Protein AF-0000000069400403 (afdb_homodimer)

pLDDT: mean 88.59, std 11.85, range [41.53, 98.44]

Secondary structure (DSSP, 8-state):
-TTHHHHHHH-SSEEE-TTSTTHHHHT--S---T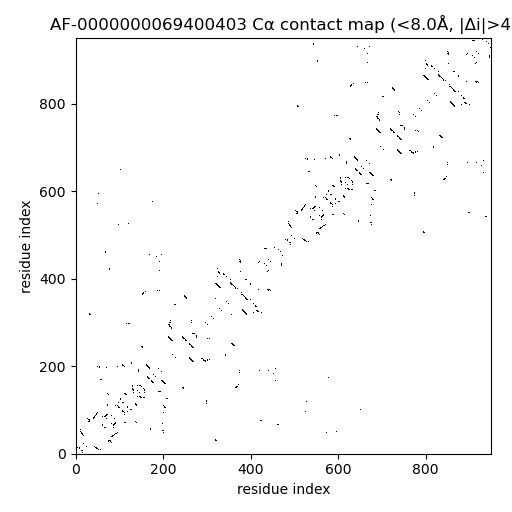TSSS----SEEEE-SSHHHHHHHHHHHHHHT--EEEESS--STT-TT--SSSEEEETTTT---EEEETTTTEEEEETT-BHHHHHHHHGGGTEE----SSTT-BTHHHHT----TTHHHH--GGGGEEEEEEE-TTS-EEEEETTSS-HHHHHHHHHHGGGT-EEEEEEEE-EE-TT-EEEEEEEE--TT-HHHHHHHHHHHHTGGG-TTEEEEEEEEEETTTEEEEEEEEEE--SS-HHHHHHHHHHHHTT--SEE--EE--HHHHHHHHHHHHHHHHTTS---EEEEEEEEE-TTTSSHHHHHHHHIIIIITS-TTTTTT-EEEEEE--GGGGG--SS-S-SS-SEEEEEEEE-SSGGGHHHHHHHHHHHHHHHGGGSB----TTS--HHHHTT--HHHHHHHTTSHHHHHHHHHHHHHH-TT-----SHHHHHHH---/-TTHHHHHHH-SSEEE-TTSTTHHHHT--S---TTSSS----SEEEE-SSHHHHHHHHHHHHHHT--EEEESS--STT-TT--SSSEEEETTTT---EEEETTTTEEEEETT-BHHHHHHHHGGGTEE----SSTT-BTHHHHT----TTHHHH--GGGGEEEEEEE-TTS-EEEEETTSS-HHHHHHHHHHGGGT-EEEEEEEE-EE-TT-EEEEEEEE--TT-HHHHHHHHHHHHTGGG-TTEEEEEEEEEETTTEEEEEEEEEE--SS-HHHHHHHHHHHHTT--SEE--EE--HHHHHHHHHHHHHHHHTTS---EEEEEEEEE-TTTSSHHHHHHHHIIIIITS-TTTTTT-EEEEEE--GGGGG--SS-S-SS-SEEEEEEEE-SSGGGHHHHHHHHHHHHHHHGGGSB----TTS--HHHHTT--HHHHHHHTTSHHHHHHHHHHHHHH-TT-----SHHHHHHH---

Structure (mmCIF, N/CA/C/O backbone):
data_AF-0000000069400403-model_v1
#
loop_
_entity.id
_entity.type
_entity.pdbx_description
1 polymer 'FAD-binding PCMH-type domain-containing protein'
#
loop_
_atom_site.group_PDB
_atom_site.id
_atom_site.type_symbol
_atom_site.label_atom_id
_atom_site.label_alt_id
_atom_site.label_comp_id
_atom_site.label_asym_id
_atom_site.label_entity_id
_atom_site.label_seq_id
_atom_site.pdbx_PDB_ins_code
_atom_site.Cartn_x
_atom_site.Cartn_y
_atom_site.Cartn_z
_atom_site.occupancy
_atom_site.B_iso_or_equiv
_atom_site.auth_seq_id
_atom_site.auth_comp_id
_atom_site.auth_asym_id
_atom_site.auth_atom_id
_atom_site.pdbx_PDB_model_num
ATOM 1 N N . MET A 1 1 ? -17.094 -11.352 22.359 1 79.62 1 MET A N 1
ATOM 2 C CA . MET A 1 1 ? -18.062 -10.688 21.5 1 79.62 1 MET A CA 1
ATOM 3 C C . MET A 1 1 ? -18.5 -11.609 20.359 1 79.62 1 MET A C 1
ATOM 5 O O . MET A 1 1 ? -17.672 -12.266 19.734 1 79.62 1 MET A O 1
ATOM 9 N N . ASP A 1 2 ? -19.75 -11.703 20.078 1 86.88 2 ASP A N 1
ATOM 10 C CA . ASP A 1 2 ? -20.312 -12.594 19.078 1 86.88 2 ASP A CA 1
ATOM 11 C C . ASP A 1 2 ? -19.891 -12.188 17.672 1 86.88 2 ASP A C 1
ATOM 13 O O . ASP A 1 2 ? -19.891 -11 17.344 1 86.88 2 ASP A O 1
ATOM 17 N N . GLY A 1 3 ? -19.406 -13.102 16.875 1 92.81 3 GLY A N 1
ATOM 18 C CA . GLY A 1 3 ? -19.141 -12.852 15.477 1 92.81 3 GLY A CA 1
ATOM 19 C C . GLY A 1 3 ? -17.688 -12.445 15.219 1 92.81 3 GLY A C 1
ATOM 20 O O . GLY A 1 3 ? -17.297 -12.273 14.062 1 92.81 3 GLY A O 1
ATOM 21 N N . ILE A 1 4 ? -16.875 -12.297 16.234 1 93.94 4 ILE A N 1
ATOM 22 C CA . ILE A 1 4 ? -15.516 -11.812 16.078 1 93.94 4 ILE A CA 1
ATOM 23 C C . ILE A 1 4 ? -14.688 -12.812 15.281 1 93.94 4 ILE A C 1
ATOM 25 O O . ILE A 1 4 ? -13.844 -12.43 14.469 1 93.94 4 ILE A O 1
ATOM 29 N N . GLU A 1 5 ? -14.906 -14.047 15.469 1 92.69 5 GLU A N 1
ATOM 30 C CA . GLU A 1 5 ? -14.164 -15.078 14.75 1 92.69 5 GLU A CA 1
ATOM 31 C C . GLU A 1 5 ? -14.508 -15.062 13.258 1 92.69 5 GLU A C 1
ATOM 33 O O . GLU A 1 5 ? -13.625 -15.242 12.414 1 92.69 5 GLU A O 1
ATOM 38 N N . GLU A 1 6 ? -15.758 -14.859 13.008 1 91.88 6 GLU A N 1
ATOM 39 C CA . GLU A 1 6 ? -16.172 -14.719 11.617 1 91.88 6 GLU A CA 1
ATOM 40 C C . GLU A 1 6 ? -15.5 -13.516 10.961 1 91.88 6 GLU A C 1
ATOM 42 O O . GLU A 1 6 ? -15.055 -13.594 9.812 1 91.88 6 GLU A O 1
ATOM 47 N N . LEU A 1 7 ? -15.445 -12.414 11.711 1 94.38 7 LEU A N 1
ATOM 48 C CA . LEU A 1 7 ? -14.773 -11.219 11.203 1 94.38 7 LEU A CA 1
ATOM 49 C C . LEU A 1 7 ? -13.297 -11.492 10.953 1 94.38 7 LEU A C 1
ATOM 51 O O . LEU A 1 7 ? -12.758 -11.117 9.914 1 94.38 7 LEU A O 1
ATOM 55 N N . ARG A 1 8 ? -12.68 -12.203 11.875 1 93.56 8 ARG A N 1
ATOM 56 C CA . ARG A 1 8 ? -11.266 -12.562 11.742 1 93.56 8 ARG A CA 1
ATOM 57 C C . ARG A 1 8 ? -11.023 -13.375 10.477 1 93.56 8 ARG A C 1
ATOM 59 O O . ARG A 1 8 ? -10.023 -13.18 9.789 1 93.56 8 ARG A O 1
ATOM 66 N N . ASN A 1 9 ? -11.922 -14.234 10.188 1 86.62 9 ASN A N 1
ATOM 67 C CA . ASN A 1 9 ? -11.773 -15.133 9.047 1 86.62 9 ASN A CA 1
ATOM 68 C C . ASN A 1 9 ? -12.008 -14.406 7.727 1 86.62 9 ASN A C 1
ATOM 70 O O . ASN A 1 9 ? -11.531 -14.844 6.68 1 86.62 9 ASN A O 1
ATOM 74 N N . GLU A 1 10 ? -12.703 -13.344 7.812 1 88.56 10 GLU A N 1
ATOM 75 C CA . GLU A 1 10 ? -13.031 -12.578 6.613 1 88.56 10 GLU A CA 1
ATOM 76 C C . GLU A 1 10 ? -11.906 -11.602 6.258 1 88.56 10 GLU A C 1
ATOM 78 O O . GLU A 1 10 ? -11.766 -11.219 5.098 1 88.56 10 GLU A O 1
ATOM 83 N N . LEU A 1 11 ? -11.062 -11.258 7.223 1 93.19 11 LEU A N 1
ATOM 84 C CA . LEU A 1 11 ? -10.07 -10.211 7.047 1 93.19 11 LEU A CA 1
ATOM 85 C C . LEU A 1 11 ? -8.734 -10.797 6.609 1 93.19 11 LEU A C 1
ATOM 87 O O . LEU A 1 11 ? -8.367 -11.898 7.027 1 93.19 11 LEU A O 1
ATOM 91 N N . LEU A 1 12 ? -8.094 -10.102 5.73 1 91.25 12 LEU A N 1
ATOM 92 C CA . LEU A 1 12 ? -6.672 -10.367 5.516 1 91.25 12 LEU A CA 1
ATOM 93 C C . LEU A 1 12 ? -5.832 -9.766 6.637 1 91.25 12 LEU A C 1
ATOM 95 O O . LEU A 1 12 ? -4.766 -10.281 6.969 1 91.25 12 LEU A O 1
ATOM 99 N N . GLY A 1 13 ? -6.355 -8.641 7.203 1 94.56 13 GLY A N 1
ATOM 100 C CA . GLY A 1 13 ? -5.684 -7.992 8.32 1 94.56 13 GLY A CA 1
ATOM 101 C C . GLY A 1 13 ? -6.008 -8.625 9.656 1 94.56 13 GLY A C 1
ATOM 102 O O . GLY A 1 13 ? -6.281 -9.82 9.742 1 94.56 13 GLY A O 1
ATOM 103 N N . GLU A 1 14 ? -5.895 -7.82 10.742 1 95.69 14 GLU A N 1
ATOM 104 C CA . GLU A 1 14 ? -5.984 -8.352 12.102 1 95.69 14 GLU A CA 1
ATOM 105 C C . GLU A 1 14 ? -7.156 -7.738 12.859 1 95.69 14 GLU A C 1
ATOM 107 O O . GLU A 1 14 ? -7.605 -6.637 12.531 1 95.69 14 GLU A O 1
ATOM 112 N N . VAL A 1 15 ? -7.672 -8.508 13.797 1 97.06 15 VAL A N 1
ATOM 113 C CA . VAL A 1 15 ? -8.617 -8.039 14.805 1 97.06 15 VAL A CA 1
ATOM 114 C C . VAL A 1 15 ? -7.969 -8.102 16.188 1 97.06 15 VAL A C 1
ATOM 116 O O . VAL A 1 15 ? -7.48 -9.156 16.609 1 97.06 15 VAL A O 1
ATOM 119 N N . LEU A 1 16 ? -7.922 -7.004 16.859 1 96.75 16 LEU A N 1
ATOM 120 C CA . LEU A 1 16 ? -7.348 -6.941 18.188 1 96.75 16 LEU A CA 1
ATOM 121 C C . LEU A 1 16 ? -8.43 -6.703 19.234 1 96.75 16 LEU A C 1
ATOM 123 O O . LEU A 1 16 ? -9.383 -5.949 19 1 96.75 16 LEU A O 1
ATOM 127 N N . THR A 1 17 ? -8.352 -7.312 20.281 1 95.94 17 THR A N 1
ATOM 128 C CA . THR A 1 17 ? -9.102 -7.059 21.5 1 95.94 17 THR A CA 1
ATOM 129 C C . THR A 1 17 ? -8.172 -6.648 22.641 1 95.94 17 THR A C 1
ATOM 131 O O . THR A 1 17 ? -6.953 -6.617 22.469 1 95.94 17 THR A O 1
ATOM 134 N N . ALA A 1 18 ? -8.742 -6.328 23.75 1 93.06 18 ALA A N 1
ATOM 135 C CA . ALA A 1 18 ? -7.957 -5.863 24.891 1 93.06 18 ALA A CA 1
ATOM 136 C C . ALA A 1 18 ? -6.91 -6.898 25.281 1 93.06 18 ALA A C 1
ATOM 138 O O . ALA A 1 18 ? -5.848 -6.547 25.797 1 93.06 18 ALA A O 1
ATOM 139 N N . ASP A 1 19 ? -7.09 -8.156 24.938 1 93.75 19 ASP A N 1
ATOM 140 C CA . ASP A 1 19 ? -6.18 -9.234 25.312 1 93.75 19 ASP A CA 1
ATOM 141 C C . ASP A 1 19 ? -5.133 -9.477 24.234 1 93.75 19 ASP A C 1
ATOM 143 O O . ASP A 1 19 ? -4.172 -10.219 24.438 1 93.75 19 ASP A O 1
ATOM 147 N N . SER A 1 20 ? -5.34 -8.898 23.047 1 93.94 20 SER A N 1
ATOM 148 C CA . SER A 1 20 ? -4.414 -9.102 21.938 1 93.94 20 SER A CA 1
ATOM 149 C C . SER A 1 20 ? -3.104 -8.359 22.172 1 93.94 20 SER A C 1
ATOM 151 O O . SER A 1 20 ? -3.104 -7.219 22.641 1 93.94 20 SER A O 1
ATOM 153 N N . PRO A 1 21 ? -1.999 -9.07 21.812 1 90.56 21 PRO A N 1
ATOM 154 C CA . PRO A 1 21 ? -0.75 -8.305 21.766 1 90.56 21 PRO A CA 1
ATOM 155 C C . PRO A 1 21 ? -0.812 -7.129 20.797 1 90.56 21 PRO A C 1
ATOM 157 O O . PRO A 1 21 ? -1.409 -7.242 19.719 1 90.56 21 PRO A O 1
ATOM 160 N N . GLY A 1 22 ? -0.45 -5.984 21.172 1 90.44 22 GLY A N 1
ATOM 161 C CA . GLY A 1 22 ? -0.397 -4.824 20.297 1 90.44 22 GLY A CA 1
ATOM 162 C C . GLY A 1 22 ? -1.596 -3.906 20.453 1 90.44 22 GLY A C 1
ATOM 163 O O . GLY A 1 22 ? -1.632 -2.822 19.875 1 90.44 22 GLY A O 1
ATOM 164 N N . PHE A 1 23 ? -2.635 -4.383 21.234 1 92.81 23 PHE A N 1
ATOM 165 C CA . PHE A 1 23 ? -3.848 -3.592 21.391 1 92.81 23 PHE A CA 1
ATOM 166 C C . PHE A 1 23 ? -3.52 -2.199 21.922 1 92.81 23 PHE A C 1
ATOM 168 O O . PHE A 1 23 ? -3.973 -1.197 21.375 1 92.81 23 PHE A O 1
ATOM 175 N N . SER A 1 24 ? -2.66 -2.115 22.906 1 87 24 SER A N 1
ATOM 176 C CA . SER A 1 24 ? -2.316 -0.832 23.516 1 87 24 SER A CA 1
ATOM 177 C C . SER A 1 24 ? -1.565 0.058 22.531 1 87 24 SER A C 1
ATOM 179 O O . SER A 1 24 ? -1.783 1.271 22.484 1 87 24 SER A O 1
ATOM 181 N N . ASP A 1 25 ? -0.745 -0.529 21.688 1 86.62 25 ASP A N 1
ATOM 182 C CA . ASP A 1 25 ? 0.009 0.226 20.703 1 86.62 25 ASP A CA 1
ATOM 183 C C . ASP A 1 25 ? -0.918 0.815 19.641 1 86.62 25 ASP A C 1
ATOM 185 O O . ASP A 1 25 ? -0.68 1.918 19.141 1 86.62 25 ASP A O 1
ATOM 189 N N . ALA A 1 26 ? -1.913 0.072 19.344 1 88.81 26 ALA A N 1
ATOM 190 C CA . ALA A 1 26 ? -2.865 0.516 18.328 1 88.81 26 ALA A CA 1
ATOM 191 C C . ALA A 1 26 ? -3.627 1.753 18.797 1 88.81 26 ALA A C 1
ATOM 193 O O . ALA A 1 26 ? -4.129 2.523 17.969 1 88.81 26 ALA A O 1
ATOM 194 N N . LEU A 1 27 ? -3.664 1.989 20.109 1 84.88 27 LEU A N 1
ATOM 195 C CA . LEU A 1 27 ? -4.438 3.096 20.672 1 84.88 27 LEU A CA 1
ATOM 196 C C . LEU A 1 27 ? -3.588 4.355 20.766 1 84.88 27 LEU A C 1
ATOM 198 O O . LEU A 1 27 ? -4.102 5.434 21.078 1 84.88 27 LEU A O 1
ATOM 202 N N . SER A 1 28 ? -2.318 4.254 20.438 1 75.62 28 SER A N 1
ATOM 203 C CA . SER A 1 28 ? -1.417 5.395 20.562 1 75.62 28 SER A CA 1
ATOM 204 C C . SER A 1 28 ? -1.771 6.492 19.562 1 75.62 28 SER A C 1
ATOM 206 O O . SER A 1 28 ? -1.989 6.223 18.391 1 75.62 28 SER A O 1
ATOM 208 N N . VAL A 1 29 ? -1.95 7.68 20.109 1 67.25 29 VAL A N 1
ATOM 209 C CA . VAL A 1 29 ? -2.227 8.859 19.297 1 67.25 29 VAL A CA 1
ATOM 210 C C . VAL A 1 29 ? -1.315 10.008 19.719 1 67.25 29 VAL A C 1
ATOM 212 O O . VAL A 1 29 ? -0.67 9.938 20.766 1 67.25 29 VAL A O 1
ATOM 215 N N . TRP A 1 30 ? -1.062 10.898 18.797 1 63.69 30 TRP A N 1
ATOM 216 C CA . TRP A 1 30 ? -0.184 12.047 19.016 1 63.69 30 TRP A CA 1
ATOM 217 C C . TRP A 1 30 ? -0.642 12.859 20.219 1 63.69 30 TRP A C 1
ATOM 219 O O . TRP A 1 30 ? 0.174 13.25 21.047 1 63.69 30 TRP A O 1
ATOM 229 N N . ALA A 1 31 ? -1.991 13.203 20.281 1 56.47 31 ALA A N 1
ATOM 230 C CA . ALA A 1 31 ? -2.449 14.148 21.297 1 56.47 31 ALA A CA 1
ATOM 231 C C . ALA A 1 31 ? -3.336 13.453 22.328 1 56.47 31 ALA A C 1
ATOM 233 O O . ALA A 1 31 ? -4.406 12.945 22 1 56.47 31 ALA A O 1
ATOM 234 N N . VAL A 1 32 ? -2.67 12.602 23.328 1 51.81 32 VAL A N 1
ATOM 235 C CA . VAL A 1 32 ? -3.609 12.078 24.328 1 51.81 32 VAL A CA 1
ATOM 236 C C . VAL A 1 32 ? -3.562 12.938 25.578 1 51.81 32 VAL A C 1
ATOM 238 O O . VAL A 1 32 ? -2.5 13.109 26.188 1 51.81 32 VAL A O 1
ATOM 241 N N . SER A 1 33 ? -4.609 13.758 25.641 1 48.62 33 SER A N 1
ATOM 242 C CA . SER A 1 33 ? -4.746 14.336 26.984 1 48.62 33 SER A CA 1
ATOM 243 C C . SER A 1 33 ? -4.828 13.25 28.047 1 48.62 33 SER A C 1
ATOM 245 O O . SER A 1 33 ? -5.648 12.336 27.953 1 48.62 33 SER A O 1
ATOM 247 N N . ALA A 1 34 ? -3.727 12.867 28.594 1 44.34 34 ALA A N 1
ATOM 248 C CA . ALA A 1 34 ? -3.779 11.969 29.734 1 44.34 34 ALA A CA 1
ATOM 249 C C . ALA A 1 34 ? -4.926 12.344 30.672 1 44.34 34 ALA A C 1
ATOM 251 O O . ALA A 1 34 ? -5.281 11.57 31.562 1 44.34 34 ALA A O 1
ATOM 252 N N . TYR A 1 35 ? -5.254 13.609 30.625 1 45.03 35 TYR A N 1
ATOM 253 C CA . TYR A 1 35 ? -6.109 14.141 31.688 1 45.03 35 TYR A CA 1
ATOM 254 C C . TYR A 1 35 ? -7.555 13.695 31.484 1 45.03 35 TYR A C 1
ATOM 256 O O . TYR A 1 35 ? -8.414 13.945 32.344 1 45.03 35 TYR A O 1
ATOM 264 N N . HIS A 1 36 ? -7.711 13.219 30.141 1 50.19 36 HIS A N 1
ATOM 265 C CA . HIS A 1 36 ? -9.125 12.867 30.172 1 50.19 36 HIS A CA 1
ATOM 266 C C . HIS A 1 36 ? -9.352 11.57 30.953 1 50.19 36 HIS A C 1
ATOM 268 O O . HIS A 1 36 ? -8.68 10.57 30.703 1 50.19 36 HIS A O 1
ATOM 274 N N . ASP A 1 37 ? -9.516 11.867 32.344 1 53.94 37 ASP A N 1
ATOM 275 C CA . ASP A 1 37 ? -9.836 10.812 33.281 1 53.94 37 ASP A CA 1
ATOM 276 C C . ASP A 1 37 ? -10.195 9.508 32.594 1 53.94 37 ASP A C 1
ATOM 278 O O . ASP A 1 37 ? -9.859 8.43 33.062 1 53.94 37 ASP A O 1
ATOM 282 N N . ALA A 1 38 ? -11.086 9.578 31.578 1 59.06 38 ALA A N 1
ATOM 283 C CA . ALA A 1 38 ? -11.5 8.336 30.938 1 59.06 38 ALA A CA 1
ATOM 284 C C . ALA A 1 38 ? -11.125 8.328 29.469 1 59.06 38 ALA A C 1
ATOM 286 O O . ALA A 1 38 ? -11.695 9.086 28.672 1 59.06 38 ALA A O 1
ATOM 287 N N . VAL A 1 39 ? -9.93 7.812 29.141 1 69.25 39 VAL A N 1
ATOM 288 C CA . VAL A 1 39 ? -9.547 7.625 27.75 1 69.25 39 VAL A CA 1
ATOM 289 C C . VAL A 1 39 ? -10.422 6.551 27.109 1 69.25 39 VAL A C 1
ATOM 291 O O . VAL A 1 39 ? -10.523 5.438 27.625 1 69.25 39 VAL A O 1
ATOM 294 N N . PRO A 1 40 ? -11.219 7.062 26.125 1 79.62 40 PRO A N 1
ATOM 295 C CA . PRO A 1 40 ? -12.031 6.055 25.453 1 79.62 40 PRO A CA 1
ATOM 296 C C . PRO A 1 40 ? -11.211 4.859 24.969 1 79.62 40 PRO A C 1
ATOM 298 O O . PRO A 1 40 ? -10.094 5.035 24.469 1 79.62 40 PRO A O 1
ATOM 301 N N . VAL A 1 41 ? -11.758 3.748 25.297 1 87.12 41 VAL A N 1
ATOM 302 C CA . VAL A 1 41 ? -11.117 2.512 24.859 1 87.12 41 VAL A CA 1
ATOM 303 C C . VAL A 1 41 ? -12.07 1.727 23.969 1 87.12 41 VAL A C 1
ATOM 305 O O . VAL A 1 41 ? -13.195 1.417 24.359 1 87.12 41 VAL A O 1
ATOM 308 N N . PRO A 1 42 ? -11.641 1.438 22.734 1 92.75 42 PRO A N 1
ATOM 309 C CA . PRO A 1 42 ? -12.508 0.63 21.875 1 92.75 42 PRO A CA 1
ATOM 310 C C . PRO A 1 42 ? -12.617 -0.819 22.344 1 92.75 42 PRO A C 1
ATOM 312 O O . PRO A 1 42 ? -11.719 -1.326 23.016 1 92.75 42 PRO A O 1
ATOM 315 N N . ALA A 1 43 ? -13.734 -1.441 22.031 1 94.88 43 ALA A N 1
ATOM 316 C CA . ALA A 1 43 ? -13.898 -2.869 22.281 1 94.88 43 ALA A CA 1
ATOM 317 C C . ALA A 1 43 ? -13.078 -3.703 21.312 1 94.88 43 ALA A C 1
ATOM 319 O O . ALA A 1 43 ? -12.602 -4.785 21.656 1 94.88 43 ALA A O 1
ATOM 320 N N . LEU A 1 44 ? -13.023 -3.199 20.062 1 95.56 44 LEU A N 1
ATOM 321 C CA . LEU A 1 44 ? -12.336 -3.895 18.984 1 95.56 44 LEU A CA 1
ATOM 322 C C . LEU A 1 44 ? -11.516 -2.92 18.141 1 95.56 44 LEU A C 1
ATOM 324 O O . LEU A 1 44 ? -11.953 -1.804 17.875 1 95.56 44 LEU A O 1
ATOM 328 N N . VAL A 1 45 ? -10.336 -3.377 17.781 1 96.88 45 VAL A N 1
ATOM 329 C CA . VAL A 1 45 ? -9.539 -2.674 16.781 1 96.88 45 VAL A CA 1
ATOM 330 C C . VAL A 1 45 ? -9.344 -3.564 15.555 1 96.88 45 VAL A C 1
ATOM 332 O O . VAL A 1 45 ? -8.93 -4.719 15.68 1 96.88 45 VAL A O 1
ATOM 335 N N . VAL A 1 46 ? -9.766 -3.115 14.43 1 97.75 46 VAL A N 1
ATOM 336 C CA . VAL A 1 46 ? -9.469 -3.793 13.172 1 97.75 46 VAL A CA 1
ATOM 337 C C . VAL A 1 46 ? -8.312 -3.086 12.461 1 97.75 46 VAL A C 1
ATOM 339 O O . VAL A 1 46 ? -8.344 -1.866 12.281 1 97.75 46 VAL A O 1
ATOM 342 N N . GLN A 1 47 ? -7.289 -3.779 12.133 1 97.5 47 GLN A N 1
ATOM 343 C CA . GLN A 1 47 ? -6.18 -3.293 11.328 1 97.5 47 GLN A CA 1
ATOM 344 C C . GLN A 1 47 ? -6.223 -3.883 9.922 1 97.5 47 GLN A C 1
ATOM 346 O O . GLN A 1 47 ? -5.621 -4.926 9.656 1 97.5 47 GLN A O 1
ATOM 351 N N . PRO A 1 48 ? -6.934 -3.15 9.047 1 97.81 48 PRO A N 1
ATOM 352 C CA . PRO A 1 48 ? -7.191 -3.67 7.703 1 97.81 48 PRO A CA 1
ATOM 353 C C . PRO A 1 48 ? -5.949 -3.648 6.812 1 97.81 48 PRO A C 1
ATOM 355 O O . PRO A 1 48 ? -5.078 -2.791 6.984 1 97.81 48 PRO A O 1
ATOM 358 N N . ARG A 1 49 ? -5.918 -4.508 5.824 1 96.06 49 ARG A N 1
ATOM 359 C CA . ARG A 1 49 ? -4.859 -4.535 4.816 1 96.06 49 ARG A CA 1
ATOM 360 C C . ARG A 1 49 ? -5.309 -3.84 3.535 1 96.06 49 ARG A C 1
ATOM 362 O O . ARG A 1 49 ? -4.484 -3.514 2.68 1 96.06 49 ARG A O 1
ATOM 369 N N . GLY A 1 50 ? -6.578 -3.645 3.445 1 96.69 50 GLY A N 1
ATOM 370 C CA . GLY A 1 50 ? -7.113 -3.018 2.246 1 96.69 50 GLY A CA 1
ATOM 371 C C . GLY A 1 50 ? -8.578 -2.646 2.369 1 96.69 50 GLY A C 1
ATOM 372 O O . GLY A 1 50 ? -9.141 -2.682 3.463 1 96.69 50 GLY A O 1
ATOM 373 N N . THR A 1 51 ? -9.133 -2.232 1.208 1 97.94 51 THR A N 1
ATOM 374 C CA . THR A 1 51 ? -10.508 -1.755 1.152 1 97.94 51 THR A CA 1
ATOM 375 C C . THR A 1 51 ? -11.484 -2.867 1.532 1 97.94 51 THR A C 1
ATOM 377 O O . THR A 1 51 ? -12.461 -2.629 2.246 1 97.94 51 THR A O 1
ATOM 380 N N . SER A 1 52 ? -11.219 -4.066 1.092 1 96.19 52 SER A N 1
ATOM 381 C CA . SER A 1 52 ? -12.094 -5.191 1.392 1 96.19 52 SER A CA 1
ATOM 382 C C . SER A 1 52 ? -12.203 -5.422 2.895 1 96.19 52 SER A C 1
ATOM 384 O O . SER A 1 52 ? -13.289 -5.691 3.408 1 96.19 52 SER A O 1
ATOM 386 N N . ASP A 1 53 ? -11.086 -5.371 3.584 1 97.88 53 ASP A N 1
ATOM 387 C CA . ASP A 1 53 ? -11.094 -5.512 5.039 1 97.88 53 ASP A CA 1
ATOM 388 C C . ASP A 1 53 ? -11.914 -4.398 5.691 1 97.88 53 ASP A C 1
ATOM 390 O O . ASP A 1 53 ? -12.633 -4.641 6.664 1 97.88 53 ASP A O 1
ATOM 394 N N . VAL A 1 54 ? -11.773 -3.17 5.18 1 98.44 54 VAL A N 1
ATOM 395 C CA . VAL A 1 54 ? -12.508 -2.031 5.73 1 98.44 54 VAL A CA 1
ATOM 396 C C . VAL A 1 54 ? -14.008 -2.246 5.559 1 98.44 54 VAL A C 1
ATOM 398 O O . VAL A 1 54 ? -14.789 -1.962 6.469 1 98.44 54 VAL A O 1
ATOM 401 N N . ILE A 1 55 ? -14.383 -2.75 4.395 1 98.06 55 ILE A N 1
ATOM 402 C CA . ILE A 1 55 ? -15.789 -3.062 4.148 1 98.06 55 ILE A CA 1
ATOM 403 C C . ILE A 1 55 ? -16.297 -4.027 5.215 1 98.06 55 ILE A C 1
ATOM 405 O O . ILE A 1 55 ? -17.344 -3.791 5.82 1 98.06 55 ILE A O 1
ATOM 409 N N . ALA A 1 56 ? -15.539 -5.074 5.469 1 97.25 56 ALA A N 1
ATOM 410 C CA . ALA A 1 56 ? -15.938 -6.07 6.457 1 97.25 56 ALA A CA 1
ATOM 411 C C . ALA A 1 56 ? -16.094 -5.441 7.84 1 97.25 56 ALA A C 1
ATOM 413 O O . ALA A 1 56 ? -17.047 -5.742 8.562 1 97.25 56 ALA A O 1
ATOM 414 N N . ALA A 1 57 ? -15.203 -4.578 8.211 1 97.88 57 ALA A N 1
ATOM 415 C CA . ALA A 1 57 ? -15.227 -3.916 9.508 1 97.88 57 ALA A CA 1
ATOM 416 C C . ALA A 1 57 ? -16.453 -3.018 9.641 1 97.88 57 ALA A C 1
ATOM 418 O O . ALA A 1 57 ? -17.141 -3.031 10.664 1 97.88 57 ALA A O 1
ATOM 419 N N . VAL A 1 58 ? -16.719 -2.227 8.609 1 98 58 VAL A N 1
ATOM 420 C CA . VAL A 1 58 ? -17.859 -1.317 8.625 1 98 58 VAL A CA 1
ATOM 421 C C . VAL A 1 58 ? -19.156 -2.117 8.727 1 98 58 VAL A C 1
ATOM 423 O O . VAL A 1 58 ? -20.031 -1.796 9.539 1 98 58 VAL A O 1
ATOM 426 N N . LYS A 1 59 ? -19.266 -3.184 7.945 1 97.56 59 LYS A N 1
ATOM 427 C CA . LYS A 1 59 ? -20.469 -4.016 7.973 1 97.56 59 LYS A CA 1
ATOM 428 C C . LYS A 1 59 ? -20.656 -4.664 9.344 1 97.56 59 LYS A C 1
ATOM 430 O O . LYS A 1 59 ? -21.781 -4.73 9.852 1 97.56 59 LYS A O 1
ATOM 435 N N . PHE A 1 60 ? -19.609 -5.156 9.938 1 97.31 60 PHE A N 1
ATOM 436 C CA . PHE A 1 60 ? -19.672 -5.77 11.258 1 97.31 60 PHE A CA 1
ATOM 437 C C . PHE A 1 60 ? -20.141 -4.762 12.297 1 97.31 60 PHE A C 1
ATOM 439 O O . PHE A 1 60 ? -21.031 -5.062 13.094 1 97.31 60 PHE A O 1
ATOM 446 N N . ALA A 1 61 ? -19.516 -3.535 12.305 1 96.56 61 ALA A N 1
ATOM 447 C CA . ALA A 1 61 ? -19.891 -2.496 13.266 1 96.56 61 ALA A CA 1
ATOM 448 C C . ALA A 1 61 ? -21.359 -2.113 13.133 1 96.56 61 ALA A C 1
ATOM 450 O O . ALA A 1 61 ? -22.062 -1.989 14.133 1 96.56 61 ALA A O 1
ATOM 451 N N . THR A 1 62 ? -21.812 -1.95 11.922 1 95.88 62 THR A N 1
ATOM 452 C CA . THR A 1 62 ? -23.188 -1.568 11.664 1 95.88 62 THR A CA 1
ATOM 453 C C . THR A 1 62 ? -24.141 -2.676 12.094 1 95.88 62 THR A C 1
ATOM 455 O O . THR A 1 62 ? -25.156 -2.41 12.75 1 95.88 62 THR A O 1
ATOM 458 N N . ALA A 1 63 ? -23.797 -3.891 11.75 1 95.31 63 ALA A N 1
ATOM 459 C CA . ALA A 1 63 ? -24.641 -5.027 12.102 1 95.31 63 ALA A CA 1
ATOM 460 C C . ALA A 1 63 ? -24.75 -5.195 13.609 1 95.31 63 ALA A C 1
ATOM 462 O O . ALA A 1 63 ? -25.797 -5.598 14.125 1 95.31 63 ALA A O 1
ATOM 463 N N . LYS A 1 64 ? -23.719 -4.867 14.336 1 95.5 64 LYS A N 1
ATOM 464 C CA . LYS A 1 64 ? -23.672 -5.074 15.781 1 95.5 64 LYS A CA 1
ATOM 465 C C . LYS A 1 64 ? -24.047 -3.803 16.531 1 95.5 64 LYS A C 1
ATOM 467 O O . LYS A 1 64 ? -24.094 -3.793 17.766 1 95.5 64 LYS A O 1
ATOM 472 N N . GLY A 1 65 ? -24.266 -2.688 15.797 1 94.12 65 GLY A N 1
ATOM 473 C CA . GLY A 1 65 ? -24.609 -1.421 16.422 1 94.12 65 GLY A CA 1
ATOM 474 C C . GLY A 1 65 ? -23.469 -0.795 17.188 1 94.12 65 GLY A C 1
ATOM 475 O O . GLY A 1 65 ? -23.672 -0.163 18.219 1 94.12 65 GLY A O 1
ATOM 476 N N . LEU A 1 66 ? -22.25 -1.057 16.75 1 94.81 66 LEU A N 1
ATOM 477 C CA . LEU A 1 66 ? -21.078 -0.48 17.391 1 94.81 66 LEU A CA 1
ATOM 478 C C . LEU A 1 66 ? -20.766 0.9 16.828 1 94.81 66 LEU A C 1
ATOM 480 O O . LEU A 1 66 ? -20.891 1.119 15.625 1 94.81 66 LEU A O 1
ATOM 484 N N . SER A 1 67 ? -20.359 1.815 17.734 1 93.81 67 SER A N 1
ATOM 485 C CA . SER A 1 67 ? -19.781 3.066 17.25 1 93.81 67 SER A CA 1
ATOM 486 C C . SER A 1 67 ? -18.469 2.822 16.5 1 93.81 67 SER A C 1
ATOM 488 O O . SER A 1 67 ? -17.734 1.897 16.828 1 93.81 67 SER A O 1
ATOM 490 N N . LEU A 1 68 ? -18.266 3.656 15.531 1 94.81 68 LEU A N 1
ATOM 491 C CA . LEU A 1 68 ? -17.125 3.434 14.648 1 94.81 68 LEU A CA 1
ATOM 492 C C . LEU A 1 68 ? -16.203 4.645 14.633 1 94.81 68 LEU A C 1
ATOM 494 O O . LEU A 1 68 ? -16.672 5.785 14.578 1 94.81 68 LEU A O 1
ATOM 498 N N . SER A 1 69 ? -14.891 4.406 14.742 1 92.56 69 SER A N 1
ATOM 499 C CA . SER A 1 69 ? -13.875 5.438 14.539 1 92.56 69 SER A CA 1
ATOM 500 C C . SER A 1 69 ? -12.805 4.973 13.562 1 92.56 69 SER A C 1
ATOM 502 O O . SER A 1 69 ? -12.633 3.77 13.336 1 92.56 69 SER A O 1
ATOM 504 N N . VAL A 1 70 ? -12.188 5.891 12.922 1 94.06 70 VAL A N 1
ATOM 505 C CA . VAL A 1 70 ? -11.141 5.621 11.945 1 94.06 70 VAL A CA 1
ATOM 506 C C . VAL A 1 70 ? -9.852 6.34 12.336 1 94.06 70 VAL A C 1
ATOM 508 O O . VAL A 1 70 ? -9.875 7.535 12.641 1 94.06 70 VAL A O 1
ATOM 511 N N . LYS A 1 71 ? -8.789 5.586 12.359 1 91.62 71 LYS A N 1
ATOM 512 C CA . LYS A 1 71 ? -7.488 6.156 12.688 1 91.62 71 LYS A CA 1
ATOM 513 C C . LYS A 1 71 ? -6.527 6.035 11.508 1 91.62 71 LYS A C 1
ATOM 515 O O . LYS A 1 71 ? -6.328 4.945 10.969 1 91.62 71 LYS A O 1
ATOM 520 N N . GLY A 1 72 ? -6.035 7.07 11.062 1 89.62 72 GLY A N 1
ATOM 521 C CA . GLY A 1 72 ? -4.848 7.121 10.219 1 89.62 72 GLY A CA 1
ATOM 522 C C . GLY A 1 72 ? -3.578 7.414 11 1 89.62 72 GLY A C 1
ATOM 523 O O . GLY A 1 72 ? -3.119 6.578 11.781 1 89.62 72 GLY A O 1
ATOM 524 N N . GLY A 1 73 ? -3.135 8.656 11.047 1 81.44 73 GLY A N 1
ATOM 525 C CA . GLY A 1 73 ? -1.949 9.047 11.797 1 81.44 73 GLY A CA 1
ATOM 526 C C . GLY A 1 73 ? -2.227 9.297 13.273 1 81.44 73 GLY A C 1
ATOM 527 O O . GLY A 1 73 ? -1.303 9.344 14.086 1 81.44 73 GLY A O 1
ATOM 528 N N . GLY A 1 74 ? -3.527 9.445 13.586 1 78.69 74 GLY A N 1
ATOM 529 C CA . GLY A 1 74 ? -3.885 9.711 14.969 1 78.69 74 GLY A CA 1
ATOM 530 C C . GLY A 1 74 ? -3.436 11.078 15.445 1 78.69 74 GLY A C 1
ATOM 531 O O . GLY A 1 74 ? -3.15 11.266 16.625 1 78.69 74 GLY A O 1
ATOM 532 N N . HIS A 1 75 ? -3.387 11.953 14.555 1 75.31 75 HIS A N 1
ATOM 533 C CA . HIS A 1 75 ? -2.836 13.273 14.844 1 75.31 75 HIS A CA 1
ATOM 534 C C . HIS A 1 75 ? -3.943 14.297 15.055 1 75.31 75 HIS A C 1
ATOM 536 O O . HIS A 1 75 ? -3.676 15.438 15.453 1 75.31 75 HIS A O 1
ATOM 542 N N . GLY A 1 76 ? -5.16 13.859 14.977 1 71.75 76 GLY A N 1
ATOM 543 C CA . GLY A 1 76 ? -6.262 14.805 15.039 1 71.75 76 GLY A CA 1
ATOM 544 C C . GLY A 1 76 ? -6.469 15.383 16.422 1 71.75 76 GLY A C 1
ATOM 545 O O . GLY A 1 76 ? -6.312 14.688 17.422 1 71.75 76 GLY A O 1
ATOM 546 N N . ALA A 1 77 ? -6.809 16.641 16.375 1 64.06 77 ALA A N 1
ATOM 547 C CA . ALA A 1 77 ? -7.117 17.312 17.625 1 64.06 77 ALA A CA 1
ATOM 548 C C . ALA A 1 77 ? -8.297 16.641 18.328 1 64.06 77 ALA A C 1
ATOM 550 O O . ALA A 1 77 ? -9.32 16.359 17.703 1 64.06 77 ALA A O 1
ATOM 551 N N . GLY A 1 78 ? -8.125 16.297 19.562 1 62.56 78 GLY A N 1
ATOM 552 C CA . GLY A 1 78 ? -9.172 15.664 20.344 1 62.56 78 GLY A CA 1
ATOM 553 C C . GLY A 1 78 ? -9.281 14.172 20.078 1 62.56 78 GLY A C 1
ATOM 554 O O . GLY A 1 78 ? -10.156 13.5 20.641 1 62.56 78 GLY A O 1
ATOM 555 N N . ASN A 1 79 ? -8.57 13.711 19.172 1 61.81 79 ASN A N 1
ATOM 556 C CA . ASN A 1 79 ? -8.391 12.297 18.859 1 61.81 79 ASN A CA 1
ATOM 557 C C . ASN A 1 79 ? -9.711 11.648 18.438 1 61.81 79 ASN A C 1
ATOM 559 O O . ASN A 1 79 ? -10.148 10.672 19.062 1 61.81 79 ASN A O 1
ATOM 563 N N . PRO A 1 80 ? -10.266 12.156 17.375 1 62.91 80 PRO A N 1
ATOM 564 C CA . PRO A 1 80 ? -11.523 11.578 16.906 1 62.91 80 PRO A CA 1
ATOM 565 C C . PRO A 1 80 ? -11.406 10.094 16.562 1 62.91 80 PRO A C 1
ATOM 567 O O . PRO A 1 80 ? -12.422 9.422 16.375 1 62.91 80 PRO A O 1
ATOM 570 N N . SER A 1 81 ? -10.203 9.672 16.641 1 69.88 81 SER A N 1
ATOM 571 C CA . SER A 1 81 ? -9.984 8.273 16.281 1 69.88 81 SER A CA 1
ATOM 572 C C . SER A 1 81 ? -10.312 7.344 17.438 1 69.88 81 SER A C 1
ATOM 574 O O . SER A 1 81 ? -10.367 6.121 17.266 1 69.88 81 SER A O 1
ATOM 576 N N . ARG A 1 82 ? -10.633 7.891 18.5 1 75.81 82 ARG A N 1
ATOM 577 C CA . ARG A 1 82 ? -10.922 7.047 19.656 1 75.81 82 ARG A CA 1
ATOM 578 C C . ARG A 1 82 ? -12.43 6.867 19.844 1 75.81 82 ARG A C 1
ATOM 580 O O . ARG A 1 82 ? -13.203 7.785 19.578 1 75.81 82 ARG A O 1
ATOM 587 N N . VAL A 1 83 ? -12.805 5.715 20.156 1 83.31 83 VAL A N 1
ATOM 588 C CA . VAL A 1 83 ? -14.195 5.375 20.422 1 83.31 83 VAL A CA 1
ATOM 589 C C . VAL A 1 83 ? -14.281 4.492 21.672 1 83.31 83 VAL A C 1
ATOM 591 O O . VAL A 1 83 ? -13.398 3.662 21.906 1 83.31 83 VAL A O 1
ATOM 594 N N . ASP A 1 84 ? -15.273 4.781 22.484 1 87.62 84 ASP A N 1
ATOM 595 C CA . ASP A 1 84 ? -15.453 3.994 23.703 1 87.62 84 ASP A CA 1
ATOM 596 C C . ASP A 1 84 ? -16.391 2.814 23.469 1 87.62 84 ASP A C 1
ATOM 598 O O . ASP A 1 84 ? -17.562 3.006 23.109 1 87.62 84 ASP A O 1
ATOM 602 N N . GLY A 1 85 ? -15.852 1.705 23.641 1 92.44 85 GLY A N 1
ATOM 603 C CA . GLY A 1 85 ? -16.641 0.494 23.547 1 92.44 85 GLY A CA 1
ATOM 604 C C . GLY A 1 85 ? -17.016 0.148 22.109 1 92.44 85 GLY A C 1
ATOM 605 O O . GLY A 1 85 ? -17.766 -0.809 21.875 1 92.44 85 GLY A O 1
ATOM 606 N N . GLY A 1 86 ? -16.562 0.873 21.188 1 95.25 86 GLY A N 1
ATOM 607 C CA . GLY A 1 86 ? -16.891 0.658 19.781 1 95.25 86 GLY A CA 1
ATOM 608 C C . GLY A 1 86 ? -15.789 -0.042 19.016 1 95.25 86 GLY A C 1
ATOM 609 O O . GLY A 1 86 ? -15.047 -0.847 19.578 1 95.25 86 GLY A O 1
ATOM 610 N N . LEU A 1 87 ? -15.844 0.075 17.688 1 96.38 87 LEU A N 1
ATOM 611 C CA . LEU A 1 87 ? -14.844 -0.496 16.781 1 96.38 87 LEU A CA 1
ATOM 612 C C . LEU A 1 87 ? -13.977 0.597 16.172 1 96.38 87 LEU A C 1
ATOM 614 O O . LEU A 1 87 ? -14.492 1.561 15.602 1 96.38 87 LEU A O 1
ATOM 618 N N . MET A 1 88 ? -12.688 0.451 16.359 1 95.94 88 MET A N 1
ATOM 619 C CA . MET A 1 88 ? -11.742 1.356 15.727 1 95.94 88 MET A CA 1
ATOM 620 C C . MET A 1 88 ? -11.102 0.703 14.5 1 95.94 88 MET A C 1
ATOM 622 O O . MET A 1 88 ? -10.539 -0.388 14.602 1 95.94 88 MET A O 1
ATOM 626 N N . ILE A 1 89 ? -11.258 1.29 13.391 1 97.12 89 ILE A N 1
ATOM 627 C CA . ILE A 1 89 ? -10.492 0.901 12.211 1 97.12 89 ILE A CA 1
ATOM 628 C C . ILE A 1 89 ? -9.148 1.622 12.211 1 97.12 89 ILE A C 1
ATOM 630 O O . ILE A 1 89 ? -9.086 2.838 12.008 1 97.12 89 ILE A O 1
ATOM 634 N N . ASP A 1 90 ? -8.102 0.907 12.492 1 96.31 90 ASP A N 1
ATOM 635 C CA . ASP A 1 90 ? -6.742 1.443 12.516 1 96.31 90 ASP A CA 1
ATOM 636 C C . ASP A 1 90 ? -6.016 1.156 11.203 1 96.31 90 ASP A C 1
ATOM 638 O O . ASP A 1 90 ? -5.402 0.099 11.047 1 96.31 90 ASP A O 1
ATOM 642 N N . MET A 1 91 ? -5.988 2.123 10.305 1 96.31 91 MET A N 1
ATOM 643 C CA . MET A 1 91 ? -5.383 1.937 8.992 1 96.31 91 MET A CA 1
ATOM 644 C C . MET A 1 91 ? -3.881 2.197 9.039 1 96.31 91 MET A C 1
ATOM 646 O O . MET A 1 91 ? -3.178 1.975 8.047 1 96.31 91 MET A O 1
ATOM 650 N N . SER A 1 92 ? -3.367 2.57 10.164 1 92.12 92 SER A N 1
ATOM 651 C CA . SER A 1 92 ? -1.985 3.027 10.258 1 92.12 92 SER A CA 1
ATOM 652 C C . SER A 1 92 ? -1.01 1.857 10.195 1 92.12 92 SER A C 1
ATOM 654 O O . SER A 1 92 ? 0.165 2.039 9.867 1 92.12 92 SER A O 1
ATOM 656 N N . ARG A 1 93 ? -1.516 0.677 10.484 1 92.38 93 ARG A N 1
ATOM 657 C CA . ARG A 1 93 ? -0.612 -0.46 10.625 1 92.38 93 ARG A CA 1
ATOM 658 C C . ARG A 1 93 ? -0.169 -0.982 9.266 1 92.38 93 ARG A C 1
ATOM 660 O O . ARG A 1 93 ? 1.017 -1.241 9.047 1 92.38 93 ARG A O 1
ATOM 667 N N . HIS A 1 94 ? -1.155 -1.121 8.328 1 94.44 94 HIS A N 1
ATOM 668 C CA . HIS A 1 94 ? -0.831 -1.859 7.113 1 94.44 94 HIS A CA 1
ATOM 669 C C . HIS A 1 94 ? -1.062 -1.005 5.871 1 94.44 94 HIS A C 1
ATOM 671 O O . HIS A 1 94 ? -0.553 -1.319 4.793 1 94.44 94 HIS A O 1
ATOM 677 N N . MET A 1 95 ? -1.795 0.028 5.969 1 96.5 95 MET A N 1
ATOM 678 C CA . MET A 1 95 ? -2.232 0.781 4.797 1 96.5 95 MET A CA 1
ATOM 679 C C . MET A 1 95 ? -1.458 2.088 4.668 1 96.5 95 MET A C 1
ATOM 681 O O . MET A 1 95 ? -2.029 3.17 4.809 1 96.5 95 MET A O 1
ATOM 685 N N . HIS A 1 96 ? -0.226 2.021 4.27 1 95.62 96 HIS A N 1
ATOM 686 C CA . HIS A 1 96 ? 0.6 3.223 4.215 1 95.62 96 HIS A CA 1
ATOM 687 C C . HIS A 1 96 ? 1.349 3.32 2.891 1 95.62 96 HIS A C 1
ATOM 689 O O . HIS A 1 96 ? 2.348 4.035 2.789 1 95.62 96 HIS A O 1
ATOM 695 N N . SER A 1 97 ? 0.956 2.67 1.877 1 96.88 97 SER A N 1
ATOM 696 C CA . SER A 1 97 ? 1.655 2.596 0.599 1 96.88 97 SER A CA 1
ATOM 697 C C . SER A 1 97 ? 1.487 3.885 -0.199 1 96.88 97 SER A C 1
ATOM 699 O O . SER A 1 97 ? 0.435 4.523 -0.139 1 96.88 97 SER A O 1
ATOM 701 N N . VAL A 1 98 ? 2.557 4.23 -0.959 1 97.31 98 VAL A N 1
ATOM 702 C CA . VAL A 1 98 ? 2.549 5.375 -1.864 1 97.31 98 VAL A CA 1
ATOM 703 C C . VAL A 1 98 ? 3.105 4.965 -3.225 1 97.31 98 VAL A C 1
ATOM 705 O O . VAL A 1 98 ? 4.199 4.398 -3.311 1 97.31 98 VAL A O 1
ATOM 708 N N . PHE A 1 99 ? 2.336 5.207 -4.262 1 96.12 99 PHE A N 1
ATOM 709 C CA . PHE A 1 99 ? 2.797 5.043 -5.633 1 96.12 99 PHE A CA 1
ATOM 710 C C . PHE A 1 99 ? 2.863 6.391 -6.348 1 96.12 99 PHE A C 1
ATOM 712 O O . PHE A 1 99 ? 1.857 7.094 -6.445 1 96.12 99 PHE A O 1
ATOM 719 N N . VAL A 1 100 ? 4.047 6.703 -6.891 1 96.44 100 VAL A N 1
ATOM 720 C CA . VAL A 1 100 ? 4.227 7.969 -7.594 1 96.44 100 VAL A CA 1
ATOM 721 C C . VAL A 1 100 ? 4.367 7.715 -9.094 1 96.44 100 VAL A C 1
ATOM 723 O O . VAL A 1 100 ? 5.172 6.883 -9.516 1 96.44 100 VAL A O 1
ATOM 726 N N . ASP A 1 101 ? 3.545 8.305 -9.922 1 94.12 101 ASP A N 1
ATOM 727 C CA . ASP A 1 101 ? 3.734 8.461 -11.359 1 94.12 101 ASP A CA 1
ATOM 728 C C . ASP A 1 101 ? 4.379 9.812 -11.68 1 94.12 101 ASP A C 1
ATOM 730 O O . ASP A 1 101 ? 3.701 10.844 -11.688 1 94.12 101 ASP A O 1
ATOM 734 N N . PRO A 1 102 ? 5.68 9.781 -11.906 1 93.88 102 PRO A N 1
ATOM 735 C CA . PRO A 1 102 ? 6.363 11.07 -12.07 1 93.88 102 PRO A CA 1
ATOM 736 C C . PRO A 1 102 ? 5.961 11.789 -13.352 1 93.88 102 PRO A C 1
ATOM 738 O O . PRO A 1 102 ? 6.07 13.016 -13.438 1 93.88 102 PRO A O 1
ATOM 741 N N . GLU A 1 103 ? 5.551 11.039 -14.383 1 92.44 103 GLU A N 1
ATOM 742 C CA . GLU A 1 103 ? 5.129 11.664 -15.633 1 92.44 103 GLU A CA 1
ATOM 743 C C . GLU A 1 103 ? 3.799 12.391 -15.469 1 92.44 103 GLU A C 1
ATOM 745 O O . GLU A 1 103 ? 3.664 13.547 -15.875 1 92.44 103 GLU A O 1
ATOM 750 N N . ALA A 1 104 ? 2.844 11.719 -14.844 1 94.31 104 ALA A N 1
ATOM 751 C CA . ALA A 1 104 ? 1.541 12.336 -14.602 1 94.31 104 ALA A CA 1
ATOM 752 C C . ALA A 1 104 ? 1.595 13.273 -13.398 1 94.31 104 ALA A C 1
ATOM 754 O O . ALA A 1 104 ? 0.668 14.055 -13.172 1 94.31 104 ALA A O 1
ATOM 755 N N . LYS A 1 105 ? 2.705 13.219 -12.586 1 97.19 105 LYS A N 1
ATOM 756 C CA . LYS A 1 105 ? 2.887 13.953 -11.336 1 97.19 105 LYS A CA 1
ATOM 757 C C . LYS A 1 105 ? 1.716 13.727 -10.383 1 97.19 105 LYS A C 1
ATOM 759 O O . LYS A 1 105 ? 1.118 14.68 -9.891 1 97.19 105 LYS A O 1
ATOM 764 N N . THR A 1 106 ? 1.441 12.5 -10.188 1 97.44 106 THR A N 1
ATOM 765 C CA . THR A 1 106 ? 0.407 12.086 -9.242 1 97.44 106 THR A CA 1
ATOM 766 C C . THR A 1 106 ? 0.937 11.008 -8.297 1 97.44 106 THR A C 1
ATOM 768 O O . THR A 1 106 ? 1.964 10.383 -8.57 1 97.44 106 THR A O 1
ATOM 771 N N . ALA A 1 107 ? 0.319 10.883 -7.211 1 97.69 107 ALA A N 1
ATOM 772 C CA . ALA A 1 107 ? 0.613 9.812 -6.258 1 97.69 107 ALA A CA 1
ATOM 773 C C . ALA A 1 107 ? -0.666 9.117 -5.801 1 97.69 107 ALA A C 1
ATOM 775 O O . ALA A 1 107 ? -1.66 9.781 -5.484 1 97.69 107 ALA A O 1
ATOM 776 N N . VAL A 1 108 ? -0.697 7.816 -5.871 1 97.56 108 VAL A N 1
ATOM 777 C CA . VAL A 1 108 ? -1.729 7.02 -5.211 1 97.56 108 VAL A CA 1
ATOM 778 C C . VAL A 1 108 ? -1.275 6.656 -3.801 1 97.56 108 VAL A C 1
ATOM 780 O O . VAL A 1 108 ? -0.178 6.121 -3.613 1 97.56 108 VAL A O 1
ATOM 783 N N . VAL A 1 109 ? -2.158 6.957 -2.811 1 97.44 109 VAL A N 1
ATOM 784 C CA . VAL A 1 109 ? -1.764 6.828 -1.411 1 97.44 109 VAL A CA 1
ATOM 785 C C . VAL A 1 109 ? -2.836 6.059 -0.643 1 97.44 109 VAL A C 1
ATOM 787 O O . VAL A 1 109 ? -4.031 6.223 -0.898 1 97.44 109 VAL A O 1
ATOM 790 N N . ASP A 1 110 ? -2.352 5.164 0.27 1 98.06 110 ASP A N 1
ATOM 791 C CA . ASP A 1 110 ? -3.271 4.492 1.184 1 98.06 110 ASP A CA 1
ATOM 792 C C . ASP A 1 110 ? -3.859 5.477 2.193 1 98.06 110 ASP A C 1
ATOM 794 O O . ASP A 1 110 ? -3.23 6.48 2.527 1 98.06 110 ASP A O 1
ATOM 798 N N . GLY A 1 111 ? -5.031 5.141 2.717 1 97.06 111 GLY A N 1
ATOM 799 C CA . GLY A 1 111 ? -5.719 6 3.668 1 97.06 111 GLY A CA 1
ATOM 800 C C . GLY A 1 111 ? -4.977 6.145 4.984 1 97.06 111 GLY A C 1
ATOM 801 O O . GLY A 1 111 ? -5.188 7.113 5.719 1 97.06 111 GLY A O 1
ATOM 802 N N . GLY A 1 112 ? -4.105 5.254 5.344 1 96.19 112 GLY A N 1
ATOM 803 C CA . GLY A 1 112 ? -3.361 5.301 6.59 1 96.19 112 GLY A CA 1
ATOM 804 C C . GLY A 1 112 ? -1.98 5.91 6.438 1 96.19 112 GLY A C 1
ATOM 805 O O . GLY A 1 112 ? -1.21 5.961 7.398 1 96.19 112 GLY A O 1
ATOM 806 N N . ALA A 1 113 ? -1.661 6.371 5.258 1 96.06 113 ALA A N 1
ATOM 807 C CA . ALA A 1 113 ? -0.342 6.941 5 1 96.06 113 ALA A CA 1
ATOM 808 C C . ALA A 1 113 ? -0.145 8.242 5.77 1 96.06 113 ALA A C 1
ATOM 810 O O . ALA A 1 113 ? -1.105 8.977 6.02 1 96.06 113 ALA A O 1
ATOM 811 N N . LEU A 1 114 ? 1.06 8.477 6.117 1 92.94 114 LEU A N 1
ATOM 812 C CA . LEU A 1 114 ? 1.477 9.734 6.734 1 92.94 114 LEU A CA 1
ATOM 813 C C . LEU A 1 114 ? 2.139 10.648 5.715 1 92.94 114 LEU A C 1
ATOM 815 O O . LEU A 1 114 ? 2.52 10.211 4.629 1 92.94 114 LEU A O 1
ATOM 819 N N . ALA A 1 115 ? 2.26 11.867 6.102 1 92.56 115 ALA A N 1
ATOM 820 C CA . ALA A 1 115 ? 2.93 12.828 5.227 1 92.56 115 ALA A CA 1
ATOM 821 C C . ALA A 1 115 ? 4.34 12.359 4.875 1 92.56 115 ALA A C 1
ATOM 823 O O . ALA A 1 115 ? 4.781 12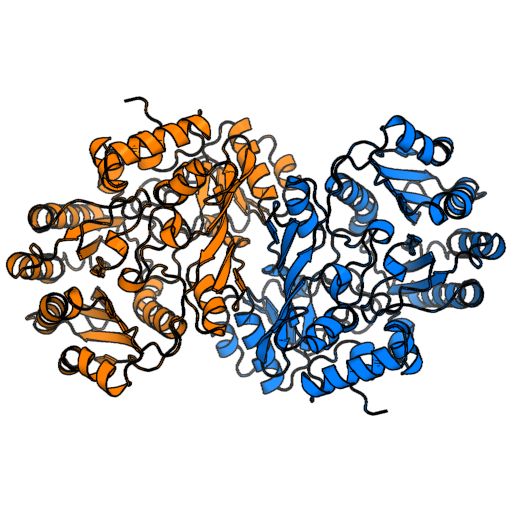.5 3.734 1 92.56 115 ALA A O 1
ATOM 824 N N . ILE A 1 116 ? 5.02 11.75 5.793 1 91.56 116 ILE A N 1
ATOM 825 C CA . ILE A 1 116 ? 6.398 11.328 5.574 1 91.56 116 ILE A CA 1
ATOM 826 C C . ILE A 1 116 ? 6.438 10.219 4.527 1 91.56 116 ILE A C 1
ATOM 828 O O . ILE A 1 116 ? 7.402 10.109 3.764 1 91.56 116 ILE A O 1
ATOM 832 N N . ASP A 1 117 ? 5.434 9.352 4.52 1 94.19 117 ASP A N 1
ATOM 833 C CA . ASP A 1 117 ? 5.367 8.312 3.49 1 94.19 117 ASP A CA 1
ATOM 834 C C . ASP A 1 117 ? 5.328 8.93 2.094 1 94.19 117 ASP A C 1
ATOM 836 O O . ASP A 1 117 ? 6.027 8.477 1.187 1 94.19 117 ASP A O 1
ATOM 840 N N . ILE A 1 118 ? 4.531 9.953 1.944 1 95.88 118 ILE A N 1
ATOM 841 C CA . ILE A 1 118 ? 4.34 10.609 0.656 1 95.88 118 ILE A CA 1
ATOM 842 C C . ILE A 1 118 ? 5.59 11.406 0.291 1 95.88 118 ILE A C 1
ATOM 844 O O . ILE A 1 118 ? 6.082 11.32 -0.837 1 95.88 118 ILE A O 1
ATOM 848 N N . ASP A 1 119 ? 6.137 12.125 1.251 1 93.44 119 ASP A N 1
ATOM 849 C CA . ASP A 1 119 ? 7.328 12.93 1.007 1 93.44 119 ASP A CA 1
ATOM 850 C C . ASP A 1 119 ? 8.508 12.055 0.603 1 93.44 119 ASP A C 1
ATOM 852 O O . ASP A 1 119 ? 9.273 12.414 -0.296 1 93.44 119 ASP A O 1
ATOM 856 N N . SER A 1 120 ? 8.695 10.953 1.259 1 93.38 120 SER A N 1
ATOM 857 C CA . SER A 1 120 ? 9.82 10.062 0.987 1 93.38 120 SER A CA 1
ATOM 858 C C . SER A 1 120 ? 9.781 9.547 -0.448 1 93.38 120 SER A C 1
ATOM 860 O O . SER A 1 120 ? 10.82 9.43 -1.1 1 93.38 120 SER A O 1
ATOM 862 N N . GLU A 1 121 ? 8.602 9.219 -0.934 1 95.56 121 GLU A N 1
ATOM 863 C CA . GLU A 1 121 ? 8.469 8.648 -2.273 1 95.56 121 GLU A CA 1
ATOM 864 C C . GLU A 1 121 ? 8.492 9.742 -3.338 1 95.56 121 GLU A C 1
ATOM 866 O O . GLU A 1 121 ? 9.117 9.586 -4.387 1 95.56 121 GLU A O 1
ATOM 871 N N . SER A 1 122 ? 7.793 10.852 -3.117 1 95.06 122 SER A N 1
ATOM 872 C CA . SER A 1 122 ? 7.695 11.914 -4.113 1 95.06 122 SER A CA 1
ATOM 873 C C . SER A 1 122 ? 9.031 12.633 -4.285 1 95.06 122 SER A C 1
ATOM 875 O O . SER A 1 122 ? 9.352 13.094 -5.383 1 95.06 122 SER A O 1
ATOM 877 N N . SER A 1 123 ? 9.812 12.695 -3.227 1 91.56 123 SER A N 1
ATOM 878 C CA . SER A 1 123 ? 11.094 13.398 -3.279 1 91.56 123 SER A CA 1
ATOM 879 C C . SER A 1 123 ? 12.062 12.711 -4.242 1 91.56 123 SER A C 1
ATOM 881 O O . SER A 1 123 ? 12.953 13.359 -4.793 1 91.56 123 SER A O 1
ATOM 883 N N . LEU A 1 124 ? 11.914 11.422 -4.426 1 90.75 124 LEU A N 1
ATOM 884 C CA . LEU A 1 124 ? 12.758 10.68 -5.348 1 90.75 124 LEU A CA 1
ATOM 885 C C . LEU A 1 124 ? 12.664 11.25 -6.758 1 90.75 124 LEU A C 1
ATOM 887 O O . LEU A 1 124 ? 13.539 11.008 -7.594 1 90.75 124 LEU A O 1
ATOM 891 N N . HIS A 1 125 ? 11.594 12 -7.012 1 91.5 125 HIS A N 1
ATOM 892 C CA . HIS A 1 125 ? 11.328 12.516 -8.352 1 91.5 125 HIS A CA 1
ATOM 893 C C . HIS A 1 125 ? 11.258 14.039 -8.359 1 91.5 125 HIS A C 1
ATOM 895 O O . HIS A 1 125 ? 10.773 14.633 -9.32 1 91.5 125 HIS A O 1
ATOM 901 N N . GLY A 1 126 ? 11.664 14.711 -7.25 1 90.88 126 GLY A N 1
ATOM 902 C CA . GLY A 1 126 ? 11.617 16.156 -7.152 1 90.88 126 GLY A CA 1
ATOM 903 C C . GLY A 1 126 ? 10.203 16.703 -7.062 1 90.88 126 GLY A C 1
ATOM 904 O O . GLY A 1 126 ? 9.938 17.828 -7.496 1 90.88 126 GLY A O 1
ATOM 905 N N . LEU A 1 127 ? 9.281 15.906 -6.582 1 94.56 127 LEU A N 1
ATOM 906 C CA . LEU A 1 127 ? 7.875 16.281 -6.469 1 94.56 127 LEU A CA 1
ATOM 907 C C . LEU A 1 127 ? 7.449 16.344 -5.004 1 94.56 127 LEU A C 1
ATOM 909 O O . LEU A 1 127 ? 8.125 15.805 -4.129 1 94.56 127 LEU A O 1
ATOM 913 N N . ALA A 1 128 ? 6.352 17.078 -4.742 1 94.31 128 ALA A N 1
ATOM 914 C CA . ALA A 1 128 ? 5.781 17.156 -3.4 1 94.31 128 ALA A CA 1
ATOM 915 C C . ALA A 1 128 ? 4.273 17.406 -3.461 1 94.31 128 ALA A C 1
ATOM 917 O O . ALA A 1 128 ? 3.768 17.953 -4.441 1 94.31 128 ALA A O 1
ATOM 918 N N . ALA A 1 129 ? 3.592 16.922 -2.48 1 94.56 129 ALA A N 1
ATOM 919 C CA . ALA A 1 129 ? 2.215 17.328 -2.209 1 94.56 129 ALA A CA 1
ATOM 920 C C . ALA A 1 129 ? 2.156 18.359 -1.086 1 94.56 129 ALA A C 1
ATOM 922 O O . ALA A 1 129 ? 3.002 18.359 -0.187 1 94.56 129 ALA A O 1
ATOM 923 N N . PRO A 1 130 ? 1.188 19.297 -1.171 1 93.62 130 PRO A N 1
ATOM 924 C CA . PRO A 1 130 ? 1.045 20.266 -0.074 1 93.62 130 PRO A CA 1
ATOM 925 C C . PRO A 1 130 ? 0.445 19.641 1.184 1 93.62 130 PRO A C 1
ATOM 927 O O . PRO A 1 130 ? -0.739 19.828 1.469 1 93.62 130 PRO A O 1
ATOM 930 N N . LEU A 1 131 ? 1.25 19.016 1.938 1 92.44 131 LEU A N 1
ATOM 931 C CA . LEU A 1 131 ? 0.81 18.344 3.158 1 92.44 131 LEU A CA 1
ATOM 932 C C . LEU A 1 131 ? 1.278 19.109 4.395 1 92.44 131 LEU A C 1
ATOM 934 O O . LEU A 1 131 ? 1.853 20.203 4.277 1 92.44 131 LEU A O 1
ATOM 938 N N . GLY A 1 132 ? 0.99 18.625 5.504 1 84.62 132 GLY A N 1
ATOM 939 C CA . GLY A 1 132 ? 1.233 19.328 6.758 1 84.62 132 GLY A CA 1
ATOM 940 C C . GLY A 1 132 ? 2.709 19.469 7.086 1 84.62 132 GLY A C 1
ATOM 941 O O . GLY A 1 132 ? 3.551 18.812 6.477 1 84.62 132 GLY A O 1
ATOM 942 N N . VAL A 1 133 ? 2.961 20.344 7.984 1 78.69 133 VAL A N 1
ATOM 943 C CA . VAL A 1 133 ? 4.32 20.656 8.414 1 78.69 133 VAL A CA 1
ATOM 944 C C . VAL A 1 133 ? 4.859 19.531 9.281 1 78.69 133 VAL A C 1
ATOM 946 O O . VAL A 1 133 ? 6.074 19.344 9.391 1 78.69 133 VAL A O 1
ATOM 949 N N . CYS A 1 134 ? 3.977 18.875 9.938 1 79.94 134 CYS A N 1
ATOM 950 C CA . CYS A 1 134 ? 4.387 17.703 10.695 1 79.94 134 CYS A CA 1
ATOM 951 C C . CYS A 1 134 ? 4.367 16.453 9.828 1 79.94 134 CYS A C 1
ATOM 953 O O . CYS A 1 134 ? 3.338 16.109 9.242 1 79.94 134 CYS A O 1
ATOM 955 N N . CYS A 1 135 ? 5.434 15.703 9.836 1 81.94 135 CYS A N 1
ATOM 956 C CA . CYS A 1 135 ? 5.602 14.609 8.891 1 81.94 135 CYS A CA 1
ATOM 957 C C . CYS A 1 135 ? 4.781 13.391 9.312 1 81.94 135 CYS A C 1
ATOM 959 O O . CYS A 1 135 ? 4.613 12.453 8.531 1 81.94 135 CYS A O 1
ATOM 961 N N . VAL A 1 136 ? 4.172 13.398 10.508 1 82.62 136 VAL A N 1
ATOM 962 C CA . VAL A 1 136 ? 3.441 12.227 10.977 1 82.62 136 VAL A CA 1
ATOM 963 C C . VAL A 1 136 ? 1.939 12.469 10.852 1 82.62 136 VAL A C 1
ATOM 965 O O . VAL A 1 136 ? 1.134 11.656 11.305 1 82.62 136 VAL A O 1
ATOM 968 N N . VAL A 1 137 ? 1.59 13.57 10.312 1 88 137 VAL A N 1
ATOM 969 C CA . VAL A 1 137 ? 0.174 13.828 10.07 1 88 137 VAL A CA 1
ATOM 970 C C . VAL A 1 137 ? -0.349 12.867 9.008 1 88 137 VAL A C 1
ATOM 972 O O . VAL A 1 137 ? 0.347 12.57 8.031 1 88 137 VAL A O 1
ATOM 975 N N . GLY A 1 138 ? -1.573 12.406 9.203 1 91.06 138 GLY A N 1
ATOM 976 C CA . GLY A 1 138 ? -2.186 11.469 8.273 1 91.06 138 GLY A CA 1
ATOM 977 C C . GLY A 1 138 ? -3.057 12.156 7.234 1 91.06 138 GLY A C 1
ATOM 978 O O . GLY A 1 138 ? -3.025 13.375 7.094 1 91.06 138 GLY A O 1
ATOM 979 N N . MET A 1 139 ? -3.793 11.352 6.52 1 93.75 139 MET A N 1
ATOM 980 C CA . MET A 1 139 ? -4.555 11.82 5.367 1 93.75 139 MET A CA 1
ATOM 981 C C . MET A 1 139 ? -5.82 12.547 5.812 1 93.75 139 MET A C 1
ATOM 983 O O . MET A 1 139 ? -6.461 13.227 5.012 1 93.75 139 MET A O 1
ATOM 987 N N . GLY A 1 140 ? -6.176 12.406 7.094 1 91.94 140 GLY A N 1
ATOM 988 C CA . GLY A 1 140 ? -7.254 13.234 7.605 1 91.94 140 GLY A CA 1
ATOM 989 C C . GLY A 1 140 ? -7.043 14.719 7.352 1 91.94 140 GLY A C 1
ATOM 990 O O . GLY A 1 140 ? -8.008 15.469 7.188 1 91.94 140 GLY A O 1
ATOM 991 N N . LEU A 1 141 ? -5.82 15.094 7.25 1 92.06 141 LEU A N 1
ATOM 992 C CA . LEU A 1 141 ? -5.465 16.469 6.953 1 92.06 141 LEU A CA 1
ATOM 993 C C . LEU A 1 141 ? -6.082 16.922 5.633 1 92.06 141 LEU A C 1
ATOM 995 O O . LEU A 1 141 ? -6.664 18.016 5.551 1 92.06 141 LEU A O 1
ATOM 999 N N . ALA A 1 142 ? -5.973 16.078 4.621 1 94.94 142 ALA A N 1
ATOM 1000 C CA . ALA A 1 142 ? -6.434 16.438 3.283 1 94.94 142 ALA A CA 1
ATOM 1001 C C . ALA A 1 142 ? -7.953 16.328 3.184 1 94.94 142 ALA A C 1
ATOM 1003 O O . ALA A 1 142 ? -8.57 16.984 2.344 1 94.94 142 ALA A O 1
ATOM 1004 N N . LEU A 1 143 ? -8.547 15.531 4.066 1 94.69 143 LEU A N 1
ATOM 1005 C CA . LEU A 1 143 ? -9.984 15.266 3.973 1 94.69 143 LEU A CA 1
ATOM 1006 C C . LEU A 1 143 ? -10.789 16.391 4.609 1 94.69 143 LEU A C 1
ATOM 1008 O O . LEU A 1 143 ? -12.016 16.422 4.488 1 94.69 143 LEU A O 1
ATOM 1012 N N . ASN A 1 144 ? -10.148 17.297 5.281 1 91.56 144 ASN A N 1
ATOM 1013 C CA . ASN A 1 144 ? -10.797 18.422 5.93 1 91.56 144 ASN A CA 1
ATOM 1014 C C . ASN A 1 144 ? -10.078 19.734 5.609 1 91.56 144 ASN A C 1
ATOM 1016 O O . ASN A 1 144 ? -10.055 20.656 6.43 1 91.56 144 ASN A O 1
ATOM 1020 N N . GLY A 1 145 ? -9.492 19.812 4.406 1 93.12 145 GLY A N 1
ATOM 1021 C CA . GLY A 1 145 ? -8.703 20.953 3.98 1 93.12 145 GLY A CA 1
ATOM 1022 C C . GLY A 1 145 ? -7.211 20.688 3.982 1 93.12 145 GLY A C 1
ATOM 1023 O O . GLY A 1 145 ? -6.707 19.938 3.133 1 93.12 145 GLY A O 1
ATOM 1024 N N . GLY A 1 146 ? -6.594 21.234 4.961 1 92.25 146 GLY A N 1
ATOM 1025 C CA . GLY A 1 146 ? -5.176 20.953 5.145 1 92.25 146 GLY A CA 1
ATOM 1026 C C . GLY A 1 146 ? -4.293 22.125 4.75 1 92.25 146 GLY A C 1
ATOM 1027 O O . GLY A 1 146 ? -4.273 22.531 3.59 1 92.25 146 GLY A O 1
ATOM 1028 N N . LEU A 1 147 ? -3.559 22.609 5.656 1 91.81 147 LEU A N 1
ATOM 1029 C CA . LEU A 1 147 ? -2.598 23.688 5.449 1 91.81 147 LEU A CA 1
ATOM 1030 C C . LEU A 1 147 ? -1.181 23.141 5.328 1 91.81 147 LEU A C 1
ATOM 1032 O O . LEU A 1 147 ? -0.81 22.203 6.043 1 91.81 147 LEU A O 1
ATOM 1036 N N . SER A 1 148 ? -0.465 23.703 4.426 1 92.19 148 SER A N 1
ATOM 1037 C CA . SER A 1 148 ? 0.913 23.344 4.121 1 92.19 148 SER A CA 1
ATOM 1038 C C . SER A 1 148 ? 1.785 24.562 3.91 1 92.19 148 SER A C 1
ATOM 1040 O O . SER A 1 148 ? 1.276 25.656 3.623 1 92.19 148 SER A O 1
ATOM 1042 N N . LEU A 1 149 ? 3.078 24.375 4.059 1 93.25 149 LEU A N 1
ATOM 1043 C CA . LEU A 1 149 ? 3.986 25.453 3.66 1 93.25 149 LEU A CA 1
ATOM 1044 C C . LEU A 1 149 ? 3.906 25.688 2.156 1 93.25 149 LEU A C 1
ATOM 1046 O O . LEU A 1 149 ? 4.348 26.734 1.671 1 93.25 149 LEU A O 1
ATOM 1050 N N . LEU A 1 150 ? 3.387 24.766 1.461 1 92.88 150 LEU A N 1
ATOM 1051 C CA . LEU A 1 150 ? 3.279 24.859 0.009 1 92.88 150 LEU A CA 1
ATOM 1052 C C . LEU A 1 150 ? 1.911 25.391 -0.403 1 92.88 150 LEU A C 1
ATOM 1054 O O . LEU A 1 150 ? 1.66 25.625 -1.589 1 92.88 150 LEU A O 1
ATOM 1058 N N . SER A 1 151 ? 1.067 25.688 0.528 1 94.5 151 SER A N 1
ATOM 1059 C CA . SER A 1 151 ? -0.337 25.969 0.239 1 94.5 151 SER A CA 1
ATOM 1060 C C . SER A 1 151 ? -0.504 27.297 -0.488 1 94.5 151 SER A C 1
ATOM 1062 O O . SER A 1 151 ? -1.419 27.453 -1.3 1 94.5 151 SER A O 1
ATOM 1064 N N . ARG A 1 152 ? 0.319 28.266 -0.153 1 94.44 152 ARG A N 1
ATOM 1065 C CA . ARG A 1 152 ? 0.169 29.562 -0.811 1 94.44 152 ARG A CA 1
ATOM 1066 C C . ARG A 1 152 ? 0.408 29.438 -2.312 1 94.44 152 ARG A C 1
ATOM 1068 O O . ARG A 1 152 ? -0.206 30.156 -3.104 1 94.44 152 ARG A O 1
ATOM 1075 N N . ALA A 1 153 ? 1.256 28.531 -2.674 1 92.5 153 ALA A N 1
ATOM 1076 C CA . ALA A 1 153 ? 1.599 28.344 -4.082 1 92.5 153 ALA A CA 1
ATOM 1077 C C . ALA A 1 153 ? 0.636 27.375 -4.75 1 92.5 153 ALA A C 1
ATOM 1079 O O . ALA A 1 153 ? 0.303 27.531 -5.93 1 92.5 153 ALA A O 1
ATOM 1080 N N . TYR A 1 154 ? 0.18 26.359 -3.994 1 94.62 154 TYR A N 1
ATOM 1081 C CA . TYR A 1 154 ? -0.464 25.266 -4.691 1 94.62 154 TYR A CA 1
ATOM 1082 C C . TYR A 1 154 ? -1.854 24.984 -4.125 1 94.62 154 TYR A C 1
ATOM 1084 O O . TYR A 1 154 ? -2.574 24.125 -4.617 1 94.62 154 TYR A O 1
ATOM 1092 N N . GLY A 1 155 ? -2.256 25.75 -3.098 1 95.12 155 GLY A N 1
ATOM 1093 C CA . GLY A 1 155 ? -3.557 25.547 -2.48 1 95.12 155 GLY A CA 1
ATOM 1094 C C . GLY A 1 155 ? -3.523 24.578 -1.323 1 95.12 155 GLY A C 1
ATOM 1095 O O . GLY A 1 155 ? -2.461 24.047 -0.976 1 95.12 155 GLY A O 1
ATOM 1096 N N . PRO A 1 156 ? -4.703 24.422 -0.666 1 96.06 156 PRO A N 1
ATOM 1097 C CA . PRO A 1 156 ? -4.766 23.469 0.445 1 96.06 156 PRO A CA 1
ATOM 1098 C C . PRO A 1 156 ? -4.609 22.016 -0.01 1 96.06 156 PRO A C 1
ATOM 1100 O O . PRO A 1 156 ? -4.75 21.719 -1.199 1 96.06 156 PRO A O 1
ATOM 1103 N N . ALA A 1 157 ? -4.301 21.172 0.911 1 96.38 157 ALA A N 1
ATOM 1104 C CA . ALA A 1 157 ? -4.074 19.75 0.62 1 96.38 157 ALA A CA 1
ATOM 1105 C C . ALA A 1 157 ? -5.27 19.141 -0.101 1 96.38 157 ALA A C 1
ATOM 1107 O O . ALA A 1 157 ? -5.105 18.344 -1.025 1 96.38 157 ALA A O 1
ATOM 1108 N N . CYS A 1 158 ? -6.449 19.516 0.24 1 97.25 158 CYS A N 1
ATOM 1109 C CA . CYS A 1 158 ? -7.664 18.922 -0.296 1 97.25 158 CYS A CA 1
ATOM 1110 C C . CYS A 1 158 ? -7.816 19.219 -1.781 1 97.25 158 CYS A C 1
ATOM 1112 O O . CYS A 1 158 ? -8.469 18.484 -2.51 1 97.25 158 CYS A O 1
ATOM 1114 N N . ASP A 1 159 ? -7.25 20.328 -2.232 1 97.19 159 ASP A N 1
ATOM 1115 C CA . ASP A 1 159 ? -7.336 20.672 -3.646 1 97.19 159 ASP A CA 1
ATOM 1116 C C . ASP A 1 159 ? -6.559 19.688 -4.508 1 97.19 159 ASP A C 1
ATOM 1118 O O . ASP A 1 159 ? -6.801 19.578 -5.711 1 97.19 159 ASP A O 1
ATOM 1122 N N . GLY A 1 160 ? -5.684 18.984 -3.879 1 97 160 GLY A N 1
ATOM 1123 C CA . GLY A 1 160 ? -4.867 18.016 -4.605 1 97 160 GLY A CA 1
ATOM 1124 C C . GLY A 1 160 ? -5.543 16.672 -4.793 1 97 160 GLY A C 1
ATOM 1125 O O . GLY A 1 160 ? -5.051 15.82 -5.535 1 97 160 GLY A O 1
ATOM 1126 N N . ILE A 1 161 ? -6.688 16.453 -4.16 1 97.69 161 ILE A N 1
ATOM 1127 C CA . ILE A 1 161 ? -7.371 15.172 -4.254 1 97.69 161 ILE A CA 1
ATOM 1128 C C . ILE A 1 161 ? -8.008 15.023 -5.633 1 97.69 161 ILE A C 1
ATOM 1130 O O . ILE A 1 161 ? -8.953 15.75 -5.969 1 97.69 161 ILE A O 1
ATOM 1134 N N . LEU A 1 162 ? -7.516 14.094 -6.391 1 97.38 162 LEU A N 1
ATOM 1135 C CA . LEU A 1 162 ? -8.039 13.836 -7.727 1 97.38 162 LEU A CA 1
ATOM 1136 C C . LEU A 1 162 ? -9.078 12.719 -7.703 1 97.38 162 LEU A C 1
ATOM 1138 O O . LEU A 1 162 ? -10.078 12.781 -8.422 1 97.38 162 LEU A O 1
ATOM 1142 N N . GLU A 1 163 ? -8.805 11.641 -7 1 96.94 163 GLU A N 1
ATOM 1143 C CA . GLU A 1 163 ? -9.641 10.453 -6.855 1 96.94 163 GLU A CA 1
ATOM 1144 C C . GLU A 1 163 ? -9.602 9.922 -5.426 1 96.94 163 GLU A C 1
ATOM 1146 O O . GLU A 1 163 ? -8.664 10.203 -4.676 1 96.94 163 GLU A O 1
ATOM 1151 N N . ALA A 1 164 ? -10.664 9.203 -5.07 1 97.31 164 ALA A N 1
ATOM 1152 C CA . ALA A 1 164 ? -10.672 8.523 -3.779 1 97.31 164 ALA A CA 1
ATOM 1153 C C . ALA A 1 164 ? -11.5 7.242 -3.842 1 97.31 164 ALA A C 1
ATOM 1155 O O . ALA A 1 164 ? -12.438 7.141 -4.637 1 97.31 164 ALA A O 1
ATOM 1156 N N . THR A 1 165 ? -11.07 6.242 -3.139 1 97.38 165 THR A N 1
ATOM 1157 C CA . THR A 1 165 ? -11.906 5.094 -2.809 1 97.38 165 THR A CA 1
ATOM 1158 C C . THR A 1 165 ? -12.484 5.238 -1.405 1 97.38 165 THR A C 1
ATOM 1160 O O . THR A 1 165 ? -11.75 5.395 -0.432 1 97.38 165 THR A O 1
ATOM 1163 N N . VAL A 1 166 ? -13.828 5.168 -1.322 1 97.81 166 VAL A N 1
ATOM 1164 C CA . VAL A 1 166 ? -14.516 5.434 -0.064 1 97.81 166 VAL A CA 1
ATOM 1165 C C . VAL A 1 166 ? -15.438 4.262 0.28 1 97.81 166 VAL A C 1
ATOM 1167 O O . VAL A 1 166 ? -16.203 3.801 -0.565 1 97.81 166 VAL A O 1
ATOM 1170 N N . VAL A 1 167 ? -15.289 3.729 1.475 1 98.31 167 VAL A N 1
ATOM 1171 C CA . VAL A 1 167 ? -16.266 2.773 1.995 1 98.31 167 VAL A CA 1
ATOM 1172 C C . VAL A 1 167 ? -17.375 3.518 2.73 1 98.31 167 VAL A C 1
ATOM 1174 O O . VAL A 1 167 ? -17.109 4.207 3.719 1 98.31 167 VAL A O 1
ATOM 1177 N N . LEU A 1 168 ? -18.562 3.379 2.271 1 97.62 168 LEU A N 1
ATOM 1178 C CA . LEU A 1 168 ? -19.719 4.094 2.805 1 97.62 168 LEU A CA 1
ATOM 1179 C C . LEU A 1 168 ? -20.344 3.324 3.961 1 97.62 168 LEU A C 1
ATOM 1181 O O . LEU A 1 168 ? -19.922 2.213 4.277 1 97.62 168 LEU A O 1
ATOM 1185 N N . ALA A 1 169 ? -21.359 3.924 4.578 1 96.75 169 ALA A N 1
ATOM 1186 C CA . ALA A 1 169 ? -21.984 3.391 5.789 1 96.75 169 ALA A CA 1
ATOM 1187 C C . ALA A 1 169 ? -22.656 2.049 5.516 1 96.75 169 ALA A C 1
ATOM 1189 O O . ALA A 1 169 ? -22.766 1.206 6.41 1 96.75 169 ALA A O 1
ATOM 1190 N N . ASP A 1 170 ? -23.094 1.801 4.316 1 95.81 170 ASP A N 1
ATOM 1191 C CA . ASP A 1 170 ? -23.766 0.556 3.98 1 95.81 170 ASP A CA 1
ATOM 1192 C C . ASP A 1 170 ? -22.781 -0.526 3.572 1 95.81 170 ASP A C 1
ATOM 1194 O O . ASP A 1 170 ? -23.172 -1.625 3.178 1 95.81 170 ASP A O 1
ATOM 1198 N N . GLY A 1 171 ? -21.516 -0.163 3.602 1 95.5 171 GLY A N 1
ATOM 1199 C CA . GLY A 1 171 ? -20.469 -1.131 3.283 1 95.5 171 GLY A CA 1
ATOM 1200 C C . GLY A 1 171 ? -20.109 -1.149 1.811 1 95.5 171 GLY A C 1
ATOM 1201 O O . GLY A 1 171 ? -19.281 -1.957 1.383 1 95.5 171 GLY A O 1
ATOM 1202 N N . THR A 1 172 ? -20.688 -0.317 1.065 1 95.25 172 THR A N 1
ATOM 1203 C CA . THR A 1 172 ? -20.312 -0.231 -0.344 1 95.25 172 THR A CA 1
ATOM 1204 C C . THR A 1 172 ? -19.031 0.579 -0.523 1 95.25 172 THR A C 1
ATOM 1206 O O . THR A 1 172 ? -18.859 1.61 0.126 1 95.25 172 THR A O 1
ATOM 1209 N N . ALA A 1 173 ? -18.156 0.05 -1.384 1 96.12 173 ALA A N 1
ATOM 1210 C CA . ALA A 1 173 ? -16.969 0.816 -1.788 1 96.12 173 ALA A CA 1
ATOM 1211 C C . ALA A 1 173 ? -17.234 1.562 -3.096 1 96.12 173 ALA A C 1
ATOM 1213 O O . ALA A 1 173 ? -17.641 0.961 -4.09 1 96.12 173 ALA A O 1
ATOM 1214 N N . VAL A 1 174 ? -16.984 2.852 -3.096 1 95.62 174 VAL A N 1
ATOM 1215 C CA . VAL A 1 174 ? -17.188 3.645 -4.305 1 95.62 174 VAL A CA 1
ATOM 1216 C C . VAL A 1 174 ? -15.875 4.336 -4.695 1 95.62 174 VAL A C 1
ATOM 1218 O O . VAL A 1 174 ? -15.055 4.664 -3.836 1 95.62 174 VAL A O 1
ATOM 1221 N N . HIS A 1 175 ? -15.672 4.422 -5.938 1 94.94 175 HIS A N 1
ATOM 1222 C CA . HIS A 1 175 ? -14.609 5.219 -6.531 1 94.94 175 HIS A CA 1
ATOM 1223 C C . HIS A 1 175 ? -15.125 6.574 -7 1 94.94 175 HIS A C 1
ATOM 1225 O O . HIS A 1 175 ? -16.031 6.641 -7.832 1 94.94 175 HIS A O 1
ATOM 1231 N N . VAL A 1 176 ? -14.57 7.695 -6.48 1 96.12 176 VAL A N 1
ATOM 1232 C CA . VAL A 1 176 ? -15.141 9.008 -6.785 1 96.12 176 VAL A CA 1
ATOM 1233 C C . VAL A 1 176 ? -14.086 9.883 -7.461 1 96.12 176 VAL A C 1
ATOM 1235 O O . VAL A 1 176 ? -12.898 9.82 -7.113 1 96.12 176 VAL A O 1
ATOM 1238 N N . THR A 1 177 ? -14.445 10.633 -8.398 1 96.19 177 THR A N 1
ATOM 1239 C CA . THR A 1 177 ? -13.68 11.648 -9.109 1 96.19 177 THR A CA 1
ATOM 1240 C C . THR A 1 177 ? -14.539 12.883 -9.359 1 96.19 177 THR A C 1
ATOM 1242 O O . THR A 1 177 ? -15.75 12.859 -9.148 1 96.19 177 THR A O 1
ATOM 1245 N N . LYS A 1 178 ? -13.852 13.93 -9.773 1 96.12 178 LYS A N 1
ATOM 1246 C CA . LYS A 1 178 ? -14.555 15.18 -10.07 1 96.12 178 LYS A CA 1
ATOM 1247 C C . LYS A 1 178 ? -15.625 14.969 -11.133 1 96.12 178 LYS A C 1
ATOM 1249 O O . LYS A 1 178 ? -16.703 15.562 -11.055 1 96.12 178 LYS A O 1
ATOM 1254 N N . ASP A 1 179 ? -15.367 14.133 -12.086 1 94.56 179 ASP A N 1
ATOM 1255 C CA . ASP A 1 179 ? -16.266 13.961 -13.227 1 94.56 179 ASP A CA 1
ATOM 1256 C C . ASP A 1 179 ? -16.875 12.562 -13.227 1 94.56 179 ASP A C 1
ATOM 1258 O O . ASP A 1 179 ? -17.406 12.109 -14.25 1 94.56 179 ASP A O 1
ATOM 1262 N N . GLY A 1 180 ? -16.812 11.938 -12.133 1 92.75 180 GLY A N 1
ATOM 1263 C CA . GLY A 1 180 ? -17.312 10.578 -12.023 1 92.75 180 GLY A CA 1
ATOM 1264 C C . GLY A 1 180 ? -18.797 10.523 -11.703 1 92.75 180 GLY A C 1
ATOM 1265 O O . GLY A 1 180 ? -19.516 11.5 -11.883 1 92.75 180 GLY A O 1
ATOM 1266 N N . PRO A 1 181 ? -19.266 9.328 -11.25 1 90.69 181 PRO A N 1
ATOM 1267 C CA . PRO A 1 181 ? -20.703 9.102 -11.039 1 90.69 181 PRO A CA 1
ATOM 1268 C C . PRO A 1 181 ? -21.25 9.883 -9.852 1 90.69 181 PRO A C 1
ATOM 1270 O O . PRO A 1 181 ? -22.469 10.109 -9.758 1 90.69 181 PRO A O 1
ATOM 1273 N N . ASP A 1 182 ? -20.469 10.312 -8.945 1 95.88 182 ASP A N 1
ATOM 1274 C CA . ASP A 1 182 ? -20.922 11.039 -7.762 1 95.88 182 ASP A CA 1
ATOM 1275 C C . ASP A 1 182 ? -20 12.227 -7.469 1 95.88 182 ASP A C 1
ATOM 1277 O O . ASP A 1 182 ? -19.328 12.258 -6.438 1 95.88 182 ASP A O 1
ATOM 1281 N N . PRO A 1 183 ? -20.094 13.242 -8.281 1 96.38 183 PRO A N 1
ATOM 1282 C CA . PRO A 1 183 ? -19.234 14.414 -8.102 1 96.38 183 PRO A CA 1
ATOM 1283 C C . PRO A 1 183 ? -19.5 15.141 -6.785 1 96.38 183 PRO A C 1
ATOM 1285 O O . PRO A 1 183 ? -18.609 15.797 -6.246 1 96.38 183 PRO A O 1
ATOM 1288 N N . GLU A 1 184 ? -20.734 15.008 -6.211 1 97.44 184 GLU A N 1
ATOM 1289 C CA . GLU A 1 184 ? -21.062 15.648 -4.938 1 97.44 184 GLU A CA 1
ATOM 1290 C C . GLU A 1 184 ? -20.266 15.023 -3.791 1 97.44 184 GLU A C 1
ATOM 1292 O O . GLU A 1 184 ? -19.797 15.734 -2.9 1 97.44 184 GLU A O 1
ATOM 1297 N N . LEU A 1 185 ? -20.141 13.742 -3.82 1 97.94 185 LEU A N 1
ATOM 1298 C CA . LEU A 1 185 ? -19.359 13.078 -2.789 1 97.94 185 LEU A CA 1
ATOM 1299 C C . LEU A 1 185 ? -17.875 13.438 -2.916 1 97.94 185 LEU A C 1
ATOM 1301 O O . LEU A 1 185 ? -17.203 13.656 -1.909 1 97.94 185 LEU A O 1
ATOM 1305 N N . TRP A 1 186 ? -17.406 13.516 -4.152 1 97.81 186 TRP A N 1
ATOM 1306 C CA . TRP A 1 186 ? -16.016 13.93 -4.367 1 97.81 186 TRP A CA 1
ATOM 1307 C C . TRP A 1 186 ? -15.773 15.32 -3.791 1 97.81 186 TRP A C 1
ATOM 1309 O O . TRP A 1 186 ? -14.789 15.547 -3.084 1 97.81 186 TRP A O 1
ATOM 1319 N N . TRP A 1 187 ? -16.688 16.219 -4.09 1 98.06 187 TRP A N 1
ATOM 1320 C CA . TRP A 1 187 ? -16.594 17.578 -3.562 1 98.06 187 TRP A CA 1
ATOM 1321 C C . TRP A 1 187 ? -16.609 17.578 -2.037 1 98.06 187 TRP A C 1
ATOM 1323 O O . TRP A 1 187 ? -15.773 18.219 -1.4 1 98.06 187 TRP A O 1
ATOM 1333 N N . ALA A 1 188 ? -17.469 16.828 -1.441 1 97.94 188 ALA A N 1
ATOM 1334 C CA . ALA A 1 188 ? -17.672 16.828 0.005 1 97.94 188 ALA A CA 1
ATOM 1335 C C . ALA A 1 188 ? -16.453 16.234 0.724 1 97.94 188 ALA A C 1
ATOM 1337 O O . ALA A 1 188 ? -16.125 16.656 1.831 1 97.94 188 ALA A O 1
ATOM 1338 N N . LEU A 1 189 ? -15.766 15.281 0.119 1 96.94 189 LEU A N 1
ATOM 1339 C CA . LEU A 1 189 ? -14.617 14.625 0.73 1 96.94 189 LEU A CA 1
ATOM 1340 C C . LEU A 1 189 ? -13.477 15.617 0.945 1 96.94 189 LEU A C 1
ATOM 1342 O O . LEU A 1 189 ? -12.609 15.398 1.796 1 96.94 189 LEU A O 1
ATOM 1346 N N . ARG A 1 190 ? -13.461 16.656 0.215 1 96 190 ARG A N 1
ATOM 1347 C CA . ARG A 1 190 ? -12.375 17.625 0.231 1 96 190 ARG A CA 1
ATOM 1348 C C . ARG A 1 190 ? -12.547 18.625 1.374 1 96 190 ARG A C 1
ATOM 1350 O O . ARG A 1 190 ? -11.672 19.453 1.613 1 96 190 ARG A O 1
ATOM 1357 N N . GLY A 1 191 ? -13.625 18.547 2.135 1 91.25 191 GLY A N 1
ATOM 1358 C CA . GLY A 1 191 ? -13.844 19.438 3.27 1 91.25 191 GLY A CA 1
ATOM 1359 C C . GLY A 1 191 ? -14.422 18.719 4.477 1 91.25 191 GLY A C 1
ATOM 1360 O O . GLY A 1 191 ? -14.258 19.172 5.609 1 91.25 191 GLY A O 1
ATOM 1361 N N . ALA A 1 192 ? -15.078 17.625 4.246 1 91.12 192 ALA A N 1
ATOM 1362 C CA . ALA A 1 192 ? -15.758 16.891 5.316 1 91.12 192 ALA A CA 1
ATOM 1363 C C . ALA A 1 192 ? -15.547 15.391 5.164 1 91.12 192 ALA A C 1
ATOM 1365 O O . ALA A 1 192 ? -16.422 14.602 5.531 1 91.12 192 ALA A O 1
ATOM 1366 N N . GLY A 1 193 ? -14.5 14.984 4.637 1 91.38 193 GLY A N 1
ATOM 1367 C CA . GLY A 1 193 ? -14.289 13.602 4.258 1 91.38 193 GLY A CA 1
ATOM 1368 C C . GLY A 1 193 ? -14.336 12.648 5.438 1 91.38 193 GLY A C 1
ATOM 1369 O O . GLY A 1 193 ? -14.859 11.531 5.32 1 91.38 193 GLY A O 1
ATOM 1370 N N . SER A 1 194 ? -13.883 13.047 6.578 1 88.69 194 SER A N 1
ATOM 1371 C CA . SER A 1 194 ? -13.812 12.18 7.746 1 88.69 194 SER A CA 1
ATOM 1372 C C . SER A 1 194 ? -15.195 11.906 8.32 1 88.69 194 SER A C 1
ATOM 1374 O O . SER A 1 194 ? -15.367 11.023 9.156 1 88.69 194 SER A O 1
ATOM 1376 N N . SER A 1 195 ? -16.188 12.617 7.859 1 92.44 195 SER A N 1
ATOM 1377 C CA . SER A 1 195 ? -17.547 12.484 8.375 1 92.44 195 SER A CA 1
ATOM 1378 C C . SER A 1 195 ? -18.422 11.664 7.434 1 92.44 195 SER A C 1
ATOM 1380 O O . SER A 1 195 ? -19.594 11.422 7.719 1 92.44 195 SER A O 1
ATOM 1382 N N . LEU A 1 196 ? -17.859 11.172 6.34 1 95.56 196 LEU A N 1
ATOM 1383 C CA . LEU A 1 196 ? -18.734 10.68 5.285 1 95.56 196 LEU A CA 1
ATOM 1384 C C . LEU A 1 196 ? -18.453 9.219 4.969 1 95.56 196 LEU A C 1
ATOM 1386 O O . LEU A 1 196 ? -19.266 8.539 4.336 1 95.56 196 LEU A O 1
ATOM 1390 N N . GLY A 1 197 ? -17.359 8.727 5.391 1 96.44 197 GLY A N 1
ATOM 1391 C CA . GLY A 1 197 ? -16.938 7.359 5.113 1 96.44 197 GLY A CA 1
ATOM 1392 C C . GLY A 1 197 ? -15.484 7.098 5.48 1 96.44 197 GLY A C 1
ATOM 1393 O O . GLY A 1 197 ? -14.82 7.957 6.062 1 96.44 197 GLY A O 1
ATOM 1394 N N . VAL A 1 198 ? -15.078 5.883 5.227 1 97.75 198 VAL A N 1
ATOM 1395 C CA . VAL A 1 198 ? -13.672 5.535 5.391 1 97.75 198 VAL A CA 1
ATOM 1396 C C . VAL A 1 198 ? -12.953 5.637 4.047 1 97.75 198 VAL A C 1
ATOM 1398 O O . VAL A 1 198 ? -13.211 4.844 3.137 1 97.75 198 VAL A O 1
ATOM 1401 N N . VAL A 1 199 ? -12.109 6.633 3.895 1 97.94 199 VAL A N 1
ATOM 1402 C CA . VAL A 1 199 ? -11.32 6.781 2.674 1 97.94 199 VAL A CA 1
ATOM 1403 C C . VAL A 1 199 ? -10.102 5.867 2.73 1 97.94 199 VAL A C 1
ATOM 1405 O O . VAL A 1 199 ? -9.172 6.102 3.512 1 97.94 199 VAL A O 1
ATOM 1408 N N . THR A 1 200 ? -10.055 4.871 1.835 1 98.12 200 THR A N 1
ATOM 1409 C CA . THR A 1 200 ? -9.008 3.852 1.906 1 98.12 200 THR A CA 1
ATOM 1410 C C . THR A 1 200 ? -7.871 4.176 0.94 1 98.12 200 THR A C 1
ATOM 1412 O O . THR A 1 200 ? -6.746 3.703 1.118 1 98.12 200 THR A O 1
ATOM 1415 N N . LYS A 1 201 ? -8.219 4.867 -0.113 1 97.94 201 LYS A N 1
ATOM 1416 C CA . LYS A 1 201 ? -7.234 5.273 -1.111 1 97.94 201 LYS A CA 1
ATOM 1417 C C . LYS A 1 201 ? -7.477 6.711 -1.565 1 97.94 201 LYS A C 1
ATOM 1419 O O . LYS A 1 201 ? -8.625 7.152 -1.67 1 97.94 201 LYS A O 1
ATOM 1424 N N . LEU A 1 202 ? -6.406 7.426 -1.853 1 97.31 202 LEU A N 1
ATOM 1425 C CA . LEU A 1 202 ? -6.438 8.758 -2.457 1 97.31 202 LEU A CA 1
ATOM 1426 C C . LEU A 1 202 ? -5.438 8.859 -3.602 1 97.31 202 LEU A C 1
ATOM 1428 O O . LEU A 1 202 ? -4.348 8.281 -3.533 1 97.31 202 LEU A O 1
ATOM 1432 N N . LYS A 1 203 ? -5.812 9.539 -4.656 1 97.06 203 LYS A N 1
ATOM 1433 C CA . LYS A 1 203 ? -4.859 10 -5.664 1 97.06 203 LYS A CA 1
ATOM 1434 C C . LYS A 1 203 ? -4.66 11.508 -5.578 1 97.06 203 LYS A C 1
ATOM 1436 O O . LYS A 1 203 ? -5.625 12.273 -5.656 1 97.06 203 LYS A O 1
ATOM 1441 N N . PHE A 1 204 ? -3.375 11.906 -5.422 1 96.94 204 PHE A N 1
ATOM 1442 C CA . PHE A 1 204 ? -3.033 13.312 -5.254 1 96.94 204 PHE A CA 1
ATOM 1443 C C . PHE A 1 204 ? -2.316 13.852 -6.488 1 96.94 204 PHE A C 1
ATOM 1445 O O . PHE A 1 204 ? -1.513 13.148 -7.098 1 96.94 204 PHE A O 1
ATOM 1452 N N . GLN A 1 205 ? -2.559 15.133 -6.758 1 97.94 205 GLN A N 1
ATOM 1453 C CA . GLN A 1 205 ? -1.693 15.891 -7.652 1 97.94 205 GLN A CA 1
ATOM 1454 C C . GLN A 1 205 ? -0.406 16.312 -6.945 1 97.94 205 GLN A C 1
ATOM 1456 O O . GLN A 1 205 ? -0.443 16.844 -5.832 1 97.94 205 GLN A O 1
ATOM 1461 N N . LEU A 1 206 ? 0.702 15.992 -7.574 1 97.69 206 LEU A N 1
ATOM 1462 C CA . LEU A 1 206 ? 2.004 16.422 -7.082 1 97.69 206 LEU A CA 1
ATOM 1463 C C . LEU A 1 206 ? 2.502 17.641 -7.855 1 97.69 206 LEU A C 1
ATOM 1465 O O . LEU A 1 206 ? 2.033 17.906 -8.961 1 97.69 206 LEU A O 1
ATOM 1469 N N . HIS A 1 207 ? 3.439 18.328 -7.254 1 96 207 HIS A N 1
ATOM 1470 C CA . HIS A 1 207 ? 3.996 19.547 -7.848 1 96 207 HIS A CA 1
ATOM 1471 C C . HIS A 1 207 ? 5.52 19.516 -7.844 1 96 207 HIS A C 1
ATOM 1473 O O . HIS A 1 207 ? 6.129 18.922 -6.953 1 96 207 HIS A O 1
ATOM 1479 N N . ASP A 1 208 ? 6.066 20.203 -8.852 1 93.38 208 ASP A N 1
ATOM 1480 C CA . ASP A 1 208 ? 7.52 20.297 -8.945 1 93.38 208 ASP A CA 1
ATOM 1481 C C . ASP A 1 208 ? 8.078 21.156 -7.812 1 93.38 208 ASP A C 1
ATOM 1483 O O . ASP A 1 208 ? 7.66 22.312 -7.633 1 93.38 208 ASP A O 1
ATOM 1487 N N . VAL A 1 209 ? 9 20.578 -7.074 1 90.12 209 VAL A N 1
ATOM 1488 C CA . VAL A 1 209 ? 9.703 21.359 -6.059 1 90.12 209 VAL A CA 1
ATOM 1489 C C . VAL A 1 209 ? 11.211 21.203 -6.23 1 90.12 209 VAL A C 1
ATOM 1491 O O . VAL A 1 209 ? 11.969 21.312 -5.262 1 90.12 209 VAL A O 1
ATOM 1494 N N . LYS A 1 210 ? 11.5 20.797 -7.477 1 81.38 210 LYS A N 1
ATOM 1495 C CA . LYS A 1 210 ? 12.93 20.688 -7.77 1 81.38 210 LYS A CA 1
ATOM 1496 C C . LYS A 1 210 ? 13.633 22.031 -7.609 1 81.38 210 LYS A C 1
ATOM 1498 O O . LYS A 1 210 ? 13.102 23.062 -8.016 1 81.38 210 LYS A O 1
ATOM 1503 N N . GLY A 1 211 ? 14.727 22.188 -6.945 1 77 211 GLY A N 1
ATOM 1504 C CA . GLY A 1 211 ? 15.5 23.406 -6.805 1 77 211 GLY A CA 1
ATOM 1505 C C . GLY A 1 211 ? 14.984 24.312 -5.703 1 77 211 GLY A C 1
ATOM 1506 O O . GLY A 1 211 ? 15.336 25.5 -5.648 1 77 211 GLY A O 1
ATOM 1507 N N . ALA A 1 212 ? 14.008 23.812 -5.043 1 78.81 212 ALA A N 1
ATOM 1508 C CA . ALA A 1 212 ? 13.516 24.656 -3.951 1 78.81 212 ALA A CA 1
ATOM 1509 C C . ALA A 1 212 ? 14.633 24.969 -2.965 1 78.81 212 ALA A C 1
ATOM 1511 O O . ALA A 1 212 ? 15.547 24.172 -2.766 1 78.81 212 ALA A O 1
ATOM 1512 N N . TYR A 1 213 ? 14.641 26.25 -2.543 1 91.19 213 TYR A N 1
ATOM 1513 C CA . TYR A 1 213 ? 15.508 26.734 -1.472 1 91.19 213 TYR A CA 1
ATOM 1514 C C . TYR A 1 213 ? 14.812 26.625 -0.119 1 91.19 213 TYR A C 1
ATOM 1516 O O . TYR A 1 213 ? 13.961 27.453 0.215 1 91.19 213 TYR A O 1
ATOM 1524 N N . THR A 1 214 ? 15.125 25.547 0.657 1 92.56 214 THR A N 1
ATOM 1525 C CA . THR A 1 214 ? 14.32 25.203 1.821 1 92.56 214 THR A CA 1
ATOM 1526 C C . THR A 1 214 ? 15.203 24.75 2.979 1 92.56 214 THR A C 1
ATOM 1528 O O . THR A 1 214 ? 16.391 24.438 2.781 1 92.56 214 THR A O 1
ATOM 1531 N N . GLY A 1 215 ? 14.641 24.828 4.184 1 92.5 215 GLY A N 1
ATOM 1532 C CA . GLY A 1 215 ? 15.344 24.438 5.391 1 92.5 215 GLY A CA 1
ATOM 1533 C C . GLY A 1 215 ? 14.711 24.969 6.66 1 92.5 215 GLY A C 1
ATOM 1534 O O . GLY A 1 215 ? 13.547 25.359 6.656 1 92.5 215 GLY A O 1
ATOM 1535 N N . THR A 1 216 ? 15.547 24.859 7.762 1 92.44 216 THR A N 1
ATOM 1536 C CA . THR A 1 216 ? 15.07 25.266 9.086 1 92.44 216 THR A CA 1
ATOM 1537 C C . THR A 1 216 ? 16.016 26.297 9.703 1 92.44 216 THR A C 1
ATOM 1539 O O . THR A 1 216 ? 17.234 26.203 9.562 1 92.44 216 THR A O 1
ATOM 1542 N N . PHE A 1 217 ? 15.414 27.312 10.336 1 93.25 217 PHE A N 1
ATOM 1543 C CA . PHE A 1 217 ? 16.125 28.234 11.219 1 93.25 217 PHE A CA 1
ATOM 1544 C C . PHE A 1 217 ? 15.773 27.969 12.672 1 93.25 217 PHE A C 1
ATOM 1546 O O . PHE A 1 217 ? 14.617 27.672 12.992 1 93.25 217 PHE A O 1
ATOM 1553 N N . VAL A 1 218 ? 16.75 28.078 13.523 1 93.12 218 VAL A N 1
ATOM 1554 C CA . VAL A 1 218 ? 16.516 28.047 14.969 1 93.12 218 VAL A CA 1
ATOM 1555 C C . VAL A 1 218 ? 17.188 29.234 15.633 1 93.12 218 VAL A C 1
ATOM 1557 O O . VAL A 1 218 ? 18.375 29.484 15.406 1 93.12 218 VAL A O 1
ATOM 1560 N N . TRP A 1 219 ? 16.438 30 16.406 1 95.5 219 TRP A N 1
ATOM 1561 C CA . TRP A 1 219 ? 16.969 31.109 17.203 1 95.5 219 TRP A CA 1
ATOM 1562 C C . TRP A 1 219 ? 16.688 30.875 18.688 1 95.5 219 TRP A C 1
ATOM 1564 O O . TRP A 1 219 ? 15.75 30.172 19.047 1 95.5 219 TRP A O 1
ATOM 1574 N N . LYS A 1 220 ? 17.547 31.484 19.422 1 94.62 220 LYS A N 1
ATOM 1575 C CA . LYS A 1 220 ? 17.156 31.688 20.812 1 94.62 220 LYS A CA 1
ATOM 1576 C C . LYS A 1 220 ? 16.156 32.844 20.953 1 94.62 220 LYS A C 1
ATOM 1578 O O . LYS A 1 220 ? 16.312 33.875 20.281 1 94.62 220 LYS A O 1
ATOM 1583 N N . ASP A 1 221 ? 15.125 32.656 21.688 1 95.81 221 ASP A N 1
ATOM 1584 C CA . ASP A 1 221 ? 14.219 33.75 22.016 1 95.81 221 ASP A CA 1
ATOM 1585 C C . ASP A 1 221 ? 14.75 34.594 23.188 1 95.81 221 ASP A C 1
ATOM 1587 O O . ASP A 1 221 ? 14.57 34.219 24.344 1 95.81 221 ASP A O 1
ATOM 1591 N N . ASP A 1 222 ? 15.281 35.75 22.938 1 91.88 222 ASP A N 1
ATOM 1592 C CA . ASP A 1 222 ? 15.898 36.594 23.953 1 91.88 222 ASP A CA 1
ATOM 1593 C C . ASP A 1 222 ? 14.844 37.188 24.891 1 91.88 222 ASP A C 1
ATOM 1595 O O . ASP A 1 222 ? 13.664 37.25 24.531 1 91.88 222 ASP A O 1
ATOM 1599 N N . PRO A 1 223 ? 15.18 37.625 26.125 1 90.44 223 PRO A N 1
ATOM 1600 C CA . PRO A 1 223 ? 14.227 38.156 27.094 1 90.44 223 PRO A CA 1
ATOM 1601 C C . PRO A 1 223 ? 13.422 39.344 26.547 1 90.44 223 PRO A C 1
ATOM 1603 O O . PRO A 1 223 ? 12.258 39.531 26.922 1 90.44 223 PRO A O 1
ATOM 1606 N N . GLY A 1 224 ? 13.914 40.125 25.688 1 94.38 224 GLY A N 1
ATOM 1607 C CA . GLY A 1 224 ? 13.195 41.219 25.062 1 94.38 224 GLY A CA 1
ATOM 1608 C C . GLY A 1 224 ? 12.445 40.844 23.812 1 94.38 224 GLY A C 1
ATOM 1609 O O . GLY A 1 224 ? 11.695 41.625 23.25 1 94.38 224 GLY A O 1
ATOM 1610 N N . HIS A 1 225 ? 12.484 39.656 23.438 1 97.62 225 HIS A N 1
ATOM 1611 C CA . HIS A 1 225 ? 11.797 39.031 22.297 1 97.62 225 HIS A CA 1
ATOM 1612 C C . HIS A 1 225 ? 12.062 39.812 21.016 1 97.62 225 HIS A C 1
ATOM 1614 O O . HIS A 1 225 ? 11.164 40 20.188 1 97.62 225 HIS A O 1
ATOM 1620 N N . ALA A 1 226 ? 13.25 40.312 20.891 1 96.75 226 ALA A N 1
ATOM 1621 C CA . ALA A 1 226 ? 13.602 41.125 19.719 1 96.75 226 ALA A CA 1
ATOM 1622 C C . ALA A 1 226 ? 13.578 40.281 18.453 1 96.75 226 ALA A C 1
ATOM 1624 O O . ALA A 1 226 ? 13.062 40.688 17.422 1 96.75 226 ALA A O 1
ATOM 1625 N N . SER A 1 227 ? 14.164 39.094 18.547 1 97.06 227 SER A N 1
ATOM 1626 C CA . SER A 1 227 ? 14.172 38.219 17.391 1 97.06 227 SER A CA 1
ATOM 1627 C C . SER A 1 227 ? 12.758 37.781 17 1 97.06 227 SER A C 1
ATOM 1629 O O . SER A 1 227 ? 12.398 37.781 15.828 1 97.06 227 SER A O 1
ATOM 1631 N N . TYR A 1 228 ? 11.969 37.438 18.016 1 97.81 228 TYR A N 1
ATOM 1632 C CA . TYR A 1 228 ? 10.594 37.031 17.781 1 97.81 228 TYR A CA 1
ATOM 1633 C C . TYR A 1 228 ? 9.805 38.125 17.062 1 97.81 228 TYR A C 1
ATOM 1635 O O . TYR A 1 228 ? 9.141 37.844 16.062 1 97.81 228 TYR A O 1
ATOM 1643 N N . ARG A 1 229 ? 9.945 39.344 17.531 1 97.94 229 ARG A N 1
ATOM 1644 C CA . ARG A 1 229 ? 9.281 40.5 16.953 1 97.94 229 ARG A CA 1
ATOM 1645 C C . ARG A 1 229 ? 9.758 40.75 15.516 1 97.94 229 ARG A C 1
ATOM 1647 O O . ARG A 1 229 ? 8.945 41.031 14.633 1 97.94 229 ARG A O 1
ATOM 1654 N N . ALA A 1 230 ? 11.039 40.625 15.336 1 97.75 230 ALA A N 1
ATOM 1655 C CA . ALA A 1 230 ? 11.617 40.875 14.016 1 97.75 230 ALA A CA 1
ATOM 1656 C C . ALA A 1 230 ? 11.094 39.844 13 1 97.75 230 ALA A C 1
ATOM 1658 O O . ALA A 1 230 ? 10.828 40.188 11.844 1 97.75 230 ALA A O 1
ATOM 1659 N N . ILE A 1 231 ? 11.023 38.656 13.414 1 98.12 231 ILE A N 1
ATOM 1660 C CA . ILE A 1 231 ? 10.531 37.594 12.539 1 98.12 231 ILE A CA 1
ATOM 1661 C C . ILE A 1 231 ? 9.078 37.875 12.156 1 98.12 231 ILE A C 1
ATOM 1663 O O . ILE A 1 231 ? 8.719 37.781 10.977 1 98.12 231 ILE A O 1
ATOM 1667 N N . LEU A 1 232 ? 8.219 38.219 13.109 1 97.88 232 LEU A N 1
ATOM 1668 C CA . LEU A 1 232 ? 6.812 38.5 12.836 1 97.88 232 LEU A CA 1
ATOM 1669 C C . LEU A 1 232 ? 6.656 39.719 11.953 1 97.88 232 LEU A C 1
ATOM 1671 O O . LEU A 1 232 ? 5.781 39.75 11.086 1 97.88 232 LEU A O 1
ATOM 1675 N N . HIS A 1 233 ? 7.516 40.688 12.164 1 97.56 233 HIS A N 1
ATOM 1676 C CA . HIS A 1 233 ? 7.508 41.844 11.281 1 97.56 233 HIS A CA 1
ATOM 1677 C C . HIS A 1 233 ? 7.934 41.5 9.867 1 97.56 233 HIS A C 1
ATOM 1679 O O . HIS A 1 233 ? 7.398 42.031 8.891 1 97.56 233 HIS A O 1
ATOM 1685 N N . TRP A 1 234 ? 8.906 40.656 9.812 1 97 234 TRP A N 1
ATOM 1686 C CA . TRP A 1 234 ? 9.344 40.188 8.5 1 97 234 TRP A CA 1
ATOM 1687 C C . TRP A 1 234 ? 8.211 39.469 7.766 1 97 234 TRP A C 1
ATOM 1689 O O . TRP A 1 234 ? 8.039 39.625 6.559 1 97 234 TRP A O 1
ATOM 1699 N N . ILE A 1 235 ? 7.441 38.656 8.484 1 96.88 235 ILE A N 1
ATOM 1700 C CA . ILE A 1 235 ? 6.285 37.969 7.902 1 96.88 235 ILE A CA 1
ATOM 1701 C C . ILE A 1 235 ? 5.316 39.031 7.34 1 96.88 235 ILE A C 1
ATOM 1703 O O . ILE A 1 235 ? 4.895 38.938 6.188 1 96.88 235 ILE A O 1
ATOM 1707 N N . ARG A 1 236 ? 4.992 40 8.125 1 95.56 236 ARG A N 1
ATOM 1708 C CA . ARG A 1 236 ? 4.027 41.031 7.758 1 95.56 236 ARG A CA 1
ATOM 1709 C C . ARG A 1 236 ? 4.512 41.812 6.551 1 95.56 236 ARG A C 1
ATOM 1711 O O . ARG A 1 236 ? 3.752 42.062 5.609 1 95.56 236 ARG A O 1
ATOM 1718 N N . ASP A 1 237 ? 5.75 42.156 6.598 1 93.81 237 ASP A N 1
ATOM 1719 C CA . ASP A 1 237 ? 6.238 43.188 5.68 1 93.81 237 ASP A CA 1
ATOM 1720 C C . ASP A 1 237 ? 6.781 42.562 4.395 1 93.81 237 ASP A C 1
ATOM 1722 O O . ASP A 1 237 ? 6.812 43.219 3.352 1 93.81 237 ASP A O 1
ATOM 1726 N N . VAL A 1 238 ? 7.207 41.344 4.465 1 90.62 238 VAL A N 1
ATOM 1727 C CA . VAL A 1 238 ? 7.871 40.75 3.318 1 90.62 238 VAL A CA 1
ATOM 1728 C C . VAL A 1 238 ? 7.066 39.531 2.832 1 90.62 238 VAL A C 1
ATOM 1730 O O . VAL A 1 238 ? 6.629 39.5 1.681 1 90.62 238 VAL A O 1
ATOM 1733 N N . VAL A 1 239 ? 6.742 38.688 3.656 1 92.31 239 VAL A N 1
ATOM 1734 C CA . VAL A 1 239 ? 6.254 37.344 3.275 1 92.31 239 VAL A CA 1
ATOM 1735 C C . VAL A 1 239 ? 4.824 37.469 2.758 1 92.31 239 VAL A C 1
ATOM 1737 O O . VAL A 1 239 ? 4.457 36.781 1.783 1 92.31 239 VAL A O 1
ATOM 1740 N N . LEU A 1 240 ? 3.984 38.25 3.463 1 92.38 240 LEU A N 1
ATOM 1741 C CA . LEU A 1 240 ? 2.572 38.312 3.107 1 92.38 240 LEU A CA 1
ATOM 1742 C C . LEU A 1 240 ? 2.4 38.812 1.674 1 92.38 240 LEU A C 1
ATOM 1744 O O . LEU A 1 240 ? 1.385 38.531 1.034 1 92.38 240 LEU A O 1
ATOM 1748 N N . ASN A 1 241 ? 3.412 39.438 1.122 1 89 241 ASN A N 1
ATOM 1749 C CA . ASN A 1 241 ? 3.303 40 -0.217 1 89 241 ASN A CA 1
ATOM 1750 C C . ASN A 1 241 ? 3.998 39.125 -1.257 1 89 241 ASN A C 1
ATOM 1752 O O . ASN A 1 241 ? 4.09 39.5 -2.428 1 89 241 ASN A O 1
ATOM 1756 N N . ASP A 1 242 ? 4.477 37.969 -0.928 1 91.19 242 ASP A N 1
ATOM 1757 C CA . ASP A 1 242 ? 5.219 37.094 -1.822 1 91.19 242 ASP A CA 1
ATOM 1758 C C . ASP A 1 242 ? 4.738 35.625 -1.694 1 91.19 242 ASP A C 1
ATOM 1760 O O . ASP A 1 242 ? 5.215 34.906 -0.837 1 91.19 242 ASP A O 1
ATOM 1764 N N . THR A 1 243 ? 3.953 35.188 -2.582 1 87.81 243 THR A N 1
ATOM 1765 C CA . THR A 1 243 ? 3.301 33.875 -2.49 1 87.81 243 THR A CA 1
ATOM 1766 C C . THR A 1 243 ? 4.297 32.75 -2.762 1 87.81 243 THR A C 1
ATOM 1768 O O . THR A 1 243 ? 3.965 31.578 -2.619 1 87.81 243 THR A O 1
ATOM 1771 N N . ARG A 1 244 ? 5.578 33.094 -3.244 1 87.88 244 ARG A N 1
ATOM 1772 C CA . ARG A 1 244 ? 6.621 32.125 -3.494 1 87.88 244 ARG A CA 1
ATOM 1773 C C . ARG A 1 244 ? 7.195 31.578 -2.184 1 87.88 244 ARG A C 1
ATOM 1775 O O . ARG A 1 244 ? 7.867 30.547 -2.17 1 87.88 244 ARG A O 1
ATOM 1782 N N . ILE A 1 245 ? 6.836 32.219 -1.052 1 92.5 245 ILE A N 1
ATOM 1783 C CA . ILE A 1 245 ? 7.473 31.906 0.219 1 92.5 245 ILE A CA 1
ATOM 1784 C C . ILE A 1 245 ? 6.496 31.125 1.101 1 92.5 245 ILE A C 1
ATOM 1786 O O . ILE A 1 245 ? 5.391 31.594 1.372 1 92.5 245 ILE A O 1
ATOM 1790 N N . GLY A 1 246 ? 6.867 29.922 1.452 1 93.56 246 GLY A N 1
ATOM 1791 C CA . GLY A 1 246 ? 6.277 29.234 2.582 1 93.56 246 GLY A CA 1
ATOM 1792 C C . GLY A 1 246 ? 7.094 29.359 3.855 1 93.56 246 GLY A C 1
ATOM 1793 O O . GLY A 1 246 ? 8.328 29.297 3.82 1 93.56 246 GLY A O 1
ATOM 1794 N N . PHE A 1 247 ? 6.352 29.594 4.945 1 93.56 247 PHE A N 1
ATOM 1795 C CA . PHE A 1 247 ? 7.078 29.875 6.176 1 93.56 247 PHE A CA 1
ATOM 1796 C C . PHE A 1 247 ? 6.207 29.594 7.395 1 93.56 247 PHE A C 1
ATOM 1798 O O . PHE A 1 247 ? 4.992 29.781 7.359 1 93.56 247 PHE A O 1
ATOM 1805 N N . ASN A 1 248 ? 6.812 29.047 8.43 1 93.62 248 ASN A N 1
ATOM 1806 C CA . ASN A 1 248 ? 6.199 28.969 9.75 1 93.62 248 ASN A CA 1
ATOM 1807 C C . ASN A 1 248 ? 7.176 29.375 10.852 1 93.62 248 ASN A C 1
ATOM 1809 O O . ASN A 1 248 ? 8.383 29.453 10.609 1 93.62 248 ASN A O 1
ATOM 1813 N N . CYS A 1 249 ? 6.684 29.766 11.93 1 94.56 249 CYS A N 1
ATOM 1814 C CA . CYS A 1 249 ? 7.496 30.078 13.102 1 94.56 249 CYS A CA 1
ATOM 1815 C C . CYS A 1 249 ? 6.859 29.516 14.367 1 94.56 249 CYS A C 1
ATOM 1817 O O . CYS A 1 249 ? 5.723 29.859 14.695 1 94.56 249 CYS A O 1
ATOM 1819 N N . SER A 1 250 ? 7.59 28.703 15.031 1 92.62 250 SER A N 1
ATOM 1820 C CA . SER A 1 250 ? 7.129 28.094 16.281 1 92.62 250 SER A CA 1
ATOM 1821 C C . SER A 1 250 ? 7.965 28.562 17.469 1 92.62 250 SER A C 1
ATOM 1823 O O . SER A 1 250 ? 9.172 28.75 17.328 1 92.62 250 SER A O 1
ATOM 1825 N N . ARG A 1 251 ? 7.312 28.781 18.547 1 93.75 251 ARG A N 1
ATOM 1826 C CA . ARG A 1 251 ? 8 29 19.812 1 93.75 251 ARG A CA 1
ATOM 1827 C C . ARG A 1 251 ? 7.836 27.797 20.734 1 93.75 251 ARG A C 1
ATOM 1829 O O . ARG A 1 251 ? 6.719 27.312 20.938 1 93.75 251 ARG A O 1
ATOM 1836 N N . ILE A 1 252 ? 8.945 27.375 21.281 1 89.31 252 ILE A N 1
ATOM 1837 C CA . ILE A 1 252 ? 8.938 26.219 22.172 1 89.31 252 ILE A CA 1
ATOM 1838 C C . ILE A 1 252 ? 9.867 26.484 23.359 1 89.31 252 ILE A C 1
ATOM 1840 O O . ILE A 1 252 ? 10.727 27.359 23.297 1 89.31 252 ILE A O 1
ATOM 1844 N N . MET A 1 253 ? 9.562 25.781 24.422 1 88.5 253 MET A N 1
ATOM 1845 C CA . MET A 1 253 ? 10.477 25.766 25.547 1 88.5 253 MET A CA 1
ATOM 1846 C C . MET A 1 253 ? 11.391 24.547 25.5 1 88.5 253 MET A C 1
ATOM 1848 O O . MET A 1 253 ? 10.938 23.422 25.719 1 88.5 253 MET A O 1
ATOM 1852 N N . HIS A 1 254 ? 12.633 24.797 25.188 1 83.31 254 HIS A N 1
ATOM 1853 C CA . HIS A 1 254 ? 13.602 23.703 25.234 1 83.31 254 HIS A CA 1
ATOM 1854 C C . HIS A 1 254 ? 14.07 23.453 26.672 1 83.31 254 HIS A C 1
ATOM 1856 O O . HIS A 1 254 ? 14.367 24.391 27.406 1 83.31 254 HIS A O 1
ATOM 1862 N N . PRO A 1 255 ? 14.203 22.297 27.031 1 79.12 255 PRO A N 1
ATOM 1863 C CA . PRO A 1 255 ? 14.539 22 28.422 1 79.12 255 PRO A CA 1
ATOM 1864 C C . PRO A 1 255 ? 15.914 22.531 28.812 1 79.12 255 PRO A C 1
ATOM 1866 O O . PRO A 1 255 ? 16.094 23 29.938 1 79.12 255 PRO A O 1
ATOM 1869 N N . ASP A 1 256 ? 16.828 22.453 27.938 1 83.06 256 ASP A N 1
ATOM 1870 C CA . ASP A 1 256 ? 18.188 22.812 28.281 1 83.06 256 ASP A CA 1
ATOM 1871 C C . ASP A 1 256 ? 18.516 24.234 27.812 1 83.06 256 ASP A C 1
ATOM 1873 O O . ASP A 1 256 ? 19.281 24.953 28.469 1 83.06 256 ASP A O 1
ATOM 1877 N N . LEU A 1 257 ? 17.859 24.641 26.75 1 85.88 257 LEU A N 1
ATOM 1878 C CA . LEU A 1 257 ? 18.297 25.875 26.109 1 85.88 257 LEU A CA 1
ATOM 1879 C C . LEU A 1 257 ? 17.312 27 26.391 1 85.88 257 LEU A C 1
ATOM 1881 O O . LEU A 1 257 ? 17.594 28.172 26.109 1 85.88 257 LEU A O 1
ATOM 1885 N N . GLY A 1 258 ? 16.203 26.625 27.016 1 88.94 258 GLY A N 1
ATOM 1886 C CA . GLY A 1 258 ? 15.195 27.641 27.266 1 88.94 258 GLY A CA 1
ATOM 1887 C C . GLY A 1 258 ? 14.328 27.922 26.062 1 88.94 258 GLY A C 1
ATOM 1888 O O . GLY A 1 258 ? 14.102 27.031 25.234 1 88.94 258 GLY A O 1
ATOM 1889 N N . PRO A 1 259 ? 13.742 29.172 25.984 1 93.56 259 PRO A N 1
ATOM 1890 C CA . PRO A 1 259 ? 12.828 29.484 24.891 1 93.56 259 PRO A CA 1
ATOM 1891 C C . PRO A 1 259 ? 13.539 29.562 23.531 1 93.56 259 PRO A C 1
ATOM 1893 O O . PRO A 1 259 ? 14.57 30.234 23.422 1 93.56 259 PRO A O 1
ATOM 1896 N N . MET A 1 260 ? 12.977 28.875 22.578 1 93.25 260 MET A N 1
ATOM 1897 C CA . MET A 1 260 ? 13.523 28.828 21.219 1 93.25 260 MET A CA 1
ATOM 1898 C C . MET A 1 260 ? 12.461 29.203 20.188 1 93.25 260 MET A C 1
ATOM 1900 O O . MET A 1 260 ? 11.266 29.047 20.438 1 93.25 260 MET A O 1
ATOM 1904 N N . LEU A 1 261 ? 12.93 29.734 19.125 1 94.62 261 LEU A N 1
ATOM 1905 C CA . LEU A 1 261 ? 12.133 29.969 17.922 1 94.62 261 LEU A CA 1
ATOM 1906 C C . LEU A 1 261 ? 12.594 29.047 16.781 1 94.62 261 LEU A C 1
ATOM 1908 O O . LEU A 1 261 ? 13.773 29.031 16.453 1 94.62 261 LEU A O 1
ATOM 1912 N N . VAL A 1 262 ? 11.703 28.25 16.281 1 92.25 262 VAL A N 1
ATOM 1913 C CA . VAL A 1 262 ? 12.016 27.312 15.211 1 92.25 262 VAL A CA 1
ATOM 1914 C C . VAL A 1 262 ? 11.156 27.609 13.984 1 92.25 262 VAL A C 1
ATOM 1916 O O . VAL A 1 262 ? 9.93 27.734 14.086 1 92.25 262 VAL A O 1
ATOM 1919 N N . SER A 1 263 ? 11.805 27.719 12.859 1 93.5 263 SER A N 1
ATOM 1920 C CA . SER A 1 263 ? 11.055 28.016 11.641 1 93.5 263 SER A CA 1
ATOM 1921 C C . SER A 1 263 ? 11.445 27.062 10.508 1 93.5 263 SER A C 1
ATOM 1923 O O . SER A 1 263 ? 12.578 26.578 10.469 1 93.5 263 SER A O 1
ATOM 1925 N N . MET A 1 264 ? 10.484 26.781 9.734 1 93.19 264 MET A N 1
ATOM 1926 C CA . MET A 1 264 ? 10.695 26.156 8.438 1 93.19 264 MET A CA 1
ATOM 1927 C C . MET A 1 264 ? 10.398 27.125 7.305 1 93.19 264 MET A C 1
ATOM 1929 O O . MET A 1 264 ? 9.438 27.906 7.379 1 93.19 264 MET A O 1
ATOM 1933 N N . VAL A 1 265 ? 11.25 27.047 6.27 1 93.5 265 VAL A N 1
ATOM 1934 C CA . VAL A 1 265 ? 11.039 27.953 5.145 1 93.5 265 VAL A CA 1
ATOM 1935 C C . VAL A 1 265 ? 11.211 27.203 3.832 1 93.5 265 VAL A C 1
ATOM 1937 O O . VAL A 1 265 ? 12.008 26.266 3.746 1 93.5 265 VAL A O 1
ATOM 1940 N N . ILE A 1 266 ? 10.43 27.562 2.873 1 92.94 266 ILE A N 1
ATOM 1941 C CA . ILE A 1 266 ? 10.625 27.109 1.496 1 92.94 266 ILE A CA 1
ATOM 1942 C C . ILE A 1 266 ? 10.391 28.281 0.54 1 92.94 266 ILE A C 1
ATOM 1944 O O . ILE A 1 266 ? 9.43 29.047 0.698 1 92.94 266 ILE A O 1
ATOM 1948 N N . VAL A 1 267 ? 11.312 28.469 -0.332 1 94.06 267 VAL A N 1
ATOM 1949 C CA . VAL A 1 267 ? 11.195 29.469 -1.4 1 94.06 267 VAL A CA 1
ATOM 1950 C C . VAL A 1 267 ? 11.078 28.75 -2.748 1 94.06 267 VAL A C 1
ATOM 1952 O O . VAL A 1 267 ? 12.023 28.094 -3.195 1 94.06 267 VAL A O 1
ATOM 1955 N N . LEU A 1 268 ? 9.883 28.891 -3.33 1 91.19 268 LEU A N 1
ATOM 1956 C CA . LEU A 1 268 ? 9.617 28.312 -4.641 1 91.19 268 LEU A CA 1
ATOM 1957 C C . LEU A 1 268 ? 9.836 29.328 -5.746 1 91.19 268 LEU A C 1
ATOM 1959 O O . LEU A 1 268 ? 8.945 30.125 -6.047 1 91.19 268 LEU A O 1
ATOM 1963 N N . SER A 1 269 ? 11.016 29.312 -6.375 1 87.62 269 SER A N 1
ATOM 1964 C CA . SER A 1 269 ? 11.344 30.297 -7.414 1 87.62 269 SER A CA 1
ATOM 1965 C C . SER A 1 269 ? 12.414 29.75 -8.359 1 87.62 269 SER A C 1
ATOM 1967 O O . SER A 1 269 ? 13.266 28.953 -7.945 1 87.62 269 SER A O 1
ATOM 1969 N N . ASP A 1 270 ? 12.281 30.188 -9.586 1 86.56 270 ASP A N 1
ATOM 1970 C CA . ASP A 1 270 ? 13.289 29.812 -10.57 1 86.56 270 ASP A CA 1
ATOM 1971 C C . ASP A 1 270 ? 14.477 30.781 -10.531 1 86.56 270 ASP A C 1
ATOM 1973 O O . ASP A 1 270 ? 15.438 30.625 -11.273 1 86.56 270 ASP A O 1
ATOM 1977 N N . GLU A 1 271 ? 14.398 31.688 -9.68 1 88.62 271 GLU A N 1
ATOM 1978 C CA . GLU A 1 271 ? 15.5 32.625 -9.555 1 88.62 271 GLU A CA 1
ATOM 1979 C C . GLU A 1 271 ? 16.766 31.969 -9.039 1 88.62 271 GLU A C 1
ATOM 1981 O O . GLU A 1 271 ? 16.703 30.906 -8.414 1 88.62 271 GLU A O 1
ATOM 1986 N N . PRO A 1 272 ? 17.891 32.656 -9.289 1 92.12 272 PRO A N 1
ATOM 1987 C CA . PRO A 1 272 ? 19.156 32.094 -8.805 1 92.12 272 PRO A CA 1
ATOM 1988 C C . PRO A 1 272 ? 19.203 32 -7.277 1 92.12 272 PRO A C 1
ATOM 1990 O O . PRO A 1 272 ? 18.516 32.75 -6.59 1 92.12 272 PRO A O 1
ATOM 1993 N N . ASP A 1 273 ? 20.062 31.203 -6.793 1 91.81 273 ASP A N 1
ATOM 1994 C CA . ASP A 1 273 ? 20.219 30.953 -5.363 1 91.81 273 ASP A CA 1
ATOM 1995 C C . ASP A 1 273 ? 20.531 32.25 -4.609 1 91.81 273 ASP A C 1
ATOM 1997 O O . ASP A 1 273 ? 20.078 32.438 -3.48 1 91.81 273 ASP A O 1
ATOM 2001 N N . GLU A 1 274 ? 21.25 33.062 -5.223 1 93.56 274 GLU A N 1
ATOM 2002 C CA . GLU A 1 274 ? 21.641 34.312 -4.574 1 93.56 274 GLU A CA 1
ATOM 2003 C C . GLU A 1 274 ? 20.422 35.188 -4.27 1 93.56 274 GLU A C 1
ATOM 2005 O O . GLU A 1 274 ? 20.359 35.812 -3.211 1 93.56 274 GLU A O 1
ATOM 2010 N N . ALA A 1 275 ? 19.562 35.219 -5.215 1 93.06 275 ALA A N 1
ATOM 2011 C CA . ALA A 1 275 ? 18.328 36 -5.02 1 93.06 275 ALA A CA 1
ATOM 2012 C C . ALA A 1 275 ? 17.469 35.406 -3.908 1 93.06 275 ALA A C 1
ATOM 2014 O O . ALA A 1 275 ? 16.891 36.156 -3.102 1 93.06 275 ALA A O 1
ATOM 2015 N N . LYS A 1 276 ? 17.328 34.125 -3.867 1 93.31 276 LYS A N 1
ATOM 2016 C CA . LYS A 1 276 ? 16.562 33.438 -2.824 1 93.31 276 LYS A CA 1
ATOM 2017 C C . LYS A 1 276 ? 17.203 33.656 -1.453 1 93.31 276 LYS A C 1
ATOM 2019 O O . LYS A 1 276 ? 16.516 33.875 -0.462 1 93.31 276 LYS A O 1
ATOM 2024 N N . ALA A 1 277 ? 18.547 33.625 -1.464 1 94.19 277 ALA A N 1
ATOM 2025 C CA . ALA A 1 277 ? 19.281 33.875 -0.225 1 94.19 277 ALA A CA 1
ATOM 2026 C C . ALA A 1 277 ? 19.047 35.281 0.286 1 94.19 277 ALA A C 1
ATOM 2028 O O . ALA A 1 277 ? 18.938 35.5 1.494 1 94.19 277 ALA A O 1
ATOM 2029 N N . ALA A 1 278 ? 19 36.219 -0.583 1 94.25 278 ALA A N 1
ATOM 2030 C CA . ALA A 1 278 ? 18.812 37.594 -0.219 1 94.25 278 ALA A CA 1
ATOM 2031 C C . ALA A 1 278 ? 17.438 37.812 0.439 1 94.25 278 ALA A C 1
ATOM 2033 O O . ALA A 1 278 ? 17.297 38.656 1.339 1 94.25 278 ALA A O 1
ATOM 2034 N N . LEU A 1 279 ? 16.484 37.094 0.004 1 92.62 279 LEU A N 1
ATOM 2035 C CA . LEU A 1 279 ? 15.141 37.188 0.567 1 92.62 279 LEU A CA 1
ATOM 2036 C C . LEU A 1 279 ? 15.141 36.75 2.033 1 92.62 279 LEU A C 1
ATOM 2038 O O . LEU A 1 279 ? 14.32 37.219 2.818 1 92.62 279 LEU A O 1
ATOM 2042 N N . LEU A 1 280 ? 16.094 35.906 2.398 1 95.56 280 LEU A N 1
ATOM 2043 C CA . LEU A 1 280 ? 16.094 35.312 3.734 1 95.56 280 LEU A CA 1
ATOM 2044 C C . LEU A 1 280 ? 17.172 35.938 4.609 1 95.56 280 LEU A C 1
ATOM 2046 O O . LEU A 1 280 ? 17.281 35.625 5.797 1 95.56 280 LEU A O 1
ATOM 2050 N N . GLN A 1 281 ? 17.891 36.906 4.035 1 96.69 281 GLN A N 1
ATOM 2051 C CA . GLN A 1 281 ? 19.016 37.5 4.742 1 96.69 281 GLN A CA 1
ATOM 2052 C C . GLN A 1 281 ? 18.562 38.156 6.035 1 96.69 281 GLN A C 1
ATOM 2054 O O . GLN A 1 281 ? 19.25 38.094 7.051 1 96.69 281 GLN A O 1
ATOM 2059 N N . PRO A 1 282 ? 17.469 38.875 6.031 1 96.88 282 PRO A N 1
ATOM 2060 C CA . PRO A 1 282 ? 17.016 39.469 7.277 1 96.88 282 PRO A CA 1
ATOM 2061 C C . PRO A 1 282 ? 16.875 38.469 8.414 1 96.88 282 PRO A C 1
ATOM 2063 O O . PRO A 1 282 ? 17.094 38.812 9.578 1 96.88 282 PRO A O 1
ATOM 2066 N N . LEU A 1 283 ? 16.438 37.25 8.125 1 97.38 283 LEU A N 1
ATOM 2067 C CA . LEU A 1 283 ? 16.312 36.219 9.133 1 97.38 283 LEU A CA 1
ATOM 2068 C C . LEU A 1 283 ? 17.688 35.75 9.594 1 97.38 283 LEU A C 1
ATOM 2070 O O . LEU A 1 283 ? 17.875 35.438 10.773 1 97.38 283 LEU A O 1
ATOM 2074 N N . ARG A 1 284 ? 18.594 35.688 8.648 1 97.62 284 ARG A N 1
ATOM 2075 C CA . ARG A 1 284 ? 19.969 35.281 8.984 1 97.62 284 ARG A CA 1
ATOM 2076 C C . ARG A 1 284 ? 20.641 36.344 9.859 1 97.62 284 ARG A C 1
ATOM 2078 O O . ARG A 1 284 ? 21.453 36 10.727 1 97.62 284 ARG A O 1
ATOM 2085 N N . ASP A 1 285 ? 20.344 37.531 9.641 1 97.56 285 ASP A N 1
ATOM 2086 C CA . ASP A 1 285 ? 20.922 38.625 10.391 1 97.56 285 ASP A CA 1
ATOM 2087 C C . ASP A 1 285 ? 20.531 38.562 11.867 1 97.56 285 ASP A C 1
ATOM 2089 O O . ASP A 1 285 ? 21.156 39.219 12.711 1 97.56 285 ASP A O 1
ATOM 2093 N N . LEU A 1 286 ? 19.516 37.812 12.141 1 97.31 286 LEU A N 1
ATOM 2094 C CA . LEU A 1 286 ? 19.062 37.656 13.523 1 97.31 286 LEU A CA 1
ATOM 2095 C C . LEU A 1 286 ? 19.938 36.688 14.289 1 97.31 286 LEU A C 1
ATOM 2097 O O . LEU A 1 286 ? 19.766 36.5 15.5 1 97.31 286 LEU A O 1
ATOM 2101 N N . GLY A 1 287 ? 20.844 36 13.641 1 96.44 287 GLY A N 1
ATOM 2102 C CA . GLY A 1 287 ? 21.828 35.125 14.273 1 96.44 287 GLY A CA 1
ATOM 2103 C C . GLY A 1 287 ? 21.266 33.812 14.711 1 96.44 287 GLY A C 1
ATOM 2104 O O . GLY A 1 287 ? 21.328 33.438 15.891 1 96.44 287 GLY A O 1
ATOM 2105 N N . PRO A 1 288 ? 20.688 33.094 13.812 1 96.69 288 PRO A N 1
ATOM 2106 C CA . PRO A 1 288 ? 20.219 31.766 14.188 1 96.69 288 PRO A CA 1
ATOM 2107 C C . PRO A 1 288 ? 21.344 30.844 14.656 1 96.69 288 PRO A C 1
ATOM 2109 O O . PRO A 1 288 ? 22.453 30.906 14.125 1 96.69 288 PRO A O 1
ATOM 2112 N N . ILE A 1 289 ? 21.062 30.031 15.617 1 94.25 289 ILE A N 1
ATOM 2113 C CA . ILE A 1 289 ? 22.047 29.078 16.109 1 94.25 289 ILE A CA 1
ATOM 2114 C C . ILE A 1 289 ? 22.094 27.859 15.195 1 94.25 289 ILE A C 1
ATOM 2116 O O . ILE A 1 289 ? 23.031 27.062 15.258 1 94.25 289 ILE A O 1
ATOM 2120 N N . GLN A 1 290 ? 21.094 27.672 14.422 1 92.06 290 GLN A N 1
ATOM 2121 C CA . GLN A 1 290 ? 21.047 26.656 13.367 1 92.06 290 GLN A CA 1
ATOM 2122 C C . GLN A 1 290 ? 20.469 27.25 12.078 1 92.06 290 GLN A C 1
ATOM 2124 O O . GLN A 1 290 ? 19.469 27.984 12.117 1 92.06 290 GLN A O 1
ATOM 2129 N N . ASP A 1 291 ? 21.078 27 10.992 1 94.31 291 ASP A N 1
ATOM 2130 C CA . ASP A 1 291 ? 20.656 27.406 9.656 1 94.31 291 ASP A CA 1
ATOM 2131 C C . ASP A 1 291 ? 20.938 26.312 8.633 1 94.31 291 ASP A C 1
ATOM 2133 O O . ASP A 1 291 ? 22.094 26.125 8.227 1 94.31 291 ASP A O 1
ATOM 2137 N N . THR A 1 292 ? 19.875 25.609 8.266 1 92 292 THR A N 1
ATOM 2138 C CA . THR A 1 292 ? 20.047 24.562 7.273 1 92 292 THR A CA 1
ATOM 2139 C C . THR A 1 292 ? 19.422 24.969 5.938 1 92 292 THR A C 1
ATOM 2141 O O . THR A 1 292 ? 19.281 24.141 5.035 1 92 292 THR A O 1
ATOM 2144 N N . VAL A 1 293 ? 19.047 26.203 5.809 1 94.19 293 VAL A N 1
ATOM 2145 C CA . VAL A 1 293 ? 18.297 26.672 4.641 1 94.19 293 VAL A CA 1
ATOM 2146 C C . VAL A 1 293 ? 19.25 26.797 3.449 1 94.19 293 VAL A C 1
ATOM 2148 O O . VAL A 1 293 ? 20.312 27.438 3.551 1 94.19 293 VAL A O 1
ATOM 2151 N N . GLY A 1 294 ? 18.922 26.156 2.4 1 93.75 294 GLY A N 1
ATOM 2152 C CA . GLY A 1 294 ? 19.656 26.156 1.146 1 93.75 294 GLY A CA 1
ATOM 2153 C C . GLY A 1 294 ? 19.047 25.25 0.094 1 93.75 294 GLY A C 1
ATOM 2154 O O . GLY A 1 294 ? 17.828 25.062 0.063 1 93.75 294 GLY A O 1
ATOM 2155 N N . ASN A 1 295 ? 19.938 24.891 -0.818 1 89.62 295 ASN A N 1
ATOM 2156 C CA . ASN A 1 295 ? 19.5 23.891 -1.78 1 89.62 295 ASN A CA 1
ATOM 2157 C C . ASN A 1 295 ? 19.359 22.516 -1.132 1 89.62 295 ASN A C 1
ATOM 2159 O O . ASN A 1 295 ? 20.359 21.891 -0.774 1 89.62 295 ASN A O 1
ATOM 2163 N N . SER A 1 296 ? 18.156 22.219 -0.81 1 85.81 296 SER A N 1
ATOM 2164 C CA . SER A 1 296 ? 17.844 20.938 -0.173 1 85.81 296 SER A CA 1
ATOM 2165 C C . SER A 1 296 ? 16.531 20.359 -0.704 1 85.81 296 SER A C 1
ATOM 2167 O O . SER A 1 296 ? 15.844 21 -1.498 1 85.81 296 SER A O 1
ATOM 2169 N N . THR A 1 297 ? 16.297 19.094 -0.29 1 81.94 297 THR A N 1
ATOM 2170 C CA . THR A 1 297 ? 15.016 18.5 -0.664 1 81.94 297 THR A CA 1
ATOM 2171 C C . THR A 1 297 ? 13.961 18.781 0.401 1 81.94 297 THR A C 1
ATOM 2173 O O . THR A 1 297 ? 14.289 18.984 1.57 1 81.94 297 THR A O 1
ATOM 2176 N N . TRP A 1 298 ? 12.742 18.781 -0.035 1 81.12 298 TRP A N 1
ATOM 2177 C CA . TRP A 1 298 ? 11.625 18.984 0.884 1 81.12 298 TRP A CA 1
ATOM 2178 C C . TRP A 1 298 ? 11.633 17.906 1.978 1 81.12 298 TRP A C 1
ATOM 2180 O O . TRP A 1 298 ? 11.383 18.219 3.146 1 81.12 298 TRP A O 1
ATOM 2190 N N . LEU A 1 299 ? 12.016 16.734 1.634 1 81.88 299 LEU A N 1
ATOM 2191 C CA . LEU A 1 299 ? 12.094 15.641 2.598 1 81.88 299 LEU A CA 1
ATOM 2192 C C . LEU A 1 299 ? 13.125 15.938 3.676 1 81.88 299 LEU A C 1
ATOM 2194 O O . LEU A 1 299 ? 12.867 15.734 4.863 1 81.88 299 LEU A O 1
ATOM 2198 N N . GLN A 1 300 ? 14.258 16.422 3.271 1 80.88 300 GLN A N 1
ATOM 2199 C CA . GLN A 1 300 ? 15.312 16.734 4.23 1 80.88 300 GLN A CA 1
ATOM 2200 C C . GLN A 1 300 ? 14.859 17.828 5.207 1 80.88 300 GLN A C 1
ATOM 2202 O O . GLN A 1 300 ? 15.172 17.766 6.398 1 80.88 300 GLN A O 1
ATOM 2207 N N . THR A 1 301 ? 14.203 18.781 4.668 1 81.94 301 THR A N 1
ATOM 2208 C CA . THR A 1 301 ? 13.688 19.859 5.504 1 81.94 301 THR A CA 1
ATOM 2209 C C . THR A 1 301 ? 12.68 19.328 6.52 1 81.94 301 THR A C 1
ATOM 2211 O O . THR A 1 301 ? 12.727 19.672 7.699 1 81.94 301 THR A O 1
ATOM 2214 N N . GLN A 1 302 ? 11.812 18.422 6.09 1 80.25 302 GLN A N 1
ATOM 2215 C CA . GLN A 1 302 ? 10.812 17.844 6.973 1 80.25 302 GLN A CA 1
ATOM 2216 C C . GLN A 1 302 ? 11.469 17 8.07 1 80.25 302 GLN A C 1
ATOM 2218 O O . GLN A 1 302 ? 11.078 17.078 9.234 1 80.25 302 GLN A O 1
ATOM 2223 N N . MET A 1 303 ? 12.438 16.281 7.684 1 77.31 303 MET A N 1
ATOM 2224 C CA . MET A 1 303 ? 13.125 15.414 8.633 1 77.31 303 MET A CA 1
ATOM 2225 C C . MET A 1 303 ? 13.891 16.234 9.672 1 77.31 303 MET A C 1
ATOM 2227 O O . MET A 1 303 ? 13.922 15.875 10.844 1 77.31 303 MET A O 1
ATOM 2231 N N . THR A 1 304 ? 14.516 17.25 9.219 1 74.62 304 THR A N 1
ATOM 2232 C CA . THR A 1 304 ? 15.25 18.125 10.133 1 74.62 304 THR A CA 1
ATOM 2233 C C . THR A 1 304 ? 14.297 18.812 11.109 1 74.62 304 THR A C 1
ATOM 2235 O O . THR A 1 304 ? 14.594 18.922 12.297 1 74.62 304 THR A O 1
ATOM 2238 N N . HIS A 1 305 ? 13.18 19.156 10.562 1 73.38 305 HIS A N 1
ATOM 2239 C CA . HIS A 1 305 ? 12.18 19.797 11.398 1 73.38 305 HIS A CA 1
ATOM 2240 C C . HIS A 1 305 ? 11.633 18.844 12.445 1 73.38 305 HIS A C 1
ATOM 2242 O O . HIS A 1 305 ? 11.453 19.219 13.609 1 73.38 305 HIS A O 1
ATOM 2248 N N . MET A 1 306 ? 11.43 17.625 11.992 1 70.56 306 MET A N 1
ATOM 2249 C CA . MET A 1 306 ? 10.898 16.625 12.906 1 70.56 306 MET A CA 1
ATOM 2250 C C . MET A 1 306 ? 11.875 16.359 14.047 1 70.56 306 MET A C 1
ATOM 2252 O O . MET A 1 306 ? 11.469 16.219 15.203 1 70.56 306 MET A O 1
ATOM 2256 N N . ALA A 1 307 ? 13.086 16.25 13.68 1 66.19 307 ALA A N 1
ATOM 2257 C CA . ALA A 1 307 ? 14.102 16.047 14.703 1 66.19 307 ALA A CA 1
ATOM 2258 C C . ALA A 1 307 ? 14.109 17.203 15.711 1 66.19 307 ALA A C 1
ATOM 2260 O O . ALA A 1 307 ? 14.297 16.984 16.906 1 66.19 307 ALA A O 1
ATOM 2261 N N . GLY A 1 308 ? 13.898 18.328 15.164 1 61.66 308 GLY A N 1
ATOM 2262 C CA . GLY A 1 308 ? 13.852 19.5 16.031 1 61.66 308 GLY A CA 1
ATOM 2263 C C . GLY A 1 308 ? 12.656 19.5 16.969 1 61.66 308 GLY A C 1
ATOM 2264 O O . GLY A 1 308 ? 12.781 19.812 18.141 1 61.66 308 GLY A O 1
ATOM 2265 N N . VAL A 1 309 ? 11.539 18.969 16.328 1 58.94 309 VAL A N 1
ATOM 2266 C CA . VAL A 1 309 ? 10.305 18.984 17.109 1 58.94 309 VAL A CA 1
ATOM 2267 C C . VAL A 1 309 ? 10.25 17.75 18.016 1 58.94 309 VAL A C 1
ATOM 2269 O O . VAL A 1 309 ? 9.859 17.844 19.188 1 58.94 309 VAL A O 1
ATOM 2272 N N . THR A 1 310 ? 10.531 16.531 17.438 1 55.84 310 THR A N 1
ATOM 2273 C CA . THR A 1 310 ? 10.445 15.281 18.188 1 55.84 310 THR A CA 1
ATOM 2274 C C . THR A 1 310 ? 11.539 15.211 19.234 1 55.84 310 THR A C 1
ATOM 2276 O O . THR A 1 310 ? 11.383 14.547 20.266 1 55.84 310 THR A O 1
ATOM 2279 N N . GLY A 1 311 ? 12.727 15.602 18.812 1 51.81 311 GLY A N 1
ATOM 2280 C CA . GLY A 1 311 ? 13.672 15.664 19.906 1 51.81 311 GLY A CA 1
ATOM 2281 C C . GLY A 1 311 ? 13.078 16.25 21.172 1 51.81 311 GLY A C 1
ATOM 2282 O O . GLY A 1 311 ? 13.453 15.859 22.281 1 51.81 311 GLY A O 1
ATOM 2283 N N . VAL A 1 312 ? 12.125 16.984 20.891 1 45.91 312 VAL A N 1
ATOM 2284 C CA . VAL A 1 312 ? 11.398 17.562 22.016 1 45.91 312 VAL A CA 1
ATOM 2285 C C . VAL A 1 312 ? 10.367 16.578 22.547 1 45.91 312 VAL A C 1
ATOM 2287 O O . VAL A 1 312 ? 10.172 16.438 23.75 1 45.91 312 VAL A O 1
ATOM 2290 N N . THR A 1 313 ? 9.711 15.883 21.547 1 46.62 313 THR A N 1
ATOM 2291 C CA . THR A 1 313 ? 8.594 15.023 21.922 1 46.62 313 THR A CA 1
ATOM 2292 C C . THR A 1 313 ? 9.094 13.734 22.562 1 46.62 313 THR A C 1
ATOM 2294 O O . THR A 1 313 ? 8.383 13.117 23.375 1 46.62 313 THR A O 1
ATOM 2297 N N . LYS A 1 314 ? 10.039 13.117 21.844 1 49.09 314 LYS A N 1
ATOM 2298 C CA . LYS A 1 314 ? 10.547 11.93 22.531 1 49.09 314 LYS A CA 1
ATOM 2299 C C . LYS A 1 314 ? 10.859 12.234 24 1 49.09 314 LYS A C 1
ATOM 2301 O O . LYS A 1 314 ? 10.773 11.344 24.844 1 49.09 314 LYS A O 1
ATOM 2306 N N . ALA A 1 315 ? 11.336 13.297 24.109 1 41.53 315 ALA A N 1
ATOM 2307 C CA . ALA A 1 315 ? 11.656 13.703 25.484 1 41.53 315 ALA A CA 1
ATOM 2308 C C . ALA A 1 315 ? 10.383 14.031 26.266 1 41.53 315 ALA A C 1
ATOM 2310 O O . ALA A 1 315 ? 10.375 13.961 27.5 1 41.53 315 ALA A O 1
ATOM 2311 N N . PHE A 1 316 ? 9.312 14.453 25.5 1 41.62 316 PHE A N 1
ATOM 2312 C CA . PHE A 1 316 ? 8.141 14.875 26.266 1 41.62 316 PHE A CA 1
ATOM 2313 C C . PHE A 1 316 ? 6.879 14.211 25.734 1 41.62 316 PHE A C 1
ATOM 2315 O O . PHE A 1 316 ? 6.492 14.43 24.578 1 41.62 316 PHE A O 1
ATOM 2322 N N . PRO A 1 317 ? 6.672 12.984 26.25 1 46.44 317 PRO A N 1
ATOM 2323 C CA . PRO A 1 317 ? 5.316 12.555 25.906 1 46.44 317 PRO A CA 1
ATOM 2324 C C . PRO A 1 317 ? 4.328 13.719 25.844 1 46.44 317 PRO A C 1
ATOM 2326 O O . PRO A 1 317 ? 4.027 14.328 26.875 1 46.44 317 PRO A O 1
ATOM 2329 N N . VAL A 1 318 ? 4.512 14.57 24.812 1 47.28 318 VAL A N 1
ATOM 2330 C CA . VAL A 1 318 ? 3.754 15.805 24.672 1 47.28 318 VAL A CA 1
ATOM 2331 C C . VAL A 1 318 ? 2.258 15.508 24.734 1 47.28 318 VAL A C 1
ATOM 2333 O O . VAL A 1 318 ? 1.751 14.664 23.984 1 47.28 318 VAL A O 1
ATOM 2336 N N . HIS A 1 319 ? 1.722 15.656 25.875 1 50.66 319 HIS A N 1
ATOM 2337 C CA . HIS A 1 319 ? 0.273 15.664 26.031 1 50.66 319 HIS A CA 1
ATOM 2338 C C . HIS A 1 319 ? -0.325 17 25.594 1 50.66 319 HIS A C 1
ATOM 2340 O O . HIS A 1 319 ? -0.319 17.969 26.359 1 50.66 319 HIS A O 1
ATOM 2346 N N . TYR A 1 320 ? -0.352 17.141 24.141 1 55.25 320 TYR A N 1
ATOM 2347 C CA . TYR A 1 320 ? -1.013 18.375 23.734 1 55.25 320 TYR A CA 1
ATOM 2348 C C . TYR A 1 320 ? -2.514 18.297 23.984 1 55.25 320 TYR A C 1
ATOM 2350 O O . TYR A 1 320 ? -3.197 17.422 23.422 1 55.25 320 TYR A O 1
ATOM 2358 N N . GLU A 1 321 ? -3.002 19.125 25.031 1 59.47 321 GLU A N 1
ATOM 2359 C CA . GLU A 1 321 ? -4.344 18.938 25.578 1 59.47 321 GLU A CA 1
ATOM 2360 C C . GLU A 1 321 ? -5.359 19.828 24.875 1 59.47 321 GLU A C 1
ATOM 2362 O O . GLU A 1 321 ? -6.426 19.359 24.469 1 59.47 321 GLU A O 1
ATOM 2367 N N . VAL A 1 322 ? -4.922 21.094 24.641 1 64.06 322 VAL A N 1
ATOM 2368 C CA . VAL A 1 322 ? -5.961 22 24.172 1 64.06 322 VAL A CA 1
ATOM 2369 C C . VAL A 1 322 ? -5.402 22.906 23.078 1 64.06 322 VAL A C 1
ATOM 2371 O O . VAL A 1 322 ? -4.703 23.875 23.359 1 64.06 322 VAL A O 1
ATOM 2374 N N . PRO A 1 323 ? -5.707 22.547 21.781 1 72.56 323 PRO A N 1
ATOM 2375 C CA . PRO A 1 323 ? -5.336 23.5 20.734 1 72.56 323 PRO A CA 1
ATOM 2376 C C . PRO A 1 323 ? -6.238 24.734 20.719 1 72.56 323 PRO A C 1
ATOM 2378 O O . PRO A 1 323 ? -7.461 24.609 20.844 1 72.56 323 PRO A O 1
ATOM 2381 N N . VAL A 1 324 ? -5.582 25.938 20.812 1 76.88 324 VAL A N 1
ATOM 2382 C CA . VAL A 1 324 ? -6.234 27.219 20.641 1 76.88 324 VAL A CA 1
ATOM 2383 C C . VAL A 1 324 ? -5.648 27.938 19.422 1 76.88 324 VAL A C 1
ATOM 2385 O O . VAL A 1 324 ? -4.438 27.891 19.188 1 76.88 324 VAL A O 1
ATOM 2388 N N . GLY A 1 325 ? -6.566 28.5 18.594 1 85.19 325 GLY A N 1
ATOM 2389 C CA . GLY A 1 325 ? -6.027 29.188 17.438 1 85.19 325 GLY A CA 1
ATOM 2390 C C . GLY A 1 325 ? -7.066 29.984 16.672 1 85.19 325 GLY A C 1
ATOM 2391 O O . GLY A 1 325 ? -8.203 30.125 17.141 1 85.19 325 GLY A O 1
ATOM 2392 N N . GLY A 1 326 ? -6.609 30.578 15.586 1 86.06 326 GLY A N 1
ATOM 2393 C CA . GLY A 1 326 ? -7.457 31.406 14.734 1 86.06 326 GLY A CA 1
ATOM 2394 C C . GLY A 1 326 ? -6.754 31.906 13.492 1 86.06 326 GLY A C 1
ATOM 2395 O O . GLY A 1 326 ? -5.547 31.688 13.328 1 86.06 326 GLY A O 1
ATOM 2396 N N . HIS A 1 327 ? -7.594 32.5 12.633 1 90.56 327 HIS A N 1
ATOM 2397 C CA . HIS A 1 327 ? -7.09 33.094 11.406 1 90.56 327 HIS A CA 1
ATOM 2398 C C . HIS A 1 327 ? -7.035 34.625 11.531 1 90.56 327 HIS A C 1
ATOM 2400 O O . HIS A 1 327 ? -7.867 35.219 12.219 1 90.56 327 HIS A O 1
ATOM 2406 N N . VAL A 1 328 ? -6.035 35.156 10.906 1 92.44 328 VAL A N 1
ATOM 2407 C CA . VAL A 1 328 ? -5.844 36.594 10.938 1 92.44 328 VAL A CA 1
ATOM 2408 C C . VAL A 1 328 ? -5.688 37.125 9.516 1 92.44 328 VAL A C 1
ATOM 2410 O O . VAL A 1 328 ? -5.02 36.5 8.68 1 92.44 328 VAL A O 1
ATOM 2413 N N . THR A 1 329 ? -6.395 38.281 9.203 1 91.75 329 THR A N 1
ATOM 2414 C CA . THR A 1 329 ? -6.223 38.906 7.906 1 91.75 329 THR A CA 1
ATOM 2415 C C . THR A 1 329 ? -4.938 39.75 7.879 1 91.75 329 THR A C 1
ATOM 2417 O O . THR A 1 329 ? -4.305 39.938 8.914 1 91.75 329 THR A O 1
ATOM 2420 N N . ALA A 1 330 ? -4.613 40.156 6.68 1 91.62 330 ALA A N 1
ATOM 2421 C CA . ALA A 1 330 ? -3.426 40.969 6.535 1 91.62 330 ALA A CA 1
ATOM 2422 C C . ALA A 1 330 ? -3.557 42.281 7.348 1 91.62 330 ALA A C 1
ATOM 2424 O O . ALA A 1 330 ? -2.584 42.75 7.941 1 91.62 330 ALA A O 1
ATOM 2425 N N . GLU A 1 331 ? -4.734 42.812 7.398 1 92.06 331 GLU A N 1
ATOM 2426 C CA . GLU A 1 331 ? -4.988 44.031 8.133 1 92.06 331 GLU A CA 1
ATOM 2427 C C . GLU A 1 331 ? -4.922 43.812 9.641 1 92.06 331 GLU A C 1
ATOM 2429 O O . GLU A 1 331 ? -4.449 44.656 10.383 1 92.06 331 GLU A O 1
ATOM 2434 N N . GLN A 1 332 ? -5.348 42.688 10 1 93.12 332 GLN A N 1
ATOM 2435 C CA . GLN A 1 332 ? -5.402 42.375 11.43 1 93.12 332 GLN A CA 1
ATOM 2436 C C . GLN A 1 332 ? -4.02 42.031 11.969 1 93.12 332 GLN A C 1
ATOM 2438 O O . GLN A 1 332 ? -3.77 42.156 13.172 1 93.12 332 GLN A O 1
ATOM 2443 N N . PHE A 1 333 ? -3.154 41.594 11.07 1 94.94 333 PHE A N 1
ATOM 2444 C CA . PHE A 1 333 ? -1.799 41.25 11.484 1 94.94 333 PHE A CA 1
ATOM 2445 C C . PHE A 1 333 ? -0.94 42.5 11.609 1 94.94 333 PHE A C 1
ATOM 2447 O O . PHE A 1 333 ? 0.042 42.656 10.883 1 94.94 333 PHE A O 1
ATOM 2454 N N . ASN A 1 334 ? -1.305 43.344 12.547 1 95.94 334 ASN A N 1
ATOM 2455 C CA . ASN A 1 334 ? -0.659 44.625 12.805 1 95.94 334 ASN A CA 1
ATOM 2456 C C . ASN A 1 334 ? 0.128 44.594 14.117 1 95.94 334 ASN A C 1
ATOM 2458 O O . ASN A 1 334 ? 0.291 43.531 14.727 1 95.94 334 ASN A O 1
ATOM 2462 N N . ASP A 1 335 ? 0.615 45.75 14.539 1 96.69 335 ASP A N 1
ATOM 2463 C CA . ASP A 1 335 ? 1.47 45.812 15.727 1 96.69 335 ASP A CA 1
ATOM 2464 C C . ASP A 1 335 ? 0.722 45.344 16.969 1 96.69 335 ASP A C 1
ATOM 2466 O O . ASP A 1 335 ? 1.304 44.719 17.859 1 96.69 335 ASP A O 1
ATOM 2470 N N . GLU A 1 336 ? -0.543 45.719 16.984 1 96.62 336 GLU A N 1
ATOM 2471 C CA . GLU A 1 336 ? -1.34 45.344 18.141 1 96.62 336 GLU A CA 1
ATOM 2472 C C . GLU A 1 336 ? -1.423 43.812 18.281 1 96.62 336 GLU A C 1
ATOM 2474 O O . GLU A 1 336 ? -1.21 43.281 19.359 1 96.62 336 GLU A O 1
ATOM 2479 N N . PHE A 1 337 ? -1.76 43.125 17.234 1 96.56 337 PHE A N 1
ATOM 2480 C CA . PHE A 1 337 ? -1.832 41.688 17.25 1 96.56 337 PHE A CA 1
ATOM 2481 C C . PHE A 1 337 ? -0.471 41.062 17.578 1 96.56 337 PHE A C 1
ATOM 2483 O O . PHE A 1 337 ? -0.371 40.188 18.422 1 96.56 337 PHE A O 1
ATOM 2490 N N . ILE A 1 338 ? 0.589 41.531 16.922 1 97.31 338 ILE A N 1
ATOM 2491 C CA . ILE A 1 338 ? 1.929 40.969 17.062 1 97.31 338 ILE A CA 1
ATOM 2492 C C . ILE A 1 338 ? 2.375 41.094 18.516 1 97.31 338 ILE A C 1
ATOM 2494 O O . ILE A 1 338 ? 2.85 40.094 19.094 1 97.31 338 ILE A O 1
ATOM 2498 N N . GLU A 1 339 ? 2.188 42.219 19.109 1 97.44 339 GLU A N 1
ATOM 2499 C CA . GLU A 1 339 ? 2.602 42.406 20.5 1 97.44 339 GLU A CA 1
ATOM 2500 C C . GLU A 1 339 ? 1.777 41.531 21.438 1 97.44 339 GLU A C 1
ATOM 2502 O O . GLU A 1 339 ? 2.312 40.969 22.391 1 97.44 339 GLU A O 1
ATOM 2507 N N . ALA A 1 340 ? 0.484 41.531 21.188 1 97.12 340 ALA A N 1
ATOM 2508 C CA . ALA A 1 340 ? -0.373 40.656 22 1 97.12 340 ALA A CA 1
ATOM 2509 C C . ALA A 1 340 ? 0.036 39.219 21.875 1 97.12 340 ALA A C 1
ATOM 2511 O O . ALA A 1 340 ? 0.045 38.469 22.859 1 97.12 340 ALA A O 1
ATOM 2512 N N . TYR A 1 341 ? 0.29 38.781 20.656 1 96.81 341 TYR A N 1
ATOM 2513 C CA . TYR A 1 341 ? 0.68 37.406 20.406 1 96.81 341 TYR A CA 1
ATOM 2514 C C . TYR A 1 341 ? 1.974 37.062 21.141 1 96.81 341 TYR A C 1
ATOM 2516 O O . TYR A 1 341 ? 2.068 36 21.781 1 96.81 341 TYR A O 1
ATOM 2524 N N . ILE A 1 342 ? 2.992 37.906 21.016 1 97.81 342 ILE A N 1
ATOM 2525 C CA . ILE A 1 342 ? 4.266 37.688 21.688 1 97.81 342 ILE A CA 1
ATOM 2526 C C . ILE A 1 342 ? 4.043 37.625 23.203 1 97.81 342 ILE A C 1
ATOM 2528 O O . ILE A 1 342 ? 4.539 36.719 23.875 1 97.81 342 ILE A O 1
ATOM 2532 N N . ARG A 1 343 ? 3.307 38.531 23.688 1 97.44 343 ARG A N 1
ATOM 2533 C CA . ARG A 1 343 ? 3.039 38.594 25.125 1 97.44 343 ARG A CA 1
ATOM 2534 C C . ARG A 1 343 ? 2.369 37.312 25.609 1 97.44 343 ARG A C 1
ATOM 2536 O O . ARG A 1 343 ? 2.824 36.688 26.562 1 97.44 343 ARG A O 1
ATOM 2543 N N . CYS A 1 344 ? 1.28 36.906 24.984 1 96.38 344 CYS A N 1
ATOM 2544 C CA . CYS A 1 344 ? 0.471 35.781 25.391 1 96.38 344 CYS A CA 1
ATOM 2545 C C . CYS A 1 344 ? 1.262 34.469 25.281 1 96.38 344 CYS A C 1
ATOM 2547 O O . CYS A 1 344 ? 1.103 33.594 26.109 1 96.38 344 CYS A O 1
ATOM 2549 N N . THR A 1 345 ? 2.125 34.344 24.266 1 96.56 345 THR A N 1
ATOM 2550 C CA . THR A 1 345 ? 2.785 33.062 24 1 96.56 345 THR A CA 1
ATOM 2551 C C . THR A 1 345 ? 4.152 33 24.688 1 96.56 345 THR A C 1
ATOM 2553 O O . THR A 1 345 ? 4.832 31.984 24.641 1 96.56 345 THR A O 1
ATOM 2556 N N . SER A 1 346 ? 4.578 34.125 25.25 1 96.62 346 SER A N 1
ATOM 2557 C CA . SER A 1 346 ? 5.879 34.156 25.922 1 96.62 346 SER A CA 1
ATOM 2558 C C . SER A 1 346 ? 5.746 34.625 27.375 1 96.62 346 SER A C 1
ATOM 2560 O O . SER A 1 346 ? 5.57 33.781 28.266 1 96.62 346 SER A O 1
ATOM 2562 N N . ASP A 1 347 ? 5.457 35.844 27.578 1 95.94 347 ASP A N 1
ATOM 2563 C CA . ASP A 1 347 ? 5.465 36.438 28.922 1 95.94 347 ASP A CA 1
ATOM 2564 C C . ASP A 1 347 ? 4.363 35.844 29.797 1 95.94 347 ASP A C 1
ATOM 2566 O O . ASP A 1 347 ? 4.52 35.719 31.016 1 95.94 347 ASP A O 1
ATOM 2570 N N . GLU A 1 348 ? 3.322 35.469 29.234 1 96.69 348 GLU A N 1
ATOM 2571 C CA . GLU A 1 348 ? 2.168 35.031 30 1 96.69 348 GLU A CA 1
ATOM 2572 C C . GLU A 1 348 ? 2.045 33.5 29.984 1 96.69 348 GLU A C 1
ATOM 2574 O O . GLU A 1 348 ? 1.076 32.938 30.5 1 96.69 348 GLU A O 1
ATOM 2579 N N . LEU A 1 349 ? 2.9 32.844 29.312 1 95.81 349 LEU A N 1
ATOM 2580 C CA . LEU A 1 349 ? 2.965 31.375 29.391 1 95.81 349 LEU A CA 1
ATOM 2581 C C . LEU A 1 349 ? 3.23 30.922 30.812 1 95.81 349 LEU A C 1
ATOM 2583 O O . LEU A 1 349 ? 4.258 31.266 31.406 1 95.81 349 LEU A O 1
ATOM 2587 N N . PRO A 1 350 ? 2.297 30.109 31.328 1 95 350 PRO A N 1
ATOM 2588 C CA . PRO A 1 350 ? 2.52 29.656 32.719 1 95 350 PRO A CA 1
ATOM 2589 C C . PRO A 1 350 ? 3.654 28.641 32.812 1 95 350 PRO A C 1
ATOM 2591 O O . PRO A 1 350 ? 3.516 27.5 32.375 1 95 350 PRO A O 1
ATOM 2594 N N . LEU A 1 351 ? 4.656 29.078 33.438 1 92.25 351 LEU A N 1
ATOM 2595 C CA . LEU A 1 351 ? 5.797 28.188 33.656 1 92.25 351 LEU A CA 1
ATOM 2596 C C . LEU A 1 351 ? 5.973 27.891 35.125 1 92.25 351 LEU A C 1
ATOM 2598 O O . LEU A 1 351 ? 5.699 28.734 35.969 1 92.25 351 LEU A O 1
ATOM 2602 N N . PRO A 1 352 ? 6.324 26.672 35.438 1 90.56 352 PRO A N 1
ATOM 2603 C CA . PRO A 1 352 ? 6.75 25.594 34.562 1 90.56 352 PRO A CA 1
ATOM 2604 C C . PRO A 1 352 ? 5.594 24.688 34.125 1 90.56 352 PRO A C 1
ATOM 2606 O O . PRO A 1 352 ? 5.785 23.766 33.344 1 90.56 352 PRO A O 1
ATOM 2609 N N . GLN A 1 353 ? 4.395 24.938 34.594 1 88.88 353 GLN A N 1
ATOM 2610 C CA . GLN A 1 353 ? 3.273 24.016 34.469 1 88.88 353 GLN A CA 1
ATOM 2611 C C . GLN A 1 353 ? 2.975 23.734 33 1 88.88 353 GLN A C 1
ATOM 2613 O O . GLN A 1 353 ? 2.646 22.609 32.625 1 88.88 353 GLN A O 1
ATOM 2618 N N . CYS A 1 354 ? 3.1 24.734 32.125 1 90.06 354 CYS A N 1
ATOM 2619 C CA . CYS A 1 354 ? 2.725 24.609 30.719 1 90.06 354 CYS A CA 1
ATOM 2620 C C . CYS A 1 354 ? 3.949 24.688 29.812 1 90.06 354 CYS A C 1
ATOM 2622 O O . CYS A 1 354 ? 3.877 25.25 28.719 1 90.06 354 CYS A O 1
ATOM 2624 N N . ALA A 1 355 ? 5.066 24.141 30.281 1 87.44 355 ALA A N 1
ATOM 2625 C CA . ALA A 1 355 ? 6.336 24.25 29.562 1 87.44 355 ALA A CA 1
ATOM 2626 C C . ALA A 1 355 ? 6.305 23.469 28.266 1 87.44 355 ALA A C 1
ATOM 2628 O O . ALA A 1 355 ? 7.133 23.688 27.375 1 87.44 355 ALA A O 1
ATOM 2629 N N . LEU A 1 356 ? 5.355 22.625 28.047 1 82.38 356 LEU A N 1
ATOM 2630 C CA . LEU A 1 356 ? 5.277 21.797 26.844 1 82.38 356 LEU A CA 1
ATOM 2631 C C . LEU A 1 356 ? 4.469 22.5 25.75 1 82.38 356 LEU A C 1
ATOM 2633 O O . LEU A 1 356 ? 4.27 21.938 24.672 1 82.38 356 LEU A O 1
ATOM 2637 N N . THR A 1 357 ? 4.066 23.656 26.031 1 86.88 357 THR A N 1
ATOM 2638 C CA . THR A 1 357 ? 3.248 24.406 25.094 1 86.88 357 THR A CA 1
ATOM 2639 C C . THR A 1 357 ? 4.031 24.719 23.828 1 86.88 357 THR A C 1
ATOM 2641 O O . THR A 1 357 ? 5.211 25.078 23.875 1 86.88 357 THR A O 1
ATOM 2644 N N . LEU A 1 358 ? 3.348 24.5 22.672 1 87.88 358 LEU A N 1
ATOM 2645 C CA . LEU A 1 358 ? 3.852 24.859 21.359 1 87.88 358 LEU A CA 1
ATOM 2646 C C . LEU A 1 358 ? 2.965 25.922 20.719 1 87.88 358 LEU A C 1
ATOM 2648 O O . LEU A 1 358 ? 1.753 25.734 20.594 1 87.88 358 LEU A O 1
ATOM 2652 N N . SER A 1 359 ? 3.578 27.047 20.406 1 91.12 359 SER A N 1
ATOM 2653 C CA . SER A 1 359 ? 2.852 28.094 19.688 1 91.12 359 SER A CA 1
ATOM 2654 C C . SER A 1 359 ? 3.447 28.328 18.297 1 91.12 359 SER A C 1
ATOM 2656 O O . SER A 1 359 ? 4.664 28.438 18.156 1 91.12 359 SER A O 1
ATOM 2658 N N . PHE A 1 360 ? 2.588 28.344 17.281 1 91.12 360 PHE A N 1
ATOM 2659 C CA . PHE A 1 360 ? 3.174 28.578 15.969 1 91.12 360 PHE A CA 1
ATOM 2660 C C . PHE A 1 360 ? 2.236 29.391 15.094 1 91.12 360 PHE A C 1
ATOM 2662 O O . PHE A 1 360 ? 1.029 29.438 15.344 1 91.12 360 PHE A O 1
ATOM 2669 N N . ILE A 1 361 ? 2.842 30.109 14.195 1 93.31 361 ILE A N 1
ATOM 2670 C CA . ILE A 1 361 ? 2.168 30.859 13.141 1 93.31 361 ILE A CA 1
ATOM 2671 C C . ILE A 1 361 ? 2.502 30.25 11.781 1 93.31 361 ILE A C 1
ATOM 2673 O O . ILE A 1 361 ? 3.645 29.859 11.531 1 93.31 361 ILE A O 1
ATOM 2677 N N . GLU A 1 362 ? 1.492 30.078 11 1 92.31 362 GLU A N 1
ATOM 2678 C CA . GLU A 1 362 ? 1.639 29.578 9.641 1 92.31 362 GLU A CA 1
ATOM 2679 C C . GLU A 1 362 ? 1.006 30.531 8.633 1 92.31 362 GLU A C 1
ATOM 2681 O O . GLU A 1 362 ? 0.065 31.266 8.961 1 92.31 362 GLU A O 1
ATOM 2686 N N . LEU A 1 363 ? 1.526 30.469 7.492 1 94 363 LEU A N 1
ATOM 2687 C CA . LEU A 1 363 ? 1.049 31.359 6.438 1 94 363 LEU A CA 1
ATOM 2688 C C . LEU A 1 363 ? -0.132 30.734 5.695 1 94 363 LEU A C 1
ATOM 2690 O O . LEU A 1 363 ? -0.175 29.516 5.496 1 94 363 LEU A O 1
ATOM 2694 N N . MET A 1 364 ? -1.016 31.531 5.379 1 93 364 MET A N 1
ATOM 2695 C CA . MET A 1 364 ? -2.152 31.219 4.516 1 93 364 MET A CA 1
ATOM 2696 C C . MET A 1 364 ? -2.197 32.156 3.316 1 93 364 MET A C 1
ATOM 2698 O O . MET A 1 364 ? -1.163 32.688 2.885 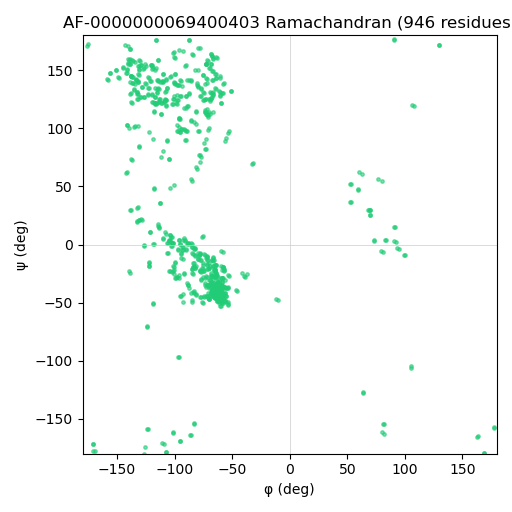1 93 364 MET A O 1
ATOM 2702 N N . GLY A 1 365 ? -3.303 32.312 2.691 1 92 365 GLY A N 1
ATOM 2703 C CA . GLY A 1 365 ? -3.439 33.156 1.536 1 92 365 GLY A CA 1
ATOM 2704 C C . GLY A 1 365 ? -2.957 32.531 0.246 1 92 365 GLY A C 1
ATOM 2705 O O . GLY A 1 365 ? -2.951 31.312 0.117 1 92 365 GLY A O 1
ATOM 2706 N N . GLY A 1 366 ? -2.693 33.438 -0.812 1 93.44 366 GLY A N 1
ATOM 2707 C CA . GLY A 1 366 ? -2.289 32.906 -2.107 1 93.44 366 GLY A CA 1
ATOM 2708 C C . GLY A 1 366 ? -3.355 32.062 -2.764 1 93.44 366 GLY A C 1
ATOM 2709 O O . GLY A 1 366 ? -4.516 32.469 -2.857 1 93.44 366 GLY A O 1
ATOM 2710 N N . LYS A 1 367 ? -2.969 30.906 -3.137 1 94.69 367 LYS A N 1
ATOM 2711 C CA . LYS A 1 367 ? -3.863 30.031 -3.887 1 94.69 367 LYS A CA 1
ATOM 2712 C C . LYS A 1 367 ? -4.965 29.484 -2.988 1 94.69 367 LYS A C 1
ATOM 2714 O O . LYS A 1 367 ? -5.977 28.969 -3.48 1 94.69 367 LYS A O 1
ATOM 2719 N N . LEU A 1 368 ? -4.816 29.531 -1.698 1 93.62 368 LEU A N 1
ATOM 2720 C CA . LEU A 1 368 ? -5.855 29.094 -0.778 1 93.62 368 LEU A CA 1
ATOM 2721 C C . LEU A 1 368 ? -7.145 29.875 -0.994 1 93.62 368 LEU A C 1
ATOM 2723 O O . LEU A 1 368 ? -8.242 29.344 -0.797 1 93.62 368 LEU A O 1
ATOM 2727 N N . LYS A 1 369 ? -7.02 31.062 -1.438 1 93.12 369 LYS A N 1
ATOM 2728 C CA . LYS A 1 369 ? -8.164 31.953 -1.59 1 93.12 369 LYS A CA 1
ATOM 2729 C C . LYS A 1 369 ? -9.062 31.516 -2.74 1 93.12 369 LYS A C 1
ATOM 2731 O O . LYS A 1 369 ? -10.219 31.938 -2.834 1 93.12 369 LYS A O 1
ATOM 2736 N N . HIS A 1 370 ? -8.547 30.641 -3.535 1 94.94 370 HIS A N 1
ATOM 2737 C CA . HIS A 1 370 ? -9.258 30.281 -4.758 1 94.94 370 HIS A CA 1
ATOM 2738 C C . HIS A 1 370 ? -9.812 28.859 -4.676 1 94.94 370 HIS A C 1
ATOM 2740 O O . HIS A 1 370 ? -10.398 28.359 -5.641 1 94.94 370 HIS A O 1
ATOM 2746 N N . THR A 1 371 ? -9.672 28.219 -3.52 1 95.25 371 THR A N 1
ATOM 2747 C CA . THR A 1 371 ? -10.148 26.844 -3.389 1 95.25 371 THR A CA 1
ATOM 2748 C C . THR A 1 371 ? -11.664 26.781 -3.566 1 95.25 371 THR A C 1
ATOM 2750 O O . THR A 1 371 ? -12.383 27.703 -3.152 1 95.25 371 THR A O 1
ATOM 2753 N N . GLN A 1 372 ? -12.094 25.719 -4.203 1 94.94 372 GLN A N 1
ATOM 2754 C CA . GLN A 1 372 ? -13.523 25.5 -4.375 1 94.94 372 GLN A CA 1
ATOM 2755 C C . GLN A 1 372 ? -14.031 24.406 -3.426 1 94.94 372 GLN A C 1
ATOM 2757 O O . GLN A 1 372 ? -15.188 24 -3.506 1 94.94 372 GLN A O 1
ATOM 2762 N N . ALA A 1 373 ? -13.164 23.906 -2.594 1 96.38 373 ALA A N 1
ATOM 2763 C CA . ALA A 1 373 ? -13.547 22.922 -1.578 1 96.38 373 ALA A CA 1
ATOM 2764 C C . ALA A 1 373 ? -14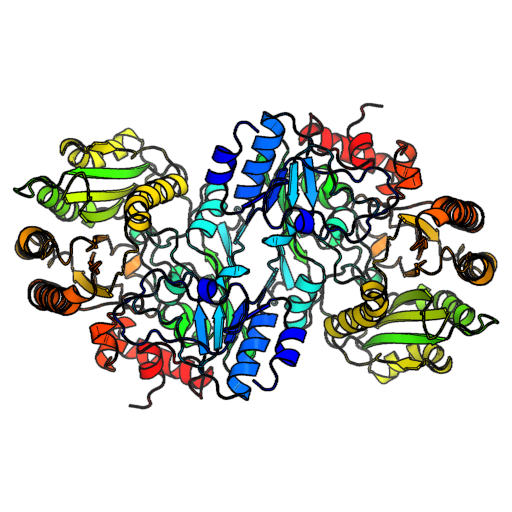.352 23.594 -0.463 1 96.38 373 ALA A C 1
ATOM 2766 O O . ALA A 1 373 ? -14.328 24.812 -0.311 1 96.38 373 ALA A O 1
ATOM 2767 N N . PRO A 1 374 ? -15.18 22.812 0.234 1 96.31 374 PRO A N 1
ATOM 2768 C CA . PRO A 1 374 ? -15.938 23.359 1.363 1 96.31 374 PRO A CA 1
ATOM 2769 C C . PRO A 1 374 ? -15.094 23.484 2.629 1 96.31 374 PRO A C 1
ATOM 2771 O O . PRO A 1 374 ? -15.266 22.719 3.578 1 96.31 374 PRO A O 1
ATOM 2774 N N . VAL A 1 375 ? -14.25 24.516 2.68 1 94 375 VAL A N 1
ATOM 2775 C CA . VAL A 1 375 ? -13.344 24.734 3.805 1 94 375 VAL A CA 1
ATOM 2776 C C . VAL A 1 375 ? -13.32 26.219 4.156 1 94 375 VAL A C 1
ATOM 2778 O O . VAL A 1 375 ? -13.438 27.078 3.277 1 94 375 VAL A O 1
ATOM 2781 N N . GLY A 1 376 ? -13.195 26.484 5.391 1 90.19 376 GLY A N 1
ATOM 2782 C CA . GLY A 1 376 ? -13.094 27.859 5.875 1 90.19 376 GLY A CA 1
ATOM 2783 C C . GLY A 1 376 ? -11.672 28.391 5.852 1 90.19 376 GLY A C 1
ATOM 2784 O O . GLY A 1 376 ? -11.18 28.906 6.855 1 90.19 376 GLY A O 1
ATOM 2785 N N . LEU A 1 377 ? -10.961 28.391 4.676 1 89.94 377 LEU A N 1
ATOM 2786 C CA . LEU A 1 377 ? -9.547 28.734 4.602 1 89.94 377 LEU A CA 1
ATOM 2787 C C . LEU A 1 377 ? -9.336 29.953 3.725 1 89.94 377 LEU A C 1
ATOM 2789 O O . LEU A 1 377 ? -8.211 30.453 3.605 1 89.94 377 LEU A O 1
ATOM 2793 N N . LYS A 1 378 ? -10.312 30.594 3.145 1 88.94 378 LYS A N 1
ATOM 2794 C CA . LYS A 1 378 ? -10.164 31.578 2.066 1 88.94 378 LYS A CA 1
ATOM 2795 C C . LYS A 1 378 ? -9.883 32.969 2.617 1 88.94 378 LYS A C 1
ATOM 2797 O O . LYS A 1 378 ? -9.234 33.781 1.954 1 88.94 378 LYS A O 1
ATOM 2802 N N . GLU A 1 379 ? -10.266 33.219 3.766 1 85.75 379 GLU A N 1
ATOM 2803 C CA . GLU A 1 379 ? -10.281 34.594 4.211 1 85.75 379 GLU A CA 1
ATOM 2804 C C . GLU A 1 379 ? -9.008 34.938 4.984 1 85.75 379 GLU A C 1
ATOM 2806 O O . GLU A 1 379 ? -8.578 36.094 5.004 1 85.75 379 GLU A O 1
ATOM 2811 N N . GLY A 1 380 ? -8.398 34.062 5.613 1 89.5 380 GLY A N 1
ATOM 2812 C CA . GLY A 1 380 ? -7.23 34.312 6.441 1 89.5 380 GLY A CA 1
ATOM 2813 C C . GLY A 1 380 ? -5.941 34.438 5.648 1 89.5 380 GLY A C 1
ATOM 2814 O O . GLY A 1 380 ? -5.82 33.812 4.574 1 89.5 380 GLY A O 1
ATOM 2815 N N . GLU A 1 381 ? -4.992 35.281 6.223 1 93 381 GLU A N 1
ATOM 2816 C CA . GLU A 1 381 ? -3.643 35.344 5.668 1 93 381 GLU A CA 1
ATOM 2817 C C . GLU A 1 381 ? -2.652 34.594 6.547 1 93 381 GLU A C 1
ATOM 2819 O O . GLU A 1 381 ? -1.568 34.219 6.094 1 93 381 GLU A O 1
ATOM 2824 N N . LEU A 1 382 ? -3 34.438 7.805 1 93.56 382 LEU A N 1
ATOM 2825 C CA . LEU A 1 382 ? -2.193 33.688 8.766 1 93.56 382 LEU A CA 1
ATOM 2826 C C . LEU A 1 382 ? -3.078 32.875 9.703 1 93.56 382 LEU A C 1
ATOM 2828 O O . LEU A 1 382 ? -4.223 33.25 9.969 1 93.56 382 LEU A O 1
ATOM 2832 N N . GLN A 1 383 ? -2.506 31.766 10.148 1 91.88 383 GLN A N 1
ATOM 2833 C CA . GLN A 1 383 ? -3.078 30.984 11.234 1 91.88 383 GLN A CA 1
ATOM 2834 C C . GLN A 1 383 ? -2.139 30.953 12.438 1 91.88 383 GLN A C 1
ATOM 2836 O O . GLN A 1 383 ? -0.941 30.703 12.289 1 91.88 383 GLN A O 1
ATOM 2841 N N . TRP A 1 384 ? -2.703 31.328 13.555 1 91.31 384 TRP A N 1
ATOM 2842 C CA . TRP A 1 384 ? -1.953 31.094 14.781 1 91.31 384 TRP A CA 1
ATOM 2843 C C . TRP A 1 384 ? -2.561 29.938 15.57 1 91.31 384 TRP A C 1
ATOM 2845 O O . TRP A 1 384 ? -3.779 29.766 15.586 1 91.31 384 TRP A O 1
ATOM 2855 N N . VAL A 1 385 ? -1.702 29.062 16.047 1 87.38 385 VAL A N 1
ATOM 2856 C CA . VAL A 1 385 ? -2.125 27.938 16.875 1 87.38 385 VAL A CA 1
ATOM 2857 C C . VAL A 1 385 ? -1.237 27.828 18.109 1 87.38 385 VAL A C 1
ATOM 2859 O O . VAL A 1 385 ? -0.019 28 18.016 1 87.38 385 VAL A O 1
ATOM 2862 N N . THR A 1 386 ? -1.835 27.703 19.188 1 87.38 386 THR A N 1
ATOM 2863 C CA . THR A 1 386 ? -1.134 27.312 20.406 1 87.38 386 THR A CA 1
ATOM 2864 C C . THR A 1 386 ? -1.666 26 20.938 1 87.38 386 THR A C 1
ATOM 2866 O O . THR A 1 386 ? -2.85 25.875 21.266 1 87.38 386 THR A O 1
ATOM 2869 N N . GLN A 1 387 ? -0.82 25.078 20.891 1 84 387 GLN A N 1
ATOM 2870 C CA . GLN A 1 387 ? -1.116 23.812 21.547 1 84 387 GLN A CA 1
ATOM 2871 C C . GLN A 1 387 ? -0.654 23.828 23 1 84 387 GLN A C 1
ATOM 2873 O O . GLN A 1 387 ? 0.492 23.484 23.297 1 84 387 GLN A O 1
ATOM 2878 N N . VAL A 1 388 ? -1.597 24.094 23.844 1 84.38 388 VAL A N 1
ATOM 2879 C CA . VAL A 1 388 ? -1.279 24.172 25.266 1 84.38 388 VAL A CA 1
ATOM 2880 C C . VAL A 1 388 ? -0.941 22.781 25.797 1 84.38 388 VAL A C 1
ATOM 2882 O O . VAL A 1 388 ? -1.726 21.844 25.641 1 84.38 388 VAL A O 1
ATOM 2885 N N . GLY A 1 389 ? 0.235 22.75 26.344 1 80.94 389 GLY A N 1
ATOM 2886 C CA . GLY A 1 389 ? 0.693 21.453 26.812 1 80.94 389 GLY A CA 1
ATOM 2887 C C . GLY A 1 389 ? 1.251 21.484 28.219 1 80.94 389 GLY A C 1
ATOM 2888 O O . GLY A 1 389 ? 1.879 22.469 28.625 1 80.94 389 GLY A O 1
ATOM 2889 N N . TRP A 1 390 ? 0.941 20.406 29.016 1 79.94 390 TRP A N 1
ATOM 2890 C CA . TRP A 1 390 ? 1.476 20.219 30.359 1 79.94 390 TRP A CA 1
ATOM 2891 C C . TRP A 1 390 ? 1.799 18.75 30.609 1 79.94 390 TRP A C 1
ATOM 2893 O O . TRP A 1 390 ? 1.175 17.859 30.031 1 79.94 390 TRP A O 1
ATOM 2903 N N . ALA A 1 391 ? 2.793 18.5 31.375 1 74 391 ALA A N 1
ATOM 2904 C CA . ALA A 1 391 ? 3.244 17.125 31.641 1 74 391 ALA A CA 1
ATOM 2905 C C . ALA A 1 391 ? 2.488 16.531 32.812 1 74 391 ALA A C 1
ATOM 2907 O O . ALA A 1 391 ? 2.219 15.328 32.844 1 74 391 ALA A O 1
ATOM 2908 N N . ASP A 1 392 ? 2.211 17.312 33.781 1 76.25 392 ASP A N 1
ATOM 2909 C CA . ASP A 1 392 ? 1.566 16.875 35.031 1 76.25 392 ASP A CA 1
ATOM 2910 C C . ASP A 1 392 ? 0.068 17.156 35 1 76.25 392 ASP A C 1
ATOM 2912 O O . ASP A 1 392 ? -0.342 18.312 34.844 1 76.25 392 ASP A O 1
ATOM 2916 N N . ALA A 1 393 ? -0.695 16.188 35.281 1 76 393 ALA A N 1
ATOM 2917 C CA . ALA A 1 393 ? -2.15 16.297 35.25 1 76 393 ALA A CA 1
ATOM 2918 C C . ALA A 1 393 ? -2.637 17.359 36.219 1 76 393 ALA A C 1
ATOM 2920 O O . ALA A 1 393 ? -3.68 17.984 36.031 1 76 393 ALA A O 1
ATOM 2921 N N . SER A 1 394 ? -1.907 17.562 37.25 1 80 394 SER A N 1
ATOM 2922 C CA . SER A 1 394 ? -2.303 18.547 38.25 1 80 394 SER A CA 1
ATOM 2923 C C . SER A 1 394 ? -2.26 19.953 37.688 1 80 394 SER A C 1
ATOM 2925 O O . SER A 1 394 ? -2.826 20.891 38.281 1 80 394 SER A O 1
ATOM 2927 N N . ALA A 1 395 ? -1.68 20.125 36.5 1 83.69 395 ALA A N 1
ATOM 2928 C CA . ALA A 1 395 ? -1.556 21.438 35.875 1 83.69 395 ALA A CA 1
ATOM 2929 C C . ALA A 1 395 ? -2.75 21.734 34.969 1 83.69 395 ALA A C 1
ATOM 2931 O O . ALA A 1 395 ? -2.809 22.797 34.344 1 83.69 395 ALA A O 1
ATOM 2932 N N . SER A 1 396 ? -3.74 20.891 34.938 1 81.38 396 SER A N 1
ATOM 2933 C CA . SER A 1 396 ? -4.863 21 34.031 1 81.38 396 SER A CA 1
ATOM 2934 C C . SER A 1 396 ? -5.609 22.312 34.188 1 81.38 396 SER A C 1
ATOM 2936 O O . SER A 1 396 ? -6 22.953 33.219 1 81.38 396 SER A O 1
ATOM 2938 N N . GLU A 1 397 ? -5.801 22.656 35.406 1 84.12 397 GLU A N 1
ATOM 2939 C CA . GLU A 1 397 ? -6.531 23.891 35.656 1 84.12 397 GLU A CA 1
ATOM 2940 C C . GLU A 1 397 ? -5.75 25.094 35.156 1 84.12 397 GLU A C 1
ATOM 2942 O O . GLU A 1 397 ? -6.324 26.016 34.562 1 84.12 397 GLU A O 1
ATOM 2947 N N . VAL A 1 398 ? -4.48 25.078 35.406 1 89.88 398 VAL A N 1
ATOM 2948 C CA . VAL A 1 398 ? -3.615 26.156 34.969 1 89.88 398 VAL A CA 1
ATOM 2949 C C . VAL A 1 398 ? -3.621 26.219 33.438 1 89.88 398 VAL A C 1
ATOM 2951 O O . VAL A 1 398 ? -3.717 27.312 32.844 1 89.88 398 VAL A O 1
ATOM 2954 N N . GLY A 1 399 ? -3.479 25.156 32.812 1 87 399 GLY A N 1
ATOM 2955 C CA . GLY A 1 399 ? -3.486 25.094 31.359 1 87 399 GLY A CA 1
ATOM 2956 C C . GLY A 1 399 ? -4.781 25.578 30.75 1 87 399 GLY A C 1
ATOM 2957 O O . GLY A 1 399 ? -4.762 26.312 29.75 1 87 399 GLY A O 1
ATOM 2958 N N . MET A 1 400 ? -5.852 25.188 31.375 1 84.88 400 MET A N 1
ATOM 2959 C CA . MET A 1 400 ? -7.156 25.594 30.859 1 84.88 400 MET A CA 1
ATOM 2960 C C . MET A 1 400 ? -7.348 27.109 31 1 84.88 400 MET A C 1
ATOM 2962 O O . MET A 1 400 ? -7.941 27.75 30.125 1 84.88 400 MET A O 1
ATOM 2966 N N . ARG A 1 401 ? -6.938 27.609 32 1 90 401 ARG A N 1
ATOM 2967 C CA . ARG A 1 401 ? -6.996 29.062 32.188 1 90 401 ARG A CA 1
ATOM 2968 C C . ARG A 1 401 ? -6.141 29.781 31.156 1 90 401 ARG A C 1
ATOM 2970 O O . ARG A 1 401 ? -6.516 30.844 30.656 1 90 401 ARG A O 1
ATOM 2977 N N . TYR A 1 402 ? -4.996 29.25 30.906 1 91.81 402 TYR A N 1
ATOM 2978 C CA . TYR A 1 402 ? -4.125 29.812 29.875 1 91.81 402 TYR A CA 1
ATOM 2979 C C . TYR A 1 402 ? -4.797 29.766 28.516 1 91.81 402 TYR A C 1
ATOM 2981 O O . TYR A 1 402 ? -4.73 30.719 27.75 1 91.81 402 TYR A O 1
ATOM 2989 N N . ALA A 1 403 ? -5.453 28.641 28.188 1 87.25 403 ALA A N 1
ATOM 2990 C CA . ALA A 1 403 ? -6.203 28.531 26.938 1 87.25 403 ALA A CA 1
ATOM 2991 C C . ALA A 1 403 ? -7.27 29.625 26.844 1 87.25 403 ALA A C 1
ATOM 2993 O O . ALA A 1 403 ? -7.453 30.234 25.797 1 87.25 403 ALA A O 1
ATOM 2994 N N . GLU A 1 404 ? -7.891 29.812 27.938 1 88.19 404 GLU A N 1
ATOM 2995 C CA . GLU A 1 404 ? -8.914 30.859 27.984 1 88.19 404 GLU A CA 1
ATOM 2996 C C . GLU A 1 404 ? -8.297 32.25 27.781 1 88.19 404 GLU A C 1
ATOM 2998 O O . GLU A 1 404 ? -8.93 33.125 27.203 1 88.19 404 GLU A O 1
ATOM 3003 N N . LEU A 1 405 ? -7.215 32.406 28.375 1 92.94 405 LEU A N 1
ATOM 3004 C CA . LEU A 1 405 ? -6.496 33.656 28.203 1 92.94 405 LEU A CA 1
ATOM 3005 C C . LEU A 1 405 ? -6.176 33.906 26.734 1 92.94 405 LEU A C 1
ATOM 3007 O O . LEU A 1 405 ? -6.332 35 26.219 1 92.94 405 LEU A O 1
ATOM 3011 N N . LEU A 1 406 ? -5.652 32.938 26.062 1 91.19 406 LEU A N 1
ATOM 3012 C CA . LEU A 1 406 ? -5.34 33.031 24.641 1 91.19 406 LEU A CA 1
ATOM 3013 C C . LEU A 1 406 ? -6.578 33.406 23.828 1 91.19 406 LEU A C 1
ATOM 3015 O O . LEU A 1 406 ? -6.52 34.281 22.969 1 91.19 406 LEU A O 1
ATOM 3019 N N . HIS A 1 407 ? -7.703 32.812 24.172 1 87 407 HIS A N 1
ATOM 3020 C CA . HIS A 1 407 ? -8.961 33.094 23.5 1 87 407 HIS A CA 1
ATOM 3021 C C . HIS A 1 407 ? -9.359 34.562 23.703 1 87 407 HIS A C 1
ATOM 3023 O O . HIS A 1 407 ? -9.734 35.25 22.75 1 87 407 HIS A O 1
ATOM 3029 N N . SER A 1 408 ? -9.297 34.938 24.891 1 90.31 408 SER A N 1
ATOM 3030 C CA . SER A 1 408 ? -9.797 36.25 25.25 1 90.31 408 SER A CA 1
ATOM 3031 C C . SER A 1 408 ? -8.883 37.344 24.719 1 90.31 408 SER A C 1
ATOM 3033 O O . SER A 1 408 ? -9.344 38.438 24.375 1 90.31 408 SER A O 1
ATOM 3035 N N . ALA A 1 409 ? -7.629 37.094 24.703 1 93.12 409 ALA A N 1
ATOM 3036 C CA . ALA A 1 409 ? -6.668 38.125 24.328 1 93.12 409 ALA A CA 1
ATOM 3037 C C . ALA A 1 409 ? -6.5 38.219 22.828 1 93.12 409 ALA A C 1
ATOM 3039 O O . ALA A 1 409 ? -6.363 39.312 22.266 1 93.12 409 ALA A O 1
ATOM 3040 N N . LEU A 1 410 ? -6.449 37.062 22.141 1 91.88 410 LEU A N 1
ATOM 3041 C CA . LEU A 1 410 ? -6.109 37.062 20.719 1 91.88 410 LEU A CA 1
ATOM 3042 C C . LEU A 1 410 ? -7.363 36.906 19.859 1 91.88 410 LEU A C 1
ATOM 3044 O O . LEU A 1 410 ? -7.375 37.344 18.703 1 91.88 410 LEU A O 1
ATOM 3048 N N . GLY A 1 411 ? -8.406 36.375 20.359 1 86.62 411 GLY A N 1
ATOM 3049 C CA . GLY A 1 411 ? -9.648 36.156 19.641 1 86.62 411 GLY A CA 1
ATOM 3050 C C . GLY A 1 411 ? -10.188 37.406 19 1 86.62 411 GLY A C 1
ATOM 3051 O O . GLY A 1 411 ? -10.422 37.438 17.781 1 86.62 411 GLY A O 1
ATOM 3052 N N . PRO A 1 412 ? -10.305 38.438 19.781 1 87.31 412 PRO A N 1
ATOM 3053 C CA . PRO A 1 412 ? -10.875 39.688 19.25 1 87.31 412 PRO A CA 1
ATOM 3054 C C . PRO A 1 412 ? -9.977 40.375 18.234 1 87.31 412 PRO A C 1
ATOM 3056 O O . PRO A 1 412 ? -10.445 41.188 17.438 1 87.31 412 PRO A O 1
ATOM 3059 N N . LEU A 1 413 ? -8.734 40.125 18.312 1 88.12 413 LEU A N 1
ATOM 3060 C CA . LEU A 1 413 ? -7.777 40.75 17.406 1 88.12 413 LEU A CA 1
ATOM 3061 C C . LEU A 1 413 ? -7.715 40.031 16.078 1 88.12 413 LEU A C 1
ATOM 3063 O O . LEU A 1 413 ? -7.207 40.562 15.086 1 88.12 413 LEU A O 1
ATOM 3067 N N . GLY A 1 414 ? -8.141 38.906 16.156 1 74.75 414 GLY A N 1
ATOM 3068 C CA . GLY A 1 414 ? -8.148 38.031 14.977 1 74.75 414 GLY A CA 1
ATOM 3069 C C . GLY A 1 414 ? -9.516 37.438 14.68 1 74.75 414 GLY A C 1
ATOM 3070 O O . GLY A 1 414 ? -10.539 37.969 15.125 1 74.75 414 GLY A O 1
ATOM 3071 N N . GLY A 1 415 ? -9.711 36.719 13.781 1 63.12 415 GLY A N 1
ATOM 3072 C CA . GLY A 1 415 ? -10.93 36 13.508 1 63.12 415 GLY A CA 1
ATOM 3073 C C . GLY A 1 415 ? -10.93 34.594 14.086 1 63.12 415 GLY A C 1
ATOM 3074 O O . GLY A 1 415 ? -9.883 34.062 14.492 1 63.12 415 GLY A O 1
ATOM 3075 N N . VAL A 1 416 ? -11.992 34.188 14.68 1 57.12 416 VAL A N 1
ATOM 3076 C CA . VAL A 1 416 ? -12.117 32.844 15.258 1 57.12 416 VAL A CA 1
ATOM 3077 C C . VAL A 1 416 ? -12.344 31.828 14.141 1 57.12 416 VAL A C 1
ATOM 3079 O O . VAL A 1 416 ? -12.508 30.641 14.406 1 57.12 416 VAL A O 1
ATOM 3082 N N . ALA A 1 417 ? -12.258 32.25 12.891 1 58.59 417 ALA A N 1
ATOM 3083 C CA . ALA A 1 417 ? -12.648 31.266 11.883 1 58.59 417 ALA A CA 1
ATOM 3084 C C . ALA A 1 417 ? -11.617 30.141 11.773 1 58.59 417 ALA A C 1
ATOM 3086 O O . ALA A 1 417 ? -10.414 30.391 11.859 1 58.59 417 ALA A O 1
ATOM 3087 N N . ASP A 1 418 ? -12.055 28.906 12.211 1 72.94 418 ASP A N 1
ATOM 3088 C CA . ASP A 1 418 ? -11.18 27.75 12.086 1 72.94 418 ASP A CA 1
ATOM 3089 C C . ASP A 1 418 ? -11.789 26.703 11.148 1 72.94 418 ASP A C 1
ATOM 3091 O O . ASP A 1 418 ? -12.836 26.953 10.539 1 72.94 418 ASP A O 1
ATOM 3095 N N . TYR A 1 419 ? -11.094 25.984 10.508 1 77.69 419 TYR A N 1
ATOM 3096 C CA . TYR A 1 419 ? -11.5 24.891 9.633 1 77.69 419 TYR A CA 1
ATOM 3097 C C . TYR A 1 419 ? -11.516 23.562 10.391 1 77.69 419 TYR A C 1
ATOM 3099 O O . TYR A 1 419 ? -11.148 23.516 11.57 1 77.69 419 TYR A O 1
ATOM 3107 N N . VAL A 1 420 ? -12.055 22.609 9.891 1 80.88 420 VAL A N 1
ATOM 3108 C CA . VAL A 1 420 ? -12.477 21.391 10.555 1 80.88 420 VAL A CA 1
ATOM 3109 C C . VAL A 1 420 ? -11.266 20.719 11.203 1 80.88 420 VAL A C 1
ATOM 3111 O O . VAL A 1 420 ? -11.391 20.109 12.273 1 80.88 420 VAL A O 1
ATOM 3114 N N . ASN A 1 421 ? -10.07 20.797 10.68 1 83.25 421 ASN A N 1
ATOM 3115 C CA . ASN A 1 421 ? -8.883 20.172 11.25 1 83.25 421 ASN A CA 1
ATOM 3116 C C . ASN A 1 421 ? -8.461 20.844 12.547 1 83.25 421 ASN A C 1
ATOM 3118 O O . ASN A 1 421 ? -7.66 20.297 13.305 1 83.25 421 ASN A O 1
ATOM 3122 N N . MET A 1 422 ? -8.875 22.016 12.828 1 75.44 422 MET A N 1
ATOM 3123 C CA . MET A 1 422 ? -8.5 22.734 14.039 1 75.44 422 MET A CA 1
ATOM 3124 C C . MET A 1 422 ? -9.609 22.656 15.086 1 75.44 422 MET A C 1
ATOM 3126 O O . MET A 1 422 ? -10.117 23.688 15.539 1 75.44 422 MET A O 1
ATOM 3130 N N . LEU A 1 423 ? -10 21.484 15.305 1 66.69 423 LEU A N 1
ATOM 3131 C CA . LEU A 1 423 ? -11.047 21.312 16.312 1 66.69 423 LEU A CA 1
ATOM 3132 C C . LEU A 1 423 ? -10.492 21.5 17.719 1 66.69 423 LEU A C 1
ATOM 3134 O O . LEU A 1 423 ? -9.523 20.844 18.094 1 66.69 423 LEU A O 1
ATOM 3138 N N . ASP A 1 424 ? -11.031 22.531 18.297 1 59.53 424 ASP A N 1
ATOM 3139 C CA . ASP A 1 424 ? -10.75 22.781 19.703 1 59.53 424 ASP A CA 1
ATOM 3140 C C . ASP A 1 424 ? -11.602 21.891 20.594 1 59.53 424 ASP A C 1
ATOM 3142 O O . ASP A 1 424 ? -12.797 22.141 20.781 1 59.53 424 ASP A O 1
ATOM 3146 N N . THR A 1 425 ? -11.047 20.766 21.062 1 57.12 425 THR A N 1
ATOM 3147 C CA . THR A 1 425 ? -11.797 19.719 21.734 1 57.12 425 THR A CA 1
ATOM 3148 C C . THR A 1 425 ? -12.398 20.234 23.047 1 57.12 425 THR A C 1
ATOM 3150 O O . THR A 1 425 ? -13.414 19.734 23.516 1 57.12 425 THR A O 1
ATOM 3153 N N . ALA A 1 426 ? -11.727 21.203 23.578 1 54.75 426 ALA A N 1
ATOM 3154 C CA . ALA A 1 426 ? -12.289 21.781 24.797 1 54.75 426 ALA A CA 1
ATOM 3155 C C . ALA A 1 426 ? -13.57 22.547 24.5 1 54.75 426 ALA A C 1
ATOM 3157 O O . ALA A 1 426 ? -14.516 22.531 25.297 1 54.75 426 ALA A O 1
ATOM 3158 N N . GLN A 1 427 ? -13.547 23.078 23.422 1 54.28 427 GLN A N 1
ATOM 3159 C CA . GLN A 1 427 ? -14.68 23.953 23.094 1 54.28 427 GLN A CA 1
ATOM 3160 C C . GLN A 1 427 ? -15.656 23.25 22.156 1 54.28 427 GLN A C 1
ATOM 3162 O O . GLN A 1 427 ? -16.859 23.547 22.172 1 54.28 427 GLN A O 1
ATOM 3167 N N . ASP A 1 428 ? -15.086 22.312 21.5 1 57.47 428 ASP A N 1
ATOM 3168 C CA . ASP A 1 428 ? -15.883 21.875 20.359 1 57.47 428 ASP A CA 1
ATOM 3169 C C . ASP A 1 428 ? -16.781 20.703 20.719 1 57.47 428 ASP A C 1
ATOM 3171 O O . ASP A 1 428 ? -17.625 20.297 19.922 1 57.47 428 ASP A O 1
ATOM 3175 N N . LEU A 1 429 ? -16.734 20.156 21.859 1 63.03 429 LEU A N 1
ATOM 3176 C CA . LEU A 1 429 ? -17.672 19.125 22.266 1 63.03 429 LEU A CA 1
ATOM 3177 C C . LEU A 1 429 ? -19.109 19.625 22.172 1 63.03 429 LEU A C 1
ATOM 3179 O O . LEU A 1 429 ? -20.031 18.844 21.938 1 63.03 429 LEU A O 1
ATOM 3183 N N . GLY A 1 430 ? -19.266 20.953 22.203 1 70.44 430 GLY A N 1
ATOM 3184 C CA . GLY A 1 430 ? -20.562 21.578 22.031 1 70.44 430 GLY A CA 1
ATOM 3185 C C . GLY A 1 430 ? -20.656 22.469 20.828 1 70.44 430 GLY A C 1
ATOM 3186 O O . GLY A 1 430 ? -21.234 23.562 20.891 1 70.44 430 GLY A O 1
ATOM 3187 N N . MET A 1 431 ? -20.219 21.938 19.719 1 81.56 431 MET A N 1
ATOM 3188 C CA . MET A 1 431 ? -20.141 22.734 18.5 1 81.56 431 MET A CA 1
ATOM 3189 C C . MET A 1 431 ? -21.547 23.109 18.016 1 81.56 431 MET A C 1
ATOM 3191 O O . MET A 1 431 ? -22.422 22.25 17.922 1 81.56 431 MET A O 1
ATOM 3195 N N . THR A 1 432 ? -21.719 24.391 17.781 1 86.31 432 THR A N 1
ATOM 3196 C CA . THR A 1 432 ? -22.984 24.891 17.25 1 86.31 432 THR A CA 1
ATOM 3197 C C . THR A 1 432 ? -23.016 24.766 15.734 1 86.31 432 THR A C 1
ATOM 3199 O O . THR A 1 432 ? -21.984 24.609 15.094 1 86.31 432 THR A O 1
ATOM 3202 N N . ARG A 1 433 ? -24.188 24.859 15.188 1 90.75 433 ARG A N 1
ATOM 3203 C CA . ARG A 1 433 ? -24.344 24.844 13.734 1 90.75 433 ARG A CA 1
ATOM 3204 C C . ARG A 1 433 ? -23.594 26.016 13.102 1 90.75 433 ARG A C 1
ATOM 3206 O O . ARG A 1 433 ? -22.953 25.875 12.055 1 90.75 433 ARG A O 1
ATOM 3213 N N . VAL A 1 434 ? -23.688 27.141 13.75 1 89.06 434 VAL A N 1
ATOM 3214 C CA . VAL A 1 434 ? -23.047 28.344 13.219 1 89.06 434 VAL A CA 1
ATOM 3215 C C . VAL A 1 434 ? -21.531 28.141 13.133 1 89.06 434 VAL A C 1
ATOM 3217 O O . VAL A 1 434 ? -20.906 28.5 12.141 1 89.06 434 VAL A O 1
ATOM 3220 N N . ALA A 1 435 ? -20.984 27.547 14.133 1 85.56 435 ALA A N 1
ATOM 3221 C CA . ALA A 1 435 ? -19.562 27.25 14.125 1 85.56 435 ALA A CA 1
ATOM 3222 C C . ALA A 1 435 ? -19.203 26.266 13.016 1 85.56 435 ALA A C 1
ATOM 3224 O O . ALA A 1 435 ? -18.203 26.422 12.328 1 85.56 435 ALA A O 1
ATOM 3225 N N . ALA A 1 436 ? -20.078 25.266 12.891 1 89.94 436 ALA A N 1
ATOM 3226 C CA . ALA A 1 436 ? -19.859 24.25 11.859 1 89.94 436 ALA A CA 1
ATOM 3227 C C . ALA A 1 436 ? -19.922 24.859 10.469 1 89.94 436 ALA A C 1
ATOM 3229 O O . ALA A 1 436 ? -19.125 24.516 9.594 1 89.94 436 ALA A O 1
ATOM 3230 N N . GLU A 1 437 ? -20.875 25.766 10.25 1 92.31 437 GLU A N 1
ATOM 3231 C CA . GLU A 1 437 ? -21 26.453 8.969 1 92.31 437 GLU A CA 1
ATOM 3232 C C . GLU A 1 437 ? -19.734 27.25 8.641 1 92.31 437 GLU A C 1
ATOM 3234 O O . GLU A 1 437 ? -19.281 27.25 7.496 1 92.31 437 GLU A O 1
ATOM 3239 N N . GLY A 1 438 ? -19.234 27.891 9.641 1 87.81 438 GLY A N 1
ATOM 3240 C CA . GLY A 1 438 ? -18 28.656 9.453 1 87.81 438 GLY A CA 1
ATOM 3241 C C . GLY A 1 438 ? -16.828 27.781 9.062 1 87.81 438 GLY A C 1
ATOM 3242 O O . GLY A 1 438 ? -16 28.172 8.234 1 87.81 438 GLY A O 1
ATOM 3243 N N . LYS A 1 439 ? -16.766 26.656 9.57 1 89.75 439 LYS A N 1
ATOM 3244 C CA . LYS A 1 439 ? -15.625 25.766 9.359 1 89.75 439 LYS A CA 1
ATOM 3245 C C . LYS A 1 439 ? -15.594 25.234 7.926 1 89.75 439 LYS A C 1
ATOM 3247 O O . LYS A 1 439 ? -14.547 24.797 7.441 1 89.75 439 LYS A O 1
ATOM 3252 N N . VAL A 1 440 ? -16.75 25.266 7.242 1 93.31 440 VAL A N 1
ATOM 3253 C CA . VAL A 1 440 ? -16.797 24.719 5.891 1 93.31 440 VAL A CA 1
ATOM 3254 C C . VAL A 1 440 ? -17.047 25.844 4.883 1 93.31 440 VAL A C 1
ATOM 3256 O O . VAL A 1 440 ? -17.453 25.578 3.75 1 93.31 440 VAL A O 1
ATOM 3259 N N . GLY A 1 441 ? -16.891 27.078 5.273 1 90.81 441 GLY A N 1
ATOM 3260 C CA . GLY A 1 441 ? -16.906 28.188 4.344 1 90.81 441 GLY A CA 1
ATOM 3261 C C . GLY A 1 441 ? -18.297 28.781 4.152 1 90.81 441 GLY A C 1
ATOM 3262 O O . GLY A 1 441 ? -18.578 29.391 3.117 1 90.81 441 GLY A O 1
ATOM 3263 N N . GLY A 1 442 ? -19.266 28.453 5.062 1 93 442 GLY A N 1
ATOM 3264 C CA . GLY A 1 442 ? -20.547 29.141 4.988 1 93 442 GLY A CA 1
ATOM 3265 C C . GLY A 1 442 ? -21.734 28.203 4.988 1 93 442 GLY A C 1
ATOM 3266 O O . GLY A 1 442 ? -21.578 26.984 4.848 1 93 442 GLY A O 1
ATOM 3267 N N . THR A 1 443 ? -22.859 28.844 5.102 1 95.19 443 THR A N 1
ATOM 3268 C CA . THR A 1 443 ? -24.125 28.141 5.23 1 95.19 443 THR A CA 1
ATOM 3269 C C . THR A 1 443 ? -24.406 27.312 3.984 1 95.19 443 THR A C 1
ATOM 3271 O O . THR A 1 443 ? -24.891 26.188 4.082 1 95.19 443 THR A O 1
ATOM 3274 N N . ALA A 1 444 ? -24.141 27.844 2.842 1 96.44 444 ALA A N 1
ATOM 3275 C CA . ALA A 1 444 ? -24.422 27.141 1.598 1 96.44 444 ALA A CA 1
ATOM 3276 C C . ALA A 1 444 ? -23.656 25.828 1.524 1 96.44 444 ALA A C 1
ATOM 3278 O O . ALA A 1 444 ? -24.203 24.781 1.166 1 96.44 444 ALA A O 1
ATOM 3279 N N . ASN A 1 445 ? -22.359 25.906 1.788 1 96.44 445 ASN A N 1
ATOM 3280 C CA . ASN A 1 445 ? -21.531 24.703 1.81 1 96.44 445 ASN A CA 1
ATOM 3281 C C . ASN A 1 445 ? -22.031 23.703 2.84 1 96.44 445 ASN A C 1
ATOM 3283 O O . ASN A 1 445 ? -22.094 22.5 2.564 1 96.44 445 ASN A O 1
ATOM 3287 N N . PHE A 1 446 ? -22.391 24.172 3.996 1 96.31 446 PHE A N 1
ATOM 3288 C CA . PHE A 1 446 ? -22.859 23.312 5.07 1 96.31 446 PHE A CA 1
ATOM 3289 C C . PHE A 1 446 ? -24.125 22.562 4.648 1 96.31 446 PHE A C 1
ATOM 3291 O O . PHE A 1 446 ? -24.219 21.344 4.848 1 96.31 446 PHE A O 1
ATOM 3298 N N . ASN A 1 447 ? -25.078 23.266 4.086 1 97.19 447 ASN A N 1
ATOM 3299 C CA . ASN A 1 447 ? -26.312 22.641 3.631 1 97.19 447 ASN A CA 1
ATOM 3300 C C . ASN A 1 447 ? -26.047 21.578 2.574 1 97.19 447 ASN A C 1
ATOM 3302 O O . ASN A 1 447 ? -26.672 20.516 2.586 1 97.19 447 ASN A O 1
ATOM 3306 N N . ARG A 1 448 ? -25.172 21.938 1.656 1 97.44 448 ARG A N 1
ATOM 3307 C CA . ARG A 1 448 ? -24.797 21 0.612 1 97.44 448 ARG A CA 1
ATOM 3308 C C . ARG A 1 448 ? -24.141 19.75 1.209 1 97.44 448 ARG A C 1
ATOM 3310 O O . ARG A 1 448 ? -24.438 18.625 0.793 1 97.44 448 ARG A O 1
ATOM 3317 N N . LEU A 1 449 ? -23.297 19.906 2.211 1 97.31 449 LEU A N 1
ATOM 3318 C CA . LEU A 1 449 ? -22.656 18.797 2.904 1 97.31 449 LEU A CA 1
ATOM 3319 C C . LEU A 1 449 ? -23.672 17.953 3.662 1 97.31 449 LEU A C 1
ATOM 3321 O O . LEU A 1 449 ? -23.562 16.734 3.711 1 97.31 449 LEU A O 1
ATOM 3325 N N . GLN A 1 450 ? -24.578 18.594 4.27 1 96.88 450 GLN A N 1
ATOM 3326 C CA . GLN A 1 450 ? -25.641 17.891 4.98 1 96.88 450 GLN A CA 1
ATOM 3327 C C . GLN A 1 450 ? -26.406 16.969 4.039 1 96.88 450 GLN A C 1
ATOM 3329 O O . GLN A 1 450 ? -26.781 15.859 4.41 1 96.88 450 GLN A O 1
ATOM 3334 N N . ALA A 1 451 ? -26.719 17.484 2.875 1 97.12 451 ALA A N 1
ATOM 3335 C CA . ALA A 1 451 ? -27.422 16.672 1.881 1 97.12 451 ALA A CA 1
ATOM 3336 C C . ALA A 1 451 ? -26.609 15.43 1.518 1 97.12 451 ALA A C 1
ATOM 3338 O O . ALA A 1 451 ? -27.172 14.336 1.378 1 97.12 451 ALA A O 1
ATOM 3339 N N . VAL A 1 452 ? -25.312 15.578 1.361 1 97.44 452 VAL A N 1
ATOM 3340 C CA . VAL A 1 452 ? -24.422 14.453 1.051 1 97.44 452 VAL A CA 1
ATOM 3341 C C . VAL A 1 452 ? -24.438 13.461 2.211 1 97.44 452 VAL A C 1
ATOM 3343 O O . VAL A 1 452 ? -24.5 12.25 1.996 1 97.44 452 VAL A O 1
ATOM 3346 N N . LYS A 1 453 ? -24.328 13.961 3.453 1 96.88 453 LYS A N 1
ATOM 3347 C CA . LYS A 1 453 ? -24.375 13.117 4.645 1 96.88 453 LYS A CA 1
ATOM 3348 C C . LYS A 1 453 ? -25.656 12.312 4.707 1 96.88 453 LYS A C 1
ATOM 3350 O O . LYS A 1 453 ? -25.625 11.102 4.969 1 96.88 453 LYS A O 1
ATOM 3355 N N . ARG A 1 454 ? -26.781 12.883 4.434 1 95.94 454 ARG A N 1
ATOM 3356 C CA . ARG A 1 454 ? -28.078 12.211 4.473 1 95.94 454 ARG A CA 1
ATOM 3357 C C . ARG A 1 454 ? -28.156 11.117 3.418 1 95.94 454 ARG A C 1
ATOM 3359 O O . ARG A 1 454 ? -28.75 10.07 3.65 1 95.94 454 ARG A O 1
ATOM 3366 N N . LYS A 1 455 ? -27.609 11.391 2.355 1 96.44 455 LYS A N 1
ATOM 3367 C CA . LYS A 1 455 ? -27.656 10.438 1.25 1 96.44 455 LYS A CA 1
ATOM 3368 C C . LYS A 1 455 ? -26.797 9.219 1.539 1 96.44 455 LYS A C 1
ATOM 3370 O O . LYS A 1 455 ? -27.219 8.078 1.304 1 96.44 455 LYS A O 1
ATOM 3375 N N . HIS A 1 456 ? -25.547 9.383 2.016 1 96.62 456 HIS A N 1
ATOM 3376 C CA . HIS A 1 456 ? -24.562 8.312 2.059 1 96.62 456 HIS A CA 1
ATOM 3377 C C . HIS A 1 456 ? -24.453 7.727 3.459 1 96.62 456 HIS A C 1
ATOM 3379 O O . HIS A 1 456 ? -23.906 6.629 3.635 1 96.62 456 HIS A O 1
ATOM 3385 N N . ASP A 1 457 ? -24.875 8.398 4.445 1 96.38 457 ASP A N 1
ATOM 3386 C CA . ASP A 1 457 ? -24.828 7.961 5.836 1 96.38 457 ASP A CA 1
ATOM 3387 C C . ASP A 1 457 ? -26.094 8.375 6.59 1 96.38 457 ASP A C 1
ATOM 3389 O O . ASP A 1 457 ? -26.016 9.07 7.605 1 96.38 457 ASP A O 1
ATOM 3393 N N . PRO A 1 458 ? -27.203 7.863 6.16 1 94.62 458 PRO A N 1
ATOM 3394 C CA . PRO A 1 458 ? -28.484 8.305 6.73 1 94.62 458 PRO A CA 1
ATOM 3395 C C . PRO A 1 458 ? -28.625 7.938 8.203 1 94.62 458 PRO A C 1
ATOM 3397 O O . PRO A 1 458 ? -29.375 8.594 8.938 1 94.62 458 PRO A O 1
ATOM 3400 N N . ASN A 1 459 ? -27.906 6.977 8.688 1 94.12 459 ASN A N 1
ATOM 3401 C CA . ASN A 1 459 ? -28.047 6.535 10.07 1 94.12 459 ASN A CA 1
ATOM 3402 C C . ASN A 1 459 ? -26.891 7.051 10.938 1 94.12 459 ASN A C 1
ATOM 3404 O O . ASN A 1 459 ? -26.703 6.594 12.062 1 94.12 459 ASN A O 1
ATOM 3408 N N . ASN A 1 460 ? -26.062 7.906 10.438 1 94.12 460 ASN A N 1
ATOM 3409 C CA . ASN A 1 460 ? -24.984 8.586 11.148 1 94.12 460 ASN A CA 1
ATOM 3410 C C . ASN A 1 460 ? -23.984 7.59 11.734 1 94.12 460 ASN A C 1
ATOM 3412 O O . ASN A 1 460 ? -23.656 7.66 12.922 1 94.12 460 ASN A O 1
ATOM 3416 N N . VAL A 1 461 ? -23.594 6.645 10.891 1 95.06 461 VAL A N 1
ATOM 3417 C CA . VAL A 1 461 ? -22.594 5.656 11.273 1 95.06 461 VAL A CA 1
ATOM 3418 C C . VAL A 1 461 ? -21.281 6.359 11.586 1 95.06 461 VAL A C 1
ATOM 3420 O O . VAL A 1 461 ? -20.609 6.02 12.562 1 95.06 461 VAL A O 1
ATOM 3423 N N . PHE A 1 462 ? -20.906 7.312 10.781 1 94.06 462 PHE A N 1
ATOM 3424 C CA . PHE A 1 462 ? -19.688 8.094 10.984 1 94.06 462 PHE A CA 1
ATOM 3425 C C . PHE A 1 462 ? -19.984 9.336 11.82 1 94.06 462 PHE A C 1
ATOM 3427 O O . PHE A 1 462 ? -20.219 10.414 11.273 1 94.06 462 PHE A O 1
ATOM 3434 N N . SER A 1 463 ? -19.875 9.195 13.133 1 89.69 463 SER A N 1
ATOM 3435 C CA . SER A 1 463 ? -20.328 10.219 14.062 1 89.69 463 SER A CA 1
ATOM 3436 C C . SER A 1 463 ? -19.266 10.539 15.102 1 89.69 463 SER A C 1
ATOM 3438 O O . SER A 1 463 ? -19.562 11.109 16.156 1 89.69 463 SER A O 1
ATOM 3440 N N . SER A 1 464 ? -18.031 10.227 14.805 1 81.62 464 SER A N 1
ATOM 3441 C CA . SER A 1 464 ? -17 10.234 15.844 1 81.62 464 SER A CA 1
ATOM 3442 C C . SER A 1 464 ? -16.516 11.648 16.141 1 81.62 464 SER A C 1
ATOM 3444 O O . SER A 1 464 ? -15.828 11.883 17.125 1 81.62 464 SER A O 1
ATOM 3446 N N . THR A 1 465 ? -16.891 12.633 15.391 1 80.19 465 THR A N 1
ATOM 3447 C CA . THR A 1 465 ? -16.453 14.008 15.625 1 80.19 465 THR A CA 1
ATOM 3448 C C . THR A 1 465 ? -17.641 14.914 15.898 1 80.19 465 THR A C 1
ATOM 3450 O O . THR A 1 465 ? -18.75 14.664 15.422 1 80.19 465 THR A O 1
ATOM 3453 N N . PRO A 1 466 ? -17.391 16 16.641 1 81.88 466 PRO A N 1
ATOM 3454 C CA . PRO A 1 466 ? -18.484 16.953 16.859 1 81.88 466 PRO A CA 1
ATOM 3455 C C . PRO A 1 466 ? -19.031 17.516 15.547 1 81.88 466 PRO A C 1
ATOM 3457 O O . PRO A 1 466 ? -20.25 17.734 15.43 1 81.88 466 PRO A O 1
ATOM 3460 N N . PHE A 1 467 ? -18.203 17.719 14.609 1 87.19 467 PHE A N 1
ATOM 3461 C CA . PHE A 1 467 ? -18.656 18.234 13.328 1 87.19 467 PHE A CA 1
ATOM 3462 C C . PHE A 1 467 ? -19.609 17.25 12.648 1 87.19 467 PHE A C 1
ATOM 3464 O O . PHE A 1 467 ? -20.641 17.641 12.109 1 87.19 467 PHE A O 1
ATOM 3471 N N . ALA A 1 468 ? -19.219 15.969 12.688 1 88.19 468 ALA A N 1
ATOM 3472 C CA . ALA A 1 468 ? -20.047 14.945 12.062 1 88.19 468 ALA A CA 1
ATOM 3473 C C . ALA A 1 468 ? -21.422 14.883 12.719 1 88.19 468 ALA A C 1
ATOM 3475 O O . ALA A 1 468 ? -22.422 14.633 12.047 1 88.19 468 ALA A O 1
ATOM 3476 N N . GLN A 1 469 ? -21.438 15.133 13.984 1 87.69 469 GLN A N 1
ATOM 3477 C CA . GLN A 1 469 ? -22.703 15.086 14.727 1 87.69 469 GLN A CA 1
ATOM 3478 C C . GLN A 1 469 ? -23.609 16.25 14.328 1 87.69 469 GLN A C 1
ATOM 3480 O O . GLN A 1 469 ? -24.812 16.078 14.164 1 87.69 469 GLN A O 1
ATOM 3485 N N . VAL A 1 470 ? -23.016 17.375 14.227 1 90.38 470 VAL A N 1
ATOM 3486 C CA . VAL A 1 470 ? -23.781 18.547 13.828 1 90.38 470 VAL A CA 1
ATOM 3487 C C . VAL A 1 470 ? -24.266 18.375 12.391 1 90.38 470 VAL A C 1
ATOM 3489 O O . VAL A 1 470 ? -25.391 18.766 12.055 1 90.38 470 VAL A O 1
ATOM 3492 N N . LEU A 1 471 ? -23.406 17.828 11.602 1 91.94 471 LEU A N 1
ATOM 3493 C CA . LEU A 1 471 ? -23.734 17.625 10.195 1 91.94 471 LEU A CA 1
ATOM 3494 C C . LEU A 1 471 ? -24.938 16.703 10.047 1 91.94 471 LEU A C 1
ATOM 3496 O O . LEU A 1 471 ? -25.719 16.828 9.102 1 91.94 471 LEU A O 1
ATOM 3500 N N . ALA A 1 472 ? -25.078 15.789 10.93 1 92.06 472 ALA A N 1
ATOM 3501 C CA . ALA A 1 472 ? -26.172 14.805 10.859 1 92.06 472 ALA A CA 1
ATOM 3502 C C . ALA A 1 472 ? -27.453 15.367 11.461 1 92.06 472 ALA A C 1
ATOM 3504 O O . ALA A 1 472 ? -28.531 14.797 11.266 1 92.06 472 ALA A O 1
ATOM 3505 N N . SER A 1 473 ? -27.375 16.359 12.242 1 87.44 473 SER A N 1
ATOM 3506 C CA . SER A 1 473 ? -28.516 16.875 12.992 1 87.44 473 SER A CA 1
ATOM 3507 C C . SER A 1 473 ? -29.469 17.641 12.078 1 87.44 473 SER A C 1
ATOM 3509 O O . SER A 1 473 ? -29.031 18.25 11.094 1 87.44 473 SER A O 1
ATOM 3511 N N . ASP A 1 474 ? -30.797 17.312 12.148 1 73.69 474 ASP A N 1
ATOM 3512 C CA . ASP A 1 474 ? -31.844 18.016 11.398 1 73.69 474 ASP A CA 1
ATOM 3513 C C . ASP A 1 474 ? -31.984 19.453 11.875 1 73.69 474 ASP A C 1
ATOM 3515 O O . ASP A 1 474 ? -32.656 20.266 11.242 1 73.69 474 ASP A O 1
ATOM 3519 N N . THR A 1 475 ? -31.391 19.844 13.039 1 57.41 475 THR A N 1
ATOM 3520 C CA . THR A 1 475 ? -31.625 21.172 13.586 1 57.41 475 THR A CA 1
ATOM 3521 C C . THR A 1 475 ? -30.516 22.141 13.133 1 57.41 475 THR A C 1
ATOM 3523 O O . THR A 1 475 ? -29.375 21.719 12.922 1 57.41 475 THR A O 1
ATOM 3526 N N . MET B 1 1 ? 27.359 -5.531 12.828 1 80 1 MET B N 1
ATOM 3527 C CA . MET B 1 1 ? 27.719 -5.133 11.469 1 80 1 MET B CA 1
ATOM 3528 C C . MET B 1 1 ? 27.828 -3.613 11.359 1 80 1 MET B C 1
ATOM 3530 O O . MET B 1 1 ? 26.969 -2.893 11.859 1 80 1 MET B O 1
ATOM 3534 N N . ASP B 1 2 ? 28.844 -3.098 10.75 1 86.81 2 ASP B N 1
ATOM 3535 C CA . ASP B 1 2 ? 29.109 -1.668 10.633 1 86.81 2 ASP B CA 1
ATOM 3536 C C . ASP B 1 2 ? 28.047 -0.98 9.773 1 86.81 2 ASP B C 1
ATOM 3538 O O . ASP B 1 2 ? 27.672 -1.494 8.719 1 86.81 2 ASP B O 1
ATOM 3542 N N . GLY B 1 3 ? 27.484 0.1 10.227 1 92.88 3 GLY B N 1
ATOM 3543 C CA . GLY B 1 3 ? 26.578 0.921 9.422 1 92.88 3 GLY B CA 1
ATOM 3544 C C . GLY B 1 3 ? 25.125 0.554 9.594 1 92.88 3 GLY B C 1
ATOM 3545 O O . GLY B 1 3 ? 24.25 1.207 9.031 1 92.88 3 GLY B O 1
ATOM 3546 N N . ILE B 1 4 ? 24.797 -0.462 10.367 1 94.06 4 ILE B N 1
ATOM 3547 C CA . ILE B 1 4 ? 23.438 -0.946 10.5 1 94.06 4 ILE B CA 1
ATOM 3548 C C . ILE B 1 4 ? 22.578 0.125 11.164 1 94.06 4 ILE B C 1
ATOM 3550 O O . ILE B 1 4 ? 21.406 0.3 10.805 1 94.06 4 ILE B O 1
ATOM 3554 N N . GLU B 1 5 ? 23.078 0.832 12.086 1 92.69 5 GLU B N 1
ATOM 3555 C CA . GLU B 1 5 ? 22.328 1.877 12.766 1 92.69 5 GLU B CA 1
ATOM 3556 C C . GLU B 1 5 ? 22 3.029 11.82 1 92.69 5 GLU B C 1
ATOM 3558 O O . GLU B 1 5 ? 20.906 3.596 11.883 1 92.69 5 GLU B O 1
ATOM 3563 N N . GLU B 1 6 ? 22.953 3.332 11.008 1 91.81 6 GLU B N 1
ATOM 3564 C CA . GLU B 1 6 ? 22.703 4.352 9.992 1 91.81 6 GLU B CA 1
ATOM 3565 C C . GLU B 1 6 ? 21.594 3.914 9.047 1 91.81 6 GLU B C 1
ATOM 3567 O O . GLU B 1 6 ? 20.734 4.719 8.68 1 91.81 6 GLU B O 1
ATOM 3572 N N . LEU B 1 7 ? 21.641 2.652 8.648 1 94.31 7 LEU B N 1
ATOM 3573 C CA . LEU B 1 7 ? 20.594 2.113 7.789 1 94.31 7 LEU B CA 1
ATOM 3574 C C . LEU B 1 7 ? 19.234 2.172 8.484 1 94.31 7 LEU B C 1
ATOM 3576 O O . LEU B 1 7 ? 18.25 2.584 7.879 1 94.31 7 LEU B O 1
ATOM 3580 N N . ARG B 1 8 ? 19.234 1.829 9.758 1 93.5 8 ARG B N 1
ATOM 3581 C CA . ARG B 1 8 ? 18 1.866 10.547 1 93.5 8 ARG B CA 1
ATOM 3582 C C . ARG B 1 8 ? 17.406 3.273 10.586 1 93.5 8 ARG B C 1
ATOM 3584 O O . ARG B 1 8 ? 16.203 3.449 10.492 1 93.5 8 ARG B O 1
ATOM 3591 N N . ASN B 1 9 ? 18.266 4.23 10.672 1 86.44 9 ASN B N 1
ATOM 3592 C CA . ASN B 1 9 ? 17.828 5.617 10.789 1 86.44 9 ASN B CA 1
ATOM 3593 C C . ASN B 1 9 ? 17.328 6.16 9.453 1 86.44 9 ASN B C 1
ATOM 3595 O O . ASN B 1 9 ? 16.547 7.121 9.422 1 86.44 9 ASN B O 1
ATOM 3599 N N . GLU B 1 10 ? 17.766 5.555 8.414 1 88.38 10 GLU B N 1
ATOM 3600 C CA . GLU B 1 10 ? 17.391 6.004 7.078 1 88.38 10 GLU B CA 1
ATOM 3601 C C . GLU B 1 10 ? 16.047 5.406 6.652 1 88.38 10 GLU B C 1
ATOM 3603 O O . GLU B 1 10 ? 15.352 5.969 5.805 1 88.38 10 GLU B O 1
ATOM 3608 N N . LEU B 1 11 ? 15.641 4.312 7.281 1 93.06 11 LEU B N 1
ATOM 3609 C CA . LEU B 1 11 ? 14.477 3.559 6.836 1 93.06 11 LEU B CA 1
ATOM 3610 C C . LEU B 1 11 ? 13.227 3.982 7.602 1 93.06 11 LEU B C 1
ATOM 3612 O O . LEU B 1 11 ? 13.305 4.316 8.789 1 93.06 11 LEU B O 1
ATOM 3616 N N . LEU B 1 12 ? 12.148 4.039 6.898 1 91.19 12 LEU B N 1
ATOM 3617 C CA . LEU B 1 12 ? 10.859 4.078 7.578 1 91.19 12 LEU B CA 1
ATOM 3618 C C . LEU B 1 12 ? 10.469 2.693 8.086 1 91.19 12 LEU B C 1
ATOM 3620 O O . LEU B 1 12 ? 9.773 2.57 9.094 1 91.19 12 LEU B O 1
ATOM 3624 N N . GLY B 1 13 ? 10.938 1.659 7.352 1 94.56 13 GLY B N 1
ATOM 3625 C CA . GLY B 1 13 ? 10.68 0.284 7.75 1 94.56 13 GLY B CA 1
ATOM 3626 C C . GLY B 1 13 ? 11.664 -0.231 8.789 1 94.56 13 GLY B C 1
ATOM 3627 O O . GLY B 1 13 ? 12.18 0.539 9.602 1 94.56 13 GLY B O 1
ATOM 3628 N N . GLU B 1 14 ? 11.875 -1.571 8.812 1 95.69 14 GLU B N 1
ATOM 3629 C CA . GLU B 1 14 ? 12.633 -2.209 9.883 1 95.69 14 GLU B CA 1
ATOM 3630 C C . GLU B 1 14 ? 13.859 -2.922 9.336 1 95.69 14 GLU B C 1
ATOM 3632 O O . GLU B 1 14 ? 13.898 -3.301 8.164 1 95.69 14 GLU B O 1
ATOM 3637 N N . VAL B 1 15 ? 14.867 -3 10.18 1 97.06 15 VAL B N 1
ATOM 3638 C CA . VAL B 1 15 ? 16.031 -3.852 9.969 1 97.06 15 VAL B CA 1
ATOM 3639 C C . VAL B 1 15 ? 16.062 -4.961 11.023 1 97.06 15 VAL B C 1
ATOM 3641 O O . VAL B 1 15 ? 16.016 -4.684 12.227 1 97.06 15 VAL B O 1
ATOM 3644 N N . LEU B 1 16 ? 16.094 -6.168 10.594 1 96.81 16 LEU B N 1
ATOM 3645 C CA . LEU B 1 16 ? 16.141 -7.309 11.5 1 96.81 16 LEU B CA 1
ATOM 3646 C C . LEU B 1 16 ? 17.484 -8.008 11.414 1 96.81 16 LEU B C 1
ATOM 3648 O O . LEU B 1 16 ? 18.062 -8.125 10.336 1 96.81 16 LEU B O 1
ATOM 3652 N N . THR B 1 17 ? 17.984 -8.398 12.453 1 96 17 THR B N 1
ATOM 3653 C CA . THR B 1 17 ? 19.109 -9.305 12.594 1 96 17 THR B CA 1
ATOM 3654 C C . THR B 1 17 ? 18.688 -10.594 13.289 1 96 17 THR B C 1
ATOM 3656 O O . THR B 1 17 ? 17.531 -10.742 13.688 1 96 17 THR B O 1
ATOM 3659 N N . ALA B 1 18 ? 19.609 -11.5 13.391 1 93.12 18 ALA B N 1
ATOM 3660 C CA . ALA B 1 18 ? 19.297 -12.797 13.984 1 93.12 18 ALA B CA 1
ATOM 3661 C C . ALA B 1 18 ? 18.75 -12.641 15.398 1 93.12 18 ALA B C 1
ATOM 3663 O O . ALA B 1 18 ? 17.969 -13.469 15.867 1 93.12 18 ALA B O 1
ATOM 3664 N N . ASP B 1 19 ? 19.016 -11.516 16.062 1 93.81 19 ASP B N 1
ATOM 3665 C CA . ASP B 1 19 ? 18.594 -11.297 17.438 1 93.81 19 ASP B CA 1
ATOM 3666 C C . ASP B 1 19 ? 17.25 -10.547 17.5 1 93.81 19 ASP B C 1
ATOM 3668 O O . ASP B 1 19 ? 16.641 -10.422 18.562 1 93.81 19 ASP B O 1
ATOM 3672 N N . SER B 1 20 ? 16.812 -10.023 16.359 1 94.06 20 SER B N 1
ATOM 3673 C CA . SER B 1 20 ? 15.578 -9.258 16.312 1 94.06 20 SER B CA 1
ATOM 3674 C C . SER B 1 20 ? 14.359 -10.172 16.438 1 94.06 20 SER B C 1
ATOM 3676 O O . SER B 1 20 ? 14.328 -11.258 15.852 1 94.06 20 SER B O 1
ATOM 3678 N N . PRO B 1 21 ? 13.391 -9.68 17.25 1 90.62 21 PRO B N 1
ATOM 3679 C CA . PRO B 1 21 ? 12.117 -10.391 17.188 1 90.62 21 PRO B CA 1
ATOM 3680 C C . PRO B 1 21 ? 11.523 -10.422 15.781 1 90.62 21 PRO B C 1
ATOM 3682 O O . PRO B 1 21 ? 11.617 -9.445 15.047 1 90.62 21 PRO B O 1
ATOM 3685 N N . GLY B 1 22 ? 11.125 -11.523 15.305 1 90.44 22 GLY B N 1
ATOM 3686 C CA . GLY B 1 22 ? 10.477 -11.648 14.008 1 90.44 22 GLY B CA 1
ATOM 3687 C C . GLY B 1 22 ? 11.414 -12.109 12.906 1 90.44 22 GLY B C 1
ATOM 3688 O O . GLY B 1 22 ? 10.977 -12.367 11.781 1 90.44 22 GLY B O 1
ATOM 3689 N N . PHE B 1 23 ? 12.758 -12.164 13.219 1 92.88 23 PHE B N 1
ATOM 3690 C CA . PHE B 1 23 ? 13.734 -12.547 12.211 1 92.88 23 PHE B CA 1
ATOM 3691 C C . PHE B 1 23 ? 13.383 -13.906 11.609 1 92.88 23 PHE B C 1
ATOM 3693 O O . PHE B 1 23 ? 13.344 -14.055 10.391 1 92.88 23 PHE B O 1
ATOM 3700 N N . SER B 1 24 ? 13.023 -14.844 12.445 1 87.06 24 SER B N 1
ATOM 3701 C CA . SER B 1 24 ? 12.719 -16.188 11.969 1 87.06 24 SER B CA 1
ATOM 3702 C C . SER B 1 24 ? 11.453 -16.188 11.117 1 87.06 24 SER B C 1
ATOM 3704 O O . SER B 1 24 ? 11.383 -16.906 10.109 1 87.06 24 SER B O 1
ATOM 3706 N N . ASP B 1 25 ? 10.5 -15.383 11.453 1 86.62 25 ASP B N 1
ATOM 3707 C CA . ASP B 1 25 ? 9.258 -15.289 10.688 1 86.62 25 ASP B CA 1
ATOM 3708 C C . ASP B 1 25 ? 9.508 -14.703 9.305 1 86.62 25 ASP B C 1
ATOM 3710 O O . ASP B 1 25 ? 8.859 -15.102 8.328 1 86.62 25 ASP B O 1
ATOM 3714 N N . ALA B 1 26 ? 10.398 -13.797 9.273 1 88.94 26 ALA B N 1
ATOM 3715 C CA . ALA B 1 26 ? 10.719 -13.148 8.008 1 88.94 26 ALA B CA 1
ATOM 3716 C C . ALA B 1 26 ? 11.336 -14.133 7.016 1 88.94 26 ALA B C 1
ATOM 3718 O O . ALA B 1 26 ? 11.273 -13.922 5.805 1 88.94 26 ALA B O 1
ATOM 3719 N N . LEU B 1 27 ? 11.883 -15.25 7.527 1 84.94 27 LEU B N 1
ATOM 3720 C CA . LEU B 1 27 ? 12.57 -16.219 6.68 1 84.94 27 LEU B CA 1
ATOM 3721 C C . LEU B 1 27 ? 11.602 -17.281 6.168 1 84.94 27 LEU B C 1
ATOM 3723 O O . LEU B 1 27 ? 11.969 -18.094 5.324 1 84.94 27 LEU B O 1
ATOM 3727 N N . SER B 1 28 ? 10.359 -17.219 6.613 1 75.69 28 SER B N 1
ATOM 3728 C CA . SER B 1 28 ? 9.391 -18.234 6.227 1 75.69 28 SER B CA 1
ATOM 3729 C C . SER B 1 28 ? 9.047 -18.141 4.742 1 75.69 28 SER B C 1
ATOM 3731 O O . SER B 1 28 ? 8.789 -17.047 4.227 1 75.69 28 SER B O 1
ATOM 3733 N N . VAL B 1 29 ? 9.203 -19.266 4.074 1 66.88 29 VAL B N 1
ATOM 3734 C CA . VAL B 1 29 ? 8.859 -19.359 2.662 1 66.88 29 VAL B CA 1
ATOM 3735 C C . VAL B 1 29 ? 7.996 -20.609 2.432 1 66.88 29 VAL B C 1
ATOM 3737 O O . VAL B 1 29 ? 7.875 -21.453 3.314 1 66.88 29 VAL B O 1
ATOM 3740 N N . TRP B 1 30 ? 7.184 -20.531 1.385 1 63.38 30 TRP B N 1
ATOM 3741 C CA . TRP B 1 30 ? 6.273 -21.609 1.037 1 63.38 30 TRP B CA 1
ATOM 3742 C C . TRP B 1 30 ? 7.023 -22.938 0.899 1 63.38 30 TRP B C 1
ATOM 3744 O O . TRP B 1 30 ? 6.582 -23.969 1.414 1 63.38 30 TRP B O 1
ATOM 3754 N N . ALA B 1 31 ? 8.164 -22.922 0.1 1 56.41 31 ALA B N 1
ATOM 3755 C CA . ALA B 1 31 ? 8.828 -24.188 -0.222 1 56.41 31 ALA B CA 1
ATOM 3756 C C . ALA B 1 31 ? 10.172 -24.297 0.497 1 56.41 31 ALA B C 1
ATOM 3758 O O . ALA B 1 31 ? 11.039 -23.438 0.347 1 56.41 31 ALA B O 1
ATOM 3759 N N . VAL B 1 32 ? 10.164 -24.703 1.903 1 51.03 32 VAL B N 1
ATOM 3760 C CA . VAL B 1 32 ? 11.5 -24.906 2.461 1 51.03 32 VAL B CA 1
ATOM 3761 C C . VAL B 1 32 ? 11.867 -26.391 2.406 1 51.03 32 VAL B C 1
ATOM 3763 O O . VAL B 1 32 ? 11.156 -27.234 2.967 1 51.03 32 VAL B O 1
ATOM 3766 N N . SER B 1 33 ? 12.68 -26.656 1.389 1 48.28 33 SER B N 1
ATOM 3767 C CA . SER B 1 33 ? 13.258 -27.984 1.541 1 48.28 33 SER B CA 1
ATOM 3768 C C . SER B 1 33 ? 13.977 -28.125 2.877 1 48.28 33 SER B C 1
ATOM 3770 O O . SER B 1 33 ? 14.859 -27.328 3.199 1 48.28 33 SER B O 1
ATOM 3772 N N . ALA B 1 34 ? 13.281 -28.531 3.869 1 44.06 34 ALA B N 1
ATOM 3773 C CA . ALA B 1 34 ? 13.969 -28.812 5.129 1 44.06 34 ALA B CA 1
ATOM 3774 C C . ALA B 1 34 ? 15.32 -29.484 4.875 1 44.06 34 ALA B C 1
ATOM 3776 O O . ALA B 1 34 ? 16.156 -29.578 5.781 1 44.06 34 ALA B O 1
ATOM 3777 N N . TYR B 1 35 ? 15.375 -30.188 3.76 1 45.53 35 TYR B N 1
ATOM 3778 C CA . TYR B 1 35 ? 16.484 -31.109 3.588 1 45.53 35 TYR B CA 1
ATOM 3779 C C . TYR B 1 35 ? 17.766 -30.375 3.252 1 45.53 35 TYR B C 1
ATOM 3781 O O . TYR B 1 35 ? 18.859 -30.969 3.205 1 45.53 35 TYR B O 1
ATOM 3789 N N . HIS B 1 36 ? 17.422 -29.062 2.799 1 50.44 36 HIS B N 1
ATOM 3790 C CA . HIS B 1 36 ? 18.75 -28.562 2.5 1 50.44 36 HIS B CA 1
ATOM 3791 C C . HIS B 1 36 ? 19.531 -28.281 3.779 1 50.44 36 HIS B C 1
ATOM 3793 O O . HIS B 1 36 ? 19.031 -27.641 4.695 1 50.44 36 HIS B O 1
ATOM 3799 N N . ASP B 1 37 ? 20.25 -29.438 4.156 1 53.62 37 ASP B N 1
ATOM 3800 C CA . ASP B 1 37 ? 21.172 -29.422 5.297 1 53.62 37 ASP B CA 1
ATOM 3801 C C . ASP B 1 37 ? 21.438 -28 5.762 1 53.62 37 ASP B C 1
ATOM 3803 O O . ASP B 1 37 ? 21.531 -27.734 6.961 1 53.62 37 ASP B O 1
ATOM 3807 N N . ALA B 1 38 ? 21.734 -27.062 4.824 1 59.44 38 ALA B N 1
ATOM 3808 C CA . ALA B 1 38 ? 22.031 -25.703 5.254 1 59.44 38 ALA B CA 1
ATOM 3809 C C . ALA B 1 38 ? 21.078 -24.703 4.617 1 59.44 38 ALA B C 1
ATOM 3811 O O . ALA B 1 38 ? 21.047 -24.562 3.395 1 59.44 38 ALA B O 1
ATOM 3812 N N . VAL B 1 39 ? 20.062 -24.359 5.363 1 69.25 39 VAL B N 1
ATOM 3813 C CA . VAL B 1 39 ? 19.172 -23.297 4.918 1 69.25 39 VAL B CA 1
ATOM 3814 C C . VAL B 1 39 ? 19.891 -21.953 4.996 1 69.25 39 VAL B C 1
ATOM 3816 O O . VAL B 1 39 ? 20.422 -21.594 6.047 1 69.25 39 VAL B O 1
ATOM 3819 N N . PRO B 1 40 ? 20.078 -21.406 3.766 1 79.88 40 PRO B N 1
ATOM 3820 C CA . PRO B 1 40 ? 20.719 -20.094 3.801 1 79.88 40 PRO B CA 1
ATOM 3821 C C . PRO B 1 40 ? 20.031 -19.125 4.77 1 79.88 40 PRO B C 1
ATOM 3823 O O . PRO B 1 40 ? 18.797 -19.109 4.852 1 79.88 40 PRO B O 1
ATOM 3826 N N . VAL B 1 41 ? 20.891 -18.547 5.531 1 87.25 41 VAL B N 1
ATOM 3827 C CA . VAL B 1 41 ? 20.391 -17.562 6.484 1 87.25 41 VAL B CA 1
ATOM 3828 C C . VAL B 1 41 ? 21 -16.203 6.184 1 87.25 41 VAL B C 1
ATOM 3830 O O . VAL B 1 41 ? 22.234 -16.062 6.145 1 87.25 41 VAL B O 1
ATOM 3833 N N . PRO B 1 42 ? 20.156 -15.203 5.934 1 92.81 42 PRO B N 1
ATOM 3834 C CA . PRO B 1 42 ? 20.719 -13.867 5.703 1 92.81 42 PRO B CA 1
ATOM 3835 C C . PRO B 1 42 ? 21.312 -13.25 6.969 1 92.81 42 PRO B C 1
ATOM 3837 O O . PRO B 1 42 ? 20.906 -13.602 8.078 1 92.81 42 PRO B O 1
ATOM 3840 N N . ALA B 1 43 ? 22.297 -12.383 6.789 1 94.88 43 ALA B N 1
ATOM 3841 C CA . ALA B 1 43 ? 22.844 -11.617 7.906 1 94.88 43 ALA B CA 1
ATOM 3842 C C . ALA B 1 43 ? 21.875 -10.523 8.352 1 94.88 43 ALA B C 1
ATOM 3844 O O . ALA B 1 43 ? 21.812 -10.18 9.531 1 94.88 43 ALA B O 1
ATOM 3845 N N . LEU B 1 44 ? 21.172 -9.969 7.34 1 95.62 44 LEU B N 1
ATOM 3846 C CA . LEU B 1 44 ? 20.266 -8.859 7.566 1 95.62 44 LEU B CA 1
ATOM 3847 C C . LEU B 1 44 ? 18.984 -9.039 6.758 1 95.62 44 LEU B C 1
ATOM 3849 O O . LEU B 1 44 ? 19.031 -9.469 5.602 1 95.62 44 LEU B O 1
ATOM 3853 N N . VAL B 1 45 ? 17.891 -8.703 7.398 1 96.88 45 VAL B N 1
ATOM 3854 C CA . VAL B 1 45 ? 16.609 -8.586 6.691 1 96.88 45 VAL B CA 1
ATOM 3855 C C . VAL B 1 45 ? 16.109 -7.148 6.777 1 96.88 45 VAL B C 1
ATOM 3857 O O . VAL B 1 45 ? 16.031 -6.578 7.867 1 96.88 45 VAL B O 1
ATOM 3860 N N . VAL B 1 46 ? 15.898 -6.527 5.672 1 97.81 46 VAL B N 1
ATOM 3861 C CA . VAL B 1 46 ? 15.242 -5.223 5.629 1 97.81 46 VAL B CA 1
ATOM 3862 C C . VAL B 1 46 ? 13.781 -5.395 5.223 1 97.81 46 VAL B C 1
ATOM 3864 O O . VAL B 1 46 ? 13.484 -6.051 4.223 1 97.81 46 VAL B O 1
ATOM 3867 N N . GLN B 1 47 ? 12.875 -4.914 5.996 1 97.5 47 GLN B N 1
ATOM 3868 C CA . GLN B 1 47 ? 11.453 -4.859 5.68 1 97.5 47 GLN B CA 1
ATOM 3869 C C . GLN B 1 47 ? 11.016 -3.438 5.348 1 97.5 47 GLN B C 1
ATOM 3871 O O . GLN B 1 47 ? 10.578 -2.693 6.227 1 97.5 47 GLN B O 1
ATOM 3876 N N . PRO B 1 48 ? 11.125 -3.121 4.051 1 97.81 48 PRO B N 1
ATOM 3877 C CA . PRO B 1 48 ? 10.883 -1.746 3.609 1 97.81 48 PRO B CA 1
ATOM 3878 C C . PRO B 1 48 ? 9.406 -1.365 3.65 1 97.81 48 PRO B C 1
ATOM 3880 O O . PRO B 1 48 ? 8.539 -2.227 3.486 1 97.81 48 PRO B O 1
ATOM 3883 N N . ARG B 1 49 ? 9.125 -0.092 3.771 1 96 49 ARG B N 1
ATOM 3884 C CA . ARG B 1 49 ? 7.773 0.446 3.703 1 96 49 ARG B CA 1
ATOM 3885 C C . ARG B 1 49 ? 7.48 1.026 2.324 1 96 49 ARG B C 1
ATOM 3887 O O . ARG B 1 49 ? 6.324 1.273 1.979 1 96 49 ARG B O 1
ATOM 3894 N N . GLY B 1 50 ? 8.523 1.232 1.584 1 96.62 50 GLY B N 1
ATOM 3895 C CA . GLY B 1 50 ? 8.359 1.816 0.262 1 96.62 50 GLY B CA 1
ATOM 3896 C C . GLY B 1 50 ? 9.633 1.784 -0.565 1 96.62 50 GLY B C 1
ATOM 3897 O O . GLY B 1 50 ? 10.609 1.124 -0.194 1 96.62 50 GLY B O 1
ATOM 3898 N N . THR B 1 51 ? 9.547 2.486 -1.714 1 98 51 THR B N 1
ATOM 3899 C CA . THR B 1 51 ? 10.641 2.5 -2.678 1 98 51 THR B CA 1
ATOM 3900 C C . THR B 1 51 ? 11.891 3.141 -2.07 1 98 51 THR B C 1
ATOM 3902 O O . THR B 1 51 ? 13.008 2.66 -2.279 1 98 51 THR B O 1
ATOM 3905 N N . SER B 1 52 ? 11.711 4.188 -1.311 1 96.19 52 SER B N 1
ATOM 3906 C CA . SER B 1 52 ? 12.836 4.875 -0.694 1 96.19 52 SER B CA 1
ATOM 3907 C C . SER B 1 52 ? 13.625 3.943 0.223 1 96.19 52 SER B C 1
ATOM 3909 O O . SER B 1 52 ? 14.852 3.963 0.232 1 96.19 52 SER B O 1
ATOM 3911 N N . ASP B 1 53 ? 12.922 3.17 1.025 1 97.81 53 ASP B N 1
ATOM 3912 C CA . ASP B 1 53 ? 13.57 2.195 1.89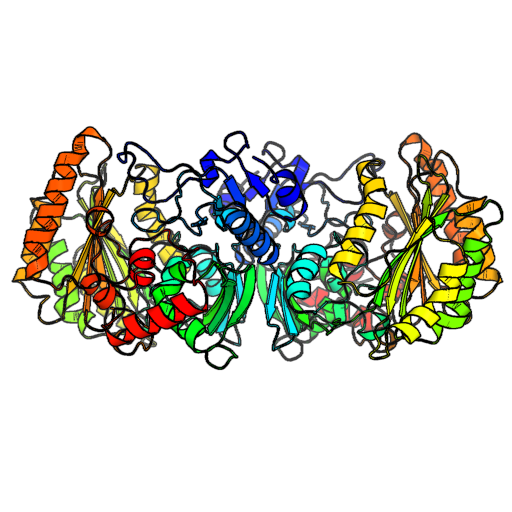5 1 97.81 53 ASP B CA 1
ATOM 3913 C C . ASP B 1 53 ? 14.344 1.162 1.078 1 97.81 53 ASP B C 1
ATOM 3915 O O . ASP B 1 53 ? 15.445 0.754 1.463 1 97.81 53 ASP B O 1
ATOM 3919 N N . VAL B 1 54 ? 13.758 0.715 -0.036 1 98.44 54 VAL B N 1
ATOM 3920 C CA . VAL B 1 54 ? 14.398 -0.277 -0.89 1 98.44 54 VAL B CA 1
ATOM 3921 C C . VAL B 1 54 ? 15.695 0.295 -1.459 1 98.44 54 VAL B C 1
ATOM 3923 O O . VAL B 1 54 ? 16.719 -0.397 -1.515 1 98.44 54 VAL B O 1
ATOM 3926 N N . ILE B 1 55 ? 15.641 1.553 -1.873 1 98.06 55 ILE B N 1
ATOM 3927 C CA . ILE B 1 55 ? 16.828 2.223 -2.369 1 98.06 55 ILE B CA 1
ATOM 3928 C C . ILE B 1 55 ? 17.938 2.166 -1.31 1 98.06 55 ILE B C 1
ATOM 3930 O O . ILE B 1 55 ? 19.062 1.784 -1.604 1 98.06 55 ILE B O 1
ATOM 3934 N N . ALA B 1 56 ? 17.594 2.506 -0.088 1 97.19 56 ALA B N 1
ATOM 3935 C CA . ALA B 1 56 ? 18.562 2.506 1.002 1 97.19 56 ALA B CA 1
ATOM 3936 C C . ALA B 1 56 ? 19.156 1.115 1.21 1 97.19 56 ALA B C 1
ATOM 3938 O O . ALA B 1 56 ? 20.359 0.972 1.413 1 97.19 56 ALA B O 1
ATOM 3939 N N . ALA B 1 57 ? 18.359 0.101 1.147 1 97.94 57 ALA B N 1
ATOM 3940 C CA . ALA B 1 57 ? 18.797 -1.277 1.338 1 97.94 57 ALA B CA 1
ATOM 3941 C C . ALA B 1 57 ? 19.75 -1.703 0.226 1 97.94 57 ALA B C 1
ATOM 3943 O O . ALA B 1 57 ? 20.797 -2.311 0.49 1 97.94 57 ALA B O 1
ATOM 3944 N N . VAL B 1 58 ? 19.391 -1.404 -1.011 1 98 58 VAL B N 1
ATOM 3945 C CA . VAL B 1 58 ? 20.219 -1.771 -2.154 1 98 58 VAL B CA 1
ATOM 3946 C C . VAL B 1 58 ? 21.562 -1.064 -2.062 1 98 58 VAL B C 1
ATOM 3948 O O . VAL B 1 58 ? 22.609 -1.69 -2.236 1 98 58 VAL B O 1
ATOM 3951 N N . LYS B 1 59 ? 21.547 0.224 -1.74 1 97.56 59 LYS B N 1
ATOM 3952 C CA . LYS B 1 59 ? 22.797 0.985 -1.622 1 97.56 59 LYS B CA 1
ATOM 3953 C C . LYS B 1 59 ? 23.672 0.438 -0.5 1 97.56 59 LYS B C 1
ATOM 3955 O O . LYS B 1 59 ? 24.891 0.332 -0.654 1 97.56 59 LYS B O 1
ATOM 3960 N N . PHE B 1 60 ? 23.094 0.099 0.63 1 97.31 60 PHE B N 1
ATOM 3961 C CA . PHE B 1 60 ? 23.828 -0.464 1.753 1 97.31 60 PHE B CA 1
ATOM 3962 C C . PHE B 1 60 ? 24.484 -1.779 1.36 1 97.31 60 PHE B C 1
ATOM 3964 O O . PHE B 1 60 ? 25.672 -1.986 1.625 1 97.31 60 PHE B O 1
ATOM 3971 N N . ALA B 1 61 ? 23.688 -2.709 0.717 1 96.62 61 ALA B N 1
ATOM 3972 C CA . ALA B 1 61 ? 24.203 -4.012 0.305 1 96.62 61 ALA B CA 1
ATOM 3973 C C . ALA B 1 61 ? 25.375 -3.855 -0.669 1 96.62 61 ALA B C 1
ATOM 3975 O O . ALA B 1 61 ? 26.406 -4.527 -0.533 1 96.62 61 ALA B O 1
ATOM 3976 N N . THR B 1 62 ? 25.219 -2.975 -1.619 1 95.94 62 THR B N 1
ATOM 3977 C CA . THR B 1 62 ? 26.266 -2.748 -2.623 1 95.94 62 THR B CA 1
ATOM 3978 C C . THR B 1 62 ? 27.516 -2.154 -1.982 1 95.94 62 THR B C 1
ATOM 3980 O O . THR B 1 62 ? 28.625 -2.602 -2.258 1 95.94 62 THR B O 1
ATOM 3983 N N . ALA B 1 63 ? 27.297 -1.19 -1.129 1 95.38 63 ALA B N 1
ATOM 3984 C CA . ALA B 1 63 ? 28.422 -0.534 -0.467 1 95.38 63 ALA B CA 1
ATOM 3985 C C . ALA B 1 63 ? 29.203 -1.518 0.411 1 95.38 63 ALA B C 1
ATOM 3987 O O . ALA B 1 63 ? 30.422 -1.42 0.539 1 95.38 63 ALA B O 1
ATOM 3988 N N . LYS B 1 64 ? 28.516 -2.479 0.996 1 95.5 64 LYS B N 1
ATOM 3989 C CA . LYS B 1 64 ? 29.141 -3.414 1.933 1 95.5 64 LYS B CA 1
ATOM 3990 C C . LYS B 1 64 ? 29.531 -4.715 1.234 1 95.5 64 LYS B C 1
ATOM 3992 O O . LYS B 1 64 ? 30.094 -5.613 1.859 1 95.5 64 LYS B O 1
ATOM 3997 N N . GLY B 1 65 ? 29.188 -4.848 -0.068 1 94.12 65 GLY B N 1
ATOM 3998 C CA . GLY B 1 65 ? 29.5 -6.051 -0.819 1 94.12 65 GLY B CA 1
ATOM 3999 C C . GLY B 1 65 ? 28.688 -7.254 -0.389 1 94.12 65 GLY B C 1
ATOM 4000 O O . GLY B 1 65 ? 29.188 -8.383 -0.394 1 94.12 65 GLY B O 1
ATOM 4001 N N . LEU B 1 66 ? 27.484 -7.008 0.092 1 94.88 66 LEU B N 1
ATOM 4002 C CA . LEU B 1 66 ? 26.609 -8.094 0.505 1 94.88 66 LEU B CA 1
ATOM 4003 C C . LEU B 1 66 ? 25.812 -8.633 -0.681 1 94.88 66 LEU B C 1
ATOM 4005 O O . LEU B 1 66 ? 25.359 -7.859 -1.531 1 94.88 66 LEU B O 1
ATOM 4009 N N . SER B 1 67 ? 25.641 -9.969 -0.71 1 93.81 67 SER B N 1
ATOM 4010 C CA . SER B 1 67 ? 24.672 -10.539 -1.64 1 93.81 67 SER B CA 1
ATOM 4011 C C . SER B 1 67 ? 23.25 -10.109 -1.296 1 93.81 67 SER B C 1
ATOM 4013 O O . SER B 1 67 ? 22.922 -9.906 -0.124 1 93.81 67 SER B O 1
ATOM 4015 N N . LEU B 1 68 ? 22.5 -9.977 -2.336 1 94.81 68 LEU B N 1
ATOM 4016 C CA . LEU B 1 68 ? 21.156 -9.414 -2.154 1 94.81 68 LEU B CA 1
ATOM 4017 C C . LEU B 1 68 ? 20.094 -10.383 -2.664 1 94.81 68 LEU B C 1
ATOM 4019 O O . LEU B 1 68 ? 20.25 -10.977 -3.732 1 94.81 68 LEU B O 1
ATOM 4023 N N . SER B 1 69 ? 19.031 -10.578 -1.873 1 92.62 69 SER B N 1
ATOM 4024 C CA . SER B 1 69 ? 17.844 -11.297 -2.311 1 92.62 69 SER B CA 1
ATOM 4025 C C . SER B 1 69 ? 16.562 -10.5 -2.029 1 92.62 69 SER B C 1
ATOM 4027 O O . SER B 1 69 ? 16.578 -9.594 -1.198 1 92.62 69 SER B O 1
ATOM 4029 N N . VAL B 1 70 ? 15.562 -10.758 -2.777 1 94.12 70 VAL B N 1
ATOM 4030 C CA . VAL B 1 70 ? 14.281 -10.078 -2.656 1 94.12 70 VAL B CA 1
ATOM 4031 C C . VAL B 1 70 ? 13.172 -11.094 -2.43 1 94.12 70 VAL B C 1
ATOM 4033 O O . VAL B 1 70 ? 13.07 -12.086 -3.156 1 94.12 70 VAL B O 1
ATOM 4036 N N . LYS B 1 71 ? 12.398 -10.828 -1.41 1 91.56 71 LYS B N 1
ATOM 4037 C CA . LYS B 1 71 ? 11.266 -11.703 -1.107 1 91.56 71 LYS B CA 1
ATOM 4038 C C . LYS B 1 71 ? 9.945 -10.961 -1.242 1 91.56 71 LYS B C 1
ATOM 4040 O O . LYS B 1 71 ? 9.758 -9.898 -0.638 1 91.56 71 LYS B O 1
ATOM 4045 N N . GLY B 1 72 ? 9.117 -11.406 -2.037 1 89.56 72 GLY B N 1
ATOM 4046 C CA . GLY B 1 72 ? 7.707 -11.062 -2.023 1 89.56 72 GLY B CA 1
ATOM 4047 C C . GLY B 1 72 ? 6.852 -12.07 -1.282 1 89.56 72 GLY B C 1
ATOM 4048 O O . GLY B 1 72 ? 6.949 -12.195 -0.059 1 89.56 72 GLY B O 1
ATOM 4049 N N . GLY B 1 73 ? 6.227 -13 -1.979 1 81.62 73 GLY B N 1
ATOM 4050 C CA . GLY B 1 73 ? 5.418 -14.039 -1.357 1 81.62 73 GLY B CA 1
ATOM 4051 C C . GLY B 1 73 ? 6.23 -15.219 -0.875 1 81.62 73 GLY B C 1
ATOM 4052 O O . GLY B 1 73 ? 5.746 -16.031 -0.08 1 81.62 73 GLY B O 1
ATOM 4053 N N . GLY B 1 74 ? 7.48 -15.297 -1.371 1 78.94 74 GLY B N 1
ATOM 4054 C CA . GLY B 1 74 ? 8.32 -16.422 -0.979 1 78.94 74 GLY B CA 1
ATOM 4055 C C . GLY B 1 74 ? 7.848 -17.75 -1.536 1 78.94 74 GLY B C 1
ATOM 4056 O O . GLY B 1 74 ? 8.055 -18.797 -0.919 1 78.94 74 GLY B O 1
ATOM 4057 N N . HIS B 1 75 ? 7.25 -17.672 -2.631 1 75.62 75 HIS B N 1
ATOM 4058 C CA . HIS B 1 75 ? 6.617 -18.844 -3.215 1 75.62 75 HIS B CA 1
ATOM 4059 C C . HIS B 1 75 ? 7.473 -19.438 -4.328 1 75.62 75 HIS B C 1
ATOM 4061 O O . HIS B 1 75 ? 7.18 -20.531 -4.832 1 75.62 75 HIS B O 1
ATOM 4067 N N . GLY B 1 76 ? 8.609 -18.859 -4.566 1 71.81 76 GLY B N 1
ATOM 4068 C CA . GLY B 1 76 ? 9.414 -19.297 -5.695 1 71.81 76 GLY B CA 1
ATOM 4069 C C . GLY B 1 76 ? 10.078 -20.641 -5.473 1 71.81 76 GLY B C 1
ATOM 4070 O O . GLY B 1 76 ? 10.5 -20.953 -4.359 1 71.81 76 GLY B O 1
ATOM 4071 N N . ALA B 1 77 ? 10.109 -21.344 -6.555 1 64 77 ALA B N 1
ATOM 4072 C CA . ALA B 1 77 ? 10.781 -22.641 -6.512 1 64 77 ALA B CA 1
ATOM 4073 C C . ALA B 1 77 ? 12.25 -22.484 -6.145 1 64 77 ALA B C 1
ATOM 4075 O O . ALA B 1 77 ? 12.945 -21.625 -6.688 1 64 77 ALA B O 1
ATOM 4076 N N . GLY B 1 78 ? 12.688 -23.203 -5.188 1 62.5 78 GLY B N 1
ATOM 4077 C CA . GLY B 1 78 ? 14.07 -23.141 -4.742 1 62.5 78 GLY B CA 1
ATOM 4078 C C . GLY B 1 78 ? 14.359 -21.953 -3.838 1 62.5 78 GLY B C 1
ATOM 4079 O O . GLY B 1 78 ? 15.5 -21.734 -3.422 1 62.5 78 GLY B O 1
ATOM 4080 N N . ASN B 1 79 ? 13.43 -21.141 -3.674 1 62 79 ASN B N 1
ATOM 4081 C CA . ASN B 1 79 ? 13.422 -20.016 -2.744 1 62 79 ASN B CA 1
ATOM 4082 C C . ASN B 1 79 ? 14.547 -19.031 -3.045 1 62 79 ASN B C 1
ATOM 4084 O O . ASN B 1 79 ? 15.398 -18.766 -2.188 1 62 79 ASN B O 1
ATOM 4088 N N . PRO B 1 80 ? 14.492 -18.469 -4.207 1 62.97 80 PRO B N 1
ATOM 4089 C CA . PRO B 1 80 ? 15.516 -17.484 -4.574 1 62.97 80 PRO B CA 1
ATOM 4090 C C . PRO B 1 80 ? 15.578 -16.297 -3.609 1 62.97 80 PRO B C 1
ATOM 4092 O O . PRO B 1 80 ? 16.531 -15.516 -3.646 1 62.97 80 PRO B O 1
ATOM 4095 N N . SER B 1 81 ? 14.617 -16.344 -2.729 1 69.62 81 SER B N 1
ATOM 4096 C CA . SER B 1 81 ? 14.555 -15.219 -1.8 1 69.62 81 SER B CA 1
ATOM 4097 C C . SER B 1 81 ? 15.531 -15.406 -0.639 1 69.62 81 SER B C 1
ATOM 4099 O O . SER B 1 81 ? 15.75 -14.484 0.148 1 69.62 81 SER B O 1
ATOM 4101 N N . ARG B 1 82 ? 16.156 -16.469 -0.619 1 76.06 82 ARG B N 1
ATOM 4102 C CA . ARG B 1 82 ? 17.078 -16.719 0.49 1 76.06 82 ARG B CA 1
ATOM 4103 C C . ARG B 1 82 ? 18.516 -16.422 0.081 1 76.06 82 ARG B C 1
ATOM 4105 O O . ARG B 1 82 ? 18.906 -16.688 -1.061 1 76.06 82 ARG B O 1
ATOM 4112 N N . VAL B 1 83 ? 19.219 -15.812 0.921 1 83.75 83 VAL B N 1
ATOM 4113 C CA . VAL B 1 83 ? 20.641 -15.516 0.726 1 83.75 83 VAL B CA 1
ATOM 4114 C C . VAL B 1 83 ? 21.422 -15.844 1.997 1 83.75 83 VAL B C 1
ATOM 4116 O O . VAL B 1 83 ? 20.906 -15.664 3.107 1 83.75 83 VAL B O 1
ATOM 4119 N N . ASP B 1 84 ? 22.578 -16.438 1.808 1 87.81 84 ASP B N 1
ATOM 4120 C CA . ASP B 1 84 ? 23.422 -16.781 2.951 1 87.81 84 ASP B CA 1
ATOM 4121 C C . ASP B 1 84 ? 24.391 -15.648 3.291 1 87.81 84 ASP B C 1
ATOM 4123 O O . ASP B 1 84 ? 25.234 -15.273 2.469 1 87.81 84 ASP B O 1
ATOM 4127 N N . GLY B 1 85 ? 24.203 -15.18 4.426 1 92.5 85 GLY B N 1
ATOM 4128 C CA . GLY B 1 85 ? 25.109 -14.156 4.922 1 92.5 85 GLY B CA 1
ATOM 4129 C C . GLY B 1 85 ? 24.906 -12.805 4.262 1 92.5 85 GLY B C 1
ATOM 4130 O O . GLY B 1 85 ? 25.641 -11.852 4.531 1 92.5 85 GLY B O 1
ATOM 4131 N N . GLY B 1 86 ? 23.969 -12.688 3.432 1 95.31 86 GLY B N 1
ATOM 4132 C CA . GLY B 1 86 ? 23.688 -11.453 2.713 1 95.31 86 GLY B CA 1
ATOM 4133 C C . GLY B 1 86 ? 22.531 -10.664 3.291 1 95.31 86 GLY B C 1
ATOM 4134 O O . GLY B 1 86 ? 22.281 -10.711 4.496 1 95.31 86 GLY B O 1
ATOM 4135 N N . LEU B 1 87 ? 22 -9.742 2.467 1 96.38 87 LEU B N 1
ATOM 4136 C CA . LEU B 1 87 ? 20.844 -8.914 2.834 1 96.38 87 LEU B CA 1
ATOM 4137 C C . LEU B 1 87 ? 19.594 -9.352 2.074 1 96.38 87 LEU B C 1
ATOM 4139 O O . LEU B 1 87 ? 19.625 -9.453 0.846 1 96.38 87 LEU B O 1
ATOM 4143 N N . MET B 1 88 ? 18.562 -9.656 2.828 1 95.94 88 MET B N 1
ATOM 4144 C CA . MET B 1 88 ? 17.281 -9.969 2.227 1 95.94 88 MET B CA 1
ATOM 4145 C C . MET B 1 88 ? 16.328 -8.773 2.328 1 95.94 88 MET B C 1
ATOM 4147 O O . MET B 1 88 ? 16.094 -8.258 3.422 1 95.94 88 MET B O 1
ATOM 4151 N N . ILE B 1 89 ? 15.883 -8.312 1.244 1 97.12 89 ILE B N 1
ATOM 4152 C CA . ILE B 1 89 ? 14.781 -7.348 1.231 1 97.12 89 ILE B CA 1
ATOM 4153 C C . ILE B 1 89 ? 13.445 -8.086 1.271 1 97.12 89 ILE B C 1
ATOM 4155 O O . ILE B 1 89 ? 13.055 -8.734 0.294 1 97.12 89 ILE B O 1
ATOM 4159 N N . ASP B 1 90 ? 12.789 -8.055 2.396 1 96.38 90 ASP B N 1
ATOM 4160 C CA . ASP B 1 90 ? 11.492 -8.695 2.59 1 96.38 90 ASP B CA 1
ATOM 4161 C C . ASP B 1 90 ? 10.352 -7.691 2.414 1 96.38 90 ASP B C 1
ATOM 4163 O O . ASP B 1 90 ? 9.953 -7.02 3.369 1 96.38 90 ASP B O 1
ATOM 4167 N N . MET B 1 91 ? 9.75 -7.66 1.24 1 96.31 91 MET B N 1
ATOM 4168 C CA . MET B 1 91 ? 8.695 -6.695 0.937 1 96.31 91 MET B CA 1
ATOM 4169 C C . MET B 1 91 ? 7.34 -7.203 1.408 1 96.31 91 MET B C 1
ATOM 4171 O O . MET B 1 91 ? 6.348 -6.477 1.354 1 96.31 91 MET B O 1
ATOM 4175 N N . SER B 1 92 ? 7.285 -8.375 1.946 1 92.12 92 SER B N 1
ATOM 4176 C CA . SER B 1 92 ? 6.012 -9.023 2.244 1 92.12 92 SER B CA 1
ATOM 4177 C C . SER B 1 92 ? 5.359 -8.414 3.48 1 92.12 92 SER B C 1
ATOM 4179 O O . SER B 1 92 ? 4.148 -8.523 3.668 1 92.12 92 SER B O 1
ATOM 4181 N N . ARG B 1 93 ? 6.164 -7.766 4.289 1 92.38 93 ARG B N 1
ATOM 4182 C CA . ARG B 1 93 ? 5.66 -7.32 5.582 1 92.38 93 ARG B CA 1
ATOM 4183 C C . ARG B 1 93 ? 4.797 -6.074 5.434 1 92.38 93 ARG B C 1
ATOM 4185 O O . ARG B 1 93 ? 3.713 -5.988 6.016 1 92.38 93 ARG B O 1
ATOM 4192 N N . HIS B 1 94 ? 5.301 -5.09 4.621 1 94.44 94 HIS B N 1
ATOM 4193 C CA . HIS B 1 94 ? 4.645 -3.785 4.656 1 94.44 94 HIS B CA 1
ATOM 4194 C C . HIS B 1 94 ? 4.148 -3.381 3.271 1 94.44 94 HIS B C 1
ATOM 4196 O O . HIS B 1 94 ? 3.301 -2.494 3.146 1 94.44 94 HIS B O 1
ATOM 4202 N N . MET B 1 95 ? 4.637 -3.967 2.256 1 96.5 95 MET B N 1
ATOM 4203 C CA . MET B 1 95 ? 4.371 -3.504 0.896 1 96.5 95 MET B CA 1
ATOM 4204 C C . MET B 1 95 ? 3.369 -4.414 0.195 1 96.5 95 MET B C 1
ATOM 4206 O O . MET B 1 95 ? 3.715 -5.102 -0.769 1 96.5 95 MET B O 1
ATOM 4210 N N . HIS B 1 96 ? 2.131 -4.328 0.559 1 95.69 96 HIS B N 1
ATOM 4211 C CA . HIS B 1 96 ? 1.137 -5.238 -0.002 1 95.69 96 HIS B CA 1
ATOM 4212 C C . HIS B 1 96 ? -0.106 -4.48 -0.458 1 95.69 96 HIS B C 1
ATOM 4214 O O . HIS B 1 96 ? -1.174 -5.074 -0.622 1 95.69 96 HIS B O 1
ATOM 4220 N N . SER B 1 97 ? -0.062 -3.234 -0.68 1 96.88 97 SER B N 1
ATOM 4221 C CA . SER B 1 97 ? -1.208 -2.391 -1.003 1 96.88 97 SER B CA 1
ATOM 4222 C C . SER B 1 97 ? -1.66 -2.602 -2.443 1 96.88 97 SER B C 1
ATOM 4224 O O . SER B 1 97 ? -0.839 -2.852 -3.328 1 96.88 97 SER B O 1
ATOM 4226 N N . VAL B 1 98 ? -2.998 -2.488 -2.639 1 97.38 98 VAL B N 1
ATOM 4227 C CA . VAL B 1 98 ? -3.607 -2.561 -3.963 1 97.38 98 VAL B CA 1
ATOM 4228 C C . VAL B 1 98 ? -4.59 -1.405 -4.145 1 97.38 98 VAL B C 1
ATOM 4230 O O . VAL B 1 98 ? -5.473 -1.196 -3.307 1 97.38 98 VAL B O 1
ATOM 4233 N N . PHE B 1 99 ? -4.402 -0.635 -5.199 1 96.06 99 PHE B N 1
ATOM 4234 C CA . PHE B 1 99 ? -5.359 0.384 -5.613 1 96.06 99 PHE B CA 1
ATOM 4235 C C . PHE B 1 99 ? -5.996 0.02 -6.949 1 96.06 99 PHE B C 1
ATOM 4237 O O . PHE B 1 99 ? -5.297 -0.164 -7.945 1 96.06 99 PHE B O 1
ATOM 4244 N N . VAL B 1 100 ? -7.336 -0.021 -6.965 1 96.38 100 VAL B N 1
ATOM 4245 C CA . VAL B 1 100 ? -8.055 -0.365 -8.188 1 96.38 100 VAL B CA 1
ATOM 4246 C C . VAL B 1 100 ? -8.758 0.871 -8.734 1 96.38 100 VAL B C 1
ATOM 4248 O O . VAL B 1 100 ? -9.484 1.553 -8.008 1 96.38 100 VAL B O 1
ATOM 4251 N N . ASP B 1 101 ? -8.5 1.269 -9.953 1 94.12 101 ASP B N 1
ATOM 4252 C CA . ASP B 1 101 ? -9.312 2.182 -10.75 1 94.12 101 ASP B CA 1
ATOM 4253 C C . ASP B 1 101 ? -10.289 1.415 -11.641 1 94.12 101 ASP B C 1
ATOM 4255 O O . ASP B 1 101 ? -9.898 0.893 -12.688 1 94.12 101 ASP B O 1
ATOM 4259 N N . PRO B 1 102 ? -11.531 1.326 -11.195 1 93.88 102 PRO B N 1
ATOM 4260 C CA . PRO B 1 102 ? -12.461 0.474 -11.938 1 93.88 102 PRO B CA 1
ATOM 4261 C C . PRO B 1 102 ? -12.797 1.031 -13.32 1 93.88 102 PRO B C 1
ATOM 4263 O O . PRO B 1 102 ? -13.172 0.275 -14.219 1 93.88 102 PRO B O 1
ATOM 4266 N N . GLU B 1 103 ? -12.727 2.365 -13.484 1 92.5 103 GLU B N 1
ATOM 4267 C CA . GLU B 1 103 ? -13.016 2.967 -14.781 1 92.5 103 GLU B CA 1
ATOM 4268 C C . GLU B 1 103 ? -11.922 2.646 -15.797 1 92.5 103 GLU B C 1
ATOM 4270 O O . GLU B 1 103 ? -12.203 2.223 -16.922 1 92.5 103 GLU B O 1
ATOM 4275 N N . ALA B 1 104 ? -10.672 2.814 -15.367 1 94.31 104 ALA B N 1
ATOM 4276 C CA . ALA B 1 104 ? -9.539 2.506 -16.25 1 94.31 104 ALA B CA 1
ATOM 4277 C C . ALA B 1 104 ? -9.266 1.006 -16.281 1 94.31 104 ALA B C 1
ATOM 4279 O O . ALA B 1 104 ? -8.508 0.524 -17.125 1 94.31 104 ALA B O 1
ATOM 4280 N N . LYS B 1 105 ? -9.891 0.209 -15.336 1 97.19 105 LYS B N 1
ATOM 4281 C CA . LYS B 1 105 ? -9.672 -1.222 -15.141 1 97.19 105 LYS B CA 1
ATOM 4282 C C . LYS B 1 105 ? -8.188 -1.531 -14.969 1 97.19 105 LYS B C 1
ATOM 4284 O O . LYS B 1 105 ? -7.645 -2.395 -15.656 1 97.19 105 LYS B O 1
ATOM 4289 N N . THR B 1 106 ? -7.617 -0.824 -14.07 1 97.5 106 THR B N 1
ATOM 4290 C CA . THR B 1 106 ? -6.219 -1.036 -13.711 1 97.5 106 THR B CA 1
ATOM 4291 C C . THR B 1 106 ? -6.066 -1.146 -12.195 1 97.5 106 THR B C 1
ATOM 4293 O O . THR B 1 106 ? -6.957 -0.75 -11.445 1 97.5 106 THR B O 1
ATOM 4296 N N . ALA B 1 107 ? -5.023 -1.73 -11.789 1 97.69 107 ALA B N 1
ATOM 4297 C CA . ALA B 1 107 ? -4.664 -1.804 -10.375 1 97.69 107 ALA B CA 1
ATOM 4298 C C . ALA B 1 107 ? -3.197 -1.433 -10.164 1 97.69 107 ALA B C 1
ATOM 4300 O O . ALA B 1 107 ? -2.324 -1.882 -10.914 1 97.69 107 ALA B O 1
ATOM 4301 N N . VAL B 1 108 ? -2.932 -0.533 -9.258 1 97.56 108 VAL B N 1
ATOM 4302 C CA . VAL B 1 108 ? -1.579 -0.297 -8.766 1 97.56 108 VAL B CA 1
ATOM 4303 C C . VAL B 1 108 ? -1.306 -1.193 -7.555 1 97.56 108 VAL B C 1
ATOM 4305 O O . VAL B 1 108 ? -2.086 -1.213 -6.602 1 97.56 108 VAL B O 1
ATOM 4308 N N . VAL B 1 109 ? -0.171 -1.935 -7.629 1 97.44 109 VAL B N 1
ATOM 4309 C CA . VAL B 1 109 ? 0.102 -2.961 -6.629 1 97.44 109 VAL B CA 1
ATOM 4310 C C . VAL B 1 109 ? 1.53 -2.811 -6.109 1 97.44 109 VAL B C 1
ATOM 4312 O O . VAL B 1 109 ? 2.441 -2.48 -6.871 1 97.44 109 VAL B O 1
ATOM 4315 N N . ASP B 1 110 ? 1.674 -3 -4.766 1 98.12 110 ASP B N 1
ATOM 4316 C CA . ASP B 1 110 ? 3.01 -3.045 -4.176 1 98.12 110 ASP B CA 1
ATOM 4317 C C . ASP B 1 110 ? 3.758 -4.305 -4.613 1 98.12 110 ASP B C 1
ATOM 4319 O O . ASP B 1 110 ? 3.141 -5.332 -4.898 1 98.12 110 ASP B O 1
ATOM 4323 N N . GLY B 1 111 ? 5.082 -4.238 -4.582 1 97.06 111 GLY B N 1
ATOM 4324 C CA . GLY B 1 111 ? 5.918 -5.352 -5.004 1 97.06 111 GLY B CA 1
ATOM 4325 C C . GLY B 1 111 ? 5.789 -6.566 -4.098 1 97.06 111 GLY B C 1
ATOM 4326 O O . GLY B 1 111 ? 6.09 -7.688 -4.512 1 97.06 111 GLY B O 1
ATOM 4327 N N . GLY B 1 112 ? 5.359 -6.43 -2.883 1 96.19 112 GLY B N 1
ATOM 4328 C CA . GLY B 1 112 ? 5.223 -7.531 -1.942 1 96.19 112 GLY B CA 1
ATOM 4329 C C . GLY B 1 112 ? 3.814 -8.094 -1.887 1 96.19 112 GLY B C 1
ATOM 4330 O O . GLY B 1 112 ? 3.531 -8.992 -1.09 1 96.19 112 GLY B O 1
ATOM 4331 N N . ALA B 1 113 ? 2.938 -7.594 -2.721 1 96.06 113 ALA B N 1
ATOM 4332 C CA . ALA B 1 113 ? 1.548 -8.047 -2.719 1 96.06 113 ALA B CA 1
ATOM 4333 C C . ALA B 1 113 ? 1.438 -9.492 -3.184 1 96.06 113 ALA B C 1
ATOM 4335 O O . ALA B 1 113 ? 2.248 -9.953 -3.992 1 96.06 113 ALA B O 1
ATOM 4336 N N . LEU B 1 114 ? 0.46 -10.148 -2.668 1 93 114 LEU B N 1
ATOM 4337 C CA . LEU B 1 114 ? 0.098 -11.5 -3.082 1 93 114 LEU B CA 1
ATOM 4338 C C . LEU B 1 114 ? -1.106 -11.477 -4.016 1 93 114 LEU B C 1
ATOM 4340 O O . LEU B 1 114 ? -1.81 -10.469 -4.105 1 93 114 LEU B O 1
ATOM 4344 N N . ALA B 1 115 ? -1.299 -12.57 -4.656 1 92.62 115 ALA B N 1
ATOM 4345 C CA . ALA B 1 115 ? -2.461 -12.688 -5.535 1 92.62 115 ALA B CA 1
ATOM 4346 C C . ALA B 1 115 ? -3.754 -12.414 -4.773 1 92.62 115 ALA B C 1
ATOM 4348 O O . ALA B 1 115 ? -4.66 -11.75 -5.289 1 92.62 115 ALA B O 1
ATOM 4349 N N . ILE B 1 116 ? -3.84 -12.828 -3.559 1 91.62 116 ILE B N 1
ATOM 4350 C CA . ILE B 1 116 ? -5.059 -12.672 -2.773 1 91.62 116 ILE B CA 1
ATOM 4351 C C . ILE B 1 116 ? -5.309 -11.195 -2.496 1 91.62 116 ILE B C 1
ATOM 4353 O O . ILE B 1 116 ? -6.461 -10.758 -2.41 1 91.62 116 ILE B O 1
ATOM 4357 N N . ASP B 1 117 ? -4.246 -10.422 -2.289 1 94.31 117 ASP B N 1
ATOM 4358 C CA . ASP B 1 117 ? -4.414 -8.984 -2.102 1 94.31 117 ASP B CA 1
ATOM 4359 C C . ASP B 1 117 ? -5.098 -8.344 -3.311 1 94.31 117 ASP B C 1
ATOM 4361 O O . ASP B 1 117 ? -6.008 -7.527 -3.156 1 94.31 117 ASP B O 1
ATOM 4365 N N . ILE B 1 118 ? -4.68 -8.742 -4.477 1 96 118 ILE B N 1
ATOM 4366 C CA . ILE B 1 118 ? -5.191 -8.18 -5.723 1 96 118 ILE B CA 1
ATOM 4367 C C . ILE B 1 118 ? -6.613 -8.68 -5.965 1 96 118 ILE B C 1
ATOM 4369 O O . ILE B 1 118 ? -7.512 -7.898 -6.285 1 96 118 ILE B O 1
ATOM 4373 N N . ASP B 1 119 ? -6.832 -9.961 -5.758 1 93.56 119 ASP B N 1
ATOM 4374 C CA . ASP B 1 119 ? -8.148 -10.547 -5.973 1 93.56 119 ASP B CA 1
ATOM 4375 C C . ASP B 1 119 ? -9.188 -9.93 -5.035 1 93.56 119 ASP B C 1
ATOM 4377 O O . ASP B 1 119 ? -10.32 -9.656 -5.445 1 93.56 119 ASP B O 1
ATOM 4381 N N . SER B 1 120 ? -8.844 -9.727 -3.812 1 93.5 120 SER B N 1
ATOM 4382 C CA . SER B 1 120 ? -9.766 -9.188 -2.824 1 93.5 120 SER B CA 1
ATOM 4383 C C . SER B 1 120 ? -10.234 -7.789 -3.219 1 93.5 120 SER B C 1
ATOM 4385 O O . SER B 1 120 ? -11.414 -7.453 -3.041 1 93.5 120 SER B O 1
ATOM 4387 N N . GLU B 1 121 ? -9.344 -6.973 -3.732 1 95.62 121 GLU B N 1
ATOM 4388 C CA . GLU B 1 121 ? -9.68 -5.594 -4.078 1 95.62 121 GLU B CA 1
ATOM 4389 C C . GLU B 1 121 ? -10.367 -5.52 -5.438 1 95.62 121 GLU B C 1
ATOM 4391 O O . GLU B 1 121 ? -11.328 -4.773 -5.609 1 95.62 121 GLU B O 1
ATOM 4396 N N . SER B 1 122 ? -9.891 -6.266 -6.426 1 95.12 122 SER B N 1
ATOM 4397 C CA . SER B 1 122 ? -10.445 -6.199 -7.773 1 95.12 122 SER B CA 1
ATOM 4398 C C . SER B 1 122 ? -11.836 -6.809 -7.828 1 95.12 122 SER B C 1
ATOM 4400 O O . SER B 1 122 ? -12.688 -6.363 -8.602 1 95.12 122 SER B O 1
ATOM 4402 N N . SER B 1 123 ? -12.094 -7.789 -6.98 1 91.62 123 SER B N 1
ATOM 4403 C CA . SER B 1 123 ? -13.391 -8.461 -6.98 1 91.62 123 SER B CA 1
ATOM 4404 C C . SER B 1 123 ? -14.508 -7.504 -6.578 1 91.62 123 SER B C 1
ATOM 4406 O O . SER B 1 123 ? -15.664 -7.699 -6.961 1 91.62 123 SER B O 1
ATOM 4408 N N . LEU B 1 124 ? -14.188 -6.508 -5.785 1 90.94 124 LEU B N 1
ATOM 4409 C CA . LEU B 1 124 ? -15.18 -5.516 -5.367 1 90.94 124 LEU B CA 1
ATOM 4410 C C . LEU B 1 124 ? -15.805 -4.832 -6.574 1 90.94 124 LEU B C 1
ATOM 4412 O O . LEU B 1 124 ? -16.875 -4.238 -6.469 1 90.94 124 LEU B O 1
ATOM 4416 N N . HIS B 1 125 ? -15.125 -4.91 -7.723 1 91.5 125 HIS B N 1
ATOM 4417 C CA . HIS B 1 125 ? -15.562 -4.203 -8.922 1 91.5 125 HIS B CA 1
ATOM 4418 C C . HIS B 1 125 ? -15.812 -5.172 -10.07 1 91.5 125 HIS B C 1
ATOM 4420 O O . HIS B 1 125 ? -15.922 -4.754 -11.227 1 91.5 125 HIS B O 1
ATOM 4426 N N . GLY B 1 126 ? -15.836 -6.508 -9.805 1 90.94 126 GLY B N 1
ATOM 4427 C CA . GLY B 1 126 ? -16.047 -7.508 -10.836 1 90.94 126 GLY B CA 1
ATOM 4428 C C . GLY B 1 126 ? -14.883 -7.637 -11.797 1 90.94 126 GLY B C 1
ATOM 4429 O O . GLY B 1 126 ? -15.062 -7.988 -12.961 1 90.94 126 GLY B O 1
ATOM 4430 N N . LEU B 1 127 ? -13.695 -7.277 -11.352 1 94.69 127 LEU B N 1
ATOM 4431 C CA . LEU B 1 127 ? -12.484 -7.312 -12.164 1 94.69 127 LEU B CA 1
ATOM 4432 C C . LEU B 1 127 ? -11.5 -8.344 -11.617 1 94.69 127 LEU B C 1
ATOM 4434 O O . LEU B 1 127 ? -11.617 -8.773 -10.469 1 94.69 127 LEU B O 1
ATOM 4438 N N . ALA B 1 128 ? -10.57 -8.789 -12.492 1 94.56 128 ALA B N 1
ATOM 4439 C CA . ALA B 1 128 ? -9.516 -9.711 -12.086 1 94.56 128 ALA B CA 1
ATOM 4440 C C . ALA B 1 128 ? -8.266 -9.516 -12.938 1 94.56 128 ALA B C 1
ATOM 4442 O O . ALA B 1 128 ? -8.344 -9.055 -14.078 1 94.56 128 ALA B O 1
ATOM 4443 N N . ALA B 1 129 ? -7.145 -9.789 -12.352 1 94.62 129 ALA B N 1
ATOM 4444 C CA . ALA B 1 129 ? -5.898 -9.969 -13.086 1 94.62 129 ALA B CA 1
ATOM 4445 C C . ALA B 1 129 ? -5.582 -11.445 -13.281 1 94.62 129 ALA B C 1
ATOM 4447 O O . ALA B 1 129 ? -5.949 -12.281 -12.445 1 94.62 129 ALA B O 1
ATOM 4448 N N . PRO B 1 130 ? -4.953 -11.797 -14.422 1 93.62 130 PRO B N 1
ATOM 4449 C CA . PRO B 1 130 ? -4.562 -13.195 -14.617 1 93.62 130 PRO B CA 1
ATOM 4450 C C . PRO B 1 130 ? -3.367 -13.594 -13.75 1 93.62 130 PRO B C 1
ATOM 4452 O O . PRO B 1 130 ? -2.246 -13.695 -14.25 1 93.62 130 PRO B O 1
ATOM 4455 N N . LEU B 1 131 ? -3.631 -13.906 -12.555 1 92.5 131 LEU B N 1
ATOM 4456 C CA . LEU B 1 131 ? -2.586 -14.289 -11.609 1 92.5 131 LEU B CA 1
ATOM 4457 C C . LEU B 1 131 ? -2.631 -15.781 -11.32 1 92.5 131 LEU B C 1
ATOM 4459 O O . LEU B 1 131 ? -3.41 -16.516 -11.938 1 92.5 131 LEU B O 1
ATOM 4463 N N . GLY B 1 132 ? -1.809 -16.234 -10.5 1 84.62 132 GLY B N 1
ATOM 4464 C CA . GLY B 1 132 ? -1.638 -17.656 -10.25 1 84.62 132 GLY B CA 1
ATOM 4465 C C . GLY B 1 132 ? -2.828 -18.281 -9.555 1 84.62 132 GLY B C 1
ATOM 4466 O O . GLY B 1 132 ? -3.701 -17.578 -9.039 1 84.62 132 GLY B O 1
ATOM 4467 N N . VAL B 1 133 ? -2.852 -19.578 -9.609 1 78.75 133 VAL B N 1
ATOM 4468 C CA . VAL B 1 133 ? -3.934 -20.359 -9.039 1 78.75 133 VAL B CA 1
ATOM 4469 C C . VAL B 1 133 ? -3.807 -20.391 -7.52 1 78.75 133 VAL B C 1
ATOM 4471 O O . VAL B 1 133 ? -4.797 -20.578 -6.809 1 78.75 133 VAL B O 1
ATOM 4474 N N . CYS B 1 134 ? -2.617 -20.266 -7.059 1 80.25 134 CYS B N 1
ATOM 4475 C CA . CYS B 1 134 ? -2.418 -20.156 -5.617 1 80.25 134 CYS B CA 1
ATOM 4476 C C . CYS B 1 134 ? -2.514 -18.703 -5.164 1 80.25 134 CYS B C 1
ATOM 4478 O O . CYS B 1 134 ? -1.801 -17.844 -5.676 1 80.25 134 CYS B O 1
ATOM 4480 N N . CYS B 1 135 ? -3.299 -18.453 -4.148 1 82.25 135 CYS B N 1
ATOM 4481 C CA . CYS B 1 135 ? -3.627 -17.078 -3.768 1 82.25 135 CYS B CA 1
ATOM 4482 C C . CYS B 1 135 ? -2.477 -16.438 -3.004 1 82.25 135 CYS B C 1
ATOM 4484 O O . CYS B 1 135 ? -2.469 -15.227 -2.791 1 82.25 135 CYS B O 1
ATOM 4486 N N . VAL B 1 136 ? -1.422 -17.203 -2.648 1 82.81 136 VAL B N 1
ATOM 4487 C CA . VAL B 1 136 ? -0.342 -16.641 -1.848 1 82.81 136 VAL B CA 1
ATOM 4488 C C . VAL B 1 136 ? 0.881 -16.391 -2.729 1 82.81 136 VAL B C 1
ATOM 4490 O O . VAL B 1 136 ? 1.951 -16.031 -2.232 1 82.81 136 VAL B O 1
ATOM 4493 N N . VAL B 1 137 ? 0.73 -16.625 -3.977 1 88.06 137 VAL B N 1
ATOM 4494 C CA . VAL B 1 137 ? 1.823 -16.328 -4.895 1 88.06 137 VAL B CA 1
ATOM 4495 C C . VAL B 1 137 ? 2.033 -14.812 -4.969 1 88.06 137 VAL B C 1
ATOM 4497 O O . VAL B 1 137 ? 1.068 -14.047 -4.973 1 88.06 137 VAL B O 1
ATOM 4500 N N . GLY B 1 138 ? 3.291 -14.414 -5.043 1 91.12 138 GLY B N 1
ATOM 4501 C CA . GLY B 1 138 ? 3.629 -13 -5.109 1 91.12 138 GLY B CA 1
ATOM 4502 C C . GLY B 1 138 ? 3.818 -12.5 -6.531 1 91.12 138 GLY B C 1
ATOM 4503 O O . GLY B 1 138 ? 3.486 -13.195 -7.492 1 91.12 138 GLY B O 1
ATOM 4504 N N . MET B 1 139 ? 4.336 -11.305 -6.625 1 93.69 139 MET B N 1
ATOM 4505 C CA . MET B 1 139 ? 4.422 -10.609 -7.902 1 93.69 139 MET B CA 1
ATOM 4506 C C . MET B 1 139 ? 5.578 -11.148 -8.742 1 93.69 139 MET B C 1
ATOM 4508 O O . MET B 1 139 ? 5.668 -10.867 -9.938 1 93.69 139 MET B O 1
ATOM 4512 N N . GLY B 1 140 ? 6.465 -11.93 -8.109 1 91.88 140 GLY B N 1
ATOM 4513 C CA . GLY B 1 140 ? 7.465 -12.617 -8.914 1 91.88 140 GLY B CA 1
ATOM 4514 C C . GLY B 1 140 ? 6.863 -13.43 -10.047 1 91.88 140 GLY B C 1
ATOM 4515 O O . GLY B 1 140 ? 7.492 -13.594 -11.094 1 91.88 140 GLY B O 1
ATOM 4516 N N . LEU B 1 141 ? 5.668 -13.836 -9.859 1 91.94 141 LEU B N 1
ATOM 4517 C CA . LEU B 1 141 ? 4.945 -14.586 -10.883 1 91.94 141 LEU B CA 1
ATOM 4518 C C . LEU B 1 141 ? 4.832 -13.781 -12.172 1 91.94 141 LEU B C 1
ATOM 4520 O O . LEU B 1 141 ? 5.082 -14.297 -13.258 1 91.94 141 LEU B O 1
ATOM 4524 N N . ALA B 1 142 ? 4.484 -12.508 -12.031 1 94.94 142 ALA B N 1
ATOM 4525 C CA . ALA B 1 142 ? 4.25 -11.656 -13.195 1 94.94 142 ALA B CA 1
ATOM 4526 C C . ALA B 1 142 ? 5.566 -11.203 -13.82 1 94.94 142 ALA B C 1
ATOM 4528 O O . ALA B 1 142 ? 5.617 -10.883 -15.008 1 94.94 142 ALA B O 1
ATOM 4529 N N . LEU B 1 143 ? 6.621 -11.227 -13.031 1 94.69 143 LEU B N 1
ATOM 4530 C CA . LEU B 1 143 ? 7.898 -10.695 -13.492 1 94.69 143 LEU B CA 1
ATOM 4531 C C . LEU B 1 143 ? 8.648 -11.727 -14.328 1 94.69 143 LEU B C 1
ATOM 4533 O O . LEU B 1 143 ? 9.672 -11.414 -14.945 1 94.69 143 LEU B O 1
ATOM 4537 N N . ASN B 1 144 ? 8.195 -12.938 -14.359 1 91.44 144 ASN B N 1
ATOM 4538 C CA . ASN B 1 144 ? 8.805 -14.016 -15.125 1 91.44 144 ASN B CA 1
ATOM 4539 C C . ASN B 1 144 ? 7.77 -14.773 -15.945 1 91.44 144 ASN B C 1
ATOM 4541 O O . ASN B 1 144 ? 7.902 -15.984 -16.172 1 91.44 144 ASN B O 1
ATOM 4545 N N . GLY B 1 145 ? 6.738 -14.055 -16.391 1 93.06 145 GLY B N 1
ATOM 4546 C CA . GLY B 1 145 ? 5.625 -14.641 -17.125 1 93.06 145 GLY B CA 1
ATOM 4547 C C . GLY B 1 145 ? 4.363 -14.766 -16.281 1 93.06 145 GLY B C 1
ATOM 4548 O O . GLY B 1 145 ? 3.715 -13.766 -15.984 1 93.06 145 GLY B O 1
ATOM 4549 N N . GLY B 1 146 ? 4.117 -15.984 -15.922 1 92.25 146 GLY B N 1
ATOM 4550 C CA . GLY B 1 146 ? 3 -16.219 -15.023 1 92.25 146 GLY B CA 1
ATOM 4551 C C . GLY B 1 146 ? 1.813 -16.875 -15.711 1 92.25 146 GLY B C 1
ATOM 4552 O O . GLY B 1 146 ? 1.219 -16.297 -16.625 1 92.25 146 GLY B O 1
ATOM 4553 N N . LEU B 1 147 ? 1.457 -18 -15.273 1 91.81 147 LEU B N 1
ATOM 4554 C CA . LEU B 1 147 ? 0.302 -18.734 -15.766 1 91.81 147 LEU B CA 1
ATOM 4555 C C . LEU B 1 147 ? -0.888 -18.578 -14.828 1 91.81 147 LEU B C 1
ATOM 4557 O O . LEU B 1 147 ? -0.722 -18.562 -13.602 1 91.81 147 LEU B O 1
ATOM 4561 N N . SER B 1 148 ? -2.027 -18.438 -15.422 1 92.38 148 SER B N 1
ATOM 4562 C CA . SER B 1 148 ? -3.297 -18.266 -14.727 1 92.38 148 SER B CA 1
ATOM 4563 C C . SER B 1 148 ? -4.406 -19.078 -15.383 1 92.38 148 SER B C 1
ATOM 4565 O O . SER B 1 148 ? -4.301 -19.453 -16.547 1 92.38 148 SER B O 1
ATOM 4567 N N . LEU B 1 149 ? -5.445 -19.312 -14.609 1 93.38 149 LEU B N 1
ATOM 4568 C CA . LEU B 1 149 ? -6.637 -19.891 -15.227 1 93.38 149 LEU B CA 1
ATOM 4569 C C . LEU B 1 149 ? -7.254 -18.938 -16.234 1 93.38 149 LEU B C 1
ATOM 4571 O O . LEU B 1 149 ? -8.062 -19.328 -17.062 1 93.38 149 LEU B O 1
ATOM 4575 N N . LEU B 1 150 ? -6.895 -17.719 -16.141 1 93.12 150 LEU B N 1
ATOM 4576 C CA . LEU B 1 150 ? -7.434 -16.688 -17.016 1 93.12 150 LEU B CA 1
ATOM 4577 C C . LEU B 1 150 ? -6.508 -16.453 -18.203 1 93.12 150 LEU B C 1
ATOM 4579 O O . LEU B 1 150 ? -6.832 -15.672 -19.094 1 93.12 150 LEU B O 1
ATOM 4583 N N . SER B 1 151 ? -5.426 -17.156 -18.297 1 94.62 151 SER B N 1
ATOM 4584 C CA . SER B 1 151 ? -4.367 -16.828 -19.234 1 94.62 151 SER B CA 1
ATOM 4585 C C . SER B 1 151 ? -4.797 -17.125 -20.672 1 94.62 151 SER B C 1
ATOM 4587 O O . SER B 1 151 ? -4.367 -16.438 -21.609 1 94.62 151 SER B O 1
ATOM 4589 N N . ARG B 1 152 ? -5.578 -18.156 -20.859 1 94.56 152 ARG B N 1
ATOM 4590 C CA . ARG B 1 152 ? -5.988 -18.484 -22.234 1 94.56 152 ARG B CA 1
ATOM 4591 C C . ARG B 1 152 ? -6.812 -17.344 -22.828 1 94.56 152 ARG B C 1
ATOM 4593 O O . ARG B 1 152 ? -6.75 -17.109 -24.031 1 94.56 152 ARG B O 1
ATOM 4600 N N . ALA B 1 153 ? -7.523 -16.672 -21.984 1 92.56 153 ALA B N 1
ATOM 4601 C CA . ALA B 1 153 ? -8.383 -15.586 -22.453 1 92.56 153 ALA B CA 1
ATOM 4602 C C . ALA B 1 153 ? -7.625 -14.266 -22.484 1 92.56 153 ALA B C 1
ATOM 4604 O O . ALA B 1 153 ? -7.863 -13.43 -23.359 1 92.56 153 ALA B O 1
ATOM 4605 N N . TYR B 1 154 ? -6.695 -14.086 -21.547 1 94.69 154 TYR B N 1
ATOM 4606 C CA . TYR B 1 154 ? -6.199 -12.727 -21.375 1 94.69 154 TYR B CA 1
ATOM 4607 C C . TYR B 1 154 ? -4.676 -12.688 -21.469 1 94.69 154 TYR B C 1
ATOM 4609 O O . TYR B 1 154 ? -4.07 -11.617 -21.375 1 94.69 154 TYR B O 1
ATOM 4617 N N . GLY B 1 155 ? -4.043 -13.852 -21.656 1 95.19 155 GLY B N 1
ATOM 4618 C CA . GLY B 1 155 ? -2.592 -13.914 -21.734 1 95.19 155 GLY B CA 1
ATOM 4619 C C . GLY B 1 155 ? -1.932 -14.148 -20.391 1 95.19 155 GLY B C 1
ATOM 4620 O O . GLY B 1 155 ? -2.615 -14.281 -19.375 1 95.19 155 GLY B O 1
ATOM 4621 N N . PRO B 1 156 ? -0.579 -14.289 -20.422 1 96.06 156 PRO B N 1
ATOM 4622 C CA . PRO B 1 156 ? 0.142 -14.477 -19.172 1 96.06 156 PRO B CA 1
ATOM 4623 C C . PRO B 1 156 ? 0.108 -13.234 -18.281 1 96.06 156 PRO B C 1
ATOM 4625 O O . PRO B 1 156 ? -0.214 -12.141 -18.75 1 96.06 156 PRO B O 1
ATOM 4628 N N . ALA B 1 157 ? 0.4 -13.422 -17.031 1 96.38 157 ALA B N 1
ATOM 4629 C CA . ALA B 1 157 ? 0.36 -12.344 -16.047 1 96.38 157 ALA B CA 1
ATOM 4630 C C . ALA B 1 157 ? 1.234 -11.172 -16.484 1 96.38 157 ALA B C 1
ATOM 4632 O O . ALA B 1 157 ? 0.857 -10.008 -16.312 1 96.38 157 ALA B O 1
ATOM 4633 N N . CYS B 1 158 ? 2.352 -11.422 -17.078 1 97.25 158 CYS B N 1
ATOM 4634 C CA . CYS B 1 158 ? 3.318 -10.391 -17.438 1 97.25 158 CYS B CA 1
ATOM 4635 C C . CYS B 1 158 ? 2.758 -9.469 -18.516 1 97.25 158 CYS B C 1
ATOM 4637 O O . CYS B 1 158 ? 3.178 -8.312 -18.625 1 97.25 158 CYS B O 1
ATOM 4639 N N . ASP B 1 159 ? 1.841 -9.961 -19.328 1 97.12 159 ASP B N 1
ATOM 4640 C CA . ASP B 1 159 ? 1.243 -9.133 -20.359 1 97.12 159 ASP B CA 1
ATOM 4641 C C . ASP B 1 159 ? 0.395 -8.016 -19.766 1 97.12 159 ASP B C 1
ATOM 4643 O O . ASP B 1 159 ? 0.119 -7.012 -20.422 1 97.12 159 ASP B O 1
ATOM 4647 N N . GLY B 1 160 ? 0.032 -8.203 -18.531 1 96.94 160 GLY B N 1
ATOM 4648 C CA . GLY B 1 160 ? -0.804 -7.215 -17.875 1 96.94 160 GLY B CA 1
ATOM 4649 C C . GLY B 1 160 ? -0.012 -6.066 -17.266 1 96.94 160 GLY B C 1
ATOM 4650 O O . GLY B 1 160 ? -0.589 -5.074 -16.828 1 96.94 160 GLY B O 1
ATOM 4651 N N . ILE B 1 161 ? 1.301 -6.156 -17.266 1 97.69 161 ILE B N 1
ATOM 4652 C CA . ILE B 1 161 ? 2.125 -5.117 -16.656 1 97.69 161 ILE B CA 1
ATOM 4653 C C . ILE B 1 161 ? 2.133 -3.879 -17.547 1 97.69 161 ILE B C 1
ATOM 4655 O O . ILE B 1 161 ? 2.678 -3.904 -18.656 1 97.69 161 ILE B O 1
ATOM 4659 N N . LEU B 1 162 ? 1.567 -2.812 -17.047 1 97.38 162 LEU B N 1
ATOM 4660 C CA . LEU B 1 162 ? 1.513 -1.557 -17.781 1 97.38 162 LEU B CA 1
ATOM 4661 C C . LEU B 1 162 ? 2.668 -0.643 -17.391 1 97.38 162 LEU B C 1
ATOM 4663 O O . LEU B 1 162 ? 3.234 0.051 -18.234 1 97.38 162 LEU B O 1
ATOM 4667 N N . GLU B 1 163 ? 2.953 -0.521 -16.109 1 96.94 163 GLU B N 1
ATOM 4668 C CA . GLU B 1 163 ? 3.998 0.309 -15.523 1 96.94 163 GLU B CA 1
ATOM 4669 C C . GLU B 1 163 ? 4.676 -0.408 -14.359 1 96.94 163 GLU B C 1
ATOM 4671 O O . GLU B 1 163 ? 4.109 -1.334 -13.781 1 96.94 163 GLU B O 1
ATOM 4676 N N . ALA B 1 164 ? 5.91 0.003 -14.094 1 97.31 164 ALA B N 1
ATOM 4677 C CA . ALA B 1 164 ? 6.609 -0.504 -12.922 1 97.31 164 ALA B CA 1
ATOM 4678 C C . ALA B 1 164 ? 7.57 0.542 -12.359 1 97.31 164 ALA B C 1
ATOM 4680 O O . ALA B 1 164 ? 8.078 1.387 -13.102 1 97.31 164 ALA B O 1
ATOM 4681 N N . THR B 1 165 ? 7.688 0.59 -11.062 1 97.44 165 THR B N 1
ATOM 4682 C CA . THR B 1 165 ? 8.797 1.261 -10.398 1 97.44 165 THR B CA 1
ATOM 4683 C C . THR B 1 165 ? 9.883 0.258 -10.008 1 97.44 165 THR B C 1
ATOM 4685 O O . THR B 1 165 ? 9.609 -0.71 -9.289 1 97.44 165 THR B O 1
ATOM 4688 N N . VAL B 1 166 ? 11.117 0.519 -10.484 1 97.81 166 VAL B N 1
ATOM 4689 C CA . VAL B 1 166 ? 12.203 -0.437 -10.305 1 97.81 166 VAL B CA 1
ATOM 4690 C C . VAL B 1 166 ? 13.398 0.255 -9.656 1 97.81 166 VAL B C 1
ATOM 4692 O O . VAL B 1 166 ? 13.812 1.334 -10.086 1 97.81 166 VAL B O 1
ATOM 4695 N N . VAL B 1 167 ? 13.883 -0.305 -8.562 1 98.31 167 VAL B N 1
ATOM 4696 C CA . VAL B 1 167 ? 15.156 0.128 -8 1 98.31 167 VAL B CA 1
ATOM 4697 C C . VAL B 1 167 ? 16.297 -0.667 -8.625 1 98.31 167 VAL B C 1
ATOM 4699 O O . VAL B 1 167 ? 16.359 -1.892 -8.5 1 98.31 167 VAL B O 1
ATOM 4702 N N . LEU B 1 168 ? 17.188 0.008 -9.281 1 97.62 168 LEU B N 1
ATOM 4703 C CA . LEU B 1 168 ? 18.281 -0.614 -10.008 1 97.62 168 LEU B CA 1
ATOM 4704 C C . LEU B 1 168 ? 19.484 -0.841 -9.102 1 97.62 168 LEU B C 1
ATOM 4706 O O . LEU B 1 168 ? 19.469 -0.445 -7.93 1 97.62 168 LEU B O 1
ATOM 4710 N N . ALA B 1 169 ? 20.531 -1.485 -9.648 1 96.81 169 ALA B N 1
ATOM 4711 C CA . ALA B 1 169 ? 21.688 -1.906 -8.883 1 96.81 169 ALA B CA 1
ATOM 4712 C C . ALA B 1 169 ? 22.453 -0.702 -8.328 1 96.81 169 ALA B C 1
ATOM 4714 O O . ALA B 1 169 ? 23.094 -0.794 -7.273 1 96.81 169 ALA B O 1
ATOM 4715 N N . ASP B 1 170 ? 22.375 0.427 -8.953 1 95.88 170 ASP B N 1
ATOM 4716 C CA . ASP B 1 170 ? 23.094 1.617 -8.508 1 95.88 170 ASP B CA 1
ATOM 4717 C C . ASP B 1 170 ? 22.25 2.416 -7.508 1 95.88 170 ASP B C 1
ATOM 4719 O O . ASP B 1 170 ? 22.656 3.498 -7.078 1 95.88 170 ASP B O 1
ATOM 4723 N N . GLY B 1 171 ? 21.062 1.909 -7.223 1 95.56 171 GLY B N 1
ATOM 4724 C CA . GLY B 1 171 ? 20.219 2.561 -6.242 1 95.56 171 GLY B CA 1
ATOM 4725 C C . GLY B 1 171 ? 19.266 3.574 -6.855 1 95.56 171 GLY B C 1
ATOM 4726 O O . GLY B 1 171 ? 18.516 4.238 -6.145 1 95.56 171 GLY B O 1
ATOM 4727 N N . THR B 1 172 ? 19.297 3.695 -8.109 1 95.31 172 THR B N 1
ATOM 4728 C CA . THR B 1 172 ? 18.359 4.602 -8.766 1 95.31 172 THR B CA 1
ATOM 4729 C C . THR B 1 172 ? 16.984 3.949 -8.914 1 95.31 172 THR B C 1
ATOM 4731 O O . THR B 1 172 ? 16.875 2.768 -9.25 1 95.31 172 THR B O 1
ATOM 4734 N N . ALA B 1 173 ? 15.945 4.75 -8.594 1 96.19 173 ALA B N 1
ATOM 4735 C CA . ALA B 1 173 ? 14.578 4.316 -8.867 1 96.19 173 ALA B CA 1
ATOM 4736 C C . ALA B 1 173 ? 14.102 4.844 -10.211 1 96.19 173 ALA B C 1
ATOM 4738 O O . ALA B 1 173 ? 14.172 6.051 -10.477 1 96.19 173 ALA B O 1
ATOM 4739 N N . VAL B 1 174 ? 13.609 3.957 -11.055 1 95.69 174 VAL B N 1
ATOM 4740 C CA . VAL B 1 174 ? 13.117 4.375 -12.367 1 95.69 174 VAL B CA 1
ATOM 4741 C C . VAL B 1 174 ? 11.656 3.951 -12.523 1 95.69 174 VAL B C 1
ATOM 4743 O O . VAL B 1 174 ? 11.234 2.938 -11.969 1 95.69 174 VAL B O 1
ATOM 4746 N N . HIS B 1 175 ? 10.945 4.766 -13.164 1 95.06 175 HIS B N 1
ATOM 4747 C CA . HIS B 1 175 ? 9.586 4.469 -13.609 1 95.06 175 HIS B CA 1
ATOM 4748 C C . HIS B 1 175 ? 9.578 4.043 -15.078 1 95.06 175 HIS B C 1
ATOM 4750 O O . HIS B 1 175 ? 10.016 4.793 -15.945 1 95.06 175 HIS B O 1
ATOM 4756 N N . VAL B 1 176 ? 9.07 2.82 -15.391 1 96.19 176 VAL B N 1
ATOM 4757 C CA . VAL B 1 176 ? 9.172 2.311 -16.75 1 96.19 176 VAL B CA 1
ATOM 4758 C C . VAL B 1 176 ? 7.781 2.025 -17.312 1 96.19 176 VAL B C 1
ATOM 4760 O O . VAL B 1 176 ? 6.895 1.571 -16.578 1 96.19 176 VAL B O 1
ATOM 4763 N N . THR B 1 177 ? 7.551 2.305 -18.5 1 96.19 177 THR B N 1
ATOM 4764 C CA . THR B 1 177 ? 6.367 2.012 -19.312 1 96.19 177 THR B CA 1
ATOM 4765 C C . THR B 1 177 ? 6.762 1.575 -20.719 1 96.19 177 THR B C 1
ATOM 4767 O O . THR B 1 177 ? 7.926 1.68 -21.094 1 96.19 177 THR B O 1
ATOM 4770 N N . LYS B 1 178 ? 5.773 1.062 -21.422 1 96.19 178 LYS B N 1
ATOM 4771 C CA . LYS B 1 178 ? 6.012 0.613 -22.781 1 96.19 178 LYS B CA 1
ATOM 4772 C C . LYS B 1 178 ? 6.551 1.748 -23.656 1 96.19 178 LYS B C 1
ATOM 4774 O O . LYS B 1 178 ? 7.41 1.529 -24.5 1 96.19 178 LYS B O 1
ATOM 4779 N N . ASP B 1 179 ? 6.094 2.936 -23.422 1 94.56 179 ASP B N 1
ATOM 4780 C CA . ASP B 1 179 ? 6.434 4.07 -24.266 1 94.56 179 ASP B CA 1
ATOM 4781 C C . ASP B 1 179 ? 7.262 5.102 -23.516 1 94.56 179 ASP B C 1
ATOM 4783 O O . ASP B 1 179 ? 7.375 6.254 -23.938 1 94.56 179 ASP B O 1
ATOM 4787 N N . GLY B 1 180 ? 7.785 4.691 -22.438 1 92.88 180 GLY B N 1
ATOM 4788 C CA . GLY B 1 180 ? 8.555 5.594 -21.594 1 92.88 180 GLY B CA 1
ATOM 4789 C C . GLY B 1 180 ? 10.016 5.695 -22.016 1 92.88 180 GLY B C 1
ATOM 4790 O O . GLY B 1 180 ? 10.375 5.348 -23.141 1 92.88 180 GLY B O 1
ATOM 4791 N N . PRO B 1 181 ? 10.867 6.234 -21.094 1 90.62 181 PRO B N 1
ATOM 4792 C CA . PRO B 1 181 ? 12.266 6.52 -21.422 1 90.62 181 PRO B CA 1
ATOM 4793 C C . PRO B 1 181 ? 13.102 5.25 -21.609 1 90.62 181 PRO B C 1
ATOM 4795 O O . PRO B 1 181 ? 14.164 5.289 -22.234 1 90.62 181 PRO B O 1
ATOM 4798 N N . ASP B 1 182 ? 12.695 4.145 -21.109 1 95.88 182 ASP B N 1
ATOM 4799 C CA . ASP B 1 182 ? 13.445 2.898 -21.219 1 95.88 182 ASP B CA 1
ATOM 4800 C C . ASP B 1 182 ? 12.523 1.729 -21.531 1 95.88 182 ASP B C 1
ATOM 4802 O O . ASP B 1 182 ? 12.352 0.815 -20.719 1 95.88 182 ASP B O 1
ATOM 4806 N N . PRO B 1 183 ? 12.055 1.681 -22.75 1 96.44 183 PRO B N 1
ATOM 4807 C CA . PRO B 1 183 ? 11.133 0.614 -23.156 1 96.44 183 PRO B CA 1
ATOM 4808 C C . PRO B 1 183 ? 11.773 -0.77 -23.109 1 96.44 183 PRO B C 1
ATOM 4810 O O . PRO B 1 183 ? 11.078 -1.771 -22.922 1 96.44 183 PRO B O 1
ATOM 4813 N N . GLU B 1 184 ? 13.125 -0.851 -23.219 1 97.5 184 GLU B N 1
ATOM 4814 C CA . GLU B 1 184 ? 13.828 -2.133 -23.156 1 97.5 184 GLU B CA 1
ATOM 4815 C C . GLU B 1 184 ? 13.742 -2.736 -21.766 1 97.5 184 GLU B C 1
ATOM 4817 O O . GLU B 1 184 ? 13.555 -3.945 -21.609 1 97.5 184 GLU B O 1
ATOM 4822 N N . LEU B 1 185 ? 13.883 -1.909 -20.797 1 97.94 185 LEU B N 1
ATOM 4823 C CA . LEU B 1 185 ? 13.766 -2.4 -19.422 1 97.94 185 LEU B CA 1
ATOM 4824 C C . LEU B 1 185 ? 12.336 -2.844 -19.125 1 97.94 185 LEU B C 1
ATOM 4826 O O . LEU B 1 185 ? 12.117 -3.863 -18.469 1 97.94 185 LEU B O 1
ATOM 4830 N N . TRP B 1 186 ? 11.367 -2.084 -19.641 1 97.81 186 TRP B N 1
ATOM 4831 C CA . TRP B 1 186 ? 9.977 -2.479 -19.469 1 97.81 186 TRP B CA 1
ATOM 4832 C C . TRP B 1 186 ? 9.727 -3.852 -20.078 1 97.81 186 TRP B C 1
ATOM 4834 O O . TRP B 1 186 ? 9.109 -4.715 -19.453 1 97.81 186 TRP B O 1
ATOM 4844 N N . TRP B 1 187 ? 10.219 -4.027 -21.281 1 98.06 187 TRP B N 1
ATOM 4845 C CA . TRP B 1 187 ? 10.094 -5.309 -21.969 1 98.06 187 TRP B CA 1
ATOM 4846 C C . TRP B 1 187 ? 10.75 -6.422 -21.156 1 98.06 187 TRP B C 1
ATOM 4848 O O . TRP B 1 187 ? 10.148 -7.477 -20.938 1 98.06 187 TRP B O 1
ATOM 4858 N N . ALA B 1 188 ? 11.906 -6.207 -20.672 1 97.94 188 ALA B N 1
ATOM 4859 C CA . ALA B 1 188 ? 12.703 -7.219 -19.969 1 97.94 188 ALA B CA 1
ATOM 4860 C C . ALA B 1 188 ? 12.055 -7.613 -18.656 1 97.94 188 ALA B C 1
ATOM 4862 O O . ALA B 1 188 ? 12.141 -8.773 -18.234 1 97.94 188 ALA B O 1
ATOM 4863 N N . LEU B 1 189 ? 11.375 -6.695 -17.984 1 96.94 189 LEU B N 1
ATOM 4864 C CA . LEU B 1 189 ? 10.75 -6.957 -16.688 1 96.94 189 LEU B CA 1
ATOM 4865 C C . LEU B 1 189 ? 9.641 -7.992 -16.828 1 96.94 189 LEU B C 1
ATOM 4867 O O . LEU B 1 189 ? 9.281 -8.648 -15.852 1 96.94 189 LEU B O 1
ATOM 4871 N N . ARG B 1 190 ? 9.102 -8.141 -17.969 1 96 190 ARG B N 1
ATOM 4872 C CA . ARG B 1 190 ? 7.957 -9 -18.219 1 96 190 ARG B CA 1
ATOM 4873 C C . ARG B 1 190 ? 8.391 -10.445 -18.422 1 96 190 ARG B C 1
ATOM 4875 O 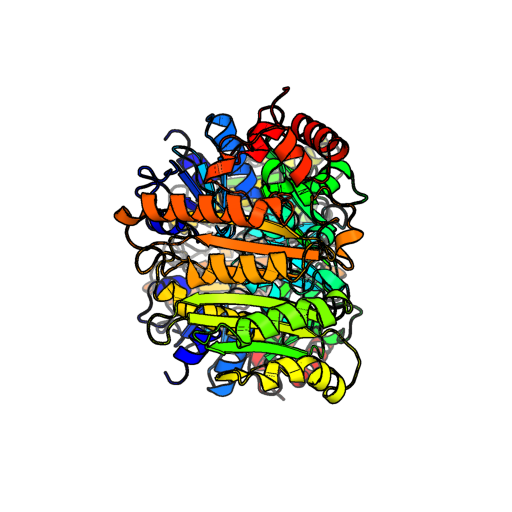O . ARG B 1 190 ? 7.555 -11.344 -18.547 1 96 190 ARG B O 1
ATOM 4882 N N . GLY B 1 191 ? 9.68 -10.734 -18.422 1 91.19 191 GLY B N 1
ATOM 4883 C CA . GLY B 1 191 ? 10.172 -12.094 -18.562 1 91.19 191 GLY B CA 1
ATOM 4884 C C . GLY B 1 191 ? 11.344 -12.406 -17.656 1 91.19 191 GLY B C 1
ATOM 4885 O O . GLY B 1 191 ? 11.586 -13.562 -17.312 1 91.19 191 GLY B O 1
ATOM 4886 N N . ALA B 1 192 ? 12.055 -11.398 -17.234 1 91 192 ALA B N 1
ATOM 4887 C CA . ALA B 1 192 ? 13.25 -11.57 -16.422 1 91 192 ALA B CA 1
ATOM 4888 C C . ALA B 1 192 ? 13.312 -10.531 -15.312 1 91 192 ALA B C 1
ATOM 4890 O O . ALA B 1 192 ? 14.398 -10.109 -14.906 1 91 192 ALA B O 1
ATOM 4891 N N . GLY B 1 193 ? 12.234 -10.094 -14.852 1 91.38 193 GLY B N 1
ATOM 4892 C CA . GLY B 1 193 ? 12.172 -8.961 -13.945 1 91.38 193 GLY B CA 1
ATOM 4893 C C . GLY B 1 193 ? 12.906 -9.203 -12.641 1 91.38 193 GLY B C 1
ATOM 4894 O O . GLY B 1 193 ? 13.539 -8.289 -12.102 1 91.38 193 GLY B O 1
ATOM 4895 N N . SER B 1 194 ? 12.906 -10.383 -12.141 1 88.75 194 SER B N 1
ATOM 4896 C CA . SER B 1 194 ? 13.516 -10.695 -10.852 1 88.75 194 SER B CA 1
ATOM 4897 C C . SER B 1 194 ? 15.039 -10.656 -10.93 1 88.75 194 SER B C 1
ATOM 4899 O O . SER B 1 194 ? 15.719 -10.672 -9.906 1 88.75 194 SER B O 1
ATOM 4901 N N . SER B 1 195 ? 15.586 -10.562 -12.109 1 92.38 195 SER B N 1
ATOM 4902 C CA . SER B 1 195 ? 17.031 -10.586 -12.305 1 92.38 195 SER B CA 1
ATOM 4903 C C . SER B 1 195 ? 17.562 -9.188 -12.57 1 92.38 195 SER B C 1
ATOM 4905 O O . SER B 1 195 ? 18.781 -9 -12.734 1 92.38 195 SER B O 1
ATOM 4907 N N . LEU B 1 196 ? 16.703 -8.18 -12.547 1 95.5 196 LEU B N 1
ATOM 4908 C CA . LEU B 1 196 ? 17.141 -6.906 -13.117 1 95.5 196 LEU B CA 1
ATOM 4909 C C . LEU B 1 196 ? 17.047 -5.789 -12.086 1 95.5 196 LEU B C 1
ATOM 4911 O O . LEU B 1 196 ? 17.625 -4.723 -12.266 1 95.5 196 LEU B O 1
ATOM 4915 N N . GLY B 1 197 ? 16.359 -6 -11.039 1 96.44 197 GLY B N 1
ATOM 4916 C CA . GLY B 1 197 ? 16.141 -4.996 -10.008 1 96.44 197 GLY B CA 1
ATOM 4917 C C . GLY B 1 197 ? 15.07 -5.391 -9 1 96.44 197 GLY B C 1
ATOM 4918 O O . GLY B 1 197 ? 14.562 -6.512 -9.039 1 96.44 197 GLY B O 1
ATOM 4919 N N . VAL B 1 198 ? 14.844 -4.5 -8.07 1 97.75 198 VAL B N 1
ATOM 4920 C CA . VAL B 1 198 ? 13.75 -4.68 -7.129 1 97.75 198 VAL B CA 1
ATOM 4921 C C . VAL B 1 198 ? 12.523 -3.908 -7.609 1 97.75 198 VAL B C 1
ATOM 4923 O O . VAL B 1 198 ? 12.523 -2.676 -7.621 1 97.75 198 VAL B O 1
ATOM 4926 N N . VAL B 1 199 ? 11.516 -4.609 -8.062 1 97.94 199 VAL B N 1
ATOM 4927 C CA . VAL B 1 199 ? 10.266 -3.975 -8.492 1 97.94 199 VAL B CA 1
ATOM 4928 C C . VAL B 1 199 ? 9.398 -3.674 -7.27 1 97.94 199 VAL B C 1
ATOM 4930 O O . VAL B 1 199 ? 8.867 -4.59 -6.641 1 97.94 199 VAL B O 1
ATOM 4933 N N . THR B 1 200 ? 9.18 -2.383 -6.992 1 98.12 200 THR B N 1
ATOM 4934 C CA . THR B 1 200 ? 8.5 -1.99 -5.762 1 98.12 200 THR B CA 1
ATOM 4935 C C . THR B 1 200 ? 7.02 -1.724 -6.027 1 98.12 200 THR B C 1
ATOM 4937 O O . THR B 1 200 ? 6.199 -1.788 -5.109 1 98.12 200 THR B O 1
ATOM 4940 N N . LYS B 1 201 ? 6.734 -1.322 -7.234 1 97.94 201 LYS B N 1
ATOM 4941 C CA . LYS B 1 201 ? 5.359 -1.056 -7.645 1 97.94 201 LYS B CA 1
ATOM 4942 C C . LYS B 1 201 ? 5.086 -1.601 -9.047 1 97.94 201 LYS B C 1
ATOM 4944 O O . LYS B 1 201 ? 5.965 -1.573 -9.906 1 97.94 201 LYS B O 1
ATOM 4949 N N . LEU B 1 202 ? 3.883 -2.07 -9.266 1 97.31 202 LEU B N 1
ATOM 4950 C CA . LEU B 1 202 ? 3.385 -2.477 -10.578 1 97.31 202 LEU B CA 1
ATOM 4951 C C . LEU B 1 202 ? 1.993 -1.908 -10.828 1 97.31 202 LEU B C 1
ATOM 4953 O O . LEU B 1 202 ? 1.181 -1.809 -9.906 1 97.31 202 LEU B O 1
ATOM 4957 N N . LYS B 1 203 ? 1.742 -1.509 -12.055 1 97.12 203 LYS B N 1
ATOM 4958 C CA . LYS B 1 203 ? 0.382 -1.262 -12.523 1 97.12 203 LYS B CA 1
ATOM 4959 C C . LYS B 1 203 ? -0.068 -2.342 -13.5 1 97.12 203 LYS B C 1
ATOM 4961 O O . LYS B 1 203 ? 0.596 -2.59 -14.508 1 97.12 203 LYS B O 1
ATOM 4966 N N . PHE B 1 204 ? -1.222 -2.961 -13.164 1 97 204 PHE B N 1
ATOM 4967 C CA . PHE B 1 204 ? -1.739 -4.066 -13.961 1 97 204 PHE B CA 1
ATOM 4968 C C . PHE B 1 204 ? -3.004 -3.654 -14.703 1 97 204 PHE B C 1
ATOM 4970 O O . PHE B 1 204 ? -3.83 -2.912 -14.172 1 97 204 PHE B O 1
ATOM 4977 N N . GLN B 1 205 ? -3.164 -4.234 -15.898 1 97.94 205 GLN B N 1
ATOM 4978 C CA . GLN B 1 205 ? -4.461 -4.246 -16.562 1 97.94 205 GLN B CA 1
ATOM 4979 C C . GLN B 1 205 ? -5.387 -5.297 -15.953 1 97.94 205 GLN B C 1
ATOM 4981 O O . GLN B 1 205 ? -4.984 -6.449 -15.766 1 97.94 205 GLN B O 1
ATOM 4986 N N . LEU B 1 206 ? -6.57 -4.855 -15.586 1 97.75 206 LEU B N 1
ATOM 4987 C CA . LEU B 1 206 ? -7.598 -5.762 -15.086 1 97.75 206 LEU B CA 1
ATOM 4988 C C . LEU B 1 206 ? -8.617 -6.082 -16.188 1 97.75 206 LEU B C 1
ATOM 4990 O O . LEU B 1 206 ? -8.727 -5.348 -17.172 1 97.75 206 LEU B O 1
ATOM 4994 N N . HIS B 1 207 ? -9.336 -7.16 -15.977 1 96.06 207 HIS B N 1
ATOM 4995 C CA . HIS B 1 207 ? -10.32 -7.617 -16.938 1 96.06 207 HIS B CA 1
ATOM 4996 C C . HIS B 1 207 ? -11.656 -7.91 -16.266 1 96.06 207 HIS B C 1
ATOM 4998 O O . HIS B 1 207 ? -11.695 -8.305 -15.102 1 96.06 207 HIS B O 1
ATOM 5004 N N . ASP B 1 208 ? -12.711 -7.734 -17.094 1 93.5 208 ASP B N 1
ATOM 5005 C CA . ASP B 1 208 ? -14.047 -8.023 -16.594 1 93.5 208 ASP B CA 1
ATOM 5006 C C . ASP B 1 208 ? -14.242 -9.531 -16.391 1 93.5 208 ASP B C 1
ATOM 5008 O O . ASP B 1 208 ? -14.031 -10.312 -17.312 1 93.5 208 ASP B O 1
ATOM 5012 N N . VAL B 1 209 ? -14.633 -9.875 -15.164 1 90.38 209 VAL B N 1
ATOM 5013 C CA . VAL B 1 209 ? -14.977 -11.266 -14.906 1 90.38 209 VAL B CA 1
ATOM 5014 C C . VAL B 1 209 ? -16.344 -11.344 -14.234 1 90.38 209 VAL B C 1
ATOM 5016 O O . VAL B 1 209 ? -16.625 -12.273 -13.477 1 90.38 209 VAL B O 1
ATOM 5019 N N . LYS B 1 210 ? -17.047 -10.242 -14.484 1 81.5 210 LYS B N 1
ATOM 5020 C CA . LYS B 1 210 ? -18.406 -10.242 -13.945 1 81.5 210 LYS B CA 1
ATOM 5021 C C . LYS B 1 210 ? -19.234 -11.375 -14.547 1 81.5 210 LYS B C 1
ATOM 5023 O O . LYS B 1 210 ? -19.156 -11.648 -15.75 1 81.5 210 LYS B O 1
ATOM 5028 N N . GLY B 1 211 ? -19.953 -12.188 -13.859 1 76.94 211 GLY B N 1
ATOM 5029 C CA . GLY B 1 211 ? -20.828 -13.242 -14.344 1 76.94 211 GLY B CA 1
ATOM 5030 C C . GLY B 1 211 ? -20.094 -14.531 -14.664 1 76.94 211 GLY B C 1
ATOM 5031 O O . GLY B 1 211 ? -20.609 -15.398 -15.359 1 76.94 211 GLY B O 1
ATOM 5032 N N . ALA B 1 212 ? -18.828 -14.492 -14.367 1 78.62 212 ALA B N 1
ATOM 5033 C CA . ALA B 1 212 ? -18.109 -15.734 -14.625 1 78.62 212 ALA B CA 1
ATOM 5034 C C . ALA B 1 212 ? -18.75 -16.906 -13.867 1 78.62 212 ALA B C 1
ATOM 5036 O O . ALA B 1 212 ? -19.297 -16.719 -12.781 1 78.62 212 ALA B O 1
ATOM 5037 N N . TYR B 1 213 ? -18.828 -18.047 -14.578 1 91.56 213 TYR B N 1
ATOM 5038 C CA . TYR B 1 213 ? -19.234 -19.312 -14 1 91.56 213 TYR B CA 1
ATOM 5039 C C . TYR B 1 213 ? -18.031 -20.109 -13.5 1 91.56 213 TYR B C 1
ATOM 5041 O O . TYR B 1 213 ? -17.297 -20.719 -14.297 1 91.56 213 TYR B O 1
ATOM 5049 N N . THR B 1 214 ? -17.766 -20.047 -12.172 1 92.75 214 THR B N 1
ATOM 5050 C CA . THR B 1 214 ? -16.484 -20.516 -11.641 1 92.75 214 THR B CA 1
ATOM 5051 C C . THR B 1 214 ? -16.688 -21.266 -10.32 1 92.75 214 THR B C 1
ATOM 5053 O O . THR B 1 214 ? -17.75 -21.156 -9.703 1 92.75 214 THR B O 1
ATOM 5056 N N . GLY B 1 215 ? -15.688 -22.094 -9.984 1 92.88 215 GLY B N 1
ATOM 5057 C CA . GLY B 1 215 ? -15.711 -22.859 -8.75 1 92.88 215 GLY B CA 1
ATOM 5058 C C . GLY B 1 215 ? -14.711 -24 -8.742 1 92.88 215 GLY B C 1
ATOM 5059 O O . GLY B 1 215 ? -13.766 -24.016 -9.523 1 92.88 215 GLY B O 1
ATOM 5060 N N . THR B 1 216 ? -14.961 -24.922 -7.734 1 92.81 216 THR B N 1
ATOM 5061 C CA . THR B 1 216 ? -14.062 -26.047 -7.531 1 92.81 216 THR B CA 1
ATOM 5062 C C . THR B 1 216 ? -14.828 -27.375 -7.562 1 92.81 216 THR B C 1
ATOM 5064 O O . THR B 1 216 ? -15.945 -27.453 -7.039 1 92.81 216 THR B O 1
ATOM 5067 N N . PHE B 1 217 ? -14.234 -28.375 -8.211 1 93.69 217 PHE B N 1
ATOM 5068 C CA . PHE B 1 217 ? -14.672 -29.75 -8.117 1 93.69 217 PHE B CA 1
ATOM 5069 C C . PHE B 1 217 ? -13.688 -30.578 -7.301 1 93.69 217 PHE B C 1
ATOM 5071 O O . PHE B 1 217 ? -12.477 -30.391 -7.406 1 93.69 217 PHE B O 1
ATOM 5078 N N . VAL B 1 218 ? -14.203 -31.484 -6.527 1 93.25 218 VAL B N 1
ATOM 5079 C CA . VAL B 1 218 ? -13.375 -32.469 -5.844 1 93.25 218 VAL B CA 1
ATOM 5080 C C . VAL B 1 218 ? -13.938 -33.875 -6.078 1 93.25 218 VAL B C 1
ATOM 5082 O O . VAL B 1 218 ? -15.133 -34.125 -5.883 1 93.25 218 VAL B O 1
ATOM 5085 N N . TRP B 1 219 ? -13.102 -34.781 -6.555 1 95.44 219 TRP B N 1
ATOM 5086 C CA . TRP B 1 219 ? -13.453 -36.188 -6.723 1 95.44 219 TRP B CA 1
ATOM 5087 C C . TRP B 1 219 ? -12.539 -37.094 -5.891 1 95.44 219 TRP B C 1
ATOM 5089 O O . TRP B 1 219 ? -11.406 -36.688 -5.574 1 95.44 219 TRP B O 1
ATOM 5099 N N . LYS B 1 220 ? -13.086 -38.188 -5.594 1 94.56 220 LYS B N 1
ATOM 5100 C CA . LYS B 1 220 ? -12.188 -39.281 -5.168 1 94.56 220 LYS B CA 1
ATOM 5101 C C . LYS B 1 220 ? -11.492 -39.906 -6.367 1 94.56 220 LYS B C 1
ATOM 5103 O O . LYS B 1 220 ? -12.117 -40.125 -7.414 1 94.56 220 LYS B O 1
ATOM 5108 N N . ASP B 1 221 ? -10.227 -40.125 -6.277 1 95.69 221 ASP B N 1
ATOM 5109 C CA . ASP B 1 221 ? -9.523 -40.875 -7.305 1 95.69 221 ASP B CA 1
ATOM 5110 C C . ASP B 1 221 ? -9.672 -42.375 -7.07 1 95.69 221 ASP B C 1
ATOM 5112 O O . ASP B 1 221 ? -8.953 -42.969 -6.254 1 95.69 221 ASP B O 1
ATOM 5116 N N . ASP B 1 222 ? -10.477 -43.062 -7.844 1 91.56 222 ASP B N 1
ATOM 5117 C CA . ASP B 1 222 ? -10.766 -44.469 -7.668 1 91.56 222 ASP B CA 1
ATOM 5118 C C . ASP B 1 222 ? -9.562 -45.344 -8.047 1 91.56 222 ASP B C 1
ATOM 5120 O O . ASP B 1 222 ? -8.68 -44.875 -8.773 1 91.56 222 ASP B O 1
ATOM 5124 N N . PRO B 1 223 ? -9.445 -46.594 -7.59 1 90.25 223 PRO B N 1
ATOM 5125 C CA . PRO B 1 223 ? -8.297 -47.438 -7.863 1 90.25 223 PRO B CA 1
ATOM 5126 C C . PRO B 1 223 ? -8.039 -47.656 -9.359 1 90.25 223 PRO B C 1
ATOM 5128 O O . PRO B 1 223 ? -6.891 -47.781 -9.781 1 90.25 223 PRO B O 1
ATOM 5131 N N . GLY B 1 224 ? -9.008 -47.625 -10.188 1 94.38 224 GLY B N 1
ATOM 5132 C CA . GLY B 1 224 ? -8.844 -47.719 -11.625 1 94.38 224 GLY B CA 1
ATOM 5133 C C . GLY B 1 224 ? -8.633 -46.406 -12.312 1 94.38 224 GLY B C 1
ATOM 5134 O O . GLY B 1 224 ? -8.367 -46.344 -13.516 1 94.38 224 GLY B O 1
ATOM 5135 N N . HIS B 1 225 ? -8.594 -45.375 -11.617 1 97.62 225 HIS B N 1
ATOM 5136 C CA . HIS B 1 225 ? -8.344 -44 -12.07 1 97.62 225 HIS B CA 1
ATOM 5137 C C . HIS B 1 225 ? -9.289 -43.625 -13.203 1 97.62 225 HIS B C 1
ATOM 5139 O O . HIS B 1 225 ? -8.883 -42.938 -14.148 1 97.62 225 HIS B O 1
ATOM 5145 N N . ALA B 1 226 ? -10.492 -44.094 -13.125 1 96.69 226 ALA B N 1
ATOM 5146 C CA . ALA B 1 226 ? -11.461 -43.812 -14.18 1 96.69 226 ALA B CA 1
ATOM 5147 C C . ALA B 1 226 ? -11.805 -42.312 -14.234 1 96.69 226 ALA B C 1
ATOM 5149 O O . ALA B 1 226 ? -11.891 -41.75 -15.312 1 96.69 226 ALA B O 1
ATOM 5150 N N . SER B 1 227 ? -12.039 -41.75 -13.078 1 97 227 SER B N 1
ATOM 5151 C CA . SER B 1 227 ? -12.352 -40.344 -13.031 1 97 227 SER B CA 1
ATOM 5152 C C . SER B 1 227 ? -11.18 -39.5 -13.523 1 97 227 SER B C 1
ATOM 5154 O O . SER B 1 227 ? -11.375 -38.562 -14.289 1 97 227 SER B O 1
ATOM 5156 N N . TYR B 1 228 ? -9.992 -39.875 -13.078 1 97.81 228 TYR B N 1
ATOM 5157 C CA . TYR B 1 228 ? -8.789 -39.156 -13.484 1 97.81 228 TYR B CA 1
ATOM 5158 C C . TYR B 1 228 ? -8.625 -39.156 -15 1 97.81 228 TYR B C 1
ATOM 5160 O O . TYR B 1 228 ? -8.422 -38.125 -15.617 1 97.81 228 TYR B O 1
ATOM 5168 N N . ARG B 1 229 ? -8.812 -40.312 -15.57 1 97.94 229 ARG B N 1
ATOM 5169 C CA . ARG B 1 229 ? -8.711 -40.5 -17.016 1 97.94 229 ARG B CA 1
ATOM 5170 C C . ARG B 1 229 ? -9.781 -39.688 -17.75 1 97.94 229 ARG B C 1
ATOM 5172 O O . ARG B 1 229 ? -9.508 -39.062 -18.766 1 97.94 229 ARG B O 1
ATOM 5179 N N . ALA B 1 230 ? -10.969 -39.75 -17.234 1 97.69 230 ALA B N 1
ATOM 5180 C CA . ALA B 1 230 ? -12.086 -39.062 -17.859 1 97.69 230 ALA B CA 1
ATOM 5181 C C . ALA B 1 230 ? -11.852 -37.562 -17.859 1 97.69 230 ALA B C 1
ATOM 5183 O O . ALA B 1 230 ? -12.172 -36.875 -18.844 1 97.69 230 ALA B O 1
ATOM 5184 N N . ILE B 1 231 ? -11.359 -37.062 -16.781 1 98.12 231 ILE B N 1
ATOM 5185 C CA . ILE B 1 231 ? -11.086 -35.625 -16.672 1 98.12 231 ILE B CA 1
ATOM 5186 C C . ILE B 1 231 ? -10.023 -35.219 -17.703 1 98.12 231 ILE B C 1
ATOM 5188 O O . ILE B 1 231 ? -10.188 -34.25 -18.422 1 98.12 231 ILE B O 1
ATOM 5192 N N . LEU B 1 232 ? -8.93 -36 -17.828 1 97.88 232 LEU B N 1
ATOM 5193 C CA . LEU B 1 232 ? -7.859 -35.688 -18.766 1 97.88 232 LEU B CA 1
ATOM 5194 C C . LEU B 1 232 ? -8.352 -35.812 -20.203 1 97.88 232 LEU B C 1
ATOM 5196 O O . LEU B 1 232 ? -7.961 -35 -21.062 1 97.88 232 LEU B O 1
ATOM 5200 N N . HIS B 1 233 ? -9.227 -36.75 -20.438 1 97.62 233 HIS B N 1
ATOM 5201 C CA . HIS B 1 233 ? -9.836 -36.844 -21.766 1 97.62 233 HIS B CA 1
ATOM 5202 C C . HIS B 1 233 ? -10.734 -35.656 -22.062 1 97.62 233 HIS B C 1
ATOM 5204 O O . HIS B 1 233 ? -10.781 -35.188 -23.188 1 97.62 233 HIS B O 1
ATOM 5210 N N . TRP B 1 234 ? -11.43 -35.25 -21.062 1 97.06 234 TRP B N 1
ATOM 5211 C CA . TRP B 1 234 ? -12.281 -34.094 -21.219 1 97.06 234 TRP B CA 1
ATOM 5212 C C . TRP B 1 234 ? -11.445 -32.844 -21.562 1 97.06 234 TRP B C 1
ATOM 5214 O O . TRP B 1 234 ? -11.844 -32.031 -22.406 1 97.06 234 TRP B O 1
ATOM 5224 N N . ILE B 1 235 ? -10.297 -32.688 -20.922 1 96.94 235 ILE B N 1
ATOM 5225 C CA . ILE B 1 235 ? -9.383 -31.594 -21.234 1 96.94 235 ILE B CA 1
ATOM 5226 C C . ILE B 1 235 ? -8.984 -31.672 -22.703 1 96.94 235 ILE B C 1
ATOM 5228 O O . ILE B 1 235 ? -9.086 -30.672 -23.438 1 96.94 235 ILE B O 1
ATOM 5232 N N . ARG B 1 236 ? -8.562 -32.812 -23.141 1 95.62 236 ARG B N 1
ATOM 5233 C CA . ARG B 1 236 ? -8.078 -33 -24.516 1 95.62 236 ARG B CA 1
ATOM 5234 C C . ARG B 1 236 ? -9.18 -32.719 -25.531 1 95.62 236 ARG B C 1
ATOM 5236 O O . ARG B 1 236 ? -8.961 -32.031 -26.516 1 95.62 236 ARG B O 1
ATOM 5243 N N . ASP B 1 237 ? -10.328 -33.25 -25.219 1 93.88 237 ASP B N 1
ATOM 5244 C CA . ASP B 1 237 ? -11.359 -33.344 -26.266 1 93.88 237 ASP B CA 1
ATOM 5245 C C . ASP B 1 237 ? -12.258 -32.094 -26.25 1 93.88 237 ASP B C 1
ATOM 5247 O O . ASP B 1 237 ? -12.867 -31.766 -27.266 1 93.88 237 ASP B O 1
ATOM 5251 N N . VAL B 1 238 ? -12.352 -31.438 -25.141 1 90.69 238 VAL B N 1
ATOM 5252 C CA . VAL B 1 238 ? -13.305 -30.328 -25.016 1 90.69 238 VAL B CA 1
ATOM 5253 C C . VAL B 1 238 ? -12.555 -29.031 -24.719 1 90.69 238 VAL B C 1
ATOM 5255 O O . VAL B 1 238 ? -12.648 -28.078 -25.484 1 90.69 238 VAL B O 1
ATOM 5258 N N . VAL B 1 239 ? -11.75 -29.016 -23.797 1 92.31 239 VAL B N 1
ATOM 5259 C CA . VAL B 1 239 ? -11.211 -27.781 -23.219 1 92.31 239 VAL B CA 1
ATOM 5260 C C . VAL B 1 239 ? -10.188 -27.188 -24.188 1 92.31 239 VAL B C 1
ATOM 5262 O O . VAL B 1 239 ? -10.141 -25.969 -24.375 1 92.31 239 VAL B O 1
ATOM 5265 N N . LEU B 1 240 ? -9.305 -28.031 -24.734 1 92.56 240 LEU B N 1
ATOM 5266 C CA . LEU B 1 240 ? -8.227 -27.531 -25.578 1 92.56 240 LEU B CA 1
ATOM 5267 C C . LEU B 1 240 ? -8.781 -26.75 -26.781 1 92.56 240 LEU B C 1
ATOM 5269 O O . LEU B 1 240 ? -8.102 -25.891 -27.328 1 92.56 240 LEU B O 1
ATOM 5273 N N . ASN B 1 241 ? -10.039 -26.969 -27.094 1 89.12 241 ASN B N 1
ATOM 5274 C CA . ASN B 1 241 ? -10.625 -26.328 -28.266 1 89.12 241 ASN B CA 1
ATOM 5275 C C . ASN B 1 241 ? -11.508 -25.141 -27.875 1 89.12 241 ASN B C 1
ATOM 5277 O O . ASN B 1 241 ? -12.164 -24.547 -28.734 1 89.12 241 ASN B O 1
ATOM 5281 N N . ASP B 1 242 ? -11.562 -24.734 -26.641 1 91.25 242 ASP B N 1
ATOM 5282 C CA . ASP B 1 242 ? -12.414 -23.656 -26.156 1 91.25 242 ASP B CA 1
ATOM 5283 C C . ASP B 1 242 ? -11.641 -22.719 -25.234 1 91.25 242 ASP B C 1
ATOM 5285 O O . ASP B 1 242 ? -11.547 -22.969 -24.031 1 91.25 242 ASP B O 1
ATOM 5289 N N . THR B 1 243 ? -11.242 -21.609 -25.703 1 87.75 243 THR B N 1
ATOM 5290 C CA . THR B 1 243 ? -10.367 -20.703 -24.969 1 87.75 243 THR B CA 1
ATOM 5291 C C . THR B 1 243 ? -11.133 -19.969 -23.859 1 87.75 243 THR B C 1
ATOM 5293 O O . THR B 1 243 ? -10.539 -19.25 -23.062 1 87.75 243 THR B O 1
ATOM 5296 N N . ARG B 1 244 ? -12.539 -20.125 -23.828 1 87.81 244 ARG B N 1
ATOM 5297 C CA . ARG B 1 244 ? -13.367 -19.531 -22.781 1 87.81 244 ARG B CA 1
ATOM 5298 C C . ARG B 1 244 ? -13.195 -20.25 -21.453 1 87.81 244 ARG B C 1
ATOM 5300 O O . ARG B 1 244 ? -13.57 -19.734 -20.406 1 87.81 244 ARG B O 1
ATOM 5307 N N . ILE B 1 245 ? -12.531 -21.422 -21.484 1 92.56 245 ILE B N 1
ATOM 5308 C CA . ILE B 1 245 ? -12.484 -22.266 -20.297 1 92.56 245 ILE B CA 1
ATOM 5309 C C . ILE B 1 245 ? -11.086 -22.219 -19.672 1 92.56 245 ILE B C 1
ATOM 5311 O O . ILE B 1 245 ? -10.094 -22.5 -20.344 1 92.56 245 ILE B O 1
ATOM 5315 N N . GLY B 1 246 ? -11.023 -21.781 -18.469 1 93.69 246 GLY B N 1
ATOM 5316 C CA . GLY B 1 246 ? -9.875 -22.031 -17.609 1 93.69 246 GLY B CA 1
ATOM 5317 C C . GLY B 1 246 ? -10.078 -23.219 -16.688 1 93.69 246 GLY B C 1
ATOM 5318 O O . GLY B 1 246 ? -11.164 -23.391 -16.125 1 93.69 246 GLY B O 1
ATOM 5319 N N . PHE B 1 247 ? -9 -24.016 -16.594 1 93.88 247 PHE B N 1
ATOM 5320 C CA . PHE B 1 247 ? -9.18 -25.25 -15.844 1 93.88 247 PHE B CA 1
ATOM 5321 C C . PHE B 1 247 ? -7.832 -25.781 -15.359 1 93.88 247 PHE B C 1
ATOM 5323 O O . PHE B 1 247 ? -6.82 -25.625 -16.047 1 93.88 247 PHE B O 1
ATOM 5330 N N . ASN B 1 248 ? -7.816 -26.328 -14.164 1 93.75 248 ASN B N 1
ATOM 5331 C CA . ASN B 1 248 ? -6.695 -27.125 -13.672 1 93.75 248 ASN B CA 1
ATOM 5332 C C . ASN B 1 248 ? -7.172 -28.391 -12.969 1 93.75 248 ASN B C 1
ATOM 5334 O O . ASN B 1 248 ? -8.359 -28.516 -12.648 1 93.75 248 ASN B O 1
ATOM 5338 N N . CYS B 1 249 ? -6.355 -29.328 -12.891 1 94.75 249 CYS B N 1
ATOM 5339 C CA . CYS B 1 249 ? -6.637 -30.562 -12.148 1 94.75 249 CYS B CA 1
ATOM 5340 C C . CYS B 1 249 ? -5.422 -31 -11.344 1 94.75 249 CYS B C 1
ATOM 5342 O O . CYS B 1 249 ? -4.348 -31.234 -11.898 1 94.75 249 CYS B O 1
ATOM 5344 N N . SER B 1 250 ? -5.621 -31.125 -10.078 1 92.69 250 SER B N 1
ATOM 5345 C CA . SER B 1 250 ? -4.559 -31.547 -9.18 1 92.69 250 SER B CA 1
ATOM 5346 C C . SER B 1 250 ? -4.891 -32.906 -8.539 1 92.69 250 SER B C 1
ATOM 5348 O O . SER B 1 250 ? -6.055 -33.188 -8.242 1 92.69 250 SER B O 1
ATOM 5350 N N . ARG B 1 251 ? -3.898 -33.688 -8.414 1 93.75 251 ARG B N 1
ATOM 5351 C CA . ARG B 1 251 ? -4.012 -34.906 -7.605 1 93.75 251 ARG B CA 1
ATOM 5352 C C . ARG B 1 251 ? -3.225 -34.781 -6.309 1 93.75 251 ARG B C 1
ATOM 5354 O O . ARG B 1 251 ? -2.055 -34.375 -6.32 1 93.75 251 ARG B O 1
ATOM 5361 N N . ILE B 1 252 ? -3.895 -35.125 -5.254 1 89.19 252 ILE B N 1
ATOM 5362 C CA . ILE B 1 252 ? -3.27 -35.031 -3.938 1 89.19 252 ILE B CA 1
ATOM 5363 C C . ILE B 1 252 ? -3.629 -36.25 -3.113 1 89.19 252 ILE B C 1
ATOM 5365 O O . ILE B 1 252 ? -4.59 -36.969 -3.428 1 89.19 252 ILE B O 1
ATOM 5369 N N . MET B 1 253 ? -2.768 -36.531 -2.162 1 88.38 253 MET B N 1
ATOM 5370 C CA . MET B 1 253 ? -3.09 -37.531 -1.164 1 88.38 253 MET B CA 1
ATOM 5371 C C . MET B 1 253 ? -3.662 -36.906 0.097 1 88.38 253 MET B C 1
ATOM 5373 O O . MET B 1 253 ? -2.939 -36.25 0.851 1 88.38 253 MET B O 1
ATOM 5377 N N . HIS B 1 254 ? -4.941 -37.094 0.282 1 82.81 254 HIS B N 1
ATOM 5378 C CA . HIS B 1 254 ? -5.551 -36.625 1.523 1 82.81 254 HIS B CA 1
ATOM 5379 C C . HIS B 1 254 ? -5.305 -37.625 2.66 1 82.81 254 HIS B C 1
ATOM 5381 O O . HIS B 1 254 ? -5.449 -38.812 2.482 1 82.81 254 HIS B O 1
ATOM 5387 N N . PRO B 1 255 ? -5.004 -37.156 3.748 1 78.62 255 PRO B N 1
ATOM 5388 C CA . PRO B 1 255 ? -4.648 -38.031 4.848 1 78.62 255 PRO B CA 1
ATOM 5389 C C . PRO B 1 255 ? -5.801 -38.969 5.254 1 78.62 255 PRO B C 1
ATOM 5391 O O . PRO B 1 255 ? -5.582 -40.125 5.578 1 78.62 255 PRO B O 1
ATOM 5394 N N . ASP B 1 256 ? -6.957 -38.438 5.23 1 82.75 256 ASP B N 1
ATOM 5395 C CA . ASP B 1 256 ? -8.102 -39.219 5.727 1 82.75 256 ASP B CA 1
ATOM 5396 C C . ASP B 1 256 ? -8.875 -39.844 4.578 1 82.75 256 ASP B C 1
ATOM 5398 O O . ASP B 1 256 ? -9.414 -40.938 4.723 1 82.75 256 ASP B O 1
ATOM 5402 N N . LEU B 1 257 ? -8.836 -39.188 3.441 1 85.5 257 LEU B N 1
ATOM 5403 C CA . LEU B 1 257 ? -9.742 -39.625 2.383 1 85.5 257 LEU B CA 1
ATOM 5404 C C . LEU B 1 257 ? -8.992 -40.375 1.284 1 85.5 257 LEU B C 1
ATOM 5406 O O . LEU B 1 257 ? -9.602 -40.969 0.401 1 85.5 257 LEU B O 1
ATOM 5410 N N . GLY B 1 258 ? -7.672 -40.344 1.426 1 88.94 258 GLY B N 1
ATOM 5411 C CA . GLY B 1 258 ? -6.895 -40.969 0.374 1 88.94 258 GLY B CA 1
ATOM 5412 C C . GLY B 1 258 ? -6.695 -40.094 -0.84 1 88.94 258 GLY B C 1
ATOM 5413 O O . GLY B 1 258 ? -6.66 -38.875 -0.719 1 88.94 258 GLY B O 1
ATOM 5414 N N . PRO B 1 259 ? -6.473 -40.75 -2.049 1 93.44 259 PRO B N 1
ATOM 5415 C CA . PRO B 1 259 ? -6.195 -39.938 -3.242 1 93.44 259 PRO B CA 1
ATOM 5416 C C . PRO B 1 259 ? -7.41 -39.156 -3.717 1 93.44 259 PRO B C 1
ATOM 5418 O O . PRO B 1 259 ? -8.508 -39.688 -3.832 1 93.44 259 PRO B O 1
ATOM 5421 N N . MET B 1 260 ? -7.191 -37.875 -3.957 1 93.12 260 MET B N 1
ATOM 5422 C CA . MET B 1 260 ? -8.234 -36.969 -4.398 1 93.12 260 MET B CA 1
ATOM 5423 C C . MET B 1 260 ? -7.82 -36.219 -5.668 1 93.12 260 MET B C 1
ATOM 5425 O O . MET B 1 260 ? -6.629 -36.062 -5.93 1 93.12 260 MET B O 1
ATOM 5429 N N . LEU B 1 261 ? -8.797 -35.875 -6.422 1 94.88 261 LEU B N 1
ATOM 5430 C CA . LEU B 1 261 ? -8.648 -35 -7.559 1 94.88 261 LEU B CA 1
ATOM 5431 C C . LEU B 1 261 ? -9.352 -33.656 -7.293 1 94.88 261 LEU B C 1
ATOM 5433 O O . LEU B 1 261 ? -10.539 -33.625 -6.953 1 94.88 261 LEU B O 1
ATOM 5437 N N . VAL B 1 262 ? -8.625 -32.594 -7.352 1 92.5 262 VAL B N 1
ATOM 5438 C CA . VAL B 1 262 ? -9.156 -31.25 -7.086 1 92.5 262 VAL B CA 1
ATOM 5439 C C . VAL B 1 262 ? -8.992 -30.359 -8.32 1 92.5 262 VAL B C 1
ATOM 5441 O O . VAL B 1 262 ? -7.891 -30.266 -8.867 1 92.5 262 VAL B O 1
ATOM 5444 N N . SER B 1 263 ? -10.062 -29.734 -8.719 1 93.94 263 SER B N 1
ATOM 5445 C CA . SER B 1 263 ? -9.984 -28.875 -9.898 1 93.94 263 SER B CA 1
ATOM 5446 C C . SER B 1 263 ? -10.617 -27.516 -9.633 1 93.94 263 SER B C 1
ATOM 5448 O O . SER B 1 263 ? -11.531 -27.406 -8.82 1 93.94 263 SER B O 1
ATOM 5450 N N . MET B 1 264 ? -10.039 -26.578 -10.25 1 93.38 264 MET B N 1
ATOM 5451 C CA . MET B 1 264 ? -10.656 -25.25 -10.383 1 93.38 264 MET B CA 1
ATOM 5452 C C . MET B 1 264 ? -11.07 -24.984 -11.828 1 93.38 264 MET B C 1
ATOM 5454 O O . MET B 1 264 ? -10.352 -25.344 -12.758 1 93.38 264 MET B O 1
ATOM 5458 N N . VAL B 1 265 ? -12.25 -24.344 -11.945 1 93.75 265 VAL B N 1
ATOM 5459 C CA . VAL B 1 265 ? -12.734 -24.062 -13.297 1 93.75 265 VAL B CA 1
ATOM 5460 C C . VAL B 1 265 ? -13.281 -22.641 -13.359 1 93.75 265 VAL B C 1
ATOM 5462 O O . VAL B 1 265 ? -13.828 -22.125 -12.383 1 93.75 265 VAL B O 1
ATOM 5465 N N . ILE B 1 266 ? -13.078 -22.016 -14.469 1 93.12 266 ILE B N 1
ATOM 5466 C CA . ILE B 1 266 ? -13.742 -20.75 -14.789 1 93.12 266 ILE B CA 1
ATOM 5467 C C . ILE B 1 266 ? -14.18 -20.75 -16.25 1 93.12 266 ILE B C 1
ATOM 5469 O O . ILE B 1 266 ? -13.422 -21.156 -17.125 1 93.12 266 ILE B O 1
ATOM 5473 N N . VAL B 1 267 ? -15.406 -20.422 -16.453 1 94.19 267 VAL B N 1
ATOM 5474 C CA . VAL B 1 267 ? -15.953 -20.25 -17.797 1 94.19 267 VAL B CA 1
ATOM 5475 C C . VAL B 1 267 ? -16.281 -18.781 -18.031 1 94.19 267 VAL B C 1
ATOM 5477 O O . VAL B 1 267 ? -17.172 -18.219 -17.391 1 94.19 267 VAL B O 1
ATOM 5480 N N . LEU B 1 268 ? -15.5 -18.203 -18.953 1 91.38 268 LEU B N 1
ATOM 5481 C CA . LEU B 1 268 ? -15.703 -16.797 -19.328 1 91.38 268 LEU B CA 1
ATOM 5482 C C . LEU B 1 268 ? -16.578 -16.688 -20.578 1 91.38 268 LEU B C 1
ATOM 5484 O O . LEU B 1 268 ? -16.078 -16.797 -21.703 1 91.38 268 LEU B O 1
ATOM 5488 N N . SER B 1 269 ? -17.891 -16.453 -20.391 1 87.75 269 SER B N 1
ATOM 5489 C CA . SER B 1 269 ? -18.828 -16.391 -21.516 1 87.75 269 SER B CA 1
ATOM 5490 C C . SER B 1 269 ? -20.047 -15.57 -21.156 1 87.75 269 SER B C 1
ATOM 5492 O O . SER B 1 269 ? -20.469 -15.539 -20 1 87.75 269 SER B O 1
ATOM 5494 N N . ASP B 1 270 ? -20.547 -14.922 -22.188 1 86.62 270 ASP B N 1
ATOM 5495 C CA . ASP B 1 270 ? -21.781 -14.172 -22 1 86.62 270 ASP B CA 1
ATOM 5496 C C . ASP B 1 270 ? -23 -15.07 -22.172 1 86.62 270 ASP B C 1
ATOM 5498 O O . ASP B 1 270 ? -24.141 -14.609 -22.047 1 86.62 270 ASP B O 1
ATOM 5502 N N . GLU B 1 271 ? -22.766 -16.266 -22.422 1 88.56 271 GLU B N 1
ATOM 5503 C CA . GLU B 1 271 ? -23.875 -17.203 -22.594 1 88.56 271 GLU B CA 1
ATOM 5504 C C . GLU B 1 271 ? -24.641 -17.406 -21.281 1 88.56 271 GLU B C 1
ATOM 5506 O O . GLU B 1 271 ? -24.094 -17.172 -20.203 1 88.56 271 GLU B O 1
ATOM 5511 N N . PRO B 1 272 ? -25.875 -17.891 -21.438 1 92.12 272 PRO B N 1
ATOM 5512 C CA . PRO B 1 272 ? -26.656 -18.141 -20.234 1 92.12 272 PRO B CA 1
ATOM 5513 C C . PRO B 1 272 ? -26.047 -19.219 -19.344 1 92.12 272 PRO B C 1
ATOM 5515 O O . PRO B 1 272 ? -25.281 -20.062 -19.828 1 92.12 272 PRO B O 1
ATOM 5518 N N . ASP B 1 273 ? -26.438 -19.25 -18.125 1 91.81 273 ASP B N 1
ATOM 5519 C CA . ASP B 1 273 ? -25.906 -20.172 -17.125 1 91.81 273 ASP B CA 1
ATOM 5520 C C . ASP B 1 273 ? -26.125 -21.625 -17.547 1 91.81 273 ASP B C 1
ATOM 5522 O O . ASP B 1 273 ? -25.281 -22.484 -17.297 1 91.81 273 ASP B O 1
ATOM 5526 N N . GLU B 1 274 ? -27.188 -21.859 -18.172 1 93.56 274 GLU B N 1
ATOM 5527 C CA . GLU B 1 274 ? -27.516 -23.219 -18.594 1 93.56 274 GLU B CA 1
ATOM 5528 C C . GLU B 1 274 ? -26.484 -23.75 -19.578 1 93.56 274 GLU B C 1
ATOM 5530 O O . GLU B 1 274 ? -26.094 -24.922 -19.516 1 93.56 274 GLU B O 1
ATOM 5535 N N . ALA B 1 275 ? -26.125 -22.906 -20.484 1 93.06 275 ALA B N 1
ATOM 5536 C CA . ALA B 1 275 ? -25.125 -23.312 -21.469 1 93.06 275 ALA B CA 1
ATOM 5537 C C . ALA B 1 275 ? -23.781 -23.562 -20.812 1 93.06 275 ALA B C 1
ATOM 5539 O O . ALA B 1 275 ? -23.062 -24.5 -21.172 1 93.06 275 ALA B O 1
ATOM 5540 N N . LYS B 1 276 ? -23.359 -22.734 -19.906 1 93.25 276 LYS B N 1
ATOM 5541 C CA . LYS B 1 276 ? -22.109 -22.891 -19.172 1 93.25 276 LYS B CA 1
ATOM 5542 C C . LYS B 1 276 ? -22.125 -24.156 -18.328 1 93.25 276 LYS B C 1
ATOM 5544 O O . LYS B 1 276 ? -21.141 -24.891 -18.266 1 93.25 276 LYS B O 1
ATOM 5549 N N . ALA B 1 277 ? -23.312 -24.422 -17.766 1 94.25 277 ALA B N 1
ATOM 5550 C CA . ALA B 1 277 ? -23.469 -25.625 -16.969 1 94.25 277 ALA B CA 1
ATOM 5551 C C . ALA B 1 277 ? -23.344 -26.875 -17.844 1 94.25 277 ALA B C 1
ATOM 5553 O O . ALA B 1 277 ? -22.766 -27.891 -17.406 1 94.25 277 ALA B O 1
ATOM 5554 N N . ALA B 1 278 ? -23.859 -26.828 -19 1 94.19 278 ALA B N 1
ATOM 5555 C CA . ALA B 1 278 ? -23.812 -27.969 -19.906 1 94.19 278 ALA B CA 1
ATOM 5556 C C . ALA B 1 278 ? -22.375 -28.297 -20.297 1 94.19 278 ALA B C 1
ATOM 5558 O O . ALA B 1 278 ? -22.047 -29.469 -20.5 1 94.19 278 ALA B O 1
ATOM 5559 N N . LEU B 1 279 ? -21.578 -27.328 -20.406 1 92.56 279 LEU B N 1
ATOM 5560 C CA . LEU B 1 279 ? -20.172 -27.516 -20.75 1 92.56 279 LEU B CA 1
ATOM 5561 C C . LEU B 1 279 ? -19.469 -28.312 -19.672 1 92.56 279 LEU B C 1
ATOM 5563 O O . LEU B 1 279 ? -18.5 -29.031 -19.953 1 92.56 279 LEU B O 1
ATOM 5567 N N . LEU B 1 280 ? -19.984 -28.234 -18.438 1 95.56 280 LEU B N 1
ATOM 5568 C CA . LEU B 1 280 ? -19.281 -28.844 -17.297 1 95.56 280 LEU B CA 1
ATOM 5569 C C . LEU B 1 280 ? -20 -30.109 -16.844 1 95.56 280 LEU B C 1
ATOM 5571 O O . LEU B 1 280 ? -19.516 -30.797 -15.945 1 95.56 280 LEU B O 1
ATOM 5575 N N . GLN B 1 281 ? -21.062 -30.453 -17.531 1 96.75 281 GLN B N 1
ATOM 5576 C CA . GLN B 1 281 ? -21.875 -31.594 -17.125 1 96.75 281 GLN B CA 1
ATOM 5577 C C . GLN B 1 281 ? -21.047 -32.875 -17.141 1 96.75 281 GLN B C 1
ATOM 5579 O O . GLN B 1 281 ? -21.219 -33.719 -16.25 1 96.75 281 GLN B O 1
ATOM 5584 N N . PRO B 1 282 ? -20.219 -33.125 -18.109 1 96.88 282 PRO B N 1
ATOM 5585 C CA . PRO B 1 282 ? -19.406 -34.312 -18.094 1 96.88 282 PRO B CA 1
ATOM 5586 C C . PRO B 1 282 ? -18.594 -34.469 -16.812 1 96.88 282 PRO B C 1
ATOM 5588 O O . PRO B 1 282 ? -18.359 -35.594 -16.359 1 96.88 282 PRO B O 1
ATOM 5591 N N . LEU B 1 283 ? -18.094 -33.375 -16.266 1 97.38 283 LEU B N 1
ATOM 5592 C CA . LEU B 1 283 ? -17.344 -33.438 -15.016 1 97.38 283 LEU B CA 1
ATOM 5593 C C . LEU B 1 283 ? -18.266 -33.75 -13.836 1 97.38 283 LEU B C 1
ATOM 5595 O O . LEU B 1 283 ? -17.875 -34.469 -12.914 1 97.38 283 LEU B O 1
ATOM 5599 N N . ARG B 1 284 ? -19.469 -33.219 -13.914 1 97.62 284 ARG B N 1
ATOM 5600 C CA . ARG B 1 284 ? -20.438 -33.469 -12.867 1 97.62 284 ARG B CA 1
ATOM 5601 C C . ARG B 1 284 ? -20.875 -34.938 -12.883 1 97.62 284 ARG B C 1
ATOM 5603 O O . ARG B 1 284 ? -21.141 -35.531 -11.828 1 97.62 284 ARG B O 1
ATOM 5610 N N . ASP B 1 285 ? -20.938 -35.469 -14 1 97.56 285 ASP B N 1
ATOM 5611 C CA . ASP B 1 285 ? -21.359 -36.875 -14.164 1 97.56 285 ASP B CA 1
ATOM 5612 C C . ASP B 1 285 ? -20.375 -37.812 -13.508 1 97.56 285 ASP B C 1
ATOM 5614 O O . ASP B 1 285 ? -20.688 -39 -13.273 1 97.56 285 ASP B O 1
ATOM 5618 N N . LEU B 1 286 ? -19.219 -37.344 -13.234 1 97.25 286 LEU B N 1
ATOM 5619 C CA . LEU B 1 286 ? -18.203 -38.156 -12.594 1 97.25 286 LEU B CA 1
ATOM 5620 C C . LEU B 1 286 ? -18.453 -38.281 -11.094 1 97.25 286 LEU B C 1
ATOM 5622 O O . LEU B 1 286 ? -17.734 -39 -10.398 1 97.25 286 LEU B O 1
ATOM 5626 N N . GLY B 1 287 ? -19.375 -37.531 -10.539 1 96.44 287 GLY B N 1
ATOM 5627 C CA . GLY B 1 287 ? -19.797 -37.656 -9.156 1 96.44 287 GLY B CA 1
ATOM 5628 C C . GLY B 1 287 ? -18.844 -36.969 -8.18 1 96.44 287 GLY B C 1
ATOM 5629 O O . GLY B 1 287 ? -18.312 -37.625 -7.273 1 96.44 287 GLY B O 1
ATOM 5630 N N . PRO B 1 288 ? -18.594 -35.75 -8.391 1 96.62 288 PRO B N 1
ATOM 5631 C CA . PRO B 1 288 ? -17.734 -35.062 -7.414 1 96.62 288 PRO B CA 1
ATOM 5632 C C . PRO B 1 288 ? -18.344 -35.062 -6.012 1 96.62 288 PRO B C 1
ATOM 5634 O O . PRO B 1 288 ? -19.562 -34.938 -5.863 1 96.62 288 PRO B O 1
ATOM 5637 N N . ILE B 1 289 ? -17.516 -35.156 -5.027 1 94.12 289 ILE B N 1
ATOM 5638 C CA . ILE B 1 289 ? -17.984 -35.125 -3.646 1 94.12 289 ILE B CA 1
ATOM 5639 C C . ILE B 1 289 ? -18.172 -33.656 -3.219 1 94.12 289 ILE B C 1
ATOM 5641 O O . ILE B 1 289 ? -18.812 -33.375 -2.197 1 94.12 289 ILE B O 1
ATOM 5645 N N . GLN B 1 290 ? -17.578 -32.781 -3.918 1 92.25 290 GLN B N 1
ATOM 5646 C CA . GLN B 1 290 ? -17.781 -31.328 -3.756 1 92.25 290 GLN B CA 1
ATOM 5647 C C . GLN B 1 290 ? -17.938 -30.641 -5.109 1 92.25 290 GLN B C 1
ATOM 5649 O O . GLN B 1 290 ? -17.203 -30.938 -6.051 1 92.25 290 GLN B O 1
ATOM 5654 N N . ASP B 1 291 ? -18.891 -29.812 -5.246 1 94.5 291 ASP B N 1
ATOM 5655 C CA . ASP B 1 291 ? -19.172 -29 -6.434 1 94.5 291 ASP B CA 1
ATOM 5656 C C . ASP B 1 291 ? -19.641 -27.609 -6.051 1 94.5 291 ASP B C 1
ATOM 5658 O O . ASP B 1 291 ? -20.781 -27.422 -5.633 1 94.5 291 ASP B O 1
ATOM 5662 N N . THR B 1 292 ? -18.719 -26.656 -6.176 1 92.44 292 THR B N 1
ATOM 5663 C CA . THR B 1 292 ? -19.062 -25.281 -5.855 1 92.44 292 THR B CA 1
ATOM 5664 C C . THR B 1 292 ? -19.172 -24.453 -7.125 1 92.44 292 THR B C 1
ATOM 5666 O O . THR B 1 292 ? -19.266 -23.219 -7.059 1 92.44 292 THR B O 1
ATOM 5669 N N . VAL B 1 293 ? -19.141 -25.062 -8.266 1 94.5 293 VAL B N 1
ATOM 5670 C CA . VAL B 1 293 ? -19.094 -24.359 -9.539 1 94.5 293 VAL B CA 1
ATOM 5671 C C . VAL B 1 293 ? -20.453 -23.766 -9.859 1 94.5 293 VAL B C 1
ATOM 5673 O O . VAL B 1 293 ? -21.469 -24.453 -9.82 1 94.5 293 VAL B O 1
ATOM 5676 N N . GLY B 1 294 ? -20.484 -22.5 -10.078 1 94 294 GLY B N 1
ATOM 5677 C CA . GLY B 1 294 ? -21.672 -21.734 -10.43 1 94 294 GLY B CA 1
ATOM 5678 C C . GLY B 1 294 ? -21.391 -20.25 -10.562 1 94 294 GLY B C 1
ATOM 5679 O O . GLY B 1 294 ? -20.297 -19.844 -10.953 1 94 294 GLY B O 1
ATOM 5680 N N . ASN B 1 295 ? -22.484 -19.531 -10.406 1 89.94 295 ASN B N 1
ATOM 5681 C CA . ASN B 1 295 ? -22.297 -18.078 -10.352 1 89.94 295 ASN B CA 1
ATOM 5682 C C . ASN B 1 295 ? -21.609 -17.641 -9.055 1 89.94 295 ASN B C 1
ATOM 5684 O O . ASN B 1 295 ? -22.188 -17.734 -7.977 1 89.94 295 ASN B O 1
ATOM 5688 N N . SER B 1 296 ? -20.359 -17.406 -9.188 1 86.25 296 SER B N 1
ATOM 5689 C CA . SER B 1 296 ? -19.547 -16.984 -8.047 1 86.25 296 SER B CA 1
ATOM 5690 C C . SER B 1 296 ? -18.5 -15.953 -8.461 1 86.25 296 SER B C 1
ATOM 5692 O O . SER B 1 296 ? -18.375 -15.641 -9.648 1 86.25 296 SER B O 1
ATOM 5694 N N . THR B 1 297 ? -17.844 -15.406 -7.41 1 82.44 297 THR B N 1
ATOM 5695 C CA . THR B 1 297 ? -16.766 -14.484 -7.715 1 82.44 297 THR B CA 1
ATOM 5696 C C . THR B 1 297 ? -15.43 -15.234 -7.809 1 82.44 297 THR B C 1
ATOM 5698 O O . THR B 1 297 ? -15.266 -16.297 -7.207 1 82.44 297 THR B O 1
ATOM 5701 N N . TRP B 1 298 ? -14.555 -14.672 -8.555 1 81.56 298 TRP B N 1
ATOM 5702 C CA . TRP B 1 298 ? -13.219 -15.242 -8.688 1 81.56 298 TRP B CA 1
ATOM 5703 C C . TRP B 1 298 ? -12.539 -15.367 -7.332 1 81.56 298 TRP B C 1
ATOM 5705 O O . TRP B 1 298 ? -11.883 -16.375 -7.047 1 81.56 298 TRP B O 1
ATOM 5715 N N . LEU B 1 299 ? -12.773 -14.43 -6.492 1 82.25 299 LEU B N 1
ATOM 5716 C CA . LEU B 1 299 ? -12.211 -14.453 -5.148 1 82.25 299 LEU B CA 1
ATOM 5717 C C . LEU B 1 299 ? -12.727 -15.648 -4.359 1 82.25 299 LEU B C 1
ATOM 5719 O O . LEU B 1 299 ? -11.953 -16.344 -3.699 1 82.25 299 LEU B O 1
ATOM 5723 N N . GLN B 1 300 ? -13.984 -15.906 -4.449 1 81.38 300 GLN B N 1
ATOM 5724 C CA . GLN B 1 300 ? -14.578 -17.031 -3.73 1 81.38 300 GLN B CA 1
ATOM 5725 C C . GLN B 1 300 ? -13.992 -18.359 -4.207 1 81.38 300 GLN B C 1
ATOM 5727 O O . GLN B 1 300 ? -13.742 -19.25 -3.404 1 81.38 300 GLN B O 1
ATOM 5732 N N . THR B 1 301 ? -13.836 -18.422 -5.477 1 82.56 301 THR B N 1
ATOM 5733 C CA . THR B 1 301 ? -13.258 -19.641 -6.051 1 82.56 301 THR B CA 1
ATOM 5734 C C . THR B 1 301 ? -11.828 -19.844 -5.559 1 82.56 301 THR B C 1
ATOM 5736 O O . THR B 1 301 ? -11.445 -20.953 -5.176 1 82.56 301 THR B O 1
ATOM 5739 N N . GLN B 1 302 ? -11.055 -18.766 -5.508 1 80.94 302 GLN B N 1
ATOM 5740 C CA . GLN B 1 302 ? -9.672 -18.844 -5.035 1 80.94 302 GLN B CA 1
ATOM 5741 C C . GLN B 1 302 ? -9.617 -19.25 -3.566 1 80.94 302 GLN B C 1
ATOM 5743 O O . GLN B 1 302 ? -8.797 -20.094 -3.184 1 80.94 302 GLN B O 1
ATOM 5748 N N . MET B 1 303 ? -10.492 -18.719 -2.809 1 77.75 303 MET B N 1
ATOM 5749 C CA . MET B 1 303 ? -10.516 -19 -1.376 1 77.75 303 MET B CA 1
ATOM 5750 C C . MET B 1 303 ? -10.93 -20.453 -1.112 1 77.75 303 MET B C 1
ATOM 5752 O O . MET B 1 303 ? -10.383 -21.109 -0.224 1 77.75 303 MET B O 1
ATOM 5756 N N . THR B 1 304 ? -11.883 -20.906 -1.84 1 75.06 304 THR B N 1
ATOM 5757 C CA . THR B 1 304 ? -12.336 -22.281 -1.686 1 75.06 304 THR B CA 1
ATOM 5758 C C . THR B 1 304 ? -11.242 -23.266 -2.09 1 75.06 304 THR B C 1
ATOM 5760 O O . THR B 1 304 ? -11.031 -24.281 -1.429 1 75.06 304 THR B O 1
ATOM 5763 N N . HIS B 1 305 ? -10.562 -22.859 -3.098 1 74.31 305 HIS B N 1
ATOM 5764 C CA . HIS B 1 305 ? -9.469 -23.703 -3.572 1 74.31 305 HIS B CA 1
ATOM 5765 C C . HIS B 1 305 ? -8.344 -23.781 -2.549 1 74.31 305 HIS B C 1
ATOM 5767 O O . HIS B 1 305 ? -7.797 -24.859 -2.293 1 74.31 305 HIS B O 1
ATOM 5773 N N . MET B 1 306 ? -8.078 -22.625 -1.996 1 71.5 306 MET B N 1
ATOM 5774 C CA . MET B 1 306 ? -7.016 -22.562 -0.999 1 71.5 306 MET B CA 1
ATOM 5775 C C . MET B 1 306 ? -7.348 -23.438 0.205 1 71.5 306 MET B C 1
ATOM 5777 O O . MET B 1 306 ? -6.484 -24.141 0.723 1 71.5 306 MET B O 1
ATOM 5781 N N . ALA B 1 307 ? -8.555 -23.312 0.618 1 66.44 307 ALA B N 1
ATOM 5782 C CA . ALA B 1 307 ? -8.984 -24.141 1.742 1 66.44 307 ALA B CA 1
ATOM 5783 C C . ALA B 1 307 ? -8.828 -25.625 1.419 1 66.44 307 ALA B C 1
ATOM 5785 O O . ALA B 1 307 ? -8.453 -26.422 2.281 1 66.44 307 ALA B O 1
ATOM 5786 N N . GLY B 1 308 ? -9.141 -25.906 0.207 1 62.38 308 GLY B N 1
ATOM 5787 C CA . GLY B 1 308 ? -9.016 -27.297 -0.229 1 62.38 308 GLY B CA 1
ATOM 5788 C C . GLY B 1 308 ? -7.578 -27.766 -0.273 1 62.38 308 GLY B C 1
ATOM 5789 O O . GLY B 1 308 ? -7.281 -28.891 0.135 1 62.38 308 GLY B O 1
ATOM 5790 N N . VAL B 1 309 ? -6.727 -26.75 -0.684 1 59.66 309 VAL B N 1
ATOM 5791 C CA . VAL B 1 309 ? -5.32 -27.109 -0.821 1 59.66 309 VAL B CA 1
ATOM 5792 C C . VAL B 1 309 ? -4.617 -26.984 0.528 1 59.66 309 VAL B C 1
ATOM 5794 O O . VAL B 1 309 ? -3.812 -27.844 0.901 1 59.66 309 VAL B O 1
ATOM 5797 N N . THR B 1 310 ? -4.82 -25.781 1.228 1 55.72 310 THR B N 1
ATOM 5798 C CA . THR B 1 310 ? -4.145 -25.5 2.49 1 55.72 310 THR B CA 1
ATOM 5799 C C . THR B 1 310 ? -4.66 -26.406 3.594 1 55.72 310 THR B C 1
ATOM 5801 O O . THR B 1 310 ? -3.941 -26.703 4.555 1 55.72 310 THR B O 1
ATOM 5804 N N . GLY B 1 311 ? -6.012 -26.531 3.6 1 51.53 311 GLY B N 1
ATOM 5805 C CA . GLY B 1 311 ? -6.371 -27.562 4.566 1 51.53 311 GLY B CA 1
ATOM 5806 C C . GLY B 1 311 ? -5.398 -28.719 4.59 1 51.53 311 GLY B C 1
ATOM 5807 O O . GLY B 1 311 ? -5.16 -29.328 5.641 1 51.53 311 GLY B O 1
ATOM 5808 N N . VAL B 1 312 ? -4.824 -28.828 3.514 1 46.16 312 VAL B N 1
ATOM 5809 C CA . VAL B 1 312 ? -3.814 -29.875 3.396 1 46.16 312 VAL B CA 1
ATOM 5810 C C . VAL B 1 312 ? -2.488 -29.375 3.967 1 46.16 312 VAL B C 1
ATOM 5812 O O . VAL B 1 312 ? -1.782 -30.125 4.648 1 46.16 312 VAL B O 1
ATOM 5815 N N . THR B 1 313 ? -2.166 -28.078 3.652 1 47.19 313 THR B N 1
ATOM 5816 C CA . THR B 1 313 ? -0.85 -27.578 4.023 1 47.19 313 THR B CA 1
ATOM 5817 C C . THR B 1 313 ? -0.792 -27.266 5.52 1 47.19 313 THR B C 1
ATOM 5819 O O . THR B 1 313 ? 0.286 -27.281 6.117 1 47.19 313 THR B O 1
ATOM 5822 N N . LYS B 1 314 ? -1.812 -26.516 5.926 1 49.59 314 LYS B N 1
ATOM 5823 C CA . LYS B 1 314 ? -1.775 -26.328 7.375 1 49.59 314 LYS B CA 1
ATOM 5824 C C . LYS B 1 314 ? -1.515 -27.641 8.094 1 49.59 314 LYS B C 1
ATOM 5826 O O . LYS B 1 314 ? -0.913 -27.672 9.164 1 49.59 314 LYS B O 1
ATOM 5831 N N . ALA B 1 315 ? -2.107 -28.547 7.594 1 41.94 315 ALA B N 1
ATOM 5832 C CA . ALA B 1 315 ? -1.896 -29.859 8.188 1 41.94 315 ALA B CA 1
ATOM 5833 C C . ALA B 1 315 ? -0.503 -30.391 7.859 1 41.94 315 ALA B C 1
ATOM 5835 O O . ALA B 1 315 ? 0.039 -31.219 8.594 1 41.94 315 ALA B O 1
ATOM 5836 N N . PHE B 1 316 ? 0.069 -29.953 6.695 1 42.22 316 PHE B N 1
ATOM 5837 C CA . PHE B 1 316 ? 1.359 -30.531 6.34 1 42.22 316 PHE B CA 1
ATOM 5838 C C . PHE B 1 316 ? 2.359 -29.438 5.977 1 42.22 316 PHE B C 1
ATOM 5840 O O . PHE B 1 316 ? 2.174 -28.719 4.992 1 42.22 316 PHE B O 1
ATOM 5847 N N . PRO B 1 317 ? 2.973 -28.891 7.047 1 47 317 PRO B N 1
ATOM 5848 C CA . PRO B 1 317 ? 4.098 -28.078 6.598 1 47 317 PRO B CA 1
ATOM 5849 C C . PRO B 1 317 ? 4.758 -28.609 5.332 1 47 317 PRO B C 1
ATOM 5851 O O . PRO B 1 317 ? 5.355 -29.688 5.355 1 47 317 PRO B O 1
ATOM 5854 N N . VAL B 1 318 ? 4.035 -28.5 4.191 1 48.19 318 VAL B N 1
ATOM 5855 C CA . VAL B 1 318 ? 4.461 -29.031 2.904 1 48.19 318 VAL B CA 1
ATOM 5856 C C . VAL B 1 318 ? 5.863 -28.531 2.574 1 48.19 318 VAL B C 1
ATOM 5858 O O . VAL B 1 318 ? 6.129 -27.328 2.627 1 48.19 318 VAL B O 1
ATOM 5861 N N . HIS B 1 319 ? 6.828 -29.328 2.834 1 50.84 319 HIS B N 1
ATOM 5862 C CA . HIS B 1 319 ? 8.18 -29.109 2.322 1 50.84 319 HIS B CA 1
ATOM 5863 C C . HIS B 1 319 ? 8.281 -29.531 0.858 1 50.84 319 HIS B C 1
ATOM 5865 O O . HIS B 1 319 ? 8.469 -30.703 0.556 1 50.84 319 HIS B O 1
ATOM 5871 N N . TYR B 1 320 ? 7.562 -28.609 -0.029 1 54.97 320 TYR B N 1
ATOM 5872 C CA . TYR B 1 320 ? 7.723 -29.031 -1.419 1 54.97 320 TYR B CA 1
ATOM 5873 C C . TYR B 1 320 ? 9.156 -28.828 -1.887 1 54.97 320 TYR B C 1
ATOM 5875 O O . TYR B 1 320 ? 9.688 -27.703 -1.822 1 54.97 320 TYR B O 1
ATOM 5883 N N . GLU B 1 321 ? 10 -30.016 -2.189 1 59.59 321 GLU B N 1
ATOM 5884 C CA . GLU B 1 321 ? 11.445 -29.969 -2.398 1 59.59 321 GLU B CA 1
ATOM 5885 C C . GLU B 1 321 ? 11.781 -29.812 -3.877 1 59.59 321 GLU B C 1
ATOM 5887 O O . GLU B 1 321 ? 12.539 -28.906 -4.25 1 59.59 321 GLU B O 1
ATOM 5892 N N . VAL B 1 322 ? 11.125 -30.703 -4.742 1 62.25 322 VAL B N 1
ATOM 5893 C CA . VAL B 1 322 ? 11.633 -30.703 -6.109 1 62.25 322 VAL B CA 1
ATOM 5894 C C . VAL B 1 322 ? 10.469 -30.594 -7.09 1 62.25 322 VAL B C 1
ATOM 5896 O O . VAL B 1 322 ? 9.727 -31.562 -7.289 1 62.25 322 VAL B O 1
ATOM 5899 N N . PRO B 1 323 ? 10.258 -29.359 -7.652 1 72.44 323 PRO B N 1
ATOM 5900 C CA . PRO B 1 323 ? 9.281 -29.297 -8.742 1 72.44 323 PRO B CA 1
ATOM 5901 C C . PRO B 1 323 ? 9.805 -29.906 -10.039 1 72.44 323 PRO B C 1
ATOM 5903 O O . PRO B 1 323 ? 10.961 -29.672 -10.406 1 72.44 323 PRO B O 1
ATOM 5906 N N . VAL B 1 324 ? 9.031 -30.891 -10.578 1 75.75 324 VAL B N 1
ATOM 5907 C CA . VAL B 1 324 ? 9.266 -31.469 -11.898 1 75.75 324 VAL B CA 1
ATOM 5908 C C . VAL B 1 324 ? 8.094 -31.156 -12.82 1 75.75 324 VAL B C 1
ATOM 5910 O O . VAL B 1 324 ? 6.934 -31.203 -12.398 1 75.75 324 VAL B O 1
ATOM 5913 N N . GLY B 1 325 ? 8.438 -30.703 -14.055 1 85.38 325 GLY B N 1
ATOM 5914 C CA . GLY B 1 325 ? 7.328 -30.406 -14.945 1 85.38 325 GLY B CA 1
ATOM 5915 C C . GLY B 1 325 ? 7.758 -30.156 -16.375 1 85.38 325 GLY B C 1
ATOM 5916 O O . GLY B 1 325 ? 8.922 -30.359 -16.719 1 85.38 325 GLY B O 1
ATOM 5917 N N . GLY B 1 326 ? 6.758 -29.828 -17.203 1 86.31 326 GLY B N 1
ATOM 5918 C CA . GLY B 1 326 ? 6.977 -29.547 -18.609 1 86.31 326 GLY B CA 1
ATOM 5919 C C . GLY B 1 326 ? 5.723 -29.094 -19.328 1 86.31 326 GLY B C 1
ATOM 5920 O O . GLY B 1 326 ? 4.637 -29.078 -18.75 1 86.31 326 GLY B O 1
ATOM 5921 N N . HIS B 1 327 ? 5.984 -28.688 -20.578 1 90.62 327 HIS B N 1
ATOM 5922 C CA . HIS B 1 327 ? 4.895 -28.281 -21.469 1 90.62 327 HIS B CA 1
ATOM 5923 C C . HIS B 1 327 ? 4.59 -29.359 -22.5 1 90.62 327 HIS B C 1
ATOM 5925 O O . HIS B 1 327 ? 5.496 -30.062 -22.953 1 90.62 327 HIS B O 1
ATOM 5931 N N . VAL B 1 328 ? 3.332 -29.453 -22.797 1 92.44 328 VAL B N 1
ATOM 5932 C CA . VAL B 1 328 ? 2.889 -30.453 -23.781 1 92.44 328 VAL B CA 1
ATOM 5933 C C . VAL B 1 328 ? 2.025 -29.781 -24.844 1 92.44 328 VAL B C 1
ATOM 5935 O O . VAL B 1 328 ? 1.207 -28.906 -24.531 1 92.44 328 VAL B O 1
ATOM 5938 N N . THR B 1 329 ? 2.285 -30.141 -26.156 1 91.94 329 THR B N 1
ATOM 5939 C CA . THR B 1 329 ? 1.441 -29.641 -27.234 1 91.94 329 THR B CA 1
ATOM 5940 C C . THR B 1 329 ? 0.131 -30.422 -27.297 1 91.94 329 THR B C 1
ATOM 5942 O O . THR B 1 329 ? -0.022 -31.438 -26.641 1 91.94 329 THR B O 1
ATOM 5945 N N . ALA B 1 330 ? -0.762 -29.875 -28.094 1 91.94 330 ALA B N 1
ATOM 5946 C CA . ALA B 1 330 ? -2.041 -30.547 -28.266 1 91.94 330 ALA B CA 1
ATOM 5947 C C . ALA B 1 330 ? -1.839 -31.953 -28.844 1 91.94 330 ALA B C 1
ATOM 5949 O O . ALA B 1 330 ? -2.535 -32.906 -28.469 1 91.94 330 ALA B O 1
ATOM 5950 N N . GLU B 1 331 ? -0.878 -32.094 -29.719 1 92.19 331 GLU B N 1
ATOM 5951 C CA . GLU B 1 331 ? -0.594 -33.375 -30.344 1 92.19 331 GLU B CA 1
ATOM 5952 C C . GLU B 1 331 ? 0.039 -34.344 -29.359 1 92.19 331 GLU B C 1
ATOM 5954 O O . GLU B 1 331 ? -0.242 -35.562 -29.391 1 92.19 331 GLU B O 1
ATOM 5959 N N . GLN B 1 332 ? 0.799 -33.812 -28.531 1 93.25 332 GLN B N 1
ATOM 5960 C CA . GLN B 1 332 ? 1.519 -34.656 -27.578 1 93.25 332 GLN B CA 1
ATOM 5961 C C . GLN B 1 332 ? 0.599 -35.094 -26.438 1 93.25 332 GLN B C 1
ATOM 5963 O O . GLN B 1 332 ? 0.87 -36.094 -25.781 1 93.25 332 GLN B O 1
ATOM 5968 N N . PHE B 1 333 ? -0.453 -34.344 -26.219 1 95.06 333 PHE B N 1
ATOM 5969 C CA . PHE B 1 333 ? -1.402 -34.719 -25.172 1 95.06 333 PHE B CA 1
ATOM 5970 C C . PHE B 1 333 ? -2.363 -35.781 -25.672 1 95.06 333 PHE B C 1
ATOM 5972 O O . PHE B 1 333 ? -3.572 -35.562 -25.75 1 95.06 333 PHE B O 1
ATOM 5979 N N . ASN B 1 334 ? -1.812 -36.938 -25.938 1 96 334 ASN B N 1
ATOM 5980 C CA . ASN B 1 334 ? -2.535 -38.062 -26.484 1 96 334 ASN B CA 1
ATOM 5981 C C . ASN B 1 334 ? -2.666 -39.188 -25.438 1 96 334 ASN B C 1
ATOM 5983 O O . ASN B 1 334 ? -2.326 -39 -24.281 1 96 334 ASN B O 1
ATOM 5987 N N . ASP B 1 335 ? -3.143 -40.344 -25.844 1 96.75 335 ASP B N 1
ATOM 5988 C CA . ASP B 1 335 ? -3.408 -41.438 -24.922 1 96.75 335 ASP B CA 1
ATOM 5989 C C . ASP B 1 335 ? -2.123 -41.906 -24.234 1 96.75 335 ASP B C 1
ATOM 5991 O O . ASP B 1 335 ? -2.131 -42.25 -23.062 1 96.75 335 ASP B O 1
ATOM 5995 N N . GLU B 1 336 ? -1.084 -41.875 -25.047 1 96.69 336 GLU B N 1
ATOM 5996 C CA . GLU B 1 336 ? 0.192 -42.344 -24.484 1 96.69 336 GLU B CA 1
ATOM 5997 C C . GLU B 1 336 ? 0.632 -41.438 -23.328 1 96.69 336 GLU B C 1
ATOM 5999 O O . GLU B 1 336 ? 1.016 -41.938 -22.266 1 96.69 336 GLU B O 1
ATOM 6004 N N . PHE B 1 337 ? 0.614 -40.156 -23.531 1 96.56 337 PHE B N 1
ATOM 6005 C CA . PHE B 1 337 ? 0.985 -39.219 -22.484 1 96.56 337 PHE B CA 1
ATOM 6006 C C . PHE B 1 337 ? 0.049 -39.344 -21.281 1 96.56 337 PHE B C 1
ATOM 6008 O O . PHE B 1 337 ? 0.5 -39.406 -20.141 1 96.56 337 PHE B O 1
ATOM 6015 N N . ILE B 1 338 ? -1.261 -39.375 -21.516 1 97.38 338 ILE B N 1
ATOM 6016 C CA . ILE B 1 338 ? -2.264 -39.406 -20.469 1 97.38 338 ILE B CA 1
ATOM 6017 C C . ILE B 1 338 ? -2.059 -40.625 -19.578 1 97.38 338 ILE B C 1
ATOM 6019 O O . ILE B 1 338 ? -2.029 -40.531 -18.344 1 97.38 338 ILE B O 1
ATOM 6023 N N . GLU B 1 339 ? -1.88 -41.75 -20.188 1 97.44 339 GLU B N 1
ATOM 6024 C CA . GLU B 1 339 ? -1.692 -42.969 -19.406 1 97.44 339 GLU B CA 1
ATOM 6025 C C . GLU B 1 339 ? -0.387 -42.938 -18.625 1 97.44 339 GLU B C 1
ATOM 6027 O O . GLU B 1 339 ? -0.336 -43.375 -17.469 1 97.44 339 GLU B O 1
ATOM 6032 N N . ALA B 1 340 ? 0.648 -42.469 -19.297 1 97.06 340 ALA B N 1
ATOM 6033 C CA . ALA B 1 340 ? 1.926 -42.344 -18.609 1 97.06 340 ALA B CA 1
ATOM 6034 C C . ALA B 1 340 ? 1.812 -41.406 -17.422 1 97.06 340 ALA B C 1
ATOM 6036 O O . ALA B 1 340 ? 2.373 -41.656 -16.359 1 97.06 340 ALA B O 1
ATOM 6037 N N . TYR B 1 341 ? 1.158 -40.281 -17.625 1 96.81 341 TYR B N 1
ATOM 6038 C CA . TYR B 1 341 ? 0.988 -39.281 -16.578 1 96.81 341 TYR B CA 1
ATOM 6039 C C . TYR B 1 341 ? 0.229 -39.844 -15.391 1 96.81 341 TYR B C 1
ATOM 6041 O O . TYR B 1 341 ? 0.637 -39.688 -14.242 1 96.81 341 TYR B O 1
ATOM 6049 N N . ILE B 1 342 ? -0.897 -40.531 -15.656 1 97.81 342 ILE B N 1
ATOM 6050 C CA . ILE B 1 342 ? -1.687 -41.156 -14.594 1 97.81 342 ILE B CA 1
ATOM 6051 C C . ILE B 1 342 ? -0.838 -42.188 -13.852 1 97.81 342 ILE B C 1
ATOM 6053 O O . ILE B 1 342 ? -0.8 -42.188 -12.617 1 97.81 342 ILE B O 1
ATOM 6057 N N . ARG B 1 343 ? -0.159 -42.969 -14.578 1 97.38 343 ARG B N 1
ATOM 6058 C CA . ARG B 1 343 ? 0.673 -44 -13.969 1 97.38 343 ARG B CA 1
ATOM 6059 C C . ARG B 1 343 ? 1.731 -43.406 -13.062 1 97.38 343 ARG B C 1
ATOM 6061 O O . ARG B 1 343 ? 1.865 -43.812 -11.898 1 97.38 343 ARG B O 1
ATOM 6068 N N . CYS B 1 344 ? 2.502 -42.469 -13.555 1 96.38 344 CYS B N 1
ATOM 6069 C CA . CYS B 1 344 ? 3.627 -41.875 -12.844 1 96.38 344 CYS B CA 1
ATOM 6070 C C . CYS B 1 344 ? 3.15 -41.125 -11.609 1 96.38 344 CYS B C 1
ATOM 6072 O O . CYS B 1 344 ? 3.828 -41.094 -10.578 1 96.38 344 CYS B O 1
ATOM 6074 N N . THR B 1 345 ? 1.984 -40.469 -11.672 1 96.56 345 THR B N 1
ATOM 6075 C CA . THR B 1 345 ? 1.554 -39.562 -10.602 1 96.56 345 THR B CA 1
ATOM 6076 C C . THR B 1 345 ? 0.646 -40.312 -9.617 1 96.56 345 THR B C 1
ATOM 6078 O O . THR B 1 345 ? 0.232 -39.75 -8.602 1 96.56 345 THR B O 1
ATOM 6081 N N . SER B 1 346 ? 0.284 -41.531 -9.938 1 96.62 346 SER B N 1
ATOM 6082 C CA . SER B 1 346 ? -0.592 -42.312 -9.07 1 96.62 346 SER B CA 1
ATOM 6083 C C . SER B 1 346 ? 0.049 -43.656 -8.695 1 96.62 346 SER B C 1
ATOM 6085 O O . SER B 1 346 ? 0.763 -43.75 -7.691 1 96.62 346 SER B O 1
ATOM 6087 N N . ASP B 1 347 ? 0.141 -44.531 -9.602 1 95.88 347 ASP B N 1
ATOM 6088 C CA . ASP B 1 347 ? 0.578 -45.906 -9.328 1 95.88 347 ASP B CA 1
ATOM 6089 C C . ASP B 1 347 ? 2.045 -45.938 -8.906 1 95.88 347 ASP B C 1
ATOM 6091 O O . ASP B 1 347 ? 2.447 -46.781 -8.109 1 95.88 347 ASP B O 1
ATOM 6095 N N . GLU B 1 348 ? 2.803 -45.094 -9.383 1 96.69 348 GLU B N 1
ATOM 6096 C CA . GLU B 1 348 ? 4.242 -45.125 -9.133 1 96.69 348 GLU B CA 1
ATOM 6097 C C . GLU B 1 348 ? 4.652 -44.094 -8.078 1 96.69 348 GLU B C 1
ATOM 6099 O O . GLU B 1 348 ? 5.844 -43.938 -7.812 1 96.69 348 GLU B O 1
ATOM 6104 N N . LEU B 1 349 ? 3.738 -43.344 -7.578 1 95.88 349 LEU B N 1
ATOM 6105 C CA . LEU B 1 349 ? 4.012 -42.469 -6.445 1 95.88 349 LEU B CA 1
ATOM 6106 C C . LEU B 1 349 ? 4.48 -43.281 -5.238 1 95.88 349 LEU B C 1
ATOM 6108 O O . LEU B 1 349 ? 3.756 -44.156 -4.746 1 95.88 349 LEU B O 1
ATOM 6112 N N . PRO B 1 350 ? 5.695 -42.938 -4.773 1 95.06 350 PRO B N 1
ATOM 6113 C CA . PRO B 1 350 ? 6.18 -43.719 -3.619 1 95.06 350 PRO B CA 1
ATOM 6114 C C . PRO B 1 350 ? 5.434 -43.375 -2.332 1 95.06 350 PRO B C 1
ATOM 6116 O O . PRO B 1 350 ? 5.609 -42.281 -1.785 1 95.06 350 PRO B O 1
ATOM 6119 N N . LEU B 1 351 ? 4.711 -44.281 -1.9 1 92.19 351 LEU B N 1
ATOM 6120 C CA . LEU B 1 351 ? 3.984 -44.125 -0.648 1 92.19 351 LEU B CA 1
ATOM 6121 C C . LEU B 1 351 ? 4.52 -45.062 0.429 1 92.19 351 LEU B C 1
ATOM 6123 O O . LEU B 1 351 ? 4.941 -46.188 0.13 1 92.19 351 LEU B O 1
ATOM 6127 N N . PRO B 1 352 ? 4.605 -44.562 1.641 1 90.5 352 PRO B N 1
ATOM 6128 C CA . PRO B 1 352 ? 4.074 -43.312 2.148 1 90.5 352 PRO B CA 1
ATOM 6129 C C . PRO B 1 352 ? 5.098 -42.156 2.09 1 90.5 352 PRO B C 1
ATOM 6131 O O . PRO B 1 352 ? 4.773 -41.031 2.422 1 90.5 352 PRO B O 1
ATOM 6134 N N . GLN B 1 353 ? 6.301 -42.438 1.648 1 88.81 353 GLN B N 1
ATOM 6135 C CA . GLN B 1 353 ? 7.414 -41.5 1.768 1 88.81 353 GLN B CA 1
ATOM 6136 C C . GLN B 1 353 ? 7.102 -40.188 1.067 1 88.81 353 GLN B C 1
ATOM 6138 O O . GLN B 1 353 ? 7.453 -39.125 1.565 1 88.81 353 GLN B O 1
ATOM 6143 N N . CYS B 1 354 ? 6.426 -40.219 -0.064 1 90.06 354 CYS B N 1
ATOM 6144 C CA . CYS B 1 354 ? 6.18 -39.031 -0.869 1 90.06 354 CYS B CA 1
ATOM 6145 C C . CYS B 1 354 ? 4.699 -38.656 -0.887 1 90.06 354 CYS B C 1
ATOM 6147 O O . CYS B 1 354 ? 4.18 -38.188 -1.902 1 90.06 354 CYS B O 1
ATOM 6149 N N . ALA B 1 355 ? 4.031 -38.875 0.238 1 87.31 355 ALA B N 1
ATOM 6150 C CA . ALA B 1 355 ? 2.586 -38.688 0.331 1 87.31 355 ALA B CA 1
ATOM 6151 C C . ALA B 1 355 ? 2.217 -37.219 0.206 1 87.31 355 ALA B C 1
ATOM 6153 O O . ALA B 1 355 ? 1.063 -36.875 -0.071 1 87.31 355 ALA B O 1
ATOM 6154 N N . LEU B 1 356 ? 3.133 -36.312 0.293 1 82.38 356 LEU B N 1
ATOM 6155 C CA . LEU B 1 356 ? 2.854 -34.906 0.236 1 82.38 356 LEU B CA 1
ATOM 6156 C C . LEU B 1 356 ? 2.971 -34.375 -1.192 1 82.38 356 LEU B C 1
ATOM 6158 O O . LEU B 1 356 ? 2.816 -33.156 -1.436 1 82.38 356 LEU B O 1
ATOM 6162 N N . THR B 1 357 ? 3.203 -35.25 -2.068 1 87 357 THR B N 1
ATOM 6163 C CA .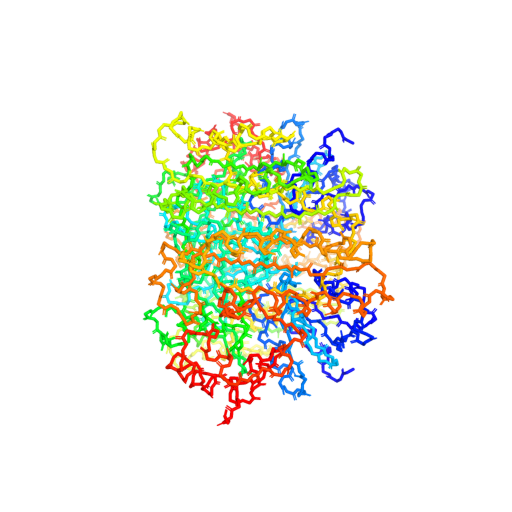 THR B 1 357 ? 3.373 -34.875 -3.469 1 87 357 THR B CA 1
ATOM 6164 C C . THR B 1 357 ? 2.08 -34.281 -4.035 1 87 357 THR B C 1
ATOM 6166 O O . THR B 1 357 ? 0.993 -34.812 -3.764 1 87 357 THR B O 1
ATOM 6169 N N . LEU B 1 358 ? 2.236 -33.156 -4.75 1 87.88 358 LEU B N 1
ATOM 6170 C CA . LEU B 1 358 ? 1.155 -32.531 -5.504 1 87.88 358 LEU B CA 1
ATOM 6171 C C . LEU B 1 358 ? 1.445 -32.562 -7 1 87.88 358 LEU B C 1
ATOM 6173 O O . LEU B 1 358 ? 2.506 -32.125 -7.441 1 87.88 358 LEU B O 1
ATOM 6177 N N . SER B 1 359 ? 0.533 -33.188 -7.742 1 91.19 359 SER B N 1
ATOM 6178 C CA . SER B 1 359 ? 0.657 -33.188 -9.195 1 91.19 359 SER B CA 1
ATOM 6179 C C . SER B 1 359 ? -0.503 -32.438 -9.844 1 91.19 359 SER B C 1
ATOM 6181 O O . SER B 1 359 ? -1.663 -32.625 -9.484 1 91.19 359 SER B O 1
ATOM 6183 N N . PHE B 1 360 ? -0.172 -31.531 -10.758 1 91.12 360 PHE B N 1
ATOM 6184 C CA . PHE B 1 360 ? -1.295 -30.828 -11.367 1 91.12 360 PHE B CA 1
ATOM 6185 C C . PHE B 1 360 ? -1.01 -30.531 -12.828 1 91.12 360 PHE B C 1
ATOM 6187 O O . PHE B 1 360 ? 0.15 -30.484 -13.25 1 91.12 360 PHE B O 1
ATOM 6194 N N . ILE B 1 361 ? -2.072 -30.438 -13.57 1 93.44 361 ILE B N 1
ATOM 6195 C CA . ILE B 1 361 ? -2.082 -30.016 -14.969 1 93.44 361 ILE B CA 1
ATOM 6196 C C . ILE B 1 361 ? -2.83 -28.688 -15.086 1 93.44 361 ILE B C 1
ATOM 6198 O O . ILE B 1 361 ? -3.863 -28.484 -14.445 1 93.44 361 ILE B O 1
ATOM 6202 N N . GLU B 1 362 ? -2.252 -27.797 -15.812 1 92.38 362 GLU B N 1
ATOM 6203 C CA . GLU B 1 362 ? -2.861 -26.5 -16.109 1 92.38 362 GLU B CA 1
ATOM 6204 C C . GLU B 1 362 ? -2.928 -26.25 -17.609 1 92.38 362 GLU B C 1
ATOM 6206 O O . GLU B 1 362 ? -2.105 -26.766 -18.375 1 92.38 362 GLU B O 1
ATOM 6211 N N . LEU B 1 363 ? -3.84 -25.453 -17.922 1 94.12 363 LEU B N 1
ATOM 6212 C CA . LEU B 1 363 ? -4.051 -25.156 -19.344 1 94.12 363 LEU B CA 1
ATOM 6213 C C . LEU B 1 363 ? -3.197 -23.969 -19.781 1 94.12 363 LEU B C 1
ATOM 6215 O O . LEU B 1 363 ? -3.002 -23.016 -19 1 94.12 363 LEU B O 1
ATOM 6219 N N . MET B 1 364 ? -2.719 -24.078 -20.906 1 93.06 364 MET B N 1
ATOM 6220 C CA . MET B 1 364 ? -2.021 -23 -21.609 1 93.06 364 MET B CA 1
ATOM 6221 C C . MET B 1 364 ? -2.684 -22.734 -22.969 1 93.06 364 MET B C 1
ATOM 6223 O O . MET B 1 364 ? -3.889 -22.938 -23.125 1 93.06 364 MET B O 1
ATOM 6227 N N . GLY B 1 365 ? -2.006 -22.141 -23.875 1 92.25 365 GLY B N 1
ATOM 6228 C CA . GLY B 1 365 ? -2.557 -21.828 -25.172 1 92.25 365 GLY B CA 1
ATOM 6229 C C . GLY B 1 365 ? -3.395 -20.562 -25.188 1 92.25 365 GLY B C 1
ATOM 6230 O O . GLY B 1 365 ? -3.203 -19.672 -24.344 1 92.25 365 GLY B O 1
ATOM 6231 N N . GLY B 1 366 ? -4.254 -20.406 -26.297 1 93.56 366 GLY B N 1
ATOM 6232 C CA . GLY B 1 366 ? -5.051 -19.203 -26.438 1 93.56 366 GLY B CA 1
ATOM 6233 C C . GLY B 1 366 ? -4.211 -17.953 -26.609 1 93.56 366 GLY B C 1
ATOM 6234 O O . GLY B 1 366 ? -3.307 -17.906 -27.438 1 93.56 366 GLY B O 1
ATOM 6235 N N . LYS B 1 367 ? -4.469 -17 -25.797 1 94.75 367 LYS B N 1
ATOM 6236 C CA . LYS B 1 367 ? -3.814 -15.711 -25.922 1 94.75 367 LYS B CA 1
ATOM 6237 C C . LYS B 1 367 ? -2.348 -15.789 -25.5 1 94.75 367 LYS B C 1
ATOM 6239 O O . LYS B 1 367 ? -1.562 -14.891 -25.812 1 94.75 367 LYS B O 1
ATOM 6244 N N . LEU B 1 368 ? -1.944 -16.812 -24.797 1 93.75 368 LEU B N 1
ATOM 6245 C CA . LEU B 1 368 ? -0.546 -17 -24.422 1 93.75 368 LEU B CA 1
ATOM 6246 C C . LEU B 1 368 ? 0.341 -17.078 -25.672 1 93.75 368 LEU B C 1
ATOM 6248 O O . LEU B 1 368 ? 1.5 -16.656 -25.641 1 93.75 368 LEU B O 1
ATOM 6252 N N . LYS B 1 369 ? -0.201 -17.531 -26.719 1 93.19 369 LYS B N 1
ATOM 6253 C CA . LYS B 1 369 ? 0.558 -17.766 -27.938 1 93.19 369 LYS B CA 1
ATOM 6254 C C . LYS B 1 369 ? 0.95 -16.453 -28.609 1 93.19 369 LYS B C 1
ATOM 6256 O O . LYS B 1 369 ? 1.837 -16.422 -29.453 1 93.19 369 LYS B O 1
ATOM 6261 N N . HIS B 1 370 ? 0.333 -15.398 -28.156 1 94.94 370 HIS B N 1
ATOM 6262 C CA . HIS B 1 370 ? 0.512 -14.125 -28.844 1 94.94 370 HIS B CA 1
ATOM 6263 C C . HIS B 1 370 ? 1.327 -13.156 -27.984 1 94.94 370 HIS B C 1
ATOM 6265 O O . HIS B 1 370 ? 1.543 -12.008 -28.391 1 94.94 370 HIS B O 1
ATOM 6271 N N . THR B 1 371 ? 1.819 -13.633 -26.859 1 95.25 371 THR B N 1
ATOM 6272 C CA . THR B 1 371 ? 2.58 -12.742 -25.984 1 95.25 371 THR B CA 1
ATOM 6273 C C . THR B 1 371 ? 3.854 -12.266 -26.672 1 95.25 371 THR B C 1
ATOM 6275 O O . THR B 1 371 ? 4.477 -13.016 -27.422 1 95.25 371 THR B O 1
ATOM 6278 N N . GLN B 1 372 ? 4.188 -11.016 -26.406 1 94.88 372 GLN B N 1
ATOM 6279 C CA . GLN B 1 372 ? 5.422 -10.453 -26.938 1 94.88 372 GLN B CA 1
ATOM 6280 C C . GLN B 1 372 ? 6.488 -10.352 -25.844 1 94.88 372 GLN B C 1
ATOM 6282 O O . GLN B 1 372 ? 7.562 -9.789 -26.078 1 94.88 372 GLN B O 1
ATOM 6287 N N . ALA B 1 373 ? 6.172 -10.82 -24.672 1 96.38 373 ALA B N 1
ATOM 6288 C CA . ALA B 1 373 ? 7.145 -10.859 -23.578 1 96.38 373 ALA B CA 1
ATOM 6289 C C . ALA B 1 373 ? 8.195 -11.938 -23.812 1 96.38 373 ALA B C 1
ATOM 6291 O O . ALA B 1 373 ? 7.988 -12.844 -24.625 1 96.38 373 ALA B O 1
ATOM 6292 N N . PRO B 1 374 ? 9.383 -11.773 -23.219 1 96.25 374 PRO B N 1
ATOM 6293 C CA . PRO B 1 374 ? 10.422 -12.805 -23.344 1 96.25 374 PRO B CA 1
ATOM 6294 C C . PRO B 1 374 ? 10.18 -13.992 -22.422 1 96.25 374 PRO B C 1
ATOM 6296 O O . PRO B 1 374 ? 10.898 -14.164 -21.422 1 96.25 374 PRO B O 1
ATOM 6299 N N . VAL B 1 375 ? 9.25 -14.859 -22.781 1 94 375 VAL B N 1
ATOM 6300 C CA . VAL B 1 375 ? 8.891 -16.016 -21.969 1 94 375 VAL B CA 1
ATOM 6301 C C . VAL B 1 375 ? 8.711 -17.234 -22.875 1 94 375 VAL B C 1
ATOM 6303 O O . VAL B 1 375 ? 8.281 -17.125 -24.016 1 94 375 VAL B O 1
ATOM 6306 N N . GLY B 1 376 ? 9.078 -18.344 -22.375 1 90.06 376 GLY B N 1
ATOM 6307 C CA . GLY B 1 376 ? 8.922 -19.609 -23.078 1 90.06 376 GLY B CA 1
ATOM 6308 C C . GLY B 1 376 ? 7.551 -20.234 -22.891 1 90.06 376 GLY B C 1
ATOM 6309 O O . GLY B 1 376 ? 7.441 -21.406 -22.547 1 90.06 376 GLY B O 1
ATOM 6310 N N . LEU B 1 377 ? 6.418 -19.5 -23.203 1 89.88 377 LEU B N 1
ATOM 6311 C CA . LEU B 1 377 ? 5.066 -19.969 -22.891 1 89.88 377 LEU B CA 1
ATOM 6312 C C . LEU B 1 377 ? 4.258 -20.156 -24.172 1 89.88 377 LEU B C 1
ATOM 6314 O O . LEU B 1 377 ? 3.123 -20.641 -24.125 1 89.88 377 LEU B O 1
ATOM 6318 N N . LYS B 1 378 ? 4.738 -19.922 -25.359 1 88.88 378 LYS B N 1
ATOM 6319 C CA . LYS B 1 378 ? 3.947 -19.797 -26.578 1 88.88 378 LYS B CA 1
ATOM 6320 C C . LYS B 1 378 ? 3.652 -21.156 -27.188 1 88.88 378 LYS B C 1
ATOM 6322 O O . LYS B 1 378 ? 2.643 -21.328 -27.875 1 88.88 378 LYS B O 1
ATOM 6327 N N . GLU B 1 379 ? 4.434 -22.094 -26.938 1 85.88 379 GLU B N 1
ATOM 6328 C CA . GLU B 1 379 ? 4.352 -23.312 -27.734 1 85.88 379 GLU B CA 1
ATOM 6329 C C . GLU B 1 379 ? 3.496 -24.359 -27.031 1 85.88 379 GLU B C 1
ATOM 6331 O O . GLU B 1 379 ? 2.914 -25.234 -27.688 1 85.88 379 GLU B O 1
ATOM 6336 N N . GLY B 1 380 ? 3.383 -24.359 -25.781 1 89.5 380 GLY B N 1
ATOM 6337 C CA . GLY B 1 380 ? 2.652 -25.375 -25.047 1 89.5 380 GLY B CA 1
ATOM 6338 C C . GLY B 1 380 ? 1.158 -25.125 -25 1 89.5 380 GLY B C 1
ATOM 6339 O O . GLY B 1 380 ? 0.714 -23.984 -25.094 1 89.5 380 GLY B O 1
ATOM 6340 N N . GLU B 1 381 ? 0.388 -26.312 -24.922 1 93.06 381 GLU B N 1
ATOM 6341 C CA . GLU B 1 381 ? -1.05 -26.219 -24.688 1 93.06 381 GLU B CA 1
ATOM 6342 C C . GLU B 1 381 ? -1.397 -26.578 -23.25 1 93.06 381 GLU B C 1
ATOM 6344 O O . GLU B 1 381 ? -2.471 -26.219 -22.75 1 93.06 381 GLU B O 1
ATOM 6349 N N . LEU B 1 382 ? -0.52 -27.328 -22.609 1 93.69 382 LEU B N 1
ATOM 6350 C CA . LEU B 1 382 ? -0.672 -27.719 -21.203 1 93.69 382 LEU B CA 1
ATOM 6351 C C . LEU B 1 382 ? 0.672 -27.703 -20.484 1 93.69 382 LEU B C 1
ATOM 6353 O O . LEU B 1 382 ? 1.718 -27.906 -21.109 1 93.69 382 LEU B O 1
ATOM 6357 N N . GLN B 1 383 ? 0.585 -27.438 -19.203 1 91.94 383 GLN B N 1
ATOM 6358 C CA . GLN B 1 383 ? 1.715 -27.625 -18.297 1 91.94 383 GLN B CA 1
ATOM 6359 C C . GLN B 1 383 ? 1.407 -28.672 -17.234 1 91.94 383 GLN B C 1
ATOM 6361 O O . GLN B 1 383 ? 0.338 -28.656 -16.625 1 91.94 383 GLN B O 1
ATOM 6366 N N . TRP B 1 384 ? 2.303 -29.609 -17.156 1 91.38 384 TRP B N 1
ATOM 6367 C CA . TRP B 1 384 ? 2.215 -30.516 -16.031 1 91.38 384 TRP B CA 1
ATOM 6368 C C . TRP B 1 384 ? 3.322 -30.234 -15.016 1 91.38 384 TRP B C 1
ATOM 6370 O O . TRP B 1 384 ? 4.441 -29.875 -15.398 1 91.38 384 TRP B O 1
ATOM 6380 N N . VAL B 1 385 ? 2.949 -30.203 -13.758 1 87.38 385 VAL B N 1
ATOM 6381 C CA . VAL B 1 385 ? 3.898 -29.984 -12.672 1 87.38 385 VAL B CA 1
ATOM 6382 C C . VAL B 1 385 ? 3.666 -31.016 -11.562 1 87.38 385 VAL B C 1
ATOM 6384 O O . VAL B 1 385 ? 2.52 -31.312 -11.219 1 87.38 385 VAL B O 1
ATOM 6387 N N . THR B 1 386 ? 4.672 -31.609 -11.156 1 87.44 386 THR B N 1
ATOM 6388 C CA . THR B 1 386 ? 4.652 -32.406 -9.938 1 87.44 386 THR B CA 1
ATOM 6389 C C . THR B 1 386 ? 5.621 -31.828 -8.906 1 87.44 386 THR B C 1
ATOM 6391 O O . THR B 1 386 ? 6.824 -31.75 -9.148 1 87.44 386 THR B O 1
ATOM 6394 N N . GLN B 1 387 ? 5.047 -31.391 -7.898 1 83.81 387 GLN B N 1
ATOM 6395 C CA . GLN B 1 387 ? 5.848 -30.984 -6.742 1 83.81 387 GLN B CA 1
ATOM 6396 C C . GLN B 1 387 ? 6.051 -32.156 -5.789 1 83.81 387 GLN B C 1
ATOM 6398 O O . GLN B 1 387 ? 5.234 -32.375 -4.895 1 83.81 387 GLN B O 1
ATOM 6403 N N . VAL B 1 388 ? 7.18 -32.75 -5.961 1 84.44 388 VAL B N 1
ATOM 6404 C CA . VAL B 1 388 ? 7.484 -33.906 -5.129 1 84.44 388 VAL B CA 1
ATOM 6405 C C . VAL B 1 388 ? 7.688 -33.469 -3.682 1 84.44 388 VAL B C 1
ATOM 6407 O O . VAL B 1 388 ? 8.5 -32.594 -3.404 1 84.44 388 VAL B O 1
ATOM 6410 N N . GLY B 1 389 ? 6.898 -34.125 -2.857 1 80.88 389 GLY B N 1
ATOM 6411 C CA . GLY B 1 389 ? 6.953 -33.719 -1.462 1 80.88 389 GLY B CA 1
ATOM 6412 C C . GLY B 1 389 ? 7.047 -34.875 -0.505 1 80.88 389 GLY B C 1
ATOM 6413 O O . GLY B 1 389 ? 6.465 -35.938 -0.753 1 80.88 389 GLY B O 1
ATOM 6414 N N . TRP B 1 390 ? 7.863 -34.688 0.586 1 79.75 390 TRP B N 1
ATOM 6415 C CA . TRP B 1 390 ? 8.008 -35.656 1.661 1 79.75 390 TRP B CA 1
ATOM 6416 C C . TRP B 1 390 ? 8.141 -34.969 3.012 1 79.75 390 TRP B C 1
ATOM 6418 O O . TRP B 1 390 ? 8.602 -33.844 3.088 1 79.75 390 TRP B O 1
ATOM 6428 N N . ALA B 1 391 ? 7.66 -35.562 4.039 1 74.06 391 ALA B N 1
ATOM 6429 C CA . ALA B 1 391 ? 7.668 -34.969 5.375 1 74.06 391 ALA B CA 1
ATOM 6430 C C . ALA B 1 391 ? 8.953 -35.312 6.117 1 74.06 391 ALA B C 1
ATOM 6432 O O . ALA B 1 391 ? 9.453 -34.5 6.914 1 74.06 391 ALA B O 1
ATOM 6433 N N . ASP B 1 392 ? 9.453 -36.469 5.902 1 76.44 392 ASP B N 1
ATOM 6434 C CA . ASP B 1 392 ? 10.633 -36.969 6.605 1 76.44 392 ASP B CA 1
ATOM 6435 C C . ASP B 1 392 ? 11.883 -36.844 5.738 1 76.44 392 ASP B C 1
ATOM 6437 O O . ASP B 1 392 ? 11.938 -37.375 4.633 1 76.44 392 ASP B O 1
ATOM 6441 N N . ALA B 1 393 ? 12.867 -36.25 6.266 1 76.25 393 ALA B N 1
ATOM 6442 C CA . ALA B 1 393 ? 14.117 -36 5.547 1 76.25 393 ALA B CA 1
ATOM 6443 C C . ALA B 1 393 ? 14.734 -37.312 5.074 1 76.25 393 ALA B C 1
ATOM 6445 O O . ALA B 1 393 ? 15.438 -37.344 4.062 1 76.25 393 ALA B O 1
ATOM 6446 N N . SER B 1 394 ? 14.484 -38.344 5.773 1 80.25 394 SER B N 1
ATOM 6447 C CA . SER B 1 394 ? 15.055 -39.656 5.414 1 80.25 394 SER B CA 1
ATOM 6448 C C . SER B 1 394 ? 14.484 -40.156 4.09 1 80.25 394 SER B C 1
ATOM 6450 O O . SER B 1 394 ? 15.031 -41.062 3.479 1 80.25 394 SER B O 1
ATOM 6452 N N . ALA B 1 395 ? 13.43 -39.5 3.592 1 83.88 395 ALA B N 1
ATOM 6453 C CA . ALA B 1 395 ? 12.781 -39.906 2.348 1 83.88 395 ALA B CA 1
ATOM 6454 C C . ALA B 1 395 ? 13.391 -39.188 1.149 1 83.88 395 ALA B C 1
ATOM 6456 O O . ALA B 1 395 ? 12.961 -39.375 0.012 1 83.88 395 ALA B O 1
ATOM 6457 N N . SER B 1 396 ? 14.422 -38.406 1.345 1 81.44 396 SER B N 1
ATOM 6458 C CA . SER B 1 396 ? 15 -37.562 0.307 1 81.44 396 SER B CA 1
ATOM 6459 C C . SER B 1 396 ? 15.469 -38.375 -0.886 1 81.44 396 SER B C 1
ATOM 6461 O O . SER B 1 396 ? 15.258 -38 -2.037 1 81.44 396 SER B O 1
ATOM 6463 N N . GLU B 1 397 ? 16.094 -39.469 -0.583 1 84.31 397 GLU B N 1
ATOM 6464 C CA . GLU B 1 397 ? 16.594 -40.281 -1.674 1 84.31 397 GLU B CA 1
ATOM 6465 C C . GLU B 1 397 ? 15.445 -40.875 -2.5 1 84.31 397 GLU B C 1
ATOM 6467 O O . GLU B 1 397 ? 15.516 -40.906 -3.73 1 84.31 397 GLU B O 1
ATOM 6472 N N . VAL B 1 398 ? 14.445 -41.312 -1.806 1 90.19 398 VAL B N 1
ATOM 6473 C CA . VAL B 1 398 ? 13.266 -41.844 -2.475 1 90.19 398 VAL B CA 1
ATOM 6474 C C . VAL B 1 398 ? 12.609 -40.75 -3.328 1 90.19 398 VAL B C 1
ATOM 6476 O O . VAL B 1 398 ? 12.227 -41 -4.473 1 90.19 398 VAL B O 1
ATOM 6479 N N . GLY B 1 399 ? 12.43 -39.656 -2.811 1 87.19 399 GLY B N 1
ATOM 6480 C CA . GLY B 1 399 ? 11.836 -38.531 -3.523 1 87.19 399 GLY B CA 1
ATOM 6481 C C . GLY B 1 399 ? 12.617 -38.125 -4.762 1 87.19 399 GLY B C 1
ATOM 6482 O O . GLY B 1 399 ? 12.023 -37.875 -5.816 1 87.19 399 GLY B O 1
ATOM 6483 N N . MET B 1 400 ? 13.906 -38.094 -4.602 1 85.12 400 MET B N 1
ATOM 6484 C CA . MET B 1 400 ? 14.758 -37.719 -5.73 1 85.12 400 MET B CA 1
ATOM 6485 C C . MET B 1 400 ? 14.68 -38.75 -6.844 1 85.12 400 MET B C 1
ATOM 6487 O O . MET B 1 400 ? 14.703 -38.406 -8.023 1 85.12 400 MET B O 1
ATOM 6491 N N . ARG B 1 401 ? 14.641 -39.938 -6.5 1 90.44 401 ARG B N 1
ATOM 6492 C CA . ARG B 1 401 ? 14.477 -41 -7.496 1 90.44 401 ARG B CA 1
ATOM 6493 C C . ARG B 1 401 ? 13.133 -40.875 -8.211 1 90.44 401 ARG B C 1
ATOM 6495 O O . ARG B 1 401 ? 13.039 -41.125 -9.414 1 90.44 401 ARG B O 1
ATOM 6502 N N . TYR B 1 402 ? 12.141 -40.562 -7.465 1 92.06 402 TYR B N 1
ATOM 6503 C CA . TYR B 1 402 ? 10.82 -40.344 -8.055 1 92.06 402 TYR B CA 1
ATOM 6504 C C . TYR B 1 402 ? 10.836 -39.188 -9.023 1 92.06 402 TYR B C 1
ATOM 6506 O O . TYR B 1 402 ? 10.258 -39.25 -10.109 1 92.06 402 TYR B O 1
ATOM 6514 N N . ALA B 1 403 ? 11.492 -38.094 -8.641 1 87.44 403 ALA B N 1
ATOM 6515 C CA . ALA B 1 403 ? 11.648 -36.938 -9.547 1 87.44 403 ALA B CA 1
ATOM 6516 C C . ALA B 1 403 ? 12.328 -37.375 -10.844 1 87.44 403 ALA B C 1
ATOM 6518 O O . ALA B 1 403 ? 11.914 -36.938 -11.93 1 87.44 403 ALA B O 1
ATOM 6519 N N . GLU B 1 404 ? 13.305 -38.156 -10.68 1 88.44 404 GLU B N 1
ATOM 6520 C CA . GLU B 1 404 ? 14.008 -38.656 -11.859 1 88.44 404 GLU B CA 1
ATOM 6521 C C . GLU B 1 404 ? 13.094 -39.531 -12.719 1 88.44 404 GLU B C 1
ATOM 6523 O O . GLU B 1 404 ? 13.195 -39.531 -13.953 1 88.44 404 GLU B O 1
ATOM 6528 N N . LEU B 1 405 ? 12.367 -40.312 -12.07 1 92.94 405 LEU B N 1
ATOM 6529 C CA . LEU B 1 405 ? 11.398 -41.125 -12.781 1 92.94 405 LEU B CA 1
ATOM 6530 C C . LEU B 1 405 ? 10.438 -40.25 -13.594 1 92.94 405 LEU B C 1
ATOM 6532 O O . LEU B 1 405 ? 10.141 -40.562 -14.75 1 92.94 405 LEU B O 1
ATOM 6536 N N . LEU B 1 406 ? 9.891 -39.25 -13.016 1 91.19 406 LEU B N 1
ATOM 6537 C CA . LEU B 1 406 ? 8.984 -38.344 -13.703 1 91.19 406 LEU B CA 1
ATOM 6538 C C . LEU B 1 406 ? 9.656 -37.75 -14.93 1 91.19 406 LEU B C 1
ATOM 6540 O O . LEU B 1 406 ? 9.062 -37.688 -16.016 1 91.19 406 LEU B O 1
ATOM 6544 N N . HIS B 1 407 ? 10.922 -37.375 -14.781 1 87.06 407 HIS B N 1
ATOM 6545 C CA . HIS B 1 407 ? 11.68 -36.812 -15.891 1 87.06 407 HIS B CA 1
ATOM 6546 C C . HIS B 1 407 ? 11.828 -37.812 -17.031 1 87.06 407 HIS B C 1
ATOM 6548 O O . HIS B 1 407 ? 11.609 -37.469 -18.188 1 87.06 407 HIS B O 1
ATOM 6554 N N . SER B 1 408 ? 12.188 -38.938 -16.656 1 90.25 408 SER B N 1
ATOM 6555 C CA . SER B 1 408 ? 12.516 -39.938 -17.656 1 90.25 408 SER B CA 1
ATOM 6556 C C . SER B 1 408 ? 11.258 -40.469 -18.344 1 90.25 408 SER B C 1
ATOM 6558 O O . SER B 1 408 ? 11.289 -40.812 -19.531 1 90.25 408 SER B O 1
ATOM 6560 N N . ALA B 1 409 ? 10.203 -40.531 -17.641 1 93.19 409 ALA B N 1
ATOM 6561 C CA . ALA B 1 409 ? 8.984 -41.125 -18.188 1 93.19 409 ALA B CA 1
ATOM 6562 C C . ALA B 1 409 ? 8.18 -40.094 -18.969 1 93.19 409 ALA B C 1
ATOM 6564 O O . ALA B 1 409 ? 7.598 -40.406 -20.016 1 93.19 409 ALA B O 1
ATOM 6565 N N . LEU B 1 410 ? 8.07 -38.875 -18.469 1 91.88 410 LEU B N 1
ATOM 6566 C CA . LEU B 1 410 ? 7.172 -37.875 -19.062 1 91.88 410 LEU B CA 1
ATOM 6567 C C . LEU B 1 410 ? 7.941 -36.906 -19.938 1 91.88 410 LEU B C 1
ATOM 6569 O O . LEU B 1 410 ? 7.375 -36.312 -20.859 1 91.88 410 LEU B O 1
ATOM 6573 N N . GLY B 1 411 ? 9.195 -36.719 -19.703 1 86.69 411 GLY B N 1
ATOM 6574 C CA . GLY B 1 411 ? 10.023 -35.781 -20.453 1 86.69 411 GLY B CA 1
ATOM 6575 C C . GLY B 1 411 ? 9.969 -36 -21.953 1 86.69 411 GLY B C 1
ATOM 6576 O O . GLY B 1 411 ? 9.648 -35.094 -22.719 1 86.69 411 GLY B O 1
ATOM 6577 N N . PRO B 1 412 ? 10.188 -37.219 -22.359 1 87.31 412 PRO B N 1
ATOM 6578 C CA . PRO B 1 412 ? 10.219 -37.531 -23.781 1 87.31 412 PRO B CA 1
ATOM 6579 C C . PRO B 1 412 ? 8.852 -37.406 -24.453 1 87.31 412 PRO B C 1
ATOM 6581 O O . PRO B 1 412 ? 8.758 -37.25 -25.672 1 87.31 412 PRO B O 1
ATOM 6584 N N . LEU B 1 413 ? 7.832 -37.562 -23.703 1 88 413 LEU B N 1
ATOM 6585 C CA . LEU B 1 413 ? 6.477 -37.5 -24.25 1 88 413 LEU B CA 1
ATOM 6586 C C . LEU B 1 413 ? 6.004 -36.062 -24.391 1 88 413 LEU B C 1
ATOM 6588 O O . LEU B 1 413 ? 5.027 -35.781 -25.078 1 88 413 LEU B O 1
ATOM 6592 N N . GLY B 1 414 ? 6.641 -35.281 -23.688 1 74.31 414 GLY B N 1
ATOM 6593 C CA . GLY B 1 414 ? 6.332 -33.875 -23.688 1 74.31 414 GLY B CA 1
ATOM 6594 C C . GLY B 1 414 ? 7.535 -33 -24 1 74.31 414 GLY B C 1
ATOM 6595 O O . GLY B 1 414 ? 8.492 -33.438 -24.625 1 74.31 414 GLY B O 1
ATOM 6596 N N . GLY B 1 415 ? 7.492 -31.844 -23.953 1 62.84 415 GLY B N 1
ATOM 6597 C CA . GLY B 1 415 ? 8.617 -30.938 -24.078 1 62.84 415 GLY B CA 1
ATOM 6598 C C . GLY B 1 415 ? 9.156 -30.469 -22.734 1 62.84 415 GLY B C 1
ATOM 6599 O O . GLY B 1 415 ? 8.516 -30.656 -21.703 1 62.84 415 GLY B O 1
ATOM 6600 N N . VAL B 1 416 ? 10.43 -30.438 -22.594 1 57.25 416 VAL B N 1
ATOM 6601 C CA . VAL B 1 416 ? 11.062 -29.969 -21.375 1 57.25 416 VAL B CA 1
ATOM 6602 C C . VAL B 1 416 ? 10.984 -28.453 -21.297 1 57.25 416 VAL B C 1
ATOM 6604 O O . VAL B 1 416 ? 11.492 -27.844 -20.344 1 57.25 416 VAL B O 1
ATOM 6607 N N . ALA B 1 417 ? 10.258 -27.812 -22.203 1 58.81 417 ALA B N 1
ATOM 6608 C CA . ALA B 1 417 ? 10.367 -26.344 -22.172 1 58.81 417 ALA B CA 1
ATOM 6609 C C . ALA B 1 417 ? 9.641 -25.766 -20.969 1 58.81 417 ALA B C 1
ATOM 6611 O O . ALA B 1 417 ? 8.57 -26.25 -20.594 1 58.81 417 ALA B O 1
ATOM 6612 N N . ASP B 1 418 ? 10.469 -25.188 -20.031 1 72.81 418 ASP B N 1
ATOM 6613 C CA . ASP B 1 418 ? 9.898 -24.516 -18.859 1 72.81 418 ASP B CA 1
ATOM 6614 C C . ASP B 1 418 ? 10.242 -23.031 -18.875 1 72.81 418 ASP B C 1
ATOM 6616 O O . ASP B 1 418 ? 10.828 -22.531 -19.828 1 72.81 418 ASP B O 1
ATOM 6620 N N . TYR B 1 419 ? 9.508 -22.234 -18.344 1 77.44 419 TYR B N 1
ATOM 6621 C CA . TYR B 1 419 ? 9.727 -20.797 -18.188 1 77.44 419 TYR B CA 1
ATOM 6622 C C . TYR B 1 419 ? 10.32 -20.484 -16.828 1 77.44 419 TYR B C 1
ATOM 6624 O O . TYR B 1 419 ? 10.516 -21.391 -16 1 77.44 419 TYR B O 1
ATOM 6632 N N . VAL B 1 420 ? 10.773 -19.391 -16.625 1 80.75 420 VAL B N 1
ATOM 6633 C CA . VAL B 1 420 ? 11.672 -19 -15.539 1 80.75 420 VAL B CA 1
ATOM 6634 C C . VAL B 1 420 ? 11.016 -19.281 -14.188 1 80.75 420 VAL B C 1
ATOM 6636 O O . VAL B 1 420 ? 11.695 -19.656 -13.234 1 80.75 420 VAL B O 1
ATOM 6639 N N . ASN B 1 421 ? 9.711 -19.188 -14.023 1 82.81 421 ASN B N 1
ATOM 6640 C CA . ASN B 1 421 ? 9.031 -19.438 -12.758 1 82.81 421 ASN B CA 1
ATOM 6641 C C . ASN B 1 421 ? 9.062 -20.922 -12.391 1 82.81 421 ASN B C 1
ATOM 6643 O O . ASN B 1 421 ? 8.781 -21.297 -11.25 1 82.81 421 ASN B O 1
ATOM 6647 N N . MET B 1 422 ? 9.352 -21.797 -13.258 1 75.44 422 MET B N 1
ATOM 6648 C CA . MET B 1 422 ? 9.383 -23.219 -12.992 1 75.44 422 MET B CA 1
ATOM 6649 C C . MET B 1 422 ? 10.812 -23.719 -12.859 1 75.44 422 MET B C 1
ATOM 6651 O O . MET B 1 422 ? 11.227 -24.641 -13.555 1 75.44 422 MET B O 1
ATOM 6655 N N . LEU B 1 423 ? 11.5 -23.016 -12.102 1 67.44 423 LEU B N 1
ATOM 6656 C CA . LEU B 1 423 ? 12.883 -23.438 -11.914 1 67.44 423 LEU B CA 1
ATOM 6657 C C . LEU B 1 423 ? 12.953 -24.703 -11.062 1 67.44 423 LEU B C 1
ATOM 6659 O O . LEU B 1 423 ? 12.414 -24.734 -9.961 1 67.44 423 LEU B O 1
ATOM 6663 N N . ASP B 1 424 ? 13.445 -25.672 -11.734 1 59.19 424 ASP B N 1
ATOM 6664 C CA . ASP B 1 424 ? 13.75 -26.938 -11.047 1 59.19 424 ASP B CA 1
ATOM 6665 C C . ASP B 1 424 ? 15.062 -26.828 -10.273 1 59.19 424 ASP B C 1
ATOM 6667 O O . ASP B 1 424 ? 16.141 -26.891 -10.867 1 59.19 424 ASP B O 1
ATOM 6671 N N . THR B 1 425 ? 14.992 -26.562 -8.969 1 57.16 425 THR B N 1
ATOM 6672 C CA . THR B 1 425 ? 16.156 -26.234 -8.148 1 57.16 425 THR B CA 1
ATOM 6673 C C . THR B 1 425 ? 17.141 -27.391 -8.102 1 57.16 425 THR B C 1
ATOM 6675 O O . THR B 1 425 ? 18.328 -27.203 -7.898 1 57.16 425 THR B O 1
ATOM 6678 N N . ALA B 1 426 ? 16.578 -28.562 -8.258 1 53.78 426 ALA B N 1
ATOM 6679 C CA . ALA B 1 426 ? 17.484 -29.719 -8.273 1 53.78 426 ALA B CA 1
ATOM 6680 C C . ALA B 1 426 ? 18.344 -29.719 -9.539 1 53.78 426 ALA B C 1
ATOM 6682 O O . ALA B 1 426 ? 19.516 -30.094 -9.492 1 53.78 426 ALA B O 1
ATOM 6683 N N . GLN B 1 427 ? 17.75 -29.297 -10.5 1 54.06 427 GLN B N 1
ATOM 6684 C CA . GLN B 1 427 ? 18.438 -29.391 -11.781 1 54.06 427 GLN B CA 1
ATOM 6685 C C . GLN B 1 427 ? 19.047 -28.047 -12.172 1 54.06 427 GLN B C 1
ATOM 6687 O O . GLN B 1 427 ? 20.047 -27.984 -12.891 1 54.06 427 GLN B O 1
ATOM 6692 N N . ASP B 1 428 ? 18.469 -27.062 -11.578 1 58 428 ASP B N 1
ATOM 6693 C CA . ASP B 1 428 ? 18.766 -25.766 -12.195 1 58 428 ASP B CA 1
ATOM 6694 C C . ASP B 1 428 ? 19.953 -25.094 -11.508 1 58 428 ASP B C 1
ATOM 6696 O O . ASP B 1 428 ? 20.453 -24.078 -11.984 1 58 428 ASP B O 1
ATOM 6700 N N . LEU B 1 429 ? 20.484 -25.609 -10.492 1 63.31 429 LEU B N 1
ATOM 6701 C CA . LEU B 1 429 ? 21.703 -25.047 -9.906 1 63.31 429 LEU B CA 1
ATOM 6702 C C . LEU B 1 429 ? 22.828 -25.031 -10.93 1 63.31 429 LEU B C 1
ATOM 6704 O O . LEU B 1 429 ? 23.703 -24.156 -10.883 1 63.31 429 LEU B O 1
ATOM 6708 N N . GLY B 1 430 ? 22.688 -25.891 -11.945 1 70.5 430 GLY B N 1
ATOM 6709 C CA . GLY B 1 430 ? 23.656 -25.922 -13.039 1 70.5 430 GLY B CA 1
ATOM 6710 C C . GLY B 1 430 ? 23.031 -25.578 -14.383 1 70.5 430 GLY B C 1
ATOM 6711 O O . GLY B 1 430 ? 23.359 -26.203 -15.398 1 70.5 430 GLY B O 1
ATOM 6712 N N . MET B 1 431 ? 22.281 -24.516 -14.383 1 81.56 431 MET B N 1
ATOM 6713 C CA . MET B 1 431 ? 21.547 -24.156 -15.594 1 81.56 431 MET B CA 1
ATOM 6714 C C . MET B 1 431 ? 22.5 -23.75 -16.703 1 81.56 431 MET B C 1
ATOM 6716 O O . MET B 1 431 ? 23.406 -22.938 -16.484 1 81.56 431 MET B O 1
ATOM 6720 N N . THR B 1 432 ? 22.312 -24.359 -17.875 1 86.19 432 THR B N 1
ATOM 6721 C CA . THR B 1 432 ? 23.109 -24.031 -19.047 1 86.19 432 THR B CA 1
ATOM 6722 C C . THR B 1 432 ? 22.516 -22.828 -19.781 1 86.19 432 THR B C 1
ATOM 6724 O O . THR B 1 432 ? 21.344 -22.469 -19.562 1 86.19 432 THR B O 1
ATOM 6727 N N . ARG B 1 433 ? 23.297 -22.25 -20.625 1 90.69 433 ARG B N 1
ATOM 6728 C CA . ARG B 1 433 ? 22.812 -21.141 -21.438 1 90.69 433 ARG B CA 1
ATOM 6729 C C . ARG B 1 433 ? 21.641 -21.594 -22.328 1 90.69 433 ARG B C 1
ATOM 6731 O O . ARG B 1 433 ? 20.672 -20.859 -22.5 1 90.69 433 ARG B O 1
ATOM 6738 N N . VAL B 1 434 ? 21.766 -22.766 -22.844 1 89 434 VAL B N 1
ATOM 6739 C CA . VAL B 1 434 ? 20.734 -23.297 -23.734 1 89 434 VAL B CA 1
ATOM 6740 C C . VAL B 1 434 ? 19.422 -23.406 -22.984 1 89 434 VAL B C 1
ATOM 6742 O O . VAL B 1 434 ? 18.359 -23.047 -23.516 1 89 434 VAL B O 1
ATOM 6745 N N . ALA B 1 435 ? 19.469 -23.859 -21.797 1 85.5 435 ALA B N 1
ATOM 6746 C CA . ALA B 1 435 ? 18.266 -23.969 -20.984 1 85.5 435 ALA B CA 1
ATOM 6747 C C . ALA B 1 435 ? 17.688 -22.578 -20.688 1 85.5 435 ALA B C 1
ATOM 6749 O O . ALA B 1 435 ? 16.469 -22.375 -20.734 1 85.5 435 ALA B O 1
ATOM 6750 N N . ALA B 1 436 ? 18.594 -21.672 -20.375 1 89.94 436 ALA B N 1
ATOM 6751 C CA . ALA B 1 436 ? 18.172 -20.297 -20.094 1 89.94 436 ALA B CA 1
ATOM 6752 C C . ALA B 1 436 ? 17.516 -19.656 -21.312 1 89.94 436 ALA B C 1
ATOM 6754 O O . ALA B 1 436 ? 16.5 -18.953 -21.172 1 89.94 436 ALA B O 1
ATOM 6755 N N . GLU B 1 437 ? 18.078 -19.891 -22.5 1 92.25 437 GLU B N 1
ATOM 6756 C CA . GLU B 1 437 ? 17.516 -19.359 -23.734 1 92.25 437 GLU B CA 1
ATOM 6757 C C . GLU B 1 437 ? 16.094 -19.891 -23.969 1 92.25 437 GLU B C 1
ATOM 6759 O O . GLU B 1 437 ? 15.203 -19.156 -24.375 1 92.25 437 GLU B O 1
ATOM 6764 N N . GLY B 1 438 ? 15.945 -21.156 -23.703 1 87.81 438 GLY B N 1
ATOM 6765 C CA . GLY B 1 438 ? 14.633 -21.75 -23.844 1 87.81 438 GLY B CA 1
ATOM 6766 C C . GLY B 1 438 ? 13.594 -21.156 -22.906 1 87.81 438 GLY B C 1
ATOM 6767 O O . GLY B 1 438 ? 12.438 -20.969 -23.281 1 87.81 438 GLY B O 1
ATOM 6768 N N . LYS B 1 439 ? 13.984 -20.797 -21.781 1 89.75 439 LYS B N 1
ATOM 6769 C CA . LYS B 1 439 ? 13.062 -20.312 -20.75 1 89.75 439 LYS B CA 1
ATOM 6770 C C . LYS B 1 439 ? 12.531 -18.922 -21.109 1 89.75 439 LYS B C 1
ATOM 6772 O O . LYS B 1 439 ? 11.492 -18.5 -20.609 1 89.75 439 LYS B O 1
ATOM 6777 N N . VAL B 1 440 ? 13.258 -18.203 -21.984 1 93.31 440 VAL B N 1
ATOM 6778 C CA . VAL B 1 440 ? 12.836 -16.859 -22.312 1 93.31 440 VAL B CA 1
ATOM 6779 C C . VAL B 1 440 ? 12.406 -16.781 -23.781 1 93.31 440 VAL B C 1
ATOM 6781 O O . VAL B 1 440 ? 12.336 -15.703 -24.359 1 93.31 440 VAL B O 1
ATOM 6784 N N . GLY B 1 441 ? 12.18 -17.906 -24.406 1 90.81 441 GLY B N 1
ATOM 6785 C CA . GLY B 1 441 ? 11.578 -17.938 -25.734 1 90.81 441 GLY B CA 1
ATOM 6786 C C . GLY B 1 441 ? 12.602 -17.891 -26.844 1 90.81 441 GLY B C 1
ATOM 6787 O O . GLY B 1 441 ? 12.289 -17.484 -27.969 1 90.81 441 GLY B O 1
ATOM 6788 N N . GLY B 1 442 ? 13.914 -18.141 -26.531 1 92.94 442 GLY B N 1
ATOM 6789 C CA . GLY B 1 442 ? 14.875 -18.281 -27.625 1 92.94 442 GLY B CA 1
ATOM 6790 C C . GLY B 1 442 ? 16.109 -17.422 -27.438 1 92.94 442 GLY B C 1
ATOM 6791 O O . GLY B 1 442 ? 16.156 -16.562 -26.547 1 92.94 442 GLY B O 1
ATOM 6792 N N . THR B 1 443 ? 17.016 -17.703 -28.328 1 95.19 443 THR B N 1
ATOM 6793 C CA . THR B 1 443 ? 18.328 -17.078 -28.281 1 95.19 443 THR B CA 1
ATOM 6794 C C . THR B 1 443 ? 18.219 -15.562 -28.438 1 95.19 443 THR B C 1
ATOM 6796 O O . THR B 1 443 ? 18.922 -14.805 -27.766 1 95.19 443 THR B O 1
ATOM 6799 N N . ALA B 1 444 ? 17.391 -15.125 -29.328 1 96.38 444 ALA B N 1
ATOM 6800 C CA . ALA B 1 444 ? 17.266 -13.688 -29.578 1 96.38 444 ALA B CA 1
ATOM 6801 C C . ALA B 1 444 ? 16.812 -12.945 -28.328 1 96.38 444 ALA B C 1
ATOM 6803 O O . ALA B 1 444 ? 17.359 -11.898 -27.984 1 96.38 444 ALA B O 1
ATOM 6804 N N . ASN B 1 445 ? 15.758 -13.469 -27.703 1 96.38 445 ASN B N 1
ATOM 6805 C CA . ASN B 1 445 ? 15.281 -12.875 -26.453 1 96.38 445 ASN B CA 1
ATOM 6806 C C . ASN B 1 445 ? 16.359 -12.883 -25.391 1 96.38 445 ASN B C 1
ATOM 6808 O O . ASN B 1 445 ? 16.547 -11.891 -24.672 1 96.38 445 ASN B O 1
ATOM 6812 N N . PHE B 1 446 ? 17.078 -13.961 -25.281 1 96.31 446 PHE B N 1
ATOM 6813 C CA . PHE B 1 446 ? 18.125 -14.086 -24.266 1 96.31 446 PHE B CA 1
ATOM 6814 C C . PHE B 1 446 ? 19.203 -13.031 -24.469 1 96.31 446 PHE B C 1
ATOM 6816 O O . PHE B 1 446 ? 19.625 -12.375 -23.516 1 96.31 446 PHE B O 1
ATOM 6823 N N . ASN B 1 447 ? 19.672 -12.883 -25.703 1 97.19 447 ASN B N 1
ATOM 6824 C CA . ASN B 1 447 ? 20.703 -11.891 -26 1 97.19 447 ASN B CA 1
ATOM 6825 C C . ASN B 1 447 ? 20.219 -10.477 -25.656 1 97.19 447 ASN B C 1
ATOM 6827 O O . ASN B 1 447 ? 21 -9.664 -25.141 1 97.19 447 ASN B O 1
ATOM 6831 N N . ARG B 1 448 ? 19 -10.219 -26.047 1 97.44 448 ARG B N 1
ATOM 6832 C CA . ARG B 1 448 ? 18.406 -8.922 -25.75 1 97.44 448 ARG B CA 1
ATOM 6833 C C . ARG B 1 448 ? 18.328 -8.688 -24.25 1 97.44 448 ARG B C 1
ATOM 6835 O O . ARG B 1 448 ? 18.641 -7.598 -23.766 1 97.44 448 ARG B O 1
ATOM 6842 N N . LEU B 1 449 ? 17.984 -9.695 -23.469 1 97.31 449 LEU B N 1
ATOM 6843 C CA . LEU B 1 449 ? 17.922 -9.617 -22.016 1 97.31 449 LEU B CA 1
ATOM 6844 C C . LEU B 1 449 ? 19.312 -9.422 -21.422 1 97.31 449 LEU B C 1
ATOM 6846 O O . LEU B 1 449 ? 19.484 -8.688 -20.453 1 97.31 449 LEU B O 1
ATOM 6850 N N . GLN B 1 450 ? 20.234 -10.102 -21.953 1 96.88 450 GLN B N 1
ATOM 6851 C CA . GLN B 1 450 ? 21.625 -9.953 -21.5 1 96.88 450 GLN B CA 1
ATOM 6852 C C . GLN B 1 450 ? 22.094 -8.508 -21.656 1 96.88 450 GLN B C 1
ATOM 6854 O O . GLN B 1 450 ? 22.812 -7.988 -20.797 1 96.88 450 GLN B O 1
ATOM 6859 N N . ALA B 1 451 ? 21.781 -7.91 -22.781 1 97.12 451 ALA B N 1
ATOM 6860 C CA . ALA B 1 451 ? 22.141 -6.516 -23.016 1 97.12 451 ALA B CA 1
ATOM 6861 C C . ALA B 1 451 ? 21.531 -5.609 -21.953 1 97.12 451 ALA B C 1
ATOM 6863 O O . ALA B 1 451 ? 22.188 -4.688 -21.453 1 97.12 451 ALA B O 1
ATOM 6864 N N . VAL B 1 452 ? 20.281 -5.859 -21.594 1 97.44 452 VAL B N 1
ATOM 6865 C CA . VAL B 1 452 ? 19.594 -5.082 -20.547 1 97.44 452 VAL B CA 1
ATOM 6866 C C . VAL B 1 452 ? 20.297 -5.293 -19.203 1 97.44 452 VAL B C 1
ATOM 6868 O O . VAL B 1 452 ? 20.516 -4.34 -18.469 1 97.44 452 VAL B O 1
ATOM 6871 N N . LYS B 1 453 ? 20.641 -6.555 -18.875 1 96.88 453 LYS B N 1
ATOM 6872 C CA . LYS B 1 453 ? 21.344 -6.879 -17.656 1 96.88 453 LYS B CA 1
ATOM 6873 C C . LYS B 1 453 ? 22.672 -6.137 -17.562 1 96.88 453 LYS B C 1
ATOM 6875 O O . LYS B 1 453 ? 23.016 -5.555 -16.531 1 96.88 453 LYS B O 1
ATOM 6880 N N . ARG B 1 454 ? 23.422 -6.078 -18.609 1 95.94 454 ARG B N 1
ATOM 6881 C CA . ARG B 1 454 ? 24.719 -5.41 -18.641 1 95.94 454 ARG B CA 1
ATOM 6882 C C . ARG B 1 454 ? 24.562 -3.91 -18.438 1 95.94 454 ARG B C 1
ATOM 6884 O O . ARG B 1 454 ? 25.422 -3.279 -17.797 1 95.94 454 ARG B O 1
ATOM 6891 N N . LYS B 1 455 ? 23.578 -3.414 -18.953 1 96.44 455 LYS B N 1
ATOM 6892 C CA . LYS B 1 455 ? 23.344 -1.976 -18.859 1 96.44 455 LYS B CA 1
ATOM 6893 C C . LYS B 1 455 ? 22.953 -1.574 -17.453 1 96.44 455 LYS B C 1
ATOM 6895 O O . LYS B 1 455 ? 23.453 -0.582 -16.922 1 96.44 455 LYS B O 1
ATOM 6900 N N . HIS B 1 456 ? 22.031 -2.283 -16.797 1 96.56 456 HIS B N 1
ATOM 6901 C CA . HIS B 1 456 ? 21.391 -1.826 -15.57 1 96.56 456 HIS B CA 1
ATOM 6902 C C . HIS B 1 456 ? 22 -2.498 -14.352 1 96.56 456 HIS B C 1
ATOM 6904 O O . HIS B 1 456 ? 21.828 -2.027 -13.219 1 96.56 456 HIS B O 1
ATOM 6910 N N . ASP B 1 457 ? 22.672 -3.572 -14.508 1 96.38 457 ASP B N 1
ATOM 6911 C CA . ASP B 1 457 ? 23.297 -4.324 -13.43 1 96.38 457 ASP B CA 1
ATOM 6912 C C . ASP B 1 457 ? 24.656 -4.887 -13.867 1 96.38 457 ASP B C 1
ATOM 6914 O O . ASP B 1 457 ? 24.875 -6.098 -13.812 1 96.38 457 ASP B O 1
ATOM 6918 N N . PRO B 1 458 ? 25.547 -4.008 -14.195 1 94.69 458 PRO B N 1
ATOM 6919 C CA . PRO B 1 458 ? 26.828 -4.453 -14.758 1 94.69 458 PRO B CA 1
ATOM 6920 C C . PRO B 1 458 ? 27.656 -5.273 -13.766 1 94.69 458 PRO B C 1
ATOM 6922 O O . PRO B 1 458 ? 28.484 -6.082 -14.18 1 94.69 458 PRO B O 1
ATOM 6925 N N . ASN B 1 459 ? 27.422 -5.152 -12.492 1 94.12 459 ASN B N 1
ATOM 6926 C CA . ASN B 1 459 ? 28.219 -5.855 -11.492 1 94.12 459 ASN B CA 1
ATOM 6927 C C . ASN B 1 459 ? 27.469 -7.055 -10.922 1 94.12 459 ASN B C 1
ATOM 6929 O O . ASN B 1 459 ? 27.875 -7.625 -9.914 1 94.12 459 ASN B O 1
ATOM 6933 N N . ASN B 1 460 ? 26.344 -7.406 -11.477 1 94.06 460 ASN B N 1
ATOM 6934 C CA . ASN B 1 460 ? 25.562 -8.586 -11.141 1 94.06 460 ASN B CA 1
ATOM 6935 C C . ASN B 1 460 ? 25.141 -8.578 -9.672 1 94.06 460 ASN B C 1
ATOM 6937 O O . ASN B 1 460 ? 25.328 -9.562 -8.953 1 94.06 460 ASN B O 1
ATOM 6941 N N . VAL B 1 461 ? 24.625 -7.422 -9.258 1 95.06 461 VAL B N 1
ATOM 6942 C CA . VAL B 1 461 ? 24.094 -7.266 -7.902 1 95.06 461 VAL B CA 1
ATOM 6943 C C . VAL B 1 461 ? 22.938 -8.227 -7.695 1 95.06 461 VAL B C 1
ATOM 6945 O O . VAL B 1 461 ? 22.828 -8.859 -6.641 1 95.06 461 VAL B O 1
ATOM 6948 N N . PHE B 1 462 ? 22.062 -8.32 -8.656 1 94.06 462 PHE B N 1
ATOM 6949 C CA . PHE B 1 462 ? 20.922 -9.227 -8.602 1 94.06 462 PHE B CA 1
ATOM 6950 C C . PHE B 1 462 ? 21.281 -10.586 -9.195 1 94.06 462 PHE B C 1
ATOM 6952 O O . PHE B 1 462 ? 21.047 -10.828 -10.383 1 94.06 462 PHE B O 1
ATOM 6959 N N . SER B 1 463 ? 21.766 -11.477 -8.352 1 89.62 463 SER B N 1
ATOM 6960 C CA . SER B 1 463 ? 22.359 -12.727 -8.805 1 89.62 463 SER B CA 1
ATOM 6961 C C . SER B 1 463 ? 21.797 -13.914 -8.039 1 89.62 463 SER B C 1
ATOM 6963 O O . SER B 1 463 ? 22.391 -14.992 -8.023 1 89.62 463 SER B O 1
ATOM 6965 N N . SER B 1 464 ? 20.641 -13.75 -7.449 1 81.69 464 SER B N 1
ATOM 6966 C CA . SER B 1 464 ? 20.172 -14.727 -6.469 1 81.69 464 SER B CA 1
ATOM 6967 C C . SER B 1 464 ? 19.578 -15.953 -7.145 1 81.69 464 SER B C 1
ATOM 6969 O O . SER B 1 464 ? 19.344 -16.969 -6.496 1 81.69 464 SER B O 1
ATOM 6971 N N . THR B 1 465 ? 19.406 -15.977 -8.422 1 80.06 465 THR B N 1
ATOM 6972 C CA . THR B 1 465 ? 18.844 -17.125 -9.117 1 80.06 465 THR B CA 1
ATOM 6973 C C . THR B 1 465 ? 19.828 -17.672 -10.141 1 80.06 465 THR B C 1
ATOM 6975 O O . THR B 1 465 ? 20.656 -16.938 -10.68 1 80.06 465 THR B O 1
ATOM 6978 N N . PRO B 1 466 ? 19.688 -18.969 -10.445 1 81.81 466 PRO B N 1
ATOM 6979 C CA . PRO B 1 466 ? 20.547 -19.516 -11.5 1 81.81 466 PRO B CA 1
ATOM 6980 C C . PRO B 1 466 ? 20.375 -18.797 -12.836 1 81.81 466 PRO B C 1
ATOM 6982 O O . PRO B 1 466 ? 21.344 -18.609 -13.57 1 81.81 466 PRO B O 1
ATOM 6985 N N . PHE B 1 467 ? 19.203 -18.422 -13.133 1 87.19 467 PHE B N 1
ATOM 6986 C CA . PHE B 1 467 ? 18.953 -17.719 -14.383 1 87.19 467 PHE B CA 1
ATOM 6987 C C . PHE B 1 467 ? 19.703 -16.391 -14.422 1 87.19 467 PHE B C 1
ATOM 6989 O O . PHE B 1 467 ? 20.312 -16.031 -15.43 1 87.19 467 PHE B O 1
ATOM 6996 N N . ALA B 1 468 ? 19.625 -15.672 -13.297 1 88.06 468 ALA B N 1
ATOM 6997 C CA . ALA B 1 468 ? 20.312 -14.375 -13.227 1 88.06 468 ALA B CA 1
ATOM 6998 C C . ALA B 1 468 ? 21.812 -14.531 -13.414 1 88.06 468 ALA B C 1
ATOM 7000 O O . ALA B 1 468 ? 22.453 -13.672 -14.016 1 88.06 468 ALA B O 1
ATOM 7001 N N . GLN B 1 469 ? 22.328 -15.633 -12.938 1 87.56 469 GLN B N 1
ATOM 7002 C CA . GLN B 1 469 ? 23.75 -15.883 -13.047 1 87.56 469 GLN B CA 1
ATOM 7003 C C . GLN B 1 469 ? 24.156 -16.172 -14.5 1 87.56 469 GLN B C 1
ATOM 7005 O O . GLN B 1 469 ? 25.188 -15.68 -14.969 1 87.56 469 GLN B O 1
ATOM 7010 N N . VAL B 1 470 ? 23.344 -16.922 -15.125 1 90.38 470 VAL B N 1
ATOM 7011 C CA . VAL B 1 470 ? 23.625 -17.234 -16.516 1 90.38 470 VAL B CA 1
ATOM 7012 C C . VAL B 1 470 ? 23.469 -15.969 -17.375 1 90.38 470 VAL B C 1
ATOM 7014 O O . VAL B 1 470 ? 24.25 -15.742 -18.312 1 90.38 470 VAL B O 1
ATOM 7017 N N . LEU B 1 471 ? 22.484 -15.203 -17 1 91.81 471 LEU B N 1
ATOM 7018 C CA . LEU B 1 471 ? 22.234 -13.969 -17.734 1 91.81 471 LEU B CA 1
ATOM 7019 C C . LEU B 1 471 ? 23.422 -13.023 -17.656 1 91.81 471 LEU B C 1
ATOM 7021 O O . LEU B 1 471 ? 23.672 -12.258 -18.594 1 91.81 471 LEU B O 1
ATOM 7025 N N . ALA B 1 472 ? 24.109 -13.055 -16.594 1 92 472 ALA B N 1
ATOM 7026 C CA . ALA B 1 472 ? 25.234 -12.148 -16.359 1 92 472 ALA B CA 1
ATOM 7027 C C . ALA B 1 472 ? 26.516 -12.688 -17 1 92 472 ALA B C 1
ATOM 7029 O O . ALA B 1 472 ? 27.5 -11.961 -17.156 1 92 472 ALA B O 1
ATOM 7030 N N . SER B 1 473 ? 26.562 -13.93 -17.281 1 87.25 473 SER B N 1
ATOM 7031 C CA . SER B 1 473 ? 27.781 -14.586 -17.75 1 87.25 473 SER B CA 1
ATOM 7032 C C . SER B 1 473 ? 28.062 -14.234 -19.203 1 87.25 473 SER B C 1
ATOM 7034 O O . SER B 1 473 ? 27.141 -14.008 -20 1 87.25 473 SER B O 1
ATOM 7036 N N . ASP B 1 474 ? 29.344 -13.812 -19.516 1 73.88 474 ASP B N 1
ATOM 7037 C CA . ASP B 1 474 ? 29.797 -13.516 -20.875 1 73.88 474 ASP B CA 1
ATOM 7038 C C . ASP B 1 474 ? 29.828 -14.789 -21.734 1 73.88 474 ASP B C 1
ATOM 7040 O O . ASP B 1 474 ? 30 -14.719 -22.953 1 73.88 474 ASP B O 1
ATOM 7044 N N . THR B 1 475 ? 29.734 -15.984 -21.109 1 58.66 475 THR B N 1
ATOM 7045 C CA . THR B 1 475 ? 29.891 -17.219 -21.875 1 58.66 475 THR B CA 1
ATOM 7046 C C . THR B 1 475 ? 28.547 -17.797 -22.281 1 58.66 475 THR B C 1
ATOM 7048 O O . THR B 1 475 ? 27.547 -17.609 -21.562 1 58.66 475 THR B O 1
#

Organism: Chlorella vulgaris (NCBI:txid3077)

Radius of gyration: 30.45 Å; Cα contacts (8 Å, |Δi|>4): 2271; chains: 2; bounding box: 62×94×69 Å

Sequence (950 aa):
MDGIEELRNELLGEVLTADSPGFSDALSVWAVSAYHDAVPVPALVVQPRGTSDVIAAVKFATAKGLSLSVKGGGHGAGNPSRVDGGLMIDMSRHMHSVFVDPEAKTAVVDGGALAIDIDSESSLHGLAAPLGVCCVVGMGLALNGGLSLLSRAYGPACDGILEATVVLADGTAVHVTKDGPDPELWWALRGAGSSLGVVTKLKFQLHDVKGAYTGTFVWKDDPGHA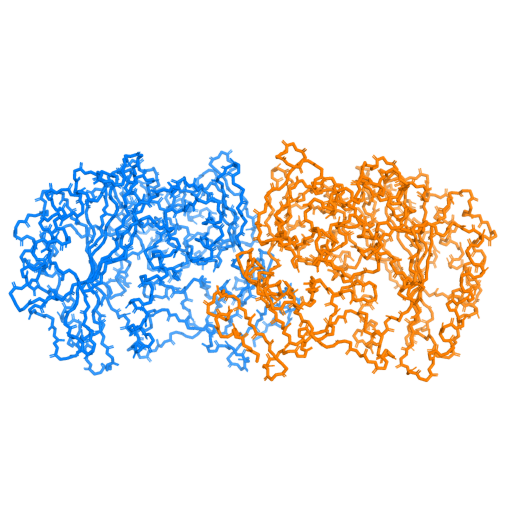SYRAILHWIRDVVLNDTRIGFNCSRIMHPDLGPMLVSMVIVLSDEPDEAKAALLQPLRDLGPIQDTVGNSTWLQTQMTHMAGVTGVTKAFPVHYEVPVGGHVTAEQFNDEFIEAYIRCTSDELPLPQCALTLSFIELMGGKLKHTQAPVGLKEGELQWVTQVGWADASASEVGMRYAELLHSALGPLGGVADYVNMLDTAQDLGMTRVAAEGKVGGTANFNRLQAVKRKHDPNNVFSSTPFAQVLASDTMDGIEELRNELLGEVLTADSPGFSDALSVWAVSAYHDAVPVPALVVQPRGTSDVIAAVKFATAKGLSLSVKGGGHGAGNPSRVDGGLMIDMSRHMHSVFVDPEAKTAVVDGGALAIDIDSESSLHGLAAPLGVCCVVGMGLALNGGLSLLSRAYGPACDGILEATVVLADGTAVHVTKDGPDPELWWALRGAGSSLGVVTKLKFQLHDVKGAYTGTFVWKDDPGHASYRAILHWIRDVVLNDTRIGFNCSRIMHPDLGPMLVSMVIVLSDEPDEAKAALLQPLRDLGPIQDTVGNSTWLQTQMTHMAGVTGVTKAFPVHYEVPVGGHVTAEQFNDEFIEAYIRCTSDELPLPQCALTLSFIELMGGKLKHTQAPVGLKEGELQWVTQVGWADASASEVGMRYAELLHSALGPLGGVADYVNMLDTAQDLGMTRVAAEGKVGGTANFNRLQAVKRKHDPNNVFSSTPFAQVLASDT

Nearest PDB structures (foldseek):
  6fyd-assembly1_D  TM=8.999E-01  e=4.357E-35  Streptomyces maritimus
  6fyf-assembly3_C  TM=8.953E-01  e=3.060E-35  Streptomyces maritimus
  6fyb-assembly1_A  TM=8.730E-01  e=1.898E-34  Streptomyces maritimus
  4xlo-assembly1_C  TM=8.725E-01  e=4.081E-34  Streptomyces maritimus
  2bvf-assembly2_B  TM=8.466E-01  e=5.848E-35  Paenarthrobacter nicotinovorans

Solvent-accessible surface area (backbone atoms only — not comparable to full-atom values): 46922 Å² total; per-residue (Å²): 120,91,63,51,66,59,51,46,71,69,31,87,35,50,71,31,35,88,86,35,89,61,35,72,64,70,66,62,46,59,34,46,45,75,65,46,85,71,70,59,49,51,51,32,38,36,34,27,46,46,61,52,29,46,27,52,52,42,41,51,29,58,76,70,69,38,54,42,18,61,24,35,40,30,54,43,53,71,29,41,37,52,31,65,63,9,37,25,39,34,25,45,79,41,20,40,38,65,44,70,40,76,88,80,29,30,33,43,32,29,32,13,18,28,39,44,49,48,33,51,51,29,44,78,70,35,29,40,61,36,44,52,79,52,47,59,35,22,44,66,41,30,19,24,20,33,65,15,56,44,10,23,67,69,14,33,24,18,76,28,58,53,35,37,35,33,32,33,58,84,32,48,74,44,75,29,21,74,86,44,94,41,35,66,57,38,46,38,31,23,21,47,22,78,40,52,36,51,54,47,32,38,27,33,52,41,40,83,50,64,75,20,40,24,17,39,41,30,31,71,47,50,97,81,36,56,55,57,51,50,53,54,47,43,39,57,73,48,43,75,78,33,51,45,51,19,45,38,45,30,41,38,53,39,90,87,77,36,46,30,35,42,27,45,41,36,38,61,58,91,63,56,67,66,61,60,48,58,74,46,40,72,63,55,73,66,56,47,82,38,76,61,61,34,89,43,53,72,47,56,34,44,51,54,48,42,50,64,53,36,61,48,33,78,72,29,77,54,20,42,58,40,54,42,64,26,20,23,36,72,80,40,58,36,70,68,40,51,52,51,50,52,39,55,73,48,78,60,46,56,72,72,53,34,45,61,26,39,35,35,39,37,57,45,23,61,36,25,50,67,59,85,49,35,35,32,53,47,74,27,36,30,37,40,39,33,31,41,10,38,82,51,69,87,30,49,65,60,47,51,51,49,51,49,47,50,47,68,66,45,35,80,51,35,39,68,54,38,30,60,67,63,41,27,49,83,65,30,76,70,56,46,64,68,58,51,16,41,18,21,55,26,63,70,44,38,55,55,43,29,54,52,35,50,70,50,31,70,80,53,56,44,43,51,36,51,63,27,45,48,49,65,44,94,116,121,90,63,52,66,60,51,46,70,68,31,87,36,49,71,31,34,88,84,34,88,60,35,72,64,71,66,60,45,57,36,44,44,75,64,46,86,70,70,58,50,50,52,31,37,36,32,26,46,45,62,52,29,47,28,52,49,43,41,50,30,58,74,70,70,39,52,43,18,61,25,34,40,30,55,43,54,71,30,41,35,52,31,64,63,9,38,24,39,35,25,46,79,41,20,39,37,65,46,70,41,75,88,80,28,30,31,43,32,28,31,12,18,29,38,43,48,47,34,52,53,30,43,79,70,35,29,41,61,36,43,55,79,51,46,60,35,22,44,67,42,30,20,24,19,32,65,16,54,43,10,24,66,69,13,34,24,19,72,28,57,54,34,34,34,33,32,32,59,86,32,50,74,45,74,30,21,74,85,44,94,41,35,66,58,38,47,38,31,22,21,46,22,78,40,52,36,51,56,44,32,37,28,34,50,42,42,84,49,64,75,21,40,24,17,38,42,30,30,72,47,48,97,81,35,57,54,57,51,51,52,54,47,44,41,57,74,48,44,75,78,32,52,46,52,18,43,38,45,31,40,37,54,39,91,85,77,37,47,30,35,42,29,44,41,36,37,61,57,91,63,56,68,67,60,59,47,58,73,46,40,72,63,54,73,64,57,47,82,38,76,59,61,36,87,43,53,73,47,56,34,42,51,53,47,40,50,65,53,36,61,47,34,78,72,31,78,54,23,42,57,41,54,42,64,27,20,23,36,74,80,40,57,36,71,69,40,51,52,49,50,51,39,54,71,48,78,61,46,57,73,72,52,35,43,61,27,40,34,36,40,37,56,45,23,59,37,26,50,69,60,85,50,35,34,33,54,47,75,27,37,29,36,40,40,33,32,41,12,38,85,51,67,87,32,49,65,61,48,50,51,49,52,49,46,50,47,67,65,47,35,79,51,34,36,69,54,39,31,60,67,62,43,27,48,82,62,30,76,69,57,47,64,69,57,51,17,43,18,20,55,26,62,70,44,37,54,54,43,29,53,51,34,50,70,51,32,70,82,49,55,44,44,52,37,52,63,28,45,48,48,65,44,94,113

InterPro domains:
  IPR006093 Oxygen oxidoreductase covalent FAD-binding site [PS00862] (42-75)
  IPR006094 FAD linked oxidase, N-terminal [PF01565] (42-176)
  IPR012951 Berberine/berberine-like [PF08031] (442-464)
  IPR016166 FAD-binding domain, PCMH-type [PS51387] (38-209)
  IPR016167 FAD-binding, type PCMH, subdomain 1 [G3DSA:3.30.43.10] (13-94)
  IPR016169 FAD-binding, type PCMH, subdomain 2 [G3DSA:3.30.465.10] (100-457)
  IPR036318 FAD-binding, type PCMH-like superfamily [SSF56176] (28-209)
  IPR050416 FAD-linked Oxidoreductases in Biosynthetic Pathways [PTHR42973] (13-463)

Foldseek 3Di:
DPCVVVLQVQAPWDKDAPPDPCQVVLLDALADQPLPPDFAHERMETAGQFLSSQLSQLQVQVVVVFFEAEDALRHFAVRLQGHHHGYGYRPQPRFADWDADLVQQKIKGFQNHWQLSQQVVQLVNQKHAFADLARSHTCVQQQAWHHGLCCQPPNTRVLFWAWWWFQFNNSDTDIDGCPDPCNLLSLNSRRPVLLGGRTGMTMGHIDHNQQKFKAKFKAAQDPVSPLVLQVLVLCLPQVLVPSQKGKKWKWAQDPVRGIMIMMIMIGRDPDDQVVVCVSCVSNVVNPTPDDPTGRDTPSVRSVVVCCVLVVLCVVAVWNLRWKDKAFAASVLSDPQLSVLVCCLQPVVQDPPFQNGKMKMKTAAHRCNLVDPHQFLRNGGGMMIMIRGTGRDSVCVVVSVVSSVVCCVRNPVSGPRQAAPSRDGNVPLLPPDPVNLQSGRPHDVRLVSSLVSCCVRPVPSSSPSGSSSVSSNDPD/DPCVVVLQVQAPWDKDAPPDPCQVVLLDALAALPLPPDFAHERMETAGQFLSSQLSQLQVQVVVVFFEAEDALRHFAVRLQGHHHGYGYRPQPRFADWDADLVQQKIKGFQNHFQLSQQVVQLVNQKHAFADLARSHTCVQQQAWHHGLCCQPPNTRVLFWAWWWFQFNNSDTDIDGCPDPCNLLSLNSRRPVLLGGRTGMTMGHIDHNAQKFKAKFKAAQDPVSPLVLQVLVLCLPQVLVPSQKGKKWKWAQDPVRGIMIMMIMIGRDPDDQVVVCVSCVSNVVNPTPDDPTGRDTPSVRSVVVCCVLCVRCVVPVWNLRWKAKAFAASVLSDPLLSVLVCCLQPVVQDPPFQNGKMKMKTAAHRCNLVDPHQFLRNGGGMMIMIRGTGRDSVCVVVSVVSSVVCCVRNPVSGPRQAAPSRDGSVPLLPPDPVNLQSGRPHDVRLVSSLVSCCVRPVPSSSPSGSSSVSSNDPD